Protein AF-A0A2D5QQ27-F1 (afdb_monomer_lite)

Radius of gyration: 39.57 Å; chains: 1; bounding box: 99×63×108 Å

Secondary structure (DSSP, 8-state):
-TT-EEEEB-TTSPBPPPEEHHHHHHHHHTTSS-TTSEEEETTPPPEEGGG-HHHHHHHHTTSPPS-TTSSS-EEE-HHHHHHHHHHHHHHT--EEEEEEETTT--EEEEEEETTEEEEEEE--GGG-HHHHHHHTTSS-HHHHHHHHHHHHHTT--HHHHHHHTTSS-HHHHHHHHHHHHHHHHHHHHH-S-EEEEEEE-GGGGGSPPS--EEHHHHHHHHHHHHS-HHHHHHHHHHHHTSHHHHSS--GGGGGS-HHHHHHHHHHHHHTSSHHHHT---HHHHHHHHHHHHHHHHHH-PPPHHHHHHHHHHHHHHS-HHHHTT--TT--HHHHHHHHHHHHHHTTTTSPPSSHHHHHHHHHHHHHHHHHHHHHSS-HHHHHHHHHHHHTT--TT-HHHHHHHHHHHHHHHHHHHHHTT-HHHHHHHHHHHHHH-TT-HHHHHHHHHHHHHHTTT-HHHHHHHHHHHHHHHHHTTT-SHHHHHHHHHHHHHT-HHHHHHHHHHHHHH-TT-HHHHHHHHHHHHHHHHTTTTTS----PPPTTTHHHHHHHHHHHHHHHHHHHHHHHSB-S--B-TTS----GGGGTT--HHHHHHHHHHHHHHHS-HHHHHHHHHHTTPPPPTTSPEEPPTT-SS--EE--TT-TTTHHHHHHHHHHHHHHHHTT-HHHHHHHHHHHTB--GGG-BHHHHGGG--TT-HHHHHHHHHHHHHHHHHHHHS------HHHHHHHHHHHHHHHHHHHHHSPPPP-SS-HHHHHHHHHHHHHHHIIIIIIIIHHHHHHH-TT-THHHHHHHHHHHHHHHHTSTHHHHS-HHHHHHHHHHIIIIIIIIHHHHHHHHS-SHHHHHHHHHHHHHHHHHTT-

Sequence (865 aa):
MSDMLFQWVMPIGSLSVPTSYENVVKLIRSGRVFPTQLVSLNQAPPIPAFQHDALKEVWLEQVPPEQPFDGEMGRVNTLILCKLFAYFAIERLSGRFFVRHGESGLYFTLRIVSGQALEVSALDPSTYLGQMLLQKQLVTPSQLVEVIDRAKEDNSPIGTVAVKLGYLNEKLLNQLLAEQMFNRIRKIACFPHLDVRFVEDKQADFIPPVARISGYSLLEITLGYGFSDQQIKQYMSELLLRPVIVNRQAPALKMISAEDRSVLKQVYNTQSLDPLKNRNDWTQRDSALKAITWDLINLFEVPKSYVFTREYNHLLEGDVLSYLQINQAASPHEIERSLQGYRKKIKLDEASETAEEEHVRRAIRAKLVEIQKSLEGSDRERRAYQRMKQLGANPQNQEMYRSVLFDICTQEGEAALKRQKYQEAAEAYAEALRLRPNDLTASLQEVWAEFLSDSRNQDVFEKAKHRLESLSTQAKDSPLPLLVLARIYRLKGEVKLAEEHLRRVLAISPNHKEAQAELRLLFNRDYDKKKHRVKSFIQLDPKMGKWLMPSALSLVITVIFWASGNLVTHPRDIWPEERPLDVSTLAGLNPFQKELTFNSILRTNYSNDSLASAAYLLGLKPHRQAKAQMVPGQERPTAYTVDSLEGETMRELTRILSFLYANFQKTPSQVTDMLKNSLVIPAHLRVLGNVEHYWLQEDWFGWARRLTLILLGIFGLYNLRPLELKVDFAFSMSAMAIIYGSLVGYLSPAFTAPTELPILSSMKIIHSLGEVMFFQFFLGVALLRGFRWTPYLPATIVVLLFALFKVSYLNVWYMPLSVMLISCLQIGVFIGGACFLFMWKSKSFIPPLLAHLALTFIPLLRGLN

pLDDT: mean 79.25, std 14.29, range [37.62, 98.38]

Foldseek 3Di:
DQPKWKWFLALVRDTDDTDGPVVVLVCVVLVVADQQTFMDIPNHGTGRNCPPPSCVVSVVVQPADQDPDPQHKHKDFLLVVLLVLLCCQPVQFFWKKWKAQPVVRKIWIFGGGGSKGQAIDISDPCLDLLNVCVVVVLDDPVRQVVLVVVCVVVVHDSLVSCCVVVSDPLVVSLVSRQVSRLVRLLVRLQRRIMIMGTDGDPCSVVDDGSDIGHSLNSSVSNLVRNDDLVRLLVVLVVLVPDCPLVPPPDPLVVVQDPVLNVLVVVCSVVSDCVSLVPDPDPVSSSSNSNVVSVSSNVVDDPQLLVVLVVVLVCLVPHPVCVVLVHDLPDDLVVLVVSLVVVCVVSVLVDDDPDPSSVVSSVSVVVSSVVVSVLSPDDPLLVVLSVVCVVVVHDCVPPLSSLVSSLVSLQVQLVVCVVVLVLVSNLVSLVVSCVSPVPDLVSQLSNLLSQCSVCVPDPVSLVVSVVSLVVSCVVCVLDLRSLQSNLVSCVSVVVLVSSLVSLVVSCVSPVPPPVSVVVVVVSVCVVVCVVPPPDDDDDDFDPCLVVLVVLVVVVLVVLVVLLVVLQVDFDPDFFDPQADQPPCVVLPPDDPVRSLVVQLVSCVRRHDLFLLQLLLVVVPDDDDPQWDQDDDPPDPDRRTTDLVRDVPCSVVVSVVSSVSLVVVCVVPVPSSSVSSRNSRTQPRSCRRNLNVVLQLDLPSVSLVVVLVVLLVSLVVLVVVQPADDFPPVLLVVLLVVLLVLLQVLLLVDAADDHPDDPVSSLVSLLSNLNSLLSRLQRRQLVSVCVRDVPDSVVSLVVSLVSQLVSVVSRCVLVVDDPVSSVVCSCCCSCPLSRSLNVSCVRRVDSNSSSSSSSSNRVSSHVVVVD

Structure (mmCIF, N/CA/C/O backbone):
data_AF-A0A2D5QQ27-F1
#
_entry.id   AF-A0A2D5QQ27-F1
#
loop_
_atom_site.group_PDB
_atom_site.id
_atom_site.type_symbol
_atom_site.label_atom_id
_atom_site.label_alt_id
_atom_site.label_comp_id
_atom_site.label_asym_id
_atom_site.label_entity_id
_atom_site.label_seq_id
_atom_site.pdbx_PDB_ins_code
_atom_site.Cartn_x
_atom_site.Cartn_y
_atom_site.Cartn_z
_atom_site.occupancy
_atom_site.B_iso_or_equiv
_atom_site.auth_seq_id
_atom_site.auth_comp_id
_atom_site.auth_asym_id
_atom_site.auth_atom_id
_atom_site.pdbx_PDB_model_num
ATOM 1 N N . MET A 1 1 ? -15.044 -20.499 -5.869 1.00 58.97 1 MET A N 1
ATOM 2 C CA . MET A 1 1 ? -14.330 -20.268 -7.149 1.00 58.97 1 MET A CA 1
ATOM 3 C C . MET A 1 1 ? -12.975 -20.983 -7.232 1.00 58.97 1 MET A C 1
ATOM 5 O O . MET A 1 1 ? -12.441 -21.059 -8.328 1.00 58.97 1 MET A O 1
ATOM 9 N N . SER A 1 2 ? -12.417 -21.526 -6.137 1.00 66.12 2 SER A N 1
ATOM 10 C CA . SER A 1 2 ? -11.097 -22.194 -6.122 1.00 66.12 2 SER A CA 1
ATOM 11 C C . SER A 1 2 ? -10.968 -23.393 -7.067 1.00 66.12 2 SER A C 1
ATOM 13 O O . SER A 1 2 ? -9.867 -23.671 -7.528 1.00 66.12 2 SER A O 1
ATOM 15 N N . ASP A 1 3 ? -12.081 -24.050 -7.396 1.00 86.00 3 ASP A N 1
ATOM 16 C CA . ASP A 1 3 ? -12.083 -25.306 -8.160 1.00 86.00 3 ASP A CA 1
ATOM 17 C C . ASP A 1 3 ? -12.298 -25.087 -9.670 1.00 86.00 3 ASP A C 1
ATOM 19 O O . ASP A 1 3 ? -12.432 -26.038 -10.435 1.00 86.00 3 ASP A O 1
ATOM 23 N N . MET A 1 4 ? -12.365 -23.827 -10.117 1.00 90.44 4 MET A N 1
ATOM 24 C CA . MET A 1 4 ? -12.496 -23.485 -11.533 1.00 90.44 4 MET A CA 1
ATOM 25 C C . MET A 1 4 ? -11.139 -23.592 -12.228 1.00 90.44 4 MET A C 1
ATOM 27 O O . MET A 1 4 ? -10.204 -22.851 -11.900 1.00 90.44 4 MET A O 1
ATOM 31 N N . LEU A 1 5 ? -11.051 -24.491 -13.208 1.00 91.81 5 LEU A N 1
ATOM 32 C CA . LEU A 1 5 ? -9.874 -24.669 -14.043 1.00 91.81 5 LEU A CA 1
ATOM 33 C C . LEU A 1 5 ? -10.139 -24.135 -15.450 1.00 91.81 5 LEU A C 1
ATOM 35 O O . LEU A 1 5 ? -11.028 -24.600 -16.162 1.00 91.81 5 LEU A O 1
ATOM 39 N N . PHE A 1 6 ? -9.334 -23.164 -15.856 1.00 92.06 6 PHE A N 1
ATOM 40 C CA . PHE A 1 6 ? -9.409 -22.512 -17.155 1.00 92.06 6 PHE A CA 1
ATOM 41 C C . PHE A 1 6 ? -8.334 -23.067 -18.087 1.00 92.06 6 PHE A C 1
ATOM 43 O O . PHE A 1 6 ? -7.185 -23.261 -17.685 1.00 92.06 6 PHE A O 1
ATOM 50 N N . GLN A 1 7 ? -8.693 -23.295 -19.344 1.00 90.56 7 GLN A N 1
ATOM 51 C CA . GLN A 1 7 ? -7.785 -23.709 -20.408 1.00 90.56 7 GLN A CA 1
ATOM 52 C C . GLN A 1 7 ? -7.982 -22.792 -21.611 1.00 90.56 7 GLN A C 1
ATOM 54 O O . GLN A 1 7 ? -9.102 -22.625 -22.080 1.00 90.56 7 GLN A O 1
ATOM 59 N N . TRP A 1 8 ? -6.919 -22.198 -22.142 1.00 82.44 8 TRP A N 1
ATOM 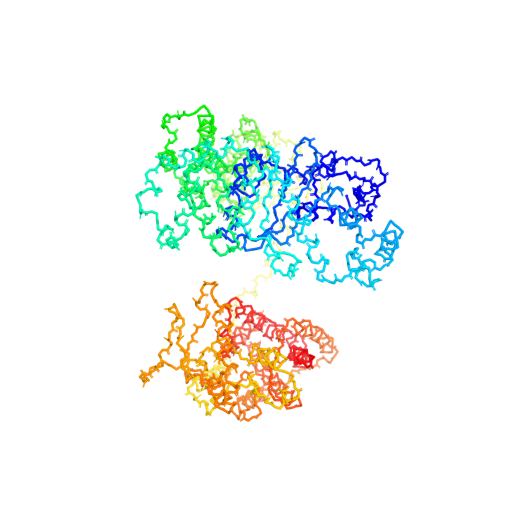60 C CA . TRP A 1 8 ? -7.017 -21.375 -23.352 1.00 82.44 8 TRP A CA 1
ATOM 61 C C . TRP A 1 8 ? -6.914 -22.262 -24.582 1.00 82.44 8 TRP A C 1
ATOM 63 O O . TRP A 1 8 ? -6.115 -23.202 -24.607 1.00 82.44 8 TRP A O 1
ATOM 73 N N . VAL A 1 9 ? -7.656 -21.913 -25.628 1.00 69.75 9 VAL A N 1
ATOM 74 C CA . VAL A 1 9 ? -7.381 -22.439 -26.963 1.00 69.75 9 VAL A CA 1
ATOM 75 C C . VAL A 1 9 ? -6.117 -21.751 -27.455 1.00 69.75 9 VAL A C 1
ATOM 77 O O . VAL A 1 9 ? -6.088 -20.547 -27.719 1.00 69.75 9 VAL A O 1
ATOM 80 N N . MET A 1 10 ? -5.040 -22.520 -27.528 1.00 61.09 10 MET A N 1
ATOM 81 C CA . MET A 1 10 ? -3.800 -22.092 -28.152 1.00 61.09 10 MET A CA 1
ATOM 82 C C . MET A 1 10 ? -4.054 -21.893 -29.655 1.00 61.09 10 MET A C 1
ATOM 84 O O . MET A 1 10 ? -4.924 -22.557 -30.216 1.00 61.09 10 MET A O 1
ATOM 88 N N . PRO A 1 11 ? -3.281 -21.050 -30.357 1.00 43.38 11 PRO A N 1
ATOM 89 C CA . PRO A 1 11 ? -3.507 -20.768 -31.781 1.00 43.38 11 PRO A CA 1
ATOM 90 C C . PRO A 1 11 ? -3.519 -21.989 -32.706 1.00 43.38 11 PRO A C 1
ATOM 92 O O . PRO A 1 11 ? -4.075 -21.940 -33.795 1.00 43.38 11 PRO A O 1
ATOM 95 N N . ILE A 1 12 ? -2.907 -23.087 -32.264 1.00 42.03 12 ILE A N 1
ATOM 96 C CA . ILE A 1 12 ? -2.878 -24.379 -32.957 1.00 42.03 12 ILE A CA 1
ATOM 97 C C . ILE A 1 12 ? -4.109 -25.259 -32.659 1.00 42.03 12 ILE A C 1
ATOM 99 O O . ILE A 1 12 ? -4.111 -26.439 -32.991 1.00 42.03 12 ILE A O 1
ATOM 103 N N . GLY A 1 13 ? -5.135 -24.722 -31.994 1.00 53.06 13 GLY A N 1
ATOM 104 C CA . GLY A 1 13 ? -6.372 -25.427 -31.642 1.00 53.06 13 GLY A CA 1
ATOM 105 C C . GLY A 1 13 ? -6.282 -26.324 -30.401 1.00 53.06 13 GLY A C 1
ATOM 106 O O . GLY A 1 13 ? -7.302 -26.836 -29.951 1.00 53.06 13 GLY A O 1
ATOM 107 N N . SER A 1 14 ? -5.096 -26.507 -29.811 1.00 65.31 14 SER A N 1
ATOM 108 C CA . SER A 1 14 ? -4.920 -27.291 -28.582 1.00 65.31 14 SER A CA 1
ATOM 109 C C . SER A 1 14 ? -5.302 -26.493 -27.334 1.00 65.31 14 SER A C 1
ATOM 111 O O . SER A 1 14 ? -5.034 -25.296 -27.260 1.00 65.31 14 SER A O 1
ATOM 113 N N . LEU A 1 15 ? -5.835 -27.157 -26.311 1.00 74.81 15 LEU A N 1
ATOM 114 C CA . LEU A 1 15 ? -6.063 -26.542 -25.002 1.00 74.81 15 LEU A CA 1
ATOM 115 C C . LEU A 1 15 ? -4.762 -26.465 -24.189 1.00 74.81 15 LEU A C 1
ATOM 117 O O . LEU A 1 15 ? -3.936 -27.376 -24.234 1.00 74.81 15 LEU A O 1
ATOM 121 N N . SER A 1 16 ? -4.573 -25.383 -23.437 1.00 81.44 16 SER A N 1
ATOM 122 C CA . SER A 1 16 ? -3.465 -25.261 -22.483 1.00 81.44 16 SER A CA 1
ATOM 123 C C . SER A 1 16 ? -3.633 -26.176 -21.267 1.00 81.44 16 SER A C 1
ATOM 125 O O . SER A 1 16 ? -4.701 -26.742 -21.029 1.00 81.44 16 SER A O 1
ATOM 127 N N . VAL A 1 17 ? -2.594 -26.252 -20.428 1.00 84.31 17 VAL A N 1
ATOM 128 C CA . VAL A 1 17 ? -2.703 -26.870 -19.099 1.00 84.31 17 VAL A CA 1
ATOM 129 C C . VAL A 1 17 ? -3.798 -26.147 -18.288 1.00 84.31 17 VAL A C 1
ATOM 131 O O . VAL A 1 17 ? -3.846 -24.909 -18.321 1.00 84.31 17 VAL A O 1
ATOM 134 N N . PRO A 1 18 ? -4.683 -26.883 -17.586 1.00 91.19 18 PRO A N 1
ATOM 135 C CA . PRO A 1 18 ? -5.697 -26.287 -16.724 1.00 91.19 18 PRO A CA 1
ATOM 136 C C . PRO A 1 18 ? -5.066 -25.379 -15.665 1.00 91.19 18 PRO A C 1
ATOM 138 O O . PRO A 1 18 ? -4.146 -25.772 -14.952 1.00 91.19 18 PRO A O 1
ATOM 141 N N . THR A 1 19 ? -5.552 -24.145 -15.582 1.00 90.81 19 THR A N 1
ATOM 142 C CA . THR A 1 19 ? -5.008 -23.084 -14.731 1.00 90.81 19 THR A CA 1
ATOM 143 C C . THR A 1 19 ? -6.079 -22.615 -13.750 1.00 90.81 19 THR A C 1
ATOM 145 O O . THR A 1 19 ? -7.223 -22.403 -14.141 1.00 90.81 19 THR A O 1
ATOM 148 N N . SER A 1 20 ? -5.729 -22.445 -12.474 1.00 92.75 20 SER A N 1
ATOM 149 C CA . SER A 1 20 ? -6.673 -21.965 -11.457 1.00 92.75 20 SER A CA 1
ATOM 150 C C . SER A 1 20 ? -7.138 -20.530 -11.726 1.00 92.75 20 SER A C 1
ATOM 152 O O . SER A 1 20 ? -6.407 -19.730 -12.317 1.00 92.75 20 SER A O 1
ATOM 154 N N . TYR A 1 21 ? -8.325 -20.178 -11.226 1.00 91.31 21 TYR A N 1
ATOM 155 C CA . TYR A 1 21 ? -8.874 -18.818 -11.298 1.00 91.31 21 TYR A CA 1
ATOM 156 C C . TYR A 1 21 ? -7.875 -17.732 -10.869 1.00 91.31 21 TYR A C 1
ATOM 158 O O . TYR A 1 21 ? -7.670 -16.765 -11.591 1.00 91.31 21 TYR A O 1
ATOM 166 N N . GLU A 1 22 ? -7.192 -17.899 -9.731 1.00 88.69 22 GLU A N 1
ATOM 167 C CA . GLU A 1 22 ? -6.247 -16.892 -9.224 1.00 88.69 22 GLU A CA 1
ATOM 168 C C . GLU A 1 22 ? -5.079 -16.649 -10.195 1.00 88.69 22 GLU A C 1
ATOM 170 O O . GLU A 1 22 ? -4.666 -15.511 -10.433 1.00 88.69 22 GLU A O 1
ATOM 175 N N . ASN A 1 23 ? -4.573 -17.721 -10.805 1.00 84.81 23 ASN A N 1
ATOM 176 C CA . ASN A 1 23 ? -3.524 -17.625 -11.809 1.00 84.81 23 ASN A CA 1
ATOM 177 C C . ASN A 1 23 ? -4.052 -16.997 -13.103 1.00 84.81 23 ASN A C 1
ATOM 179 O O . ASN A 1 23 ? -3.351 -16.191 -13.707 1.00 84.81 23 ASN A O 1
ATOM 183 N N . VAL A 1 24 ? -5.298 -17.282 -13.491 1.00 84.44 24 VAL A N 1
ATOM 184 C CA . VAL A 1 24 ? -5.961 -16.619 -14.623 1.00 84.44 24 VAL A CA 1
ATOM 185 C C . VAL A 1 24 ? -6.112 -15.124 -14.380 1.00 84.44 24 VAL A C 1
ATOM 187 O O . VAL A 1 24 ? -5.742 -14.340 -15.246 1.00 84.44 24 VAL A O 1
ATOM 190 N N . VAL A 1 25 ? -6.542 -14.706 -13.191 1.00 83.69 25 VAL A N 1
ATOM 191 C CA . VAL A 1 25 ? -6.623 -13.287 -12.820 1.00 83.69 25 VAL A CA 1
ATOM 192 C C . VAL A 1 25 ? -5.249 -12.619 -12.884 1.00 83.69 25 VAL A C 1
ATOM 194 O O . VAL A 1 25 ? -5.127 -11.530 -13.440 1.00 83.69 25 VAL A O 1
ATOM 197 N N . LYS A 1 26 ? -4.186 -13.276 -12.396 1.00 81.69 26 LYS A N 1
ATOM 198 C CA . LYS A 1 26 ? -2.802 -12.777 -12.532 1.00 81.69 26 LYS A CA 1
ATOM 199 C C . LYS A 1 26 ? -2.377 -12.649 -13.999 1.00 81.69 26 LYS A C 1
ATOM 201 O O . LYS A 1 26 ? -1.718 -11.677 -14.370 1.00 81.69 26 LYS A O 1
ATOM 206 N N . LEU A 1 27 ? -2.756 -13.601 -14.849 1.00 77.31 27 LEU A N 1
ATOM 207 C CA . LEU A 1 27 ? -2.464 -13.557 -16.283 1.00 77.31 27 LEU A CA 1
ATOM 208 C C . LEU A 1 27 ? -3.250 -12.446 -16.998 1.00 77.31 27 LEU A C 1
ATOM 210 O O . LEU A 1 27 ? -2.665 -11.732 -17.806 1.00 77.31 27 LEU A O 1
ATOM 214 N N . ILE A 1 28 ? -4.524 -12.243 -16.657 1.00 76.25 28 ILE A N 1
ATOM 215 C CA . ILE A 1 28 ? -5.369 -11.156 -17.174 1.00 76.25 28 ILE A CA 1
ATOM 216 C C . ILE A 1 28 ? -4.813 -9.791 -16.754 1.00 76.25 28 ILE A C 1
ATOM 218 O O . ILE A 1 28 ? -4.570 -8.938 -17.602 1.00 76.25 28 ILE A O 1
ATOM 222 N N . ARG A 1 29 ? -4.524 -9.603 -15.461 1.00 77.19 29 ARG A N 1
ATOM 223 C CA . ARG A 1 29 ? -3.986 -8.342 -14.921 1.00 77.19 29 ARG A CA 1
ATOM 224 C C . ARG A 1 29 ? -2.572 -8.029 -15.416 1.00 77.19 29 ARG A C 1
ATOM 226 O O . ARG A 1 29 ? -2.208 -6.867 -15.521 1.00 77.19 29 ARG A O 1
ATOM 233 N N . SER A 1 30 ? -1.786 -9.046 -15.774 1.00 65.38 30 SER A N 1
ATOM 234 C CA . SER A 1 30 ? -0.488 -8.862 -16.450 1.00 65.38 30 SER A CA 1
ATOM 235 C C . SER A 1 30 ? -0.602 -8.692 -17.974 1.00 65.38 30 SER A C 1
ATOM 237 O O . SER A 1 30 ? 0.418 -8.638 -18.668 1.00 65.38 30 SER A O 1
ATOM 239 N N . GLY A 1 31 ? -1.832 -8.655 -18.504 1.00 59.56 31 GLY A N 1
ATOM 240 C CA . GLY A 1 31 ? -2.159 -8.533 -19.926 1.00 59.56 31 GLY A CA 1
ATOM 241 C C . GLY A 1 31 ? -1.731 -9.729 -20.784 1.00 59.56 31 GLY A C 1
ATOM 242 O O . GLY A 1 31 ? -1.677 -9.644 -22.005 1.00 59.56 31 GLY A O 1
ATOM 243 N N . ARG A 1 32 ? -1.395 -10.869 -20.174 1.00 62.38 32 ARG A N 1
ATOM 244 C CA . ARG A 1 32 ? -1.012 -12.093 -20.902 1.00 62.38 32 ARG A CA 1
ATOM 245 C C . ARG A 1 32 ? -2.205 -12.830 -21.510 1.00 62.38 32 ARG A C 1
ATOM 247 O O . ARG A 1 32 ? -2.000 -13.690 -22.360 1.00 62.38 32 ARG A O 1
ATOM 254 N N . VAL A 1 33 ? -3.415 -12.511 -21.065 1.00 64.75 33 VAL A N 1
ATOM 255 C CA . VAL A 1 33 ? -4.683 -13.014 -21.604 1.00 64.75 33 VAL A CA 1
ATOM 256 C C . VAL A 1 33 ? -5.469 -11.802 -22.089 1.00 64.75 33 VAL A C 1
ATOM 258 O O . VAL A 1 33 ? -5.357 -10.728 -21.499 1.00 64.75 33 VAL A O 1
ATOM 261 N N . PHE A 1 34 ? -6.249 -11.967 -23.156 1.00 58.28 34 PHE A N 1
ATOM 262 C CA . PHE A 1 34 ? -7.109 -10.920 -23.711 1.00 58.28 34 PHE A CA 1
ATOM 263 C C . PHE A 1 34 ? -8.590 -11.251 -23.524 1.00 58.28 34 PHE A C 1
ATOM 265 O O . PHE A 1 34 ? -8.932 -12.437 -23.505 1.00 58.28 34 PHE A O 1
ATOM 272 N N . PRO A 1 35 ? -9.479 -10.237 -23.479 1.00 61.34 35 PRO A N 1
ATOM 273 C CA . PRO A 1 35 ? -10.912 -10.454 -23.299 1.00 61.34 35 PRO A CA 1
ATOM 274 C C . PRO A 1 35 ? -11.461 -11.452 -24.323 1.00 61.34 35 PRO A C 1
ATOM 276 O O . PRO A 1 35 ? -12.238 -12.336 -24.019 1.00 61.34 35 PRO A O 1
ATOM 279 N N . THR A 1 36 ? -11.019 -11.375 -25.561 1.00 56.03 36 THR A N 1
ATOM 280 C CA . THR A 1 36 ? -11.502 -12.181 -26.690 1.00 56.03 36 THR A CA 1
ATOM 281 C C . THR A 1 36 ? -10.820 -13.524 -26.886 1.00 56.03 36 THR A C 1
ATOM 283 O O . THR A 1 36 ? -11.245 -14.285 -27.755 1.00 56.03 36 THR A O 1
ATOM 286 N N . GLN A 1 37 ? -9.765 -13.824 -26.131 1.00 72.00 37 GLN A N 1
ATOM 287 C CA . GLN A 1 37 ? -9.091 -15.108 -26.248 1.00 72.00 37 GLN A CA 1
ATOM 288 C C . GLN A 1 37 ? -10.068 -16.221 -25.867 1.00 72.00 37 GLN A C 1
ATOM 290 O O . GLN A 1 37 ? -10.804 -16.086 -24.896 1.00 72.00 37 GLN A O 1
ATOM 295 N N . LEU A 1 38 ? -10.105 -17.303 -26.640 1.00 79.00 38 LEU A N 1
ATOM 296 C CA . LEU A 1 38 ? -11.004 -18.417 -26.365 1.00 79.00 38 LEU A CA 1
ATOM 297 C C . LEU A 1 38 ? -10.524 -19.187 -25.128 1.00 79.00 38 LEU A C 1
ATOM 299 O O . LEU A 1 38 ? -9.384 -19.657 -25.080 1.00 79.00 38 LEU A O 1
ATOM 303 N N . VAL A 1 39 ? -11.402 -19.319 -24.138 1.00 85.94 39 VAL A N 1
ATOM 304 C CA . VAL A 1 39 ? -11.162 -19.989 -22.861 1.00 85.94 39 VAL A CA 1
ATOM 305 C C . VAL A 1 39 ? -12.251 -21.026 -22.633 1.00 85.94 39 VAL A C 1
ATOM 307 O O . VAL A 1 39 ? -13.441 -20.751 -22.750 1.00 85.94 39 VAL A O 1
ATOM 310 N N . SER A 1 40 ? -11.817 -22.235 -22.317 1.00 89.44 40 SER A N 1
ATOM 311 C CA . SER A 1 40 ? -12.631 -23.341 -21.844 1.00 89.44 40 SER A CA 1
ATOM 312 C C . SER A 1 40 ? -12.569 -23.373 -20.319 1.00 89.44 40 SER A C 1
ATOM 314 O O . SER A 1 40 ? -11.481 -23.343 -19.740 1.00 89.44 40 SER A O 1
ATOM 316 N N . LEU A 1 41 ? -13.723 -23.433 -19.660 1.00 92.50 41 LEU A N 1
ATOM 317 C CA . LEU A 1 41 ? -13.825 -23.695 -18.226 1.00 92.50 41 LEU A CA 1
ATOM 318 C C . LEU A 1 41 ? -14.180 -25.164 -18.020 1.00 92.50 41 LEU A C 1
ATOM 320 O O . LEU A 1 41 ? -15.206 -25.616 -18.521 1.00 92.50 41 LEU A O 1
ATOM 324 N N . ASN A 1 42 ? -13.363 -25.899 -17.265 1.00 89.12 42 ASN A N 1
ATOM 325 C CA . ASN A 1 42 ? -13.611 -27.303 -16.925 1.00 89.12 42 ASN A CA 1
ATOM 326 C C . ASN A 1 42 ? -13.959 -28.170 -18.156 1.00 89.12 42 ASN A C 1
ATOM 328 O O . ASN A 1 42 ? -14.883 -28.976 -18.103 1.00 89.12 42 ASN A O 1
ATOM 332 N N . GLN A 1 43 ? -13.229 -27.986 -19.265 1.00 85.06 43 GLN A N 1
ATOM 333 C CA . GLN A 1 43 ? -13.426 -28.691 -20.544 1.00 85.06 43 GLN A CA 1
ATOM 334 C C . GLN A 1 43 ? -14.725 -28.350 -21.303 1.00 85.06 43 GLN A C 1
ATOM 336 O O . GLN A 1 43 ? -15.042 -29.003 -22.297 1.00 85.06 43 GLN A O 1
ATOM 341 N N . ALA A 1 44 ? -15.467 -27.314 -20.899 1.00 89.50 44 ALA A N 1
ATOM 342 C CA . ALA A 1 44 ? -16.594 -26.801 -21.678 1.00 89.50 44 ALA A CA 1
ATOM 343 C C . ALA A 1 44 ? -16.135 -26.267 -23.055 1.00 89.50 44 ALA A C 1
ATOM 345 O O . ALA A 1 44 ? -14.961 -25.910 -23.214 1.00 89.50 44 ALA A O 1
ATOM 346 N N . PRO A 1 45 ? -17.032 -26.165 -24.056 1.00 89.94 45 PRO A N 1
ATOM 347 C CA . PRO A 1 45 ? -16.702 -25.556 -25.338 1.00 89.94 45 PRO A CA 1
ATOM 348 C C . PRO A 1 45 ? -16.070 -24.172 -25.136 1.00 89.94 45 PRO A C 1
ATOM 350 O O . PRO A 1 45 ? -16.592 -23.373 -24.356 1.00 89.94 45 PRO A O 1
ATOM 353 N N . PRO A 1 46 ? -14.933 -23.887 -25.785 1.00 85.50 46 PRO A N 1
ATOM 354 C CA . PRO A 1 46 ? -14.210 -22.658 -25.535 1.00 85.50 46 PRO A CA 1
ATOM 355 C C . PRO A 1 46 ? -14.984 -21.449 -26.067 1.00 85.50 46 PRO A C 1
ATOM 357 O O . PRO A 1 46 ? -15.386 -21.415 -27.230 1.00 85.50 46 PRO A O 1
ATOM 360 N N . ILE A 1 47 ? -15.152 -20.442 -25.215 1.00 85.12 47 ILE A N 1
ATOM 361 C CA . ILE A 1 47 ? -15.809 -19.169 -25.535 1.00 85.12 47 ILE A CA 1
ATOM 362 C C . ILE A 1 47 ? -14.838 -18.010 -25.283 1.00 85.12 47 ILE A C 1
ATOM 364 O O . ILE A 1 47 ? -13.890 -18.172 -24.515 1.00 85.12 47 ILE A O 1
ATOM 368 N N . PRO A 1 48 ? -15.017 -16.834 -25.902 1.00 79.12 48 PRO A N 1
ATOM 369 C CA . PRO A 1 48 ? -14.198 -15.664 -25.591 1.00 79.12 48 PRO A CA 1
ATOM 370 C C . PRO A 1 48 ? -14.180 -15.362 -24.080 1.00 79.12 48 PRO A C 1
ATOM 372 O O . PRO A 1 48 ? -15.234 -15.327 -23.450 1.00 79.12 48 PRO A O 1
ATOM 375 N N . ALA A 1 49 ? -13.004 -15.118 -23.494 1.00 75.69 49 ALA A N 1
ATOM 376 C CA . ALA A 1 49 ? -12.802 -14.937 -22.049 1.00 75.69 49 ALA A CA 1
ATOM 377 C C . ALA A 1 49 ? -13.737 -13.890 -21.410 1.00 75.69 49 ALA A C 1
ATOM 379 O O . ALA A 1 49 ? -14.136 -14.041 -20.260 1.00 75.69 49 ALA A O 1
ATOM 380 N N . PHE A 1 50 ? -14.098 -12.840 -22.151 1.00 71.62 50 PHE A N 1
ATOM 381 C CA . PHE A 1 50 ? -14.973 -11.743 -21.735 1.00 71.62 50 PHE A CA 1
ATOM 382 C C . PHE A 1 50 ? -16.440 -12.155 -21.627 1.00 71.62 50 PHE A C 1
ATOM 384 O O . PHE A 1 50 ? -17.213 -11.497 -20.938 1.00 71.62 50 PHE A O 1
ATOM 391 N N . GLN A 1 51 ? -16.824 -13.232 -22.316 1.00 80.44 51 GLN A N 1
ATOM 392 C CA . GLN A 1 51 ? -18.155 -13.829 -22.234 1.00 80.44 51 GLN A CA 1
ATOM 393 C C . GLN A 1 51 ? -18.268 -14.803 -21.058 1.00 80.44 51 GLN A C 1
ATOM 395 O O . GLN A 1 51 ? -19.362 -15.258 -20.742 1.00 80.44 51 GLN A O 1
ATOM 400 N N . HIS A 1 52 ? -17.154 -15.124 -20.397 1.00 89.62 52 HIS A N 1
ATOM 401 C CA . HIS A 1 52 ? -17.161 -15.981 -19.225 1.00 89.62 52 HIS A CA 1
ATOM 402 C C . HIS A 1 52 ? -17.582 -15.170 -17.994 1.00 89.62 52 HIS A C 1
ATOM 404 O O . HIS A 1 52 ? -16.818 -14.326 -17.530 1.00 89.62 52 HIS A O 1
ATOM 410 N N . ASP A 1 53 ? -18.755 -15.453 -17.418 1.00 87.75 53 ASP A N 1
ATOM 411 C CA . ASP A 1 53 ? -19.283 -14.707 -16.258 1.00 87.75 53 ASP A CA 1
ATOM 412 C C . ASP A 1 53 ? -18.299 -14.656 -15.079 1.00 87.75 53 ASP A C 1
ATOM 414 O O . ASP A 1 53 ? -18.137 -13.616 -14.448 1.00 87.75 53 ASP A O 1
ATOM 418 N N . ALA A 1 54 ? -17.560 -15.747 -14.844 1.00 87.88 54 ALA A N 1
ATOM 419 C CA . ALA A 1 54 ? -16.530 -15.822 -13.807 1.00 87.88 54 ALA A CA 1
ATOM 420 C C . ALA A 1 54 ? -15.369 -14.837 -14.022 1.00 87.88 54 ALA A C 1
ATOM 422 O O . ALA A 1 54 ? -14.749 -14.408 -13.058 1.00 87.88 54 ALA A O 1
ATOM 423 N N . LEU A 1 55 ? -15.057 -14.485 -15.272 1.00 85.62 55 LEU A N 1
ATOM 424 C CA . LEU A 1 55 ? -13.996 -13.535 -15.611 1.00 85.62 55 LEU A CA 1
ATOM 425 C C . LEU A 1 55 ? -14.548 -12.138 -15.905 1.00 85.62 55 LEU A C 1
ATOM 427 O O . LEU A 1 55 ? -13.769 -11.202 -16.041 1.00 85.62 55 LEU A O 1
ATOM 431 N N . LYS A 1 56 ? -15.870 -11.977 -16.008 1.00 79.94 56 LYS A N 1
ATOM 432 C CA . LYS A 1 56 ? -16.520 -10.741 -16.444 1.00 79.94 56 LYS A CA 1
ATOM 433 C C . LYS A 1 56 ? -16.204 -9.561 -15.535 1.00 79.94 56 LYS A C 1
ATOM 435 O O . LYS A 1 56 ? -15.900 -8.503 -16.056 1.00 79.94 56 LYS A O 1
ATOM 440 N N . GLU A 1 57 ? -16.211 -9.731 -14.214 1.00 76.44 57 GLU A N 1
ATOM 441 C CA . GLU A 1 57 ? -15.832 -8.662 -13.271 1.00 76.44 57 GLU A CA 1
ATOM 442 C C . GLU A 1 57 ? -14.350 -8.296 -13.394 1.00 76.44 57 GLU A C 1
ATOM 444 O O . GLU A 1 57 ? -14.012 -7.123 -13.497 1.00 76.44 57 GLU A O 1
ATOM 449 N N . VAL A 1 58 ? -13.475 -9.299 -13.505 1.00 79.38 58 VAL A N 1
ATOM 450 C CA . VAL A 1 58 ? -12.032 -9.105 -13.723 1.00 79.38 58 VAL A CA 1
ATOM 451 C C . VAL A 1 58 ? -11.778 -8.399 -15.051 1.00 79.38 58 VAL A C 1
ATOM 453 O O . VAL A 1 58 ? -10.835 -7.631 -15.166 1.00 79.38 58 VAL A O 1
ATOM 456 N N . TRP A 1 59 ? -12.612 -8.638 -16.061 1.00 67.75 59 TRP A N 1
ATOM 457 C CA . TRP A 1 59 ? -12.558 -7.909 -17.318 1.00 67.75 59 TRP A CA 1
ATOM 458 C C . TRP A 1 59 ? -13.184 -6.529 -17.216 1.00 67.75 59 TRP A C 1
ATOM 460 O O . TRP A 1 59 ? -12.620 -5.614 -17.780 1.00 67.75 59 TRP A O 1
ATOM 470 N N . LEU A 1 60 ? -14.283 -6.328 -16.495 1.00 60.47 60 LEU A N 1
ATOM 471 C CA . LEU A 1 60 ? -14.861 -5.000 -16.267 1.00 60.47 60 LEU A CA 1
ATOM 472 C C . LEU A 1 60 ? -13.891 -4.088 -15.500 1.00 60.47 60 LEU A C 1
ATOM 474 O O . LEU A 1 60 ? -13.836 -2.903 -15.793 1.00 60.47 60 LEU A O 1
ATOM 478 N N . GLU A 1 61 ? -13.055 -4.650 -14.621 1.00 66.25 61 GLU A N 1
ATOM 479 C CA . GLU A 1 61 ? -11.901 -3.975 -14.000 1.00 66.25 61 GLU A CA 1
ATOM 480 C C . GLU A 1 61 ? -10.764 -3.649 -14.991 1.00 66.25 61 GLU A C 1
ATOM 482 O O . GLU A 1 61 ? -9.767 -3.043 -14.608 1.00 66.25 61 GLU A O 1
ATOM 487 N N . GLN A 1 62 ? -10.822 -4.155 -16.223 1.00 59.00 62 GLN A N 1
ATOM 488 C CA . GLN A 1 62 ? -9.713 -4.142 -17.178 1.00 59.00 62 GLN A CA 1
ATOM 489 C C . GLN A 1 62 ? -10.109 -3.703 -18.593 1.00 59.00 62 GLN A C 1
ATOM 491 O O . GLN A 1 62 ? -9.201 -3.592 -19.403 1.00 59.00 62 GLN A O 1
ATOM 496 N N . VAL A 1 63 ? -11.396 -3.519 -18.920 1.00 44.41 63 VAL A N 1
ATOM 497 C CA . VAL A 1 63 ? -11.977 -3.149 -20.231 1.00 44.41 63 VAL A CA 1
ATOM 498 C C . VAL A 1 63 ? -11.771 -1.643 -20.469 1.00 44.41 63 VAL A C 1
ATOM 500 O O . VAL A 1 63 ? -11.754 -0.891 -19.503 1.00 44.41 63 VAL A O 1
ATOM 503 N N . PRO A 1 64 ? -11.580 -1.181 -21.722 1.00 40.62 64 PRO A N 1
ATOM 504 C CA . PRO A 1 64 ? -11.282 0.223 -21.996 1.00 40.62 64 PRO A CA 1
ATOM 505 C C . PRO A 1 64 ? -12.396 1.151 -21.514 1.00 40.62 64 PRO A C 1
ATOM 507 O O . PRO A 1 64 ? -13.552 0.896 -21.867 1.00 40.62 64 PRO A O 1
ATOM 510 N N . PRO A 1 65 ? -12.086 2.287 -20.872 1.00 41.06 65 PRO A N 1
ATOM 511 C CA . PRO A 1 65 ? -12.841 3.500 -21.146 1.00 41.06 65 PRO A CA 1
ATOM 512 C C . PRO A 1 65 ? -12.594 3.941 -22.603 1.00 41.06 65 PRO A C 1
ATOM 514 O O . PRO A 1 65 ? -11.646 3.517 -23.255 1.00 41.06 65 PRO A O 1
ATOM 517 N N . GLU A 1 66 ? -13.4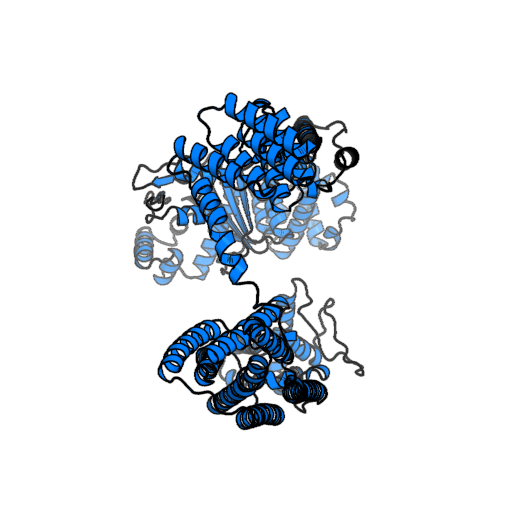46 4.799 -23.160 1.00 37.62 66 GLU A N 1
ATOM 518 C CA . GLU A 1 66 ? -13.404 5.184 -24.583 1.00 37.62 66 GLU A CA 1
ATOM 519 C C . GLU A 1 66 ? -12.154 6.005 -25.010 1.00 37.62 66 GLU A C 1
ATOM 521 O O . GLU A 1 66 ? -12.076 6.424 -26.166 1.00 37.62 66 GLU A O 1
ATOM 526 N N . GLN A 1 67 ? -11.157 6.243 -24.138 1.00 45.50 67 GLN A N 1
ATOM 527 C CA . GLN A 1 67 ? -10.048 7.183 -24.383 1.00 45.50 67 GLN A CA 1
ATOM 528 C C . GLN A 1 67 ? -8.632 6.624 -24.049 1.00 45.50 67 GLN A C 1
ATOM 530 O O . GLN A 1 67 ? -8.399 6.204 -22.921 1.00 45.50 67 GLN A O 1
ATOM 535 N N . PRO A 1 68 ? -7.644 6.696 -24.978 1.00 42.34 68 PRO A N 1
ATOM 536 C CA . PRO A 1 68 ? -6.374 5.938 -24.923 1.00 42.34 68 PRO A CA 1
ATOM 537 C C . PRO A 1 68 ? -5.174 6.534 -24.142 1.00 42.34 68 PRO A C 1
ATOM 539 O O . PRO A 1 68 ? -4.069 6.008 -24.285 1.00 42.34 68 PRO A O 1
ATOM 542 N N . PHE A 1 69 ? -5.297 7.629 -23.382 1.00 47.06 69 PHE A N 1
ATOM 543 C CA . PHE A 1 69 ? -4.116 8.400 -22.928 1.00 47.06 69 PHE A CA 1
ATOM 544 C C . PHE A 1 69 ? -3.820 8.398 -21.411 1.00 47.06 69 PHE A C 1
ATOM 546 O O . PHE A 1 69 ? -2.791 8.946 -21.022 1.00 47.06 69 PHE A O 1
ATOM 553 N N . ASP A 1 70 ? -4.608 7.710 -20.576 1.00 44.56 70 ASP A N 1
ATOM 554 C CA . ASP A 1 70 ? -4.419 7.695 -19.107 1.00 44.56 70 ASP A CA 1
ATOM 555 C C . ASP A 1 70 ? -3.958 6.327 -18.539 1.00 44.56 70 ASP A C 1
ATOM 557 O O . ASP A 1 70 ? -4.128 6.038 -17.359 1.00 44.56 70 ASP A O 1
ATOM 561 N N . GLY A 1 71 ? -3.337 5.464 -19.354 1.00 45.88 71 GLY A N 1
ATOM 562 C CA . GLY A 1 71 ? -2.896 4.125 -18.911 1.00 45.88 71 GLY A CA 1
ATOM 563 C C . GLY A 1 71 ? -3.980 3.042 -18.996 1.00 45.88 71 GLY A C 1
ATOM 564 O O . GLY A 1 71 ? -3.754 1.894 -18.612 1.00 45.88 71 GLY A O 1
ATOM 565 N N . GLU A 1 72 ? -5.127 3.373 -19.584 1.00 48.94 72 GLU A N 1
ATOM 566 C CA . GLU A 1 72 ? -6.209 2.444 -19.896 1.00 48.94 72 GLU A CA 1
ATOM 567 C C . GLU A 1 72 ? -6.597 2.543 -21.381 1.00 48.94 72 GLU A C 1
ATOM 569 O O . GLU A 1 72 ? -6.193 3.467 -22.084 1.00 48.94 72 GLU A O 1
ATOM 574 N N . MET A 1 73 ? -7.223 1.484 -21.900 1.00 45.25 73 MET A N 1
ATOM 575 C CA . MET A 1 73 ? -7.299 1.192 -23.337 1.00 45.25 73 MET A CA 1
ATOM 576 C C . MET A 1 73 ? -7.990 2.280 -24.184 1.00 45.25 73 MET A C 1
ATOM 578 O O . MET A 1 73 ? -8.843 3.001 -23.693 1.00 45.25 73 MET A O 1
ATOM 582 N N . GLY A 1 74 ? -7.726 2.326 -25.496 1.00 60.22 74 GLY A N 1
ATOM 583 C CA . GLY A 1 74 ? -8.571 3.088 -26.425 1.00 60.22 74 GLY A CA 1
ATOM 584 C C . GLY A 1 74 ? -8.344 2.763 -27.901 1.00 60.22 74 GLY A C 1
ATOM 585 O O . GLY A 1 74 ? -7.351 2.128 -28.269 1.00 60.22 74 GLY A O 1
ATOM 586 N N . ARG A 1 75 ? -9.291 3.182 -28.751 1.00 66.94 75 ARG A N 1
ATOM 587 C CA . ARG A 1 75 ? -9.237 2.972 -30.203 1.00 66.94 75 ARG A CA 1
ATOM 588 C C . ARG A 1 75 ? -8.364 4.047 -30.847 1.00 66.94 75 ARG A C 1
ATOM 590 O O . ARG A 1 75 ? -8.682 5.231 -30.806 1.00 66.94 75 ARG A O 1
ATOM 597 N N . VAL A 1 76 ? -7.260 3.638 -31.451 1.00 74.12 76 VAL A N 1
ATOM 598 C CA . VAL A 1 76 ? -6.276 4.505 -32.093 1.00 74.12 76 VAL A CA 1
ATOM 599 C C . VAL A 1 76 ? -6.245 4.237 -33.589 1.00 74.12 76 VAL A C 1
ATOM 601 O O . VAL A 1 76 ? -6.358 3.099 -34.044 1.00 74.12 76 VAL A O 1
ATOM 604 N N . ASN A 1 77 ? -6.097 5.298 -34.372 1.00 79.12 77 ASN A N 1
ATOM 605 C CA . ASN A 1 77 ? -5.709 5.172 -35.770 1.00 79.12 77 ASN A CA 1
ATOM 606 C C . ASN A 1 77 ? -4.176 5.117 -35.878 1.00 79.12 77 ASN A C 1
ATOM 608 O O . ASN A 1 77 ? -3.456 5.345 -34.900 1.00 79.12 77 ASN A O 1
ATOM 612 N N . THR A 1 78 ? -3.666 4.851 -37.077 1.00 76.25 78 THR A N 1
ATOM 613 C CA . THR A 1 78 ? -2.226 4.805 -37.370 1.00 76.25 78 THR A CA 1
ATOM 614 C C . THR A 1 78 ? -1.471 6.057 -36.897 1.00 76.25 78 THR A C 1
ATOM 616 O O . THR A 1 78 ? -0.333 5.972 -36.441 1.00 76.25 78 THR A O 1
ATOM 619 N N . LEU A 1 79 ? -2.106 7.230 -36.949 1.00 72.44 79 LEU A N 1
ATOM 620 C CA . LEU A 1 79 ? -1.501 8.496 -36.534 1.00 72.44 79 LEU A CA 1
ATOM 621 C C . LEU A 1 79 ? -1.328 8.599 -35.017 1.00 72.44 79 LEU A C 1
ATOM 623 O O . LEU A 1 79 ? -0.260 8.977 -34.534 1.00 72.44 79 LEU A O 1
ATOM 627 N N . ILE A 1 80 ? -2.351 8.217 -34.255 1.00 76.31 80 ILE A N 1
ATOM 628 C CA . ILE A 1 80 ? -2.265 8.160 -32.794 1.00 76.31 80 ILE A CA 1
ATOM 629 C C . ILE A 1 80 ? -1.260 7.079 -32.370 1.00 76.31 80 ILE A C 1
ATOM 631 O O . ILE A 1 80 ? -0.488 7.296 -31.438 1.00 76.31 80 ILE A O 1
ATOM 635 N N . LEU A 1 81 ? -1.186 5.960 -33.098 1.00 81.88 81 LEU A N 1
ATOM 636 C CA . LEU A 1 81 ? -0.166 4.933 -32.884 1.00 81.88 81 LEU A CA 1
ATOM 637 C C . LEU A 1 81 ? 1.263 5.483 -33.073 1.00 81.88 81 LEU A C 1
ATOM 639 O O . LEU A 1 81 ? 2.127 5.230 -32.232 1.00 81.88 81 LEU A O 1
ATOM 643 N N . CYS A 1 82 ? 1.511 6.288 -34.115 1.00 79.69 82 CYS A N 1
ATOM 644 C CA . CYS A 1 82 ? 2.783 7.000 -34.287 1.00 79.69 82 CYS A CA 1
ATOM 645 C C . CYS A 1 82 ? 3.119 7.871 -33.067 1.00 79.69 82 CYS A C 1
ATOM 647 O O . CYS A 1 82 ? 4.249 7.837 -32.580 1.00 79.69 82 CYS A O 1
ATOM 649 N N . LYS A 1 83 ? 2.139 8.623 -32.543 1.00 77.50 83 LYS A N 1
ATOM 650 C CA . LYS A 1 83 ? 2.322 9.467 -31.350 1.00 77.50 83 LYS A CA 1
ATOM 651 C C . LYS A 1 83 ? 2.641 8.634 -30.109 1.00 77.50 83 LYS A C 1
ATOM 653 O O . LYS A 1 83 ? 3.496 9.032 -29.326 1.00 77.50 83 LYS A O 1
ATOM 658 N N . LEU A 1 84 ? 2.008 7.474 -29.945 1.00 80.75 84 LEU A N 1
ATOM 659 C CA . LEU A 1 84 ? 2.297 6.564 -28.836 1.00 80.75 84 LEU A CA 1
ATOM 660 C C . LEU A 1 84 ? 3.730 6.030 -28.904 1.00 80.75 84 LEU A C 1
ATOM 662 O O . LEU A 1 84 ? 4.446 6.087 -27.910 1.00 80.75 84 LEU A O 1
ATOM 666 N N . PHE A 1 85 ? 4.197 5.591 -30.074 1.00 85.00 85 PHE A N 1
ATOM 667 C CA . PHE A 1 85 ? 5.587 5.144 -30.223 1.00 85.00 85 PHE A CA 1
ATOM 668 C C . PHE A 1 85 ? 6.601 6.273 -30.028 1.00 85.00 85 PHE A C 1
ATOM 670 O O . PHE A 1 85 ? 7.636 6.061 -29.396 1.00 85.00 85 PHE A O 1
ATOM 677 N N . ALA A 1 86 ? 6.279 7.478 -30.500 1.00 78.19 86 ALA A N 1
ATOM 678 C CA . ALA A 1 86 ? 7.056 8.682 -30.235 1.00 78.19 86 ALA A CA 1
ATOM 679 C C . ALA A 1 86 ? 7.150 8.972 -28.726 1.00 78.19 86 ALA A C 1
ATOM 681 O O . ALA A 1 86 ? 8.240 9.184 -28.197 1.00 78.19 86 ALA A O 1
ATOM 682 N N . TYR A 1 87 ? 6.017 8.914 -28.025 1.00 79.38 87 TYR A N 1
ATOM 683 C CA . TYR A 1 87 ? 5.928 9.121 -26.584 1.00 79.38 87 TYR A CA 1
ATOM 684 C C . TYR A 1 87 ? 6.732 8.074 -25.806 1.00 79.38 87 TYR A C 1
ATOM 686 O O . TYR A 1 87 ? 7.549 8.433 -24.961 1.00 79.38 87 TYR A O 1
ATOM 694 N N . PHE A 1 88 ? 6.603 6.790 -26.161 1.00 84.50 88 PHE A N 1
ATOM 695 C CA . PHE A 1 88 ? 7.399 5.716 -25.562 1.00 84.50 88 PHE A CA 1
ATOM 696 C C . PHE A 1 88 ? 8.898 5.975 -25.718 1.00 84.50 88 PHE A C 1
ATOM 698 O O . PHE A 1 88 ? 9.646 5.807 -24.756 1.00 84.50 88 PHE A O 1
ATOM 705 N N . ALA A 1 89 ? 9.333 6.405 -26.908 1.00 78.19 89 ALA A N 1
ATOM 706 C CA . ALA A 1 89 ? 10.733 6.684 -27.210 1.00 78.19 89 ALA A CA 1
ATOM 707 C C . ALA A 1 89 ? 11.302 7.851 -26.386 1.00 78.19 89 ALA A C 1
ATOM 709 O O . ALA A 1 89 ? 12.439 7.769 -25.917 1.00 78.19 89 ALA A O 1
ATOM 710 N N . ILE A 1 90 ? 10.532 8.934 -26.235 1.00 75.44 90 ILE A N 1
ATOM 711 C CA . ILE A 1 90 ? 10.976 10.160 -25.556 1.00 75.44 90 ILE A CA 1
ATOM 712 C C . ILE A 1 90 ? 10.963 9.990 -24.042 1.00 75.44 90 ILE A C 1
ATOM 714 O O . ILE A 1 90 ? 11.989 10.224 -23.405 1.00 75.44 90 ILE A O 1
ATOM 718 N N . GLU A 1 91 ? 9.847 9.523 -23.484 1.00 81.69 91 GLU A N 1
ATOM 719 C CA . GLU A 1 91 ? 9.695 9.323 -22.037 1.00 81.69 91 GLU A CA 1
ATOM 720 C C . GLU A 1 91 ? 10.418 8.070 -21.535 1.00 81.69 91 GLU A C 1
ATOM 722 O O . GLU A 1 91 ? 10.453 7.799 -20.338 1.00 81.69 91 GLU A O 1
ATOM 727 N N . ARG A 1 92 ? 11.007 7.288 -22.450 1.00 83.12 92 ARG A N 1
ATOM 728 C CA . ARG A 1 92 ? 11.705 6.032 -22.154 1.00 83.12 92 ARG A CA 1
ATOM 729 C C . ARG A 1 92 ? 10.850 5.093 -21.304 1.00 83.12 92 ARG A C 1
ATOM 731 O O . ARG A 1 92 ? 11.343 4.487 -20.355 1.00 83.12 92 ARG A O 1
ATOM 738 N N . LEU A 1 93 ? 9.576 4.949 -21.655 1.00 84.56 93 LEU A N 1
ATOM 739 C CA . LEU A 1 93 ? 8.678 4.095 -20.883 1.00 84.56 93 LEU A CA 1
ATOM 740 C C . LEU A 1 93 ? 9.119 2.629 -20.962 1.00 84.56 93 LEU A C 1
ATOM 742 O O . LEU A 1 93 ? 9.551 2.153 -22.016 1.00 84.56 93 LEU A O 1
ATOM 746 N N . SER A 1 94 ? 8.969 1.912 -19.850 1.00 86.94 94 SER A N 1
ATOM 747 C CA . SER A 1 94 ? 9.112 0.457 -19.772 1.00 86.94 94 SER A CA 1
ATOM 748 C C . SER A 1 94 ? 7.757 -0.155 -19.424 1.00 86.94 94 SER A C 1
ATOM 750 O O . SER A 1 94 ? 7.104 0.234 -18.458 1.00 86.94 94 SER A O 1
ATOM 752 N N . GLY A 1 95 ? 7.296 -1.100 -20.235 1.00 87.81 95 GLY A N 1
ATOM 753 C CA . GLY A 1 95 ? 5.976 -1.688 -20.088 1.00 87.81 95 GLY A CA 1
ATOM 754 C C . GLY A 1 95 ? 5.602 -2.659 -21.193 1.00 87.81 95 GLY A C 1
ATOM 755 O O . GLY A 1 95 ? 6.412 -3.062 -22.029 1.00 87.81 95 GLY A O 1
ATOM 756 N N . ARG A 1 96 ? 4.333 -3.045 -21.205 1.00 85.31 96 ARG A N 1
ATOM 757 C CA . ARG A 1 96 ? 3.743 -3.891 -22.240 1.00 85.31 96 ARG A CA 1
ATOM 758 C C . ARG A 1 96 ? 2.699 -3.088 -22.992 1.00 85.31 96 ARG A C 1
ATOM 760 O O . ARG A 1 96 ? 1.776 -2.544 -22.394 1.00 85.31 96 ARG A O 1
ATOM 767 N N . PHE A 1 97 ? 2.861 -3.023 -24.303 1.00 88.75 97 PHE A N 1
ATOM 768 C CA . PHE A 1 97 ? 1.934 -2.375 -25.208 1.00 88.75 97 PHE A CA 1
ATOM 769 C C . PHE A 1 97 ? 1.134 -3.437 -25.954 1.00 88.75 97 PHE A C 1
ATOM 771 O O . PHE A 1 97 ? 1.655 -4.170 -26.791 1.00 88.75 97 PHE A O 1
ATOM 778 N N . PHE A 1 98 ? -0.133 -3.555 -25.608 1.00 82.31 98 PHE A N 1
ATOM 779 C CA . PHE A 1 98 ? -1.070 -4.491 -26.192 1.00 82.31 98 PHE A CA 1
ATOM 780 C C . PHE A 1 98 ? -1.820 -3.813 -27.329 1.00 82.31 98 PHE A C 1
ATOM 782 O O . PHE A 1 98 ? -2.225 -2.661 -27.205 1.00 82.31 98 PHE A O 1
ATOM 789 N N . VAL A 1 99 ? -2.009 -4.532 -28.427 1.00 85.50 99 VAL A N 1
ATOM 790 C CA . VAL A 1 99 ? -2.661 -4.034 -29.635 1.00 85.50 99 VAL A CA 1
ATOM 791 C C . VAL A 1 99 ? -3.608 -5.107 -30.149 1.00 85.50 99 VAL A C 1
ATOM 793 O O . VAL A 1 99 ? -3.215 -6.256 -30.345 1.00 85.50 99 VAL A O 1
ATOM 796 N N . ARG A 1 100 ? -4.854 -4.732 -30.408 1.00 82.06 100 ARG A N 1
ATOM 797 C CA . ARG A 1 100 ? -5.870 -5.579 -31.023 1.00 82.06 100 ARG A CA 1
ATOM 798 C C . ARG A 1 100 ? -6.380 -4.910 -32.288 1.00 82.06 100 ARG A C 1
ATOM 800 O O . ARG A 1 100 ? -6.711 -3.731 -32.281 1.00 82.06 100 ARG A O 1
ATOM 807 N N . HIS A 1 101 ? -6.527 -5.684 -33.353 1.00 83.81 101 HIS A N 1
ATOM 808 C CA . HIS A 1 101 ? -7.295 -5.251 -34.512 1.00 83.81 101 HIS A CA 1
ATOM 809 C C . HIS A 1 101 ? -8.759 -5.683 -34.357 1.00 83.81 101 HIS A C 1
ATOM 811 O O . HIS A 1 101 ? -9.043 -6.875 -34.203 1.00 83.81 101 HIS A O 1
ATOM 817 N N . GLY A 1 102 ? -9.685 -4.719 -34.368 1.00 70.81 102 GLY A N 1
ATOM 818 C CA . GLY A 1 102 ? -11.104 -4.961 -34.088 1.00 70.81 102 GLY A CA 1
ATOM 819 C C . GLY A 1 102 ? -11.763 -5.945 -35.061 1.00 70.81 102 GLY A C 1
ATOM 820 O O . GLY A 1 102 ? -12.492 -6.830 -34.621 1.00 70.81 102 GLY A O 1
ATOM 821 N N . GLU A 1 103 ? -11.454 -5.835 -36.357 1.00 74.81 103 GLU A N 1
ATOM 822 C CA . GLU A 1 103 ? -12.111 -6.611 -37.422 1.00 74.81 103 GLU A CA 1
ATOM 823 C C . GLU A 1 103 ? -11.510 -8.006 -37.618 1.00 74.81 103 GLU A C 1
ATOM 825 O O . GLU A 1 103 ? -12.239 -8.984 -37.751 1.00 74.81 103 GLU A O 1
ATOM 830 N N . SER A 1 104 ? -10.177 -8.122 -37.624 1.00 75.50 104 SER A N 1
ATOM 831 C CA . SER A 1 104 ? -9.512 -9.418 -37.852 1.00 75.50 104 SER A CA 1
ATOM 832 C C . SER A 1 104 ? -9.332 -10.239 -36.580 1.00 75.50 104 SER A C 1
ATOM 834 O O . SER A 1 104 ? -8.921 -11.395 -36.658 1.00 75.50 104 SER A O 1
ATOM 836 N N . GLY A 1 105 ? -9.566 -9.640 -35.407 1.00 72.94 105 GLY A N 1
ATOM 837 C CA . GLY A 1 105 ? -9.287 -10.279 -34.125 1.00 72.94 105 GLY A CA 1
ATOM 838 C C . GLY A 1 105 ? -7.809 -10.630 -33.942 1.00 72.94 105 GLY A C 1
ATOM 839 O O . GLY A 1 105 ? -7.495 -11.540 -33.185 1.00 72.94 105 GLY A O 1
ATOM 840 N N . LEU A 1 106 ? -6.888 -9.965 -34.647 1.00 77.69 106 LEU A N 1
ATOM 841 C CA . LEU A 1 106 ? -5.456 -10.178 -34.442 1.00 77.69 106 LEU A CA 1
ATOM 842 C C . LEU A 1 106 ? -4.991 -9.466 -33.173 1.00 77.69 106 LEU A C 1
ATOM 844 O O . LEU A 1 106 ? -5.370 -8.322 -32.915 1.00 77.69 106 LEU A O 1
ATOM 848 N N . TYR A 1 107 ? -4.127 -10.146 -32.421 1.00 75.75 107 TYR A N 1
ATOM 849 C CA . TYR A 1 107 ? -3.543 -9.658 -31.174 1.00 75.75 107 TYR A CA 1
ATOM 850 C C . TYR A 1 107 ? -2.043 -9.532 -31.310 1.00 75.75 107 TYR A C 1
ATOM 852 O O . TYR A 1 107 ? -1.380 -10.465 -31.774 1.00 75.75 107 TYR A O 1
ATOM 860 N N . PHE A 1 108 ? -1.527 -8.407 -30.832 1.00 85.88 108 PHE A N 1
ATOM 861 C CA . PHE A 1 108 ? -0.111 -8.153 -30.696 1.00 85.88 108 PHE A CA 1
ATOM 862 C C . PHE A 1 108 ? 0.201 -7.669 -29.283 1.00 85.88 108 PHE A C 1
ATOM 864 O O . PHE A 1 108 ? -0.557 -6.914 -28.677 1.00 85.88 108 PHE A O 1
ATOM 871 N N . THR A 1 109 ? 1.358 -8.075 -28.784 1.00 85.12 109 THR A N 1
ATOM 872 C CA . THR A 1 109 ? 1.909 -7.601 -27.518 1.00 85.12 109 THR A CA 1
ATOM 873 C C . THR A 1 109 ? 3.344 -7.198 -27.763 1.00 85.12 109 THR A C 1
ATOM 875 O O . THR A 1 109 ? 4.168 -8.038 -28.125 1.00 85.12 109 THR A O 1
ATOM 878 N N . LEU A 1 110 ? 3.647 -5.923 -27.564 1.00 90.50 110 LEU A N 1
ATOM 879 C CA . LEU A 1 110 ? 4.990 -5.385 -27.649 1.00 90.50 110 LEU A CA 1
ATOM 880 C C . LEU A 1 110 ? 5.532 -5.211 -26.230 1.00 90.50 110 LEU A C 1
ATOM 882 O O . LEU A 1 110 ? 4.899 -4.574 -25.391 1.00 90.50 110 LEU A O 1
ATOM 886 N N . ARG A 1 111 ? 6.717 -5.749 -25.952 1.00 88.12 111 ARG A N 1
ATOM 887 C CA . ARG A 1 111 ? 7.458 -5.433 -24.727 1.00 88.12 111 ARG A CA 1
ATOM 888 C C . ARG A 1 111 ? 8.307 -4.200 -24.991 1.00 88.12 111 ARG A C 1
ATOM 890 O O . ARG A 1 111 ? 9.246 -4.273 -25.782 1.00 88.12 111 ARG A O 1
ATOM 897 N N . ILE A 1 112 ? 7.966 -3.090 -24.350 1.00 89.56 112 ILE A N 1
ATOM 898 C CA . ILE A 1 112 ? 8.690 -1.827 -24.449 1.00 89.56 112 ILE A CA 1
ATOM 899 C C . ILE A 1 112 ? 9.619 -1.711 -23.238 1.00 89.56 112 ILE A C 1
ATOM 901 O O . ILE A 1 112 ? 9.185 -1.909 -22.111 1.00 89.56 112 ILE A O 1
ATOM 905 N N . VAL A 1 113 ? 10.893 -1.409 -23.452 1.00 88.38 113 VAL A N 1
ATOM 906 C CA . VAL A 1 113 ? 11.869 -1.166 -22.382 1.00 88.38 113 VAL A CA 1
ATOM 907 C C . VAL A 1 113 ? 12.664 0.072 -22.730 1.00 88.38 113 VAL A C 1
ATOM 909 O O . VAL A 1 113 ? 13.288 0.122 -23.793 1.00 88.38 113 VAL A O 1
ATOM 912 N N . SER A 1 114 ? 12.636 1.073 -21.850 1.00 85.50 114 SER A N 1
ATOM 913 C CA . SER A 1 114 ? 13.287 2.366 -22.084 1.00 85.50 114 SER A CA 1
ATOM 914 C C . SER A 1 114 ? 12.941 2.960 -23.462 1.00 85.50 114 SER A C 1
ATOM 916 O O . SER A 1 114 ? 13.810 3.470 -24.173 1.00 85.50 114 SER A O 1
ATOM 918 N N . GLY A 1 115 ? 11.678 2.830 -23.883 1.00 83.31 115 GLY A N 1
ATOM 919 C CA . GLY A 1 115 ? 11.196 3.313 -25.178 1.00 83.31 115 GLY A CA 1
ATOM 920 C C . GLY A 1 115 ? 11.582 2.473 -26.400 1.00 83.31 115 GLY A C 1
ATOM 921 O O . GLY A 1 115 ? 11.409 2.931 -27.529 1.00 83.31 115 GLY A O 1
ATOM 922 N N . GLN A 1 116 ? 12.116 1.262 -26.217 1.00 87.44 116 GLN A N 1
ATOM 923 C CA . GLN A 1 116 ? 12.472 0.337 -27.302 1.00 87.44 116 GLN A CA 1
ATOM 924 C C . GLN A 1 116 ? 11.571 -0.896 -27.290 1.00 87.44 116 GLN A C 1
ATOM 926 O O . GLN A 1 116 ? 11.368 -1.489 -26.235 1.00 87.44 116 GLN A O 1
ATOM 931 N N . ALA A 1 117 ? 11.089 -1.340 -28.453 1.00 89.25 117 ALA A N 1
ATOM 932 C CA . ALA A 1 117 ? 10.434 -2.640 -28.563 1.00 89.25 117 ALA A CA 1
ATOM 933 C C . ALA A 1 117 ? 11.489 -3.754 -28.556 1.00 89.25 117 ALA A C 1
ATOM 935 O O . ALA A 1 117 ? 12.320 -3.854 -29.463 1.00 89.25 117 ALA A O 1
ATOM 936 N N . LEU A 1 118 ? 11.449 -4.586 -27.519 1.00 86.75 118 LEU A N 1
ATOM 937 C CA . LEU A 1 118 ? 12.352 -5.723 -27.325 1.00 86.75 118 LEU A CA 1
ATOM 938 C C . LEU A 1 118 ? 11.770 -7.045 -27.824 1.00 86.75 118 LEU A C 1
ATOM 940 O O . LEU A 1 118 ? 12.493 -8.005 -28.081 1.00 86.75 118 LEU A O 1
ATOM 944 N N . GLU A 1 119 ? 10.449 -7.121 -27.880 1.00 86.12 119 GLU A N 1
ATOM 945 C CA . GLU A 1 119 ? 9.725 -8.330 -28.224 1.00 86.12 119 GLU A CA 1
ATOM 946 C C . GLU A 1 119 ? 8.375 -7.929 -28.796 1.00 86.12 119 GLU A C 1
ATOM 948 O O . GLU A 1 119 ? 7.726 -7.033 -28.259 1.00 86.12 119 GLU A O 1
ATOM 953 N N . VAL A 1 120 ? 7.945 -8.593 -29.866 1.00 88.38 120 VAL A N 1
ATOM 954 C CA . VAL A 1 120 ? 6.596 -8.430 -30.409 1.00 88.38 120 VAL A CA 1
ATOM 955 C C . VAL A 1 120 ? 6.005 -9.807 -30.593 1.00 88.38 120 VAL A C 1
ATOM 957 O O . VAL A 1 120 ? 6.377 -10.528 -31.516 1.00 88.38 120 VAL A O 1
ATOM 960 N N . SER A 1 121 ? 5.099 -10.180 -29.705 1.00 82.69 121 SER A N 1
ATOM 961 C CA . SER A 1 121 ? 4.313 -11.405 -29.799 1.00 82.69 121 SER A CA 1
ATOM 962 C C . SER A 1 121 ? 3.061 -11.144 -30.625 1.00 82.69 121 SER A C 1
ATOM 964 O O . SER A 1 121 ? 2.455 -10.086 -30.487 1.00 82.69 121 SER A O 1
ATOM 966 N N . ALA A 1 122 ? 2.678 -12.084 -31.490 1.00 83.25 122 ALA A N 1
ATOM 967 C CA . ALA A 1 122 ? 1.448 -11.989 -32.269 1.00 83.25 122 ALA A CA 1
ATOM 968 C C . ALA A 1 122 ? 0.789 -13.358 -32.437 1.00 83.25 122 ALA A C 1
ATOM 970 O O . ALA A 1 122 ? 1.479 -14.350 -32.691 1.00 83.25 122 ALA A O 1
ATOM 971 N N . LEU A 1 123 ? -0.541 -13.404 -32.370 1.00 74.81 123 LEU A N 1
ATOM 972 C CA . LEU A 1 123 ? -1.329 -14.596 -32.712 1.00 74.81 123 LEU A CA 1
ATOM 973 C C . LEU A 1 123 ? -1.661 -14.600 -34.210 1.00 74.81 123 LEU A C 1
ATOM 975 O O . LEU A 1 123 ? -2.815 -14.675 -34.612 1.00 74.81 123 LEU A O 1
ATOM 979 N N . ASP A 1 124 ? -0.624 -14.481 -35.033 1.00 79.75 124 ASP A N 1
ATOM 980 C CA . ASP A 1 124 ? -0.735 -14.438 -36.487 1.00 79.75 124 ASP A CA 1
ATOM 981 C C . ASP A 1 124 ? 0.127 -15.549 -37.103 1.00 79.75 124 ASP A C 1
ATOM 983 O O . ASP A 1 124 ? 1.360 -15.400 -37.121 1.00 79.75 124 ASP A O 1
ATOM 987 N N . PRO A 1 125 ? -0.494 -16.632 -37.619 1.00 77.81 125 PRO A N 1
ATOM 988 C CA . PRO A 1 125 ? 0.213 -17.770 -38.197 1.00 77.81 125 PRO A CA 1
ATOM 989 C C . PRO A 1 125 ? 1.229 -17.374 -39.261 1.00 77.81 125 PRO A C 1
ATOM 991 O O . PRO A 1 125 ? 2.348 -17.878 -39.257 1.00 77.81 125 PRO A O 1
ATOM 994 N N . SER A 1 126 ? 0.900 -16.376 -40.087 1.00 82.31 126 SER A N 1
ATOM 995 C CA . SER A 1 126 ? 1.776 -15.920 -41.171 1.00 82.31 126 SER A CA 1
ATOM 996 C C . SER A 1 126 ? 3.088 -15.292 -40.686 1.00 82.31 126 SER A C 1
ATOM 998 O O . SER A 1 126 ? 4.006 -15.092 -41.477 1.00 82.31 126 SER A O 1
ATOM 1000 N N . THR A 1 127 ? 3.193 -14.987 -39.390 1.00 87.31 127 THR A N 1
ATOM 1001 C CA . THR A 1 127 ? 4.420 -14.493 -38.753 1.00 87.31 127 THR A CA 1
ATOM 1002 C C . THR A 1 127 ? 5.091 -15.550 -37.881 1.00 87.31 127 THR A C 1
ATOM 1004 O O . THR A 1 127 ? 6.008 -15.222 -37.133 1.00 87.31 127 THR A O 1
ATOM 1007 N N . TYR A 1 128 ? 4.646 -16.809 -37.892 1.00 90.12 128 TYR A N 1
ATOM 1008 C CA . TYR A 1 128 ? 5.270 -17.863 -37.094 1.00 90.12 128 TYR A CA 1
ATOM 1009 C C . TYR A 1 128 ? 6.652 -18.211 -37.628 1.00 90.12 128 TYR A C 1
ATOM 1011 O O . TYR A 1 128 ? 6.871 -18.304 -38.834 1.00 90.12 128 TYR A O 1
ATOM 1019 N N . LEU A 1 129 ? 7.589 -18.441 -36.702 1.00 92.50 129 LEU A N 1
ATOM 1020 C CA . LEU A 1 129 ? 8.983 -18.713 -37.048 1.00 92.50 129 LEU A CA 1
ATOM 1021 C C . LEU A 1 129 ? 9.086 -19.945 -37.955 1.00 92.50 129 LEU A C 1
ATOM 1023 O O . LEU A 1 129 ? 9.760 -19.885 -38.973 1.00 92.50 129 LEU A O 1
ATOM 1027 N N . GLY A 1 130 ? 8.352 -21.021 -37.647 1.00 93.88 130 GLY A N 1
ATOM 1028 C CA . GLY A 1 130 ? 8.317 -22.224 -38.485 1.00 93.88 130 GLY A CA 1
ATOM 1029 C C . GLY A 1 130 ? 7.865 -21.949 -39.923 1.00 93.88 130 GLY A C 1
ATOM 1030 O O . GLY A 1 130 ? 8.478 -22.440 -40.865 1.00 93.88 130 GLY A O 1
ATOM 1031 N N . GLN A 1 131 ? 6.854 -21.094 -40.111 1.00 92.88 131 GLN A N 1
ATOM 1032 C CA . GLN A 1 131 ? 6.387 -20.719 -41.446 1.00 92.88 131 GLN A CA 1
ATOM 1033 C C . GLN A 1 131 ? 7.423 -19.868 -42.191 1.00 92.88 131 GLN A C 1
ATOM 1035 O O . GLN A 1 131 ? 7.660 -20.104 -43.374 1.00 92.88 131 GLN A O 1
ATOM 1040 N N . MET A 1 132 ? 8.092 -18.938 -41.502 1.00 94.25 132 MET A N 1
ATOM 1041 C CA . MET A 1 132 ? 9.187 -18.154 -42.086 1.00 94.25 132 MET A CA 1
ATOM 1042 C C . MET A 1 132 ? 10.370 -19.037 -42.506 1.00 94.25 132 MET A C 1
ATOM 1044 O O . MET A 1 132 ? 10.955 -18.810 -43.565 1.00 94.25 132 MET A O 1
ATOM 1048 N N . LEU A 1 133 ? 10.702 -20.056 -41.707 1.00 96.06 133 LEU A N 1
ATOM 1049 C CA . LEU A 1 133 ? 11.766 -21.011 -42.018 1.00 96.06 133 LEU A CA 1
ATOM 1050 C C . LEU A 1 133 ? 11.462 -21.813 -43.291 1.00 96.06 133 LEU A C 1
ATOM 1052 O O . LEU A 1 133 ? 12.345 -21.952 -44.137 1.00 96.06 133 LEU A O 1
ATOM 1056 N N . LEU A 1 134 ? 10.217 -22.275 -43.460 1.00 95.50 134 LEU A N 1
ATOM 1057 C CA . LEU A 1 134 ? 9.778 -22.968 -44.678 1.00 95.50 134 LEU A CA 1
ATOM 1058 C C . LEU A 1 134 ? 9.758 -22.039 -45.895 1.00 95.50 134 LEU A C 1
ATOM 1060 O O . LEU A 1 134 ? 10.267 -22.397 -46.953 1.00 95.50 134 LEU A O 1
ATOM 1064 N N . GLN A 1 135 ? 9.203 -20.831 -45.750 1.00 93.75 135 GLN A N 1
ATOM 1065 C CA . GLN A 1 135 ? 9.109 -19.854 -46.842 1.00 93.75 135 GLN A CA 1
ATOM 1066 C C . GLN A 1 135 ? 10.481 -19.457 -47.389 1.00 93.75 135 GLN A C 1
ATOM 1068 O O . GLN A 1 135 ? 10.636 -19.282 -48.595 1.00 93.75 135 GLN A O 1
ATOM 1073 N N . LYS A 1 136 ? 11.480 -19.336 -46.511 1.00 95.88 136 LYS A N 1
ATOM 1074 C CA . LYS A 1 136 ? 12.865 -19.028 -46.888 1.00 95.88 136 LYS A CA 1
ATOM 1075 C C . LYS A 1 136 ? 13.684 -20.263 -47.267 1.00 95.88 136 LYS A C 1
ATOM 1077 O O . LYS A 1 136 ? 14.872 -20.115 -47.528 1.00 95.88 136 LYS A O 1
ATOM 1082 N N . GLN A 1 137 ? 13.072 -21.450 -47.284 1.00 97.25 137 GLN A N 1
ATOM 1083 C CA . GLN A 1 137 ? 13.730 -22.726 -47.590 1.00 97.25 137 GLN A CA 1
ATOM 1084 C C . GLN A 1 137 ? 14.945 -23.009 -46.684 1.00 97.25 137 GLN A C 1
ATOM 1086 O O . GLN A 1 137 ? 15.900 -23.659 -47.095 1.00 97.25 137 GLN A O 1
ATOM 1091 N N . LEU A 1 138 ? 14.917 -22.507 -45.443 1.00 97.00 138 LEU A N 1
ATOM 1092 C CA . LEU A 1 138 ? 15.984 -22.720 -44.455 1.00 97.00 138 LEU A CA 1
ATOM 1093 C C . LEU A 1 138 ? 15.839 -24.060 -43.734 1.00 97.00 138 LEU A C 1
ATOM 1095 O O . LEU A 1 138 ? 16.815 -24.594 -43.221 1.00 97.00 138 LEU A O 1
ATOM 1099 N N . VAL A 1 139 ? 14.617 -24.589 -43.696 1.00 97.38 139 VAL A N 1
ATOM 1100 C CA . VAL A 1 139 ? 14.310 -25.942 -43.232 1.00 97.38 139 VAL A CA 1
ATOM 1101 C C . VAL A 1 139 ? 13.332 -26.587 -44.205 1.00 97.38 139 VAL A C 1
ATOM 1103 O O . VAL A 1 139 ? 12.496 -25.912 -44.810 1.00 97.38 139 VAL A O 1
ATOM 1106 N N . THR A 1 140 ? 13.414 -27.903 -44.335 1.00 97.62 140 THR A N 1
ATOM 1107 C CA . THR A 1 140 ? 12.409 -28.710 -45.035 1.00 97.62 140 THR A CA 1
ATOM 1108 C C . THR A 1 140 ? 11.202 -28.985 -44.126 1.00 97.62 140 THR A C 1
ATOM 1110 O O . THR A 1 140 ? 11.317 -28.890 -42.900 1.00 97.62 140 THR A O 1
ATOM 1113 N N . PRO A 1 141 ? 10.033 -29.363 -44.680 1.00 97.44 141 PRO A N 1
ATOM 1114 C CA . PRO A 1 141 ? 8.873 -29.745 -43.874 1.00 97.44 141 PRO A CA 1
ATOM 1115 C C . PRO A 1 141 ? 9.171 -30.856 -42.859 1.00 97.44 141 PRO A C 1
ATOM 1117 O O . PRO A 1 141 ? 8.746 -30.753 -41.713 1.00 97.44 141 PRO A O 1
ATOM 1120 N N . SER A 1 142 ? 9.946 -31.875 -43.247 1.00 97.31 142 SER A N 1
ATOM 1121 C CA . SER A 1 142 ? 10.337 -32.972 -42.353 1.00 97.31 142 SER A CA 1
ATOM 1122 C C . SER A 1 142 ? 11.233 -32.496 -41.209 1.00 97.31 142 SER A C 1
ATOM 1124 O O . SER A 1 142 ? 10.989 -32.854 -40.061 1.00 97.31 142 SER A O 1
ATOM 1126 N N . GLN A 1 143 ? 12.210 -31.629 -41.493 1.00 97.81 143 GLN A N 1
ATOM 1127 C CA . GLN A 1 143 ? 13.061 -31.027 -40.460 1.00 97.81 143 GLN A CA 1
ATOM 1128 C C . GLN A 1 143 ? 12.260 -30.146 -39.499 1.00 97.81 143 GLN A C 1
ATOM 1130 O O . GLN A 1 143 ? 12.529 -30.142 -38.303 1.00 97.81 143 GLN A O 1
ATOM 1135 N N . LEU A 1 144 ? 11.262 -29.401 -39.989 1.00 97.19 144 LEU A N 1
ATOM 1136 C CA . LEU A 1 144 ? 10.421 -28.593 -39.108 1.00 97.19 144 LEU A CA 1
ATOM 1137 C C . LEU A 1 144 ? 9.574 -29.465 -38.171 1.00 97.19 144 LEU A C 1
ATOM 1139 O O . LEU A 1 144 ? 9.431 -29.109 -37.004 1.00 97.19 144 LEU A O 1
ATOM 1143 N N . VAL A 1 145 ? 9.029 -30.584 -38.661 1.00 96.69 145 VAL A N 1
ATOM 1144 C CA . VAL A 1 145 ? 8.295 -31.547 -37.821 1.00 96.69 145 VAL A CA 1
ATOM 1145 C C . VAL A 1 145 ? 9.203 -32.072 -36.710 1.00 96.69 145 VAL A C 1
ATOM 1147 O O . VAL A 1 145 ? 8.841 -31.972 -35.542 1.00 96.69 145 VAL A O 1
ATOM 1150 N N . GLU A 1 146 ? 10.419 -32.497 -37.053 1.00 97.81 146 GLU A N 1
ATOM 1151 C CA . GLU A 1 146 ? 11.410 -32.956 -36.075 1.00 97.81 146 GLU A CA 1
ATOM 1152 C C . GLU A 1 146 ? 11.763 -31.874 -35.040 1.00 97.81 146 GLU A C 1
ATOM 1154 O O . GLU A 1 146 ? 11.771 -32.142 -33.839 1.00 97.81 146 GLU A O 1
ATOM 1159 N N . VAL A 1 147 ? 11.989 -30.627 -35.475 1.00 96.81 147 VAL A N 1
ATOM 1160 C CA . VAL A 1 147 ? 12.235 -29.495 -34.563 1.00 96.81 147 VAL A CA 1
ATOM 1161 C C . VAL A 1 147 ? 11.056 -29.284 -33.617 1.00 96.81 147 VAL A C 1
ATOM 1163 O O . VAL A 1 147 ? 11.268 -29.012 -32.438 1.00 96.81 147 VAL A O 1
ATOM 1166 N N . ILE A 1 148 ? 9.819 -29.363 -34.114 1.00 93.62 148 ILE A N 1
ATOM 1167 C CA . ILE A 1 148 ? 8.609 -29.168 -33.305 1.00 93.62 148 ILE A CA 1
A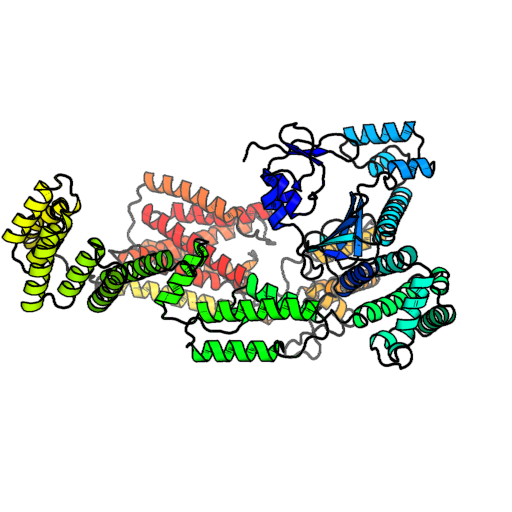TOM 1168 C C . ILE A 1 148 ? 8.466 -30.288 -32.275 1.00 93.62 148 ILE A C 1
ATOM 1170 O O . ILE A 1 148 ? 8.170 -30.000 -31.115 1.00 93.62 148 ILE A O 1
ATOM 1174 N N . ASP A 1 149 ? 8.675 -31.538 -32.678 1.00 95.00 149 ASP A N 1
ATOM 1175 C CA . ASP A 1 149 ? 8.551 -32.685 -31.781 1.00 95.00 149 ASP A CA 1
ATOM 1176 C C . ASP A 1 149 ? 9.627 -32.638 -30.698 1.00 95.00 149 ASP A C 1
ATOM 1178 O O . ASP A 1 149 ? 9.313 -32.707 -29.508 1.00 95.00 149 ASP A O 1
ATOM 1182 N N . ARG A 1 150 ? 10.871 -32.330 -31.075 1.00 95.38 150 ARG A N 1
ATOM 1183 C CA . ARG A 1 150 ? 11.962 -32.162 -30.116 1.00 95.38 150 ARG A CA 1
ATOM 1184 C C . ARG A 1 150 ? 11.779 -30.944 -29.203 1.00 95.38 150 ARG A C 1
ATOM 1186 O O . ARG A 1 150 ? 12.095 -31.005 -28.019 1.00 95.38 150 ARG A O 1
ATOM 1193 N N . ALA A 1 151 ? 11.214 -29.848 -29.710 1.00 91.25 151 ALA A N 1
ATOM 1194 C CA . ALA A 1 151 ? 10.849 -28.679 -28.905 1.00 91.25 151 ALA A CA 1
ATOM 1195 C C . ALA A 1 151 ? 9.778 -28.988 -27.855 1.00 91.25 151 ALA A C 1
ATOM 1197 O O . ALA A 1 151 ? 9.862 -28.463 -26.743 1.00 91.25 151 ALA A O 1
ATOM 1198 N N . LYS A 1 152 ? 8.807 -29.852 -28.179 1.00 86.25 152 LYS A N 1
ATOM 1199 C CA . LYS A 1 152 ? 7.813 -30.337 -27.212 1.00 86.25 152 LYS A CA 1
ATOM 1200 C C . LYS A 1 152 ? 8.454 -31.232 -26.153 1.00 86.25 152 LYS A C 1
ATOM 1202 O O . LYS A 1 152 ? 8.172 -31.034 -24.976 1.00 86.25 152 LYS A O 1
ATOM 1207 N N . GLU A 1 153 ? 9.310 -32.172 -26.557 1.00 93.19 153 GLU A N 1
ATOM 1208 C CA . GLU A 1 153 ? 10.024 -33.075 -25.639 1.00 93.19 153 GLU A CA 1
ATOM 1209 C C . GLU A 1 153 ? 10.920 -32.310 -24.656 1.00 93.19 153 GLU A C 1
ATOM 1211 O O . GLU A 1 153 ? 10.863 -32.540 -23.450 1.00 93.19 153 GLU A O 1
ATOM 1216 N N . ASP A 1 154 ? 11.707 -31.357 -25.162 1.00 91.69 154 ASP A N 1
ATOM 1217 C CA . ASP A 1 154 ? 12.688 -30.601 -24.377 1.00 91.69 154 ASP A CA 1
ATOM 1218 C C . ASP A 1 154 ? 12.085 -29.346 -23.703 1.00 91.69 154 ASP A C 1
ATOM 1220 O O . ASP A 1 154 ? 12.825 -28.558 -23.104 1.00 91.69 154 ASP A O 1
ATOM 1224 N N . ASN A 1 155 ? 10.774 -29.099 -23.854 1.00 86.88 155 ASN A N 1
ATOM 1225 C CA . ASN A 1 155 ? 10.079 -27.866 -23.448 1.00 86.88 155 ASN A CA 1
ATOM 1226 C C . ASN A 1 155 ? 10.871 -26.586 -23.804 1.00 86.88 155 ASN A C 1
ATOM 1228 O O . ASN A 1 155 ? 11.042 -25.671 -22.995 1.00 86.88 155 ASN A O 1
ATOM 1232 N N . SER A 1 156 ? 11.430 -26.559 -25.015 1.00 87.06 156 SER A N 1
ATOM 1233 C CA . SER A 1 156 ? 12.378 -25.543 -25.481 1.00 87.06 156 SER A CA 1
ATOM 1234 C C . SER A 1 156 ? 11.812 -24.769 -26.680 1.00 87.06 156 SER A C 1
ATOM 1236 O O . SER A 1 156 ? 11.052 -25.331 -27.466 1.00 87.06 156 SER A O 1
ATOM 1238 N N . PRO A 1 157 ? 12.183 -23.492 -26.895 1.00 88.25 157 PRO A N 1
ATOM 1239 C CA . PRO A 1 157 ? 11.743 -22.750 -28.075 1.00 88.25 157 PRO A CA 1
ATOM 1240 C C . PRO A 1 157 ? 12.213 -23.399 -29.386 1.00 88.25 157 PRO A C 1
ATOM 1242 O O . PRO A 1 157 ? 13.373 -23.796 -29.508 1.00 88.25 157 PRO A O 1
ATOM 1245 N N . ILE A 1 158 ? 11.338 -23.412 -30.401 1.00 92.31 158 ILE A N 1
ATOM 1246 C CA . ILE A 1 158 ? 11.594 -23.975 -31.746 1.00 92.31 158 ILE A CA 1
ATOM 1247 C C . ILE A 1 158 ? 12.918 -23.471 -32.337 1.00 92.31 158 ILE A C 1
ATOM 1249 O O . ILE A 1 158 ? 13.686 -24.253 -32.885 1.00 92.31 158 ILE A O 1
ATOM 1253 N N . GLY A 1 159 ? 13.219 -22.176 -32.194 1.00 92.00 159 GLY A N 1
ATOM 1254 C CA . GLY A 1 159 ? 14.468 -21.596 -32.694 1.00 92.00 159 GLY A CA 1
ATOM 1255 C C . GLY A 1 159 ? 15.712 -22.204 -32.043 1.00 92.00 159 GLY A C 1
ATOM 1256 O O . GLY A 1 159 ? 16.654 -22.575 -32.736 1.00 92.00 159 GLY A O 1
ATOM 1257 N N . THR A 1 160 ? 15.698 -22.370 -30.719 1.00 93.38 160 THR A N 1
ATOM 1258 C CA . THR A 1 160 ? 16.803 -22.977 -29.966 1.00 93.38 160 THR A CA 1
ATOM 1259 C C . THR A 1 160 ? 17.004 -24.436 -30.358 1.00 93.38 160 THR A C 1
ATOM 1261 O O . THR A 1 160 ? 18.140 -24.876 -30.512 1.00 93.38 160 THR A O 1
ATOM 1264 N N . VAL A 1 161 ? 15.917 -25.185 -30.555 1.00 96.06 161 VAL A N 1
ATOM 1265 C CA . VAL A 1 161 ? 15.989 -26.585 -30.993 1.00 96.06 161 VAL A CA 1
ATOM 1266 C C . VAL A 1 161 ? 16.497 -26.699 -32.426 1.00 96.06 161 VAL A C 1
ATOM 1268 O O . VAL A 1 161 ? 17.373 -27.516 -32.683 1.00 96.06 161 VAL A O 1
ATOM 1271 N N . ALA A 1 162 ? 16.055 -25.830 -33.335 1.00 96.75 162 ALA A N 1
ATOM 1272 C CA . ALA A 1 162 ? 16.593 -25.775 -34.693 1.00 96.75 162 ALA A CA 1
ATOM 1273 C C . ALA A 1 162 ? 18.104 -25.476 -34.714 1.00 96.75 162 ALA A C 1
ATOM 1275 O O . ALA A 1 162 ? 18.815 -26.013 -35.561 1.00 96.75 162 ALA A O 1
ATOM 1276 N N . VAL A 1 163 ? 18.607 -24.674 -33.766 1.00 96.19 163 VAL A N 1
ATOM 1277 C CA . VAL A 1 163 ? 20.053 -24.456 -33.592 1.00 96.19 163 VAL A CA 1
ATOM 1278 C C . VAL A 1 163 ? 20.752 -25.693 -33.025 1.00 96.19 163 VAL A C 1
ATOM 1280 O O . VAL A 1 163 ? 21.789 -26.094 -33.545 1.00 96.19 163 VAL A O 1
ATOM 1283 N N . LYS A 1 164 ? 20.177 -26.345 -32.004 1.00 96.81 164 LYS A N 1
ATOM 1284 C CA . LYS A 1 164 ? 20.726 -27.583 -31.415 1.00 96.81 164 LYS A CA 1
ATOM 1285 C C . LYS A 1 164 ? 20.814 -28.735 -32.421 1.00 96.81 164 LYS A C 1
ATOM 1287 O O . LYS A 1 164 ? 21.792 -29.472 -32.399 1.00 96.81 164 LYS A O 1
ATOM 1292 N N . LEU A 1 165 ? 19.818 -28.872 -33.297 1.00 97.38 165 LEU A N 1
ATOM 1293 C CA . LEU A 1 165 ? 19.784 -29.879 -34.364 1.00 97.38 165 LEU A CA 1
ATOM 1294 C C . LEU A 1 165 ? 20.686 -29.517 -35.559 1.00 97.38 165 LEU A C 1
ATOM 1296 O O . LEU A 1 165 ? 20.802 -30.293 -36.500 1.00 97.38 165 LEU A O 1
ATOM 1300 N N . GLY A 1 166 ? 21.330 -28.344 -35.543 1.00 97.44 166 GLY A N 1
ATOM 1301 C CA . GLY A 1 166 ? 22.228 -27.896 -36.609 1.00 97.44 166 GLY A CA 1
ATOM 1302 C C . GLY A 1 166 ? 21.524 -27.405 -37.877 1.00 97.44 166 GLY A C 1
ATOM 1303 O O . GLY A 1 166 ? 22.193 -27.105 -38.862 1.00 97.44 166 GLY A O 1
ATOM 1304 N N . TYR A 1 167 ? 20.193 -27.280 -37.868 1.00 98.00 167 TYR A N 1
ATOM 1305 C CA . TYR A 1 167 ? 19.421 -26.745 -38.996 1.00 98.00 167 TYR A CA 1
ATOM 1306 C C . TYR A 1 167 ? 19.547 -25.227 -39.130 1.00 98.00 167 TYR A C 1
ATOM 1308 O O . TYR A 1 167 ? 19.401 -24.682 -40.221 1.00 98.00 167 TYR A O 1
ATOM 1316 N N . LEU A 1 168 ? 19.848 -24.534 -38.031 1.00 97.12 168 LEU A N 1
ATOM 1317 C CA . LEU A 1 168 ? 20.133 -23.104 -38.009 1.00 97.12 168 LEU A CA 1
ATOM 1318 C C . LEU A 1 168 ? 21.404 -22.827 -37.213 1.00 97.12 168 LEU A C 1
ATOM 1320 O O . LEU A 1 168 ? 21.760 -23.563 -36.301 1.00 97.12 168 LEU A O 1
ATOM 1324 N N . ASN A 1 169 ? 22.058 -21.707 -37.504 1.00 96.25 169 ASN A N 1
ATOM 1325 C CA . ASN A 1 169 ? 23.027 -21.126 -36.581 1.00 96.25 169 ASN A CA 1
ATOM 1326 C C . ASN A 1 169 ? 22.385 -19.967 -35.805 1.00 96.25 169 ASN A C 1
ATOM 1328 O O . ASN A 1 169 ? 21.387 -19.381 -36.231 1.00 96.25 169 ASN A O 1
ATOM 1332 N N . GLU A 1 170 ? 22.973 -19.623 -34.662 1.00 91.31 170 GLU A N 1
ATOM 1333 C CA . GLU A 1 170 ? 22.445 -18.600 -33.753 1.00 91.31 170 GLU A CA 1
ATOM 1334 C C . GLU A 1 170 ? 22.334 -17.216 -34.416 1.00 91.31 170 GLU A C 1
ATOM 1336 O O . GLU A 1 170 ? 21.349 -16.501 -34.230 1.00 91.31 170 GLU A O 1
ATOM 1341 N N . LYS A 1 171 ? 23.301 -16.856 -35.271 1.00 90.62 171 LYS A N 1
ATOM 1342 C CA . LYS A 1 171 ? 23.289 -15.589 -36.016 1.00 90.62 171 LYS A CA 1
ATOM 1343 C C . LYS A 1 171 ? 22.078 -15.491 -36.948 1.00 90.62 171 LYS A C 1
ATOM 1345 O O . LYS A 1 171 ? 21.410 -14.459 -36.971 1.00 90.62 171 LYS A O 1
ATOM 1350 N N . LEU A 1 172 ? 21.794 -16.551 -37.700 1.00 90.69 172 LEU A N 1
ATOM 1351 C CA . LEU A 1 172 ? 20.664 -16.626 -38.623 1.00 90.69 172 LEU A CA 1
ATOM 1352 C C . LEU A 1 172 ? 19.332 -16.641 -37.867 1.00 90.69 172 LEU A C 1
ATOM 1354 O O . LEU A 1 172 ? 18.392 -15.962 -38.275 1.00 90.69 172 LEU A O 1
ATOM 1358 N N . LEU A 1 173 ? 19.261 -17.343 -36.732 1.00 92.81 173 LEU A N 1
ATOM 1359 C CA . LEU A 1 173 ? 18.086 -17.305 -35.862 1.00 92.81 173 LEU A CA 1
ATOM 1360 C C . LEU A 1 173 ? 17.788 -15.875 -35.386 1.00 92.81 173 LEU A C 1
ATOM 1362 O O . LEU A 1 173 ? 16.652 -15.419 -35.503 1.00 92.81 173 LEU A O 1
ATOM 1366 N N . ASN A 1 174 ? 18.800 -15.143 -34.919 1.00 84.12 174 ASN A N 1
ATOM 1367 C CA . ASN A 1 174 ? 18.634 -13.756 -34.475 1.00 84.12 174 ASN A CA 1
ATOM 1368 C C . ASN A 1 174 ? 18.170 -12.832 -35.615 1.00 84.12 174 ASN A C 1
ATOM 1370 O O . ASN A 1 174 ? 17.315 -11.973 -35.400 1.00 84.12 174 ASN A O 1
ATOM 1374 N N . GLN A 1 175 ? 18.668 -13.039 -36.840 1.00 85.38 175 GLN A N 1
ATOM 1375 C CA . GLN A 1 175 ? 18.195 -12.311 -38.024 1.00 85.38 175 GLN A CA 1
ATOM 1376 C C . GLN A 1 175 ? 16.715 -12.590 -38.318 1.00 85.38 175 GLN A C 1
ATOM 1378 O O . GLN A 1 175 ? 15.948 -11.655 -38.540 1.00 85.38 175 GLN A O 1
ATOM 1383 N N . LEU A 1 176 ? 16.294 -13.856 -38.264 1.00 90.31 176 LEU A N 1
ATOM 1384 C CA . LEU A 1 176 ? 14.900 -14.245 -38.491 1.00 90.31 176 LEU A CA 1
ATOM 1385 C C . LEU A 1 176 ? 13.957 -13.723 -37.408 1.00 90.31 176 LEU A C 1
ATOM 1387 O O . LEU A 1 176 ? 12.832 -13.340 -37.719 1.00 90.31 176 LEU A O 1
ATOM 1391 N N . LEU A 1 177 ? 14.396 -13.688 -36.149 1.00 86.88 177 LEU A N 1
ATOM 1392 C CA . LEU A 1 177 ? 13.604 -13.145 -35.044 1.00 86.88 177 LEU A CA 1
ATOM 1393 C C . LEU A 1 177 ? 13.464 -11.622 -35.144 1.00 86.88 177 LEU A C 1
ATOM 1395 O O . LEU A 1 177 ? 12.376 -11.094 -34.911 1.00 86.88 177 LEU A O 1
ATOM 1399 N N . ALA A 1 178 ? 14.513 -10.917 -35.576 1.00 83.06 178 ALA A N 1
ATOM 1400 C CA . ALA A 1 178 ? 14.421 -9.494 -35.897 1.00 83.06 178 ALA A CA 1
ATOM 1401 C C . ALA A 1 178 ? 13.455 -9.237 -37.070 1.00 83.06 178 ALA A C 1
ATOM 1403 O O . ALA A 1 178 ? 12.603 -8.351 -36.986 1.00 83.06 178 ALA A O 1
ATOM 1404 N N . GLU A 1 179 ? 13.527 -10.044 -38.133 1.00 87.44 179 GLU A N 1
ATOM 1405 C CA . GLU A 1 179 ? 12.615 -9.959 -39.280 1.00 87.44 179 GLU A CA 1
ATOM 1406 C C . GLU A 1 179 ? 11.163 -10.280 -38.890 1.00 87.44 179 GLU A C 1
ATOM 1408 O O . GLU A 1 179 ? 10.233 -9.588 -39.306 1.00 87.44 179 GLU A O 1
ATOM 1413 N N . GLN A 1 180 ? 10.951 -11.285 -38.038 1.00 90.25 180 GLN A N 1
ATOM 1414 C CA . GLN A 1 180 ? 9.639 -11.627 -37.492 1.00 90.25 180 GLN A CA 1
ATOM 1415 C C . GLN A 1 180 ? 9.049 -10.452 -36.707 1.00 90.25 180 GLN A C 1
ATOM 1417 O O . GLN A 1 180 ? 7.885 -10.094 -36.902 1.00 90.25 180 GLN A O 1
ATOM 1422 N N . MET A 1 181 ? 9.854 -9.845 -35.832 1.00 87.50 181 MET A N 1
ATOM 1423 C CA . MET A 1 181 ? 9.458 -8.686 -35.038 1.00 87.50 181 MET A CA 1
ATOM 1424 C C . MET A 1 181 ? 9.059 -7.514 -35.941 1.00 87.50 181 MET A C 1
ATOM 1426 O O . MET A 1 181 ? 7.989 -6.929 -35.764 1.00 87.50 181 MET A O 1
ATOM 1430 N N . PHE A 1 182 ? 9.871 -7.235 -36.963 1.00 85.81 182 PHE A N 1
ATOM 1431 C CA . PHE A 1 182 ? 9.605 -6.203 -37.960 1.00 85.81 182 PHE A CA 1
ATOM 1432 C C . PHE A 1 182 ? 8.298 -6.451 -38.724 1.00 85.81 182 PHE A C 1
ATOM 1434 O O . PHE A 1 182 ? 7.459 -5.556 -38.816 1.00 85.81 182 PHE A O 1
ATOM 1441 N N . ASN A 1 183 ? 8.075 -7.674 -39.213 1.00 87.38 183 ASN A N 1
ATOM 1442 C CA . ASN A 1 183 ? 6.856 -8.037 -39.941 1.00 87.38 183 ASN A CA 1
ATOM 1443 C C . ASN A 1 183 ? 5.593 -7.865 -39.085 1.00 87.38 183 ASN A C 1
ATOM 1445 O O . ASN A 1 183 ? 4.560 -7.434 -39.597 1.00 87.38 183 ASN A O 1
ATOM 1449 N N . ARG A 1 184 ? 5.671 -8.152 -37.779 1.00 90.44 184 ARG A N 1
ATOM 1450 C CA . ARG A 1 184 ? 4.554 -7.946 -36.843 1.00 90.44 184 ARG A CA 1
ATOM 1451 C C . ARG A 1 184 ? 4.250 -6.464 -36.628 1.00 90.44 184 ARG A C 1
ATOM 1453 O O . ARG A 1 184 ? 3.091 -6.075 -36.723 1.00 90.44 184 ARG A O 1
ATOM 1460 N N . ILE A 1 185 ? 5.271 -5.631 -36.416 1.00 87.81 185 ILE A N 1
ATOM 1461 C CA . ILE A 1 185 ? 5.099 -4.170 -36.275 1.00 87.81 185 ILE A CA 1
ATOM 1462 C C . ILE A 1 185 ? 4.554 -3.564 -37.567 1.00 87.81 185 ILE A C 1
ATOM 1464 O O . ILE A 1 185 ? 3.649 -2.734 -37.525 1.00 87.81 185 ILE A O 1
ATOM 1468 N N . ARG A 1 186 ? 5.044 -4.024 -38.722 1.00 85.69 186 ARG A N 1
ATOM 1469 C CA . ARG A 1 186 ? 4.538 -3.594 -40.027 1.00 85.69 186 ARG A CA 1
ATOM 1470 C C . ARG A 1 186 ? 3.042 -3.851 -40.161 1.00 85.69 186 ARG A C 1
ATOM 1472 O O . ARG A 1 186 ? 2.314 -2.984 -40.621 1.00 85.69 186 ARG A O 1
ATOM 1479 N N . LYS A 1 187 ? 2.573 -5.028 -39.740 1.00 88.12 187 LYS A N 1
ATOM 1480 C CA . LYS A 1 187 ? 1.141 -5.342 -39.756 1.00 88.12 187 LYS A CA 1
ATOM 1481 C C . LYS A 1 187 ? 0.345 -4.437 -38.830 1.00 88.12 187 LYS A C 1
ATOM 1483 O O . LYS A 1 187 ? -0.681 -3.934 -39.265 1.00 88.12 187 LYS A O 1
ATOM 1488 N N . ILE A 1 188 ? 0.840 -4.198 -37.612 1.00 88.38 188 ILE A N 1
ATOM 1489 C CA . ILE A 1 188 ? 0.227 -3.247 -36.676 1.00 88.38 188 ILE A CA 1
ATOM 1490 C C . ILE A 1 188 ? 0.032 -1.885 -37.359 1.00 88.38 188 ILE A C 1
ATOM 1492 O O . ILE A 1 188 ? -1.065 -1.343 -37.327 1.00 88.38 188 ILE A O 1
ATOM 1496 N N . ALA A 1 189 ? 1.059 -1.374 -38.038 1.00 83.75 189 ALA A N 1
ATOM 1497 C CA . ALA A 1 189 ? 1.000 -0.087 -38.725 1.00 83.75 189 ALA A CA 1
ATOM 1498 C C . ALA A 1 189 ? -0.050 -0.014 -39.846 1.00 83.75 189 ALA A C 1
ATOM 1500 O O . ALA A 1 189 ? -0.663 1.034 -40.036 1.00 83.75 189 ALA A O 1
ATOM 1501 N N . CYS A 1 190 ? -0.263 -1.106 -40.584 1.00 84.25 190 CYS A N 1
ATOM 1502 C CA . CYS A 1 190 ? -1.199 -1.142 -41.710 1.00 84.25 190 CYS A CA 1
ATOM 1503 C C . CYS A 1 190 ? -2.678 -1.181 -41.292 1.00 84.25 190 CYS A C 1
ATOM 1505 O O . CYS A 1 190 ? -3.546 -1.077 -42.157 1.00 84.25 190 CYS A O 1
ATOM 1507 N N . PHE A 1 191 ? -2.988 -1.364 -40.005 1.00 83.94 191 PHE A N 1
ATOM 1508 C CA . PHE A 1 191 ? -4.372 -1.403 -39.550 1.00 83.94 191 PHE A CA 1
ATOM 1509 C C . PHE A 1 191 ? -4.928 0.012 -39.334 1.00 83.94 191 PHE A C 1
ATOM 1511 O O . PHE A 1 191 ? -4.335 0.790 -38.587 1.00 83.94 191 PHE A O 1
ATOM 1518 N N . PRO A 1 192 ? -6.089 0.350 -39.929 1.00 74.62 192 PRO A N 1
ATOM 1519 C CA . PRO A 1 192 ? -6.655 1.696 -39.838 1.00 74.62 192 PRO A CA 1
ATOM 1520 C C . PRO A 1 192 ? -7.184 2.017 -38.435 1.00 74.62 192 PRO A C 1
ATOM 1522 O O . PRO A 1 192 ? -7.212 3.181 -38.029 1.00 74.62 192 PRO A O 1
ATOM 1525 N N . HIS A 1 193 ? -7.595 0.988 -37.690 1.00 77.50 193 HIS A N 1
ATOM 1526 C CA . HIS A 1 193 ? -8.186 1.109 -36.365 1.00 77.50 193 HIS A CA 1
ATOM 1527 C C . HIS A 1 193 ? -7.697 -0.006 -35.445 1.00 77.50 193 HIS A C 1
ATOM 1529 O O . HIS A 1 193 ? -7.911 -1.186 -35.715 1.00 77.50 193 HIS A O 1
ATOM 1535 N N . LEU A 1 194 ? -7.086 0.371 -34.331 1.00 80.94 194 LEU A N 1
ATOM 1536 C CA . LEU A 1 194 ? -6.515 -0.541 -33.351 1.00 80.94 194 LEU A CA 1
ATOM 1537 C C . LEU A 1 194 ? -7.068 -0.229 -31.972 1.00 80.94 194 LEU A C 1
ATOM 1539 O O . LEU A 1 194 ? -7.116 0.932 -31.600 1.00 80.94 194 LEU A O 1
ATOM 1543 N N . ASP A 1 195 ? -7.397 -1.240 -31.185 1.00 76.50 195 ASP A N 1
ATOM 1544 C CA . ASP A 1 195 ? -7.602 -1.062 -29.750 1.00 76.50 195 ASP A CA 1
ATOM 1545 C C . ASP A 1 195 ? -6.258 -1.297 -29.064 1.00 76.50 195 ASP A C 1
ATOM 1547 O O . ASP A 1 195 ? -5.650 -2.357 -29.239 1.00 76.50 195 ASP A O 1
ATOM 1551 N N . VAL A 1 196 ? -5.759 -0.318 -28.314 1.00 82.12 196 VAL A N 1
ATOM 1552 C CA . VAL A 1 196 ? -4.434 -0.409 -27.687 1.00 82.12 196 VAL A CA 1
ATOM 1553 C C . VAL A 1 196 ? -4.499 -0.224 -26.184 1.00 82.12 196 VAL A C 1
ATOM 1555 O O . VAL A 1 196 ? -5.365 0.486 -25.687 1.00 82.12 196 VAL A O 1
ATOM 1558 N N . ARG A 1 197 ? -3.560 -0.847 -25.464 1.00 78.75 197 ARG A N 1
ATOM 1559 C CA . ARG A 1 197 ? -3.350 -0.689 -24.019 1.00 78.75 197 ARG A CA 1
ATOM 1560 C C . ARG A 1 197 ? -1.867 -0.586 -23.725 1.00 78.75 197 ARG A C 1
ATOM 1562 O O . ARG A 1 197 ? -1.111 -1.428 -24.196 1.00 78.75 197 ARG A O 1
ATOM 1569 N N . PHE A 1 198 ? -1.452 0.347 -22.883 1.00 83.81 198 PHE A N 1
ATOM 1570 C CA . PHE A 1 198 ? -0.115 0.314 -22.298 1.00 83.81 198 PHE A CA 1
ATOM 1571 C C . PHE A 1 198 ? -0.215 0.004 -20.807 1.00 83.81 198 PHE A C 1
ATOM 1573 O O . PHE A 1 198 ? -1.009 0.618 -20.108 1.00 83.81 198 PHE A O 1
ATOM 1580 N N . VAL A 1 199 ? 0.578 -0.951 -20.328 1.00 80.44 199 VAL A N 1
ATOM 1581 C CA . VAL A 1 199 ? 0.699 -1.272 -18.902 1.00 80.44 199 VAL A CA 1
ATOM 1582 C C . VAL A 1 199 ? 2.157 -1.099 -18.516 1.00 80.44 199 VAL A C 1
ATOM 1584 O O . VAL A 1 199 ? 3.018 -1.803 -19.049 1.00 80.44 199 VAL A O 1
ATOM 1587 N N . GLU A 1 200 ? 2.438 -0.164 -17.611 1.00 82.50 200 GLU A N 1
ATOM 1588 C CA . GLU A 1 200 ? 3.787 0.028 -17.079 1.00 82.50 200 GLU A CA 1
ATOM 1589 C C . GLU A 1 200 ? 4.232 -1.249 -16.346 1.00 82.50 200 GLU A C 1
ATOM 1591 O O . GLU A 1 200 ? 3.527 -1.777 -15.487 1.00 82.50 200 GLU A O 1
ATOM 1596 N N . ASP A 1 201 ? 5.398 -1.774 -16.715 1.00 79.75 201 ASP A N 1
ATOM 1597 C CA . ASP A 1 201 ? 5.941 -3.031 -16.192 1.00 79.75 201 ASP A CA 1
ATOM 1598 C C . ASP A 1 201 ? 7.421 -2.812 -15.887 1.00 79.75 201 ASP A C 1
ATOM 1600 O O . ASP A 1 201 ? 8.291 -3.018 -16.732 1.00 79.75 201 ASP A O 1
ATOM 1604 N N . LYS A 1 202 ? 7.712 -2.378 -14.656 1.00 76.31 202 LYS A N 1
ATOM 1605 C CA . LYS A 1 202 ? 9.087 -2.127 -14.187 1.00 76.31 202 LYS A CA 1
ATOM 1606 C C . LYS A 1 202 ? 9.944 -3.395 -14.153 1.00 76.31 202 LYS A C 1
ATOM 1608 O O . LYS A 1 202 ? 11.163 -3.306 -14.071 1.00 76.31 202 LYS A O 1
ATOM 1613 N N . GLN A 1 203 ? 9.332 -4.581 -14.219 1.00 75.19 203 GLN A N 1
ATOM 1614 C CA . GLN A 1 203 ? 10.074 -5.838 -14.298 1.00 75.19 203 GLN A CA 1
ATOM 1615 C C . GLN A 1 203 ? 10.514 -6.176 -15.730 1.00 75.19 203 GLN A C 1
ATOM 1617 O O . GLN A 1 203 ? 11.326 -7.085 -15.919 1.00 75.19 203 GLN A O 1
ATOM 1622 N N . ALA A 1 204 ? 10.029 -5.449 -16.742 1.00 64.69 204 ALA A N 1
ATOM 1623 C CA . ALA A 1 204 ? 10.398 -5.671 -18.138 1.00 64.69 204 ALA A CA 1
ATOM 1624 C C . ALA A 1 204 ? 11.907 -5.486 -18.401 1.00 64.69 204 ALA A C 1
ATOM 1626 O O . ALA A 1 204 ? 12.434 -6.088 -19.342 1.00 64.69 204 ALA A O 1
ATOM 1627 N N . ASP A 1 205 ? 12.602 -4.727 -17.547 1.00 68.94 205 ASP A N 1
ATOM 1628 C CA . ASP A 1 205 ? 14.032 -4.418 -17.658 1.00 68.94 205 ASP A CA 1
ATOM 1629 C C . ASP A 1 205 ? 14.950 -5.633 -17.389 1.00 68.94 205 ASP A C 1
ATOM 1631 O O . ASP A 1 205 ? 16.099 -5.646 -17.831 1.00 68.94 205 ASP A O 1
ATOM 1635 N N . PHE A 1 206 ? 14.465 -6.681 -16.709 1.00 64.19 206 PHE A N 1
ATOM 1636 C CA . PHE A 1 206 ? 15.308 -7.799 -16.246 1.00 64.19 206 PHE A CA 1
ATOM 1637 C C . PHE A 1 206 ? 15.506 -8.933 -17.264 1.00 64.19 206 PHE A C 1
ATOM 1639 O O . PHE A 1 206 ? 16.303 -9.839 -17.021 1.00 64.19 206 PHE A O 1
ATOM 1646 N N . ILE A 1 207 ? 14.798 -8.923 -18.398 1.00 62.09 207 ILE A N 1
ATOM 1647 C CA . ILE A 1 207 ? 14.863 -10.014 -19.382 1.00 62.09 207 ILE A CA 1
ATOM 1648 C C . ILE A 1 207 ? 15.736 -9.580 -20.570 1.00 62.09 207 ILE A C 1
ATOM 1650 O O . ILE A 1 207 ? 15.388 -8.609 -21.251 1.00 62.09 207 ILE A O 1
ATOM 1654 N N . PRO A 1 208 ? 16.828 -10.299 -20.893 1.00 61.47 208 PRO A N 1
ATOM 1655 C CA . PRO A 1 208 ? 17.668 -9.956 -22.035 1.00 61.47 208 PRO A CA 1
ATOM 1656 C C . PRO A 1 208 ? 16.860 -10.035 -23.349 1.00 61.47 208 PRO A C 1
ATOM 1658 O O . PRO A 1 208 ? 16.105 -10.989 -23.553 1.00 61.47 208 PRO A O 1
ATOM 1661 N N . PRO A 1 209 ? 16.952 -9.026 -24.235 1.00 65.81 209 PRO A N 1
ATOM 1662 C CA . PRO A 1 209 ? 16.211 -9.013 -25.492 1.00 65.81 209 PRO A CA 1
ATOM 1663 C C . PRO A 1 209 ? 16.825 -9.926 -26.545 1.00 65.81 209 PRO A C 1
ATOM 1665 O O . PRO A 1 209 ? 18.046 -10.014 -26.656 1.00 65.81 209 PRO A O 1
ATOM 1668 N N . VAL A 1 210 ? 15.966 -10.505 -27.383 1.00 62.25 210 VAL A N 1
ATOM 1669 C CA . VAL A 1 210 ? 16.387 -11.274 -28.562 1.00 62.25 210 VAL A CA 1
ATOM 1670 C C . VAL A 1 210 ? 16.656 -10.356 -29.762 1.00 62.25 210 VAL A C 1
ATOM 1672 O O . VAL A 1 210 ? 17.581 -10.586 -30.534 1.00 62.25 210 VAL A O 1
ATOM 1675 N N . ALA A 1 211 ? 15.891 -9.269 -29.887 1.00 74.69 211 ALA A N 1
ATOM 1676 C CA . ALA A 1 211 ? 16.102 -8.201 -30.859 1.00 74.69 211 ALA A CA 1
ATOM 1677 C C . ALA A 1 211 ? 15.717 -6.850 -30.233 1.00 74.69 211 ALA A C 1
ATOM 1679 O O . ALA A 1 211 ? 14.967 -6.803 -29.261 1.00 74.69 211 ALA A O 1
ATOM 1680 N N . ARG A 1 212 ? 16.237 -5.740 -30.766 1.00 80.62 212 ARG A N 1
ATOM 1681 C CA . ARG A 1 212 ? 15.880 -4.384 -30.317 1.00 80.62 212 ARG A CA 1
ATOM 1682 C C . ARG A 1 212 ? 15.445 -3.552 -31.512 1.00 80.62 212 ARG A C 1
ATOM 1684 O O . ARG A 1 212 ? 16.215 -3.401 -32.456 1.00 80.62 212 ARG A O 1
ATOM 1691 N N . ILE A 1 213 ? 14.241 -2.994 -31.457 1.00 81.31 213 ILE A N 1
ATOM 1692 C CA . ILE A 1 213 ? 13.792 -1.942 -32.371 1.00 81.31 213 ILE A CA 1
ATOM 1693 C C . ILE A 1 213 ? 13.645 -0.673 -31.539 1.00 81.31 213 ILE A C 1
ATOM 1695 O O . ILE A 1 213 ? 12.903 -0.643 -30.555 1.00 81.31 213 ILE A O 1
ATOM 1699 N N . SER A 1 214 ? 14.392 0.372 -31.899 1.00 80.75 214 SER A N 1
ATOM 1700 C CA . SER A 1 214 ? 14.282 1.658 -31.213 1.00 80.75 214 SER A CA 1
ATOM 1701 C C . SER A 1 214 ? 12.873 2.227 -31.397 1.00 80.75 214 SER A C 1
ATOM 1703 O O . SER A 1 214 ? 12.225 1.977 -32.415 1.00 80.75 214 SER A O 1
ATOM 1705 N N . GLY A 1 215 ? 12.391 3.027 -30.444 1.00 71.94 215 GLY A N 1
ATOM 1706 C CA . GLY A 1 215 ? 11.101 3.703 -30.600 1.00 71.94 215 GLY A CA 1
ATOM 1707 C C . GLY A 1 215 ? 11.025 4.581 -31.861 1.00 71.94 215 GLY A C 1
ATOM 1708 O O . GLY A 1 215 ? 9.973 4.678 -32.483 1.00 71.94 215 GLY A O 1
ATOM 1709 N N . TYR A 1 216 ? 12.158 5.114 -32.329 1.00 70.81 216 TYR A N 1
ATOM 1710 C CA . TYR A 1 216 ? 12.243 5.838 -33.603 1.00 70.81 216 TYR A CA 1
ATOM 1711 C C . TYR A 1 216 ? 12.069 4.925 -34.822 1.00 70.81 216 TYR A C 1
ATOM 1713 O O . TYR A 1 216 ? 11.395 5.301 -35.776 1.00 70.81 216 TYR A O 1
ATOM 1721 N N . SER A 1 217 ? 12.608 3.705 -34.785 1.00 72.75 217 SER A N 1
ATOM 1722 C CA . SER A 1 217 ? 12.362 2.710 -35.831 1.00 72.75 217 SER A CA 1
ATOM 1723 C C . SER A 1 217 ? 10.914 2.208 -35.816 1.00 72.75 217 SER A C 1
ATOM 1725 O O . SER A 1 217 ? 10.362 1.951 -36.881 1.00 72.75 217 SER A O 1
ATOM 1727 N N . LEU A 1 218 ? 10.253 2.126 -34.651 1.00 76.44 218 LEU A N 1
ATOM 1728 C CA . LEU A 1 218 ? 8.803 1.869 -34.594 1.00 76.44 218 LEU A CA 1
ATOM 1729 C C . LEU A 1 218 ? 8.016 2.966 -35.313 1.00 76.44 218 LEU A C 1
ATOM 1731 O O . LEU A 1 218 ? 7.099 2.670 -36.082 1.00 76.44 218 LEU A O 1
ATOM 1735 N N . LEU A 1 219 ? 8.395 4.226 -35.092 1.00 72.19 219 LEU A N 1
ATOM 1736 C CA . LEU A 1 219 ? 7.783 5.358 -35.772 1.00 72.19 219 LEU A CA 1
ATOM 1737 C C . LEU A 1 219 ? 8.022 5.306 -37.285 1.00 72.19 219 LEU A C 1
ATOM 1739 O O . LEU A 1 219 ? 7.074 5.465 -38.047 1.00 72.19 219 LEU A O 1
ATOM 1743 N N . GLU A 1 220 ? 9.254 5.045 -37.726 1.00 73.44 220 GLU A N 1
ATOM 1744 C CA . GLU A 1 220 ? 9.597 4.914 -39.148 1.00 73.44 220 GLU A CA 1
ATOM 1745 C C . GLU A 1 220 ? 8.757 3.835 -39.836 1.00 73.44 220 GLU A C 1
ATOM 1747 O O . GLU A 1 220 ? 8.190 4.076 -40.901 1.00 73.44 220 GLU A O 1
ATOM 1752 N N . ILE A 1 221 ? 8.627 2.663 -39.205 1.00 77.56 221 ILE A N 1
ATOM 1753 C CA . ILE A 1 221 ? 7.801 1.567 -39.723 1.00 77.56 221 ILE A CA 1
ATOM 1754 C C . ILE A 1 221 ? 6.338 2.008 -39.804 1.00 77.56 221 ILE A C 1
ATOM 1756 O O . ILE A 1 221 ? 5.665 1.744 -40.799 1.00 77.56 221 ILE A O 1
ATOM 1760 N N . THR A 1 222 ? 5.844 2.715 -38.789 1.00 76.56 222 THR A N 1
ATOM 1761 C CA . THR A 1 222 ? 4.439 3.132 -38.751 1.00 76.56 222 THR A CA 1
ATOM 1762 C C . THR A 1 222 ? 4.131 4.200 -39.798 1.00 76.56 222 THR A C 1
ATOM 1764 O O . THR A 1 222 ? 3.139 4.088 -40.515 1.00 76.56 222 THR A O 1
ATOM 1767 N N . LEU A 1 223 ? 5.026 5.173 -39.975 1.00 73.19 223 LEU A N 1
ATOM 1768 C CA . LEU A 1 223 ? 4.923 6.193 -41.018 1.00 73.19 223 LEU A CA 1
ATOM 1769 C C . LEU A 1 223 ? 5.062 5.600 -42.424 1.00 73.19 223 LEU A C 1
ATOM 1771 O O . LEU A 1 223 ? 4.313 5.967 -43.322 1.00 73.19 223 LEU A O 1
ATOM 1775 N N . GLY A 1 224 ? 6.011 4.682 -42.616 1.00 73.00 224 GLY A N 1
ATOM 1776 C CA . GLY A 1 224 ? 6.339 4.132 -43.929 1.00 73.00 224 GLY A CA 1
ATOM 1777 C C . GLY A 1 224 ? 5.336 3.114 -44.470 1.00 73.00 224 GLY A C 1
ATOM 1778 O O . GLY A 1 224 ? 5.261 2.951 -45.685 1.00 73.00 224 GLY A O 1
ATOM 1779 N N . TYR A 1 225 ? 4.594 2.425 -43.596 1.00 76.94 225 TYR A N 1
ATOM 1780 C CA . TYR A 1 225 ? 3.660 1.361 -43.992 1.00 76.94 225 TYR A CA 1
ATOM 1781 C C . TYR A 1 225 ? 2.203 1.623 -43.613 1.00 76.94 225 TYR A C 1
ATOM 1783 O O . TYR A 1 225 ? 1.313 0.977 -44.164 1.00 76.94 225 TYR A O 1
ATOM 1791 N N . GLY A 1 226 ? 1.952 2.523 -42.664 1.00 72.19 226 GLY A N 1
ATOM 1792 C CA . GLY A 1 226 ? 0.604 2.823 -42.196 1.00 72.19 226 GLY A CA 1
ATOM 1793 C C . GLY A 1 226 ? -0.085 3.973 -42.932 1.00 72.19 226 GLY A C 1
ATOM 1794 O O . GLY A 1 226 ? -1.297 4.127 -42.814 1.00 72.19 226 GLY A O 1
ATOM 1795 N N . PHE A 1 227 ? 0.656 4.762 -43.712 1.00 71.25 227 PHE A N 1
ATOM 1796 C CA . PHE A 1 227 ? 0.109 5.860 -44.505 1.00 71.25 227 PHE A CA 1
ATOM 1797 C C . PHE A 1 227 ? 0.324 5.606 -45.996 1.00 71.25 227 PHE A C 1
ATOM 1799 O O . PHE A 1 227 ? 1.390 5.160 -46.416 1.00 71.25 227 PHE A O 1
ATOM 1806 N N . SER A 1 228 ? -0.683 5.926 -46.808 1.00 73.44 228 SER A N 1
ATOM 1807 C CA . SER A 1 228 ? -0.519 6.028 -48.261 1.00 73.44 228 SER A CA 1
ATOM 1808 C C . SER A 1 228 ? 0.358 7.226 -48.625 1.00 73.44 228 SER A C 1
ATOM 1810 O O . SER A 1 228 ? 0.380 8.224 -47.903 1.00 73.44 228 SER A O 1
ATOM 1812 N N . ASP A 1 229 ? 1.007 7.189 -49.790 1.00 67.75 229 ASP A N 1
ATOM 1813 C CA . ASP A 1 229 ? 1.799 8.321 -50.289 1.00 67.75 229 ASP A CA 1
ATOM 1814 C C . ASP A 1 229 ? 0.983 9.621 -50.341 1.00 67.75 229 ASP A C 1
ATOM 1816 O O . ASP A 1 229 ? 1.518 10.695 -50.092 1.00 67.75 229 ASP A O 1
ATOM 1820 N N . GLN A 1 230 ? -0.324 9.547 -50.611 1.00 67.94 230 GLN A N 1
ATOM 1821 C CA . GLN A 1 230 ? -1.210 10.712 -50.601 1.00 67.94 230 GLN A CA 1
ATOM 1822 C C . GLN A 1 230 ? -1.461 11.246 -49.184 1.00 67.94 230 GLN A C 1
ATOM 1824 O O . GLN A 1 230 ? -1.463 12.459 -48.991 1.00 67.94 230 GLN A O 1
ATOM 1829 N N . GLN A 1 231 ? -1.618 10.371 -48.187 1.00 65.94 231 GLN A N 1
ATOM 1830 C CA . GLN A 1 231 ? -1.736 10.782 -46.785 1.00 65.94 231 GLN A CA 1
ATOM 1831 C C . GLN A 1 231 ? -0.415 11.333 -46.251 1.00 65.94 231 GLN A C 1
ATOM 1833 O O . GLN A 1 231 ? -0.435 12.325 -45.534 1.00 65.94 231 GLN A O 1
ATOM 1838 N N . ILE A 1 232 ? 0.727 10.754 -46.641 1.00 64.44 232 ILE A N 1
ATOM 1839 C CA . ILE A 1 232 ? 2.052 11.307 -46.335 1.00 64.44 232 ILE A CA 1
ATOM 1840 C C . ILE A 1 232 ? 2.187 12.686 -46.984 1.00 64.44 232 ILE A C 1
ATOM 1842 O O . ILE A 1 232 ? 2.585 13.624 -46.308 1.00 64.44 232 ILE A O 1
ATOM 1846 N N . LYS A 1 233 ? 1.805 12.851 -48.256 1.00 63.59 233 LYS A N 1
ATOM 1847 C CA . LYS A 1 233 ? 1.820 14.147 -48.956 1.00 63.59 233 LYS A CA 1
ATOM 1848 C C . LYS A 1 233 ? 0.947 15.189 -48.270 1.00 63.59 233 LYS A C 1
ATOM 1850 O O . LYS A 1 233 ? 1.417 16.295 -48.022 1.00 63.59 233 LYS A O 1
ATOM 1855 N N . GLN A 1 234 ? -0.292 14.835 -47.936 1.00 66.69 234 GLN A N 1
ATOM 1856 C CA . GLN A 1 234 ? -1.222 15.717 -47.235 1.00 66.69 234 GLN A CA 1
ATOM 1857 C C . GLN A 1 234 ? -0.675 16.094 -45.852 1.00 66.69 234 GLN A C 1
ATOM 1859 O O . GLN A 1 234 ? -0.555 17.275 -45.536 1.00 66.69 234 GLN A O 1
ATOM 1864 N N . TYR A 1 235 ? -0.234 15.103 -45.080 1.00 67.19 235 TYR A N 1
ATOM 1865 C CA . TYR A 1 235 ? 0.309 15.290 -43.739 1.00 67.19 235 TYR A CA 1
ATOM 1866 C C . TYR A 1 235 ? 1.579 16.144 -43.742 1.00 67.19 235 TYR A C 1
ATOM 1868 O O . TYR A 1 235 ? 1.693 17.107 -42.987 1.00 67.19 235 TYR A O 1
ATOM 1876 N N . MET A 1 236 ? 2.512 15.843 -44.646 1.00 62.00 236 MET A N 1
ATOM 1877 C CA . MET A 1 236 ? 3.731 16.620 -44.824 1.00 62.00 236 MET A CA 1
ATOM 1878 C C . MET A 1 236 ? 3.399 18.029 -45.309 1.00 62.00 236 MET A C 1
ATOM 1880 O O . MET A 1 236 ? 3.982 18.971 -44.801 1.00 62.00 236 MET A O 1
ATOM 1884 N N . SER A 1 237 ? 2.426 18.231 -46.201 1.00 62.34 237 SER A N 1
ATOM 1885 C CA . SER A 1 237 ? 2.029 19.585 -46.612 1.00 62.34 237 SER A CA 1
ATOM 1886 C C . SER A 1 237 ? 1.497 20.433 -45.444 1.00 62.34 237 SER A C 1
ATOM 1888 O O . SER A 1 237 ? 1.866 21.599 -45.331 1.00 62.34 237 SER A O 1
ATOM 1890 N N . GLU A 1 238 ? 0.736 19.848 -44.515 1.00 62.50 238 GLU A N 1
ATOM 1891 C CA . GLU A 1 238 ? 0.233 20.538 -43.316 1.00 62.50 238 GLU A CA 1
ATOM 1892 C C . GLU A 1 238 ? 1.341 20.816 -42.282 1.00 62.50 238 GLU A C 1
ATOM 1894 O O . GLU A 1 238 ? 1.411 21.913 -41.721 1.00 62.50 238 GLU A O 1
ATOM 1899 N N . LEU A 1 239 ? 2.253 19.858 -42.082 1.00 58.56 239 LEU A N 1
ATOM 1900 C CA . LEU A 1 239 ? 3.462 19.999 -41.256 1.00 58.56 239 LEU A CA 1
ATOM 1901 C C . LEU A 1 239 ? 4.368 21.129 -41.742 1.00 58.56 239 LEU A C 1
ATOM 1903 O O . LEU A 1 239 ? 4.868 21.939 -40.961 1.00 58.56 239 LEU A O 1
ATOM 1907 N N . LEU A 1 240 ? 4.594 21.151 -43.052 1.00 52.34 240 LEU A N 1
ATOM 1908 C CA . LEU A 1 240 ? 5.631 21.927 -43.715 1.00 52.34 240 LEU A CA 1
ATOM 1909 C C . LEU A 1 240 ? 5.199 23.358 -44.064 1.00 52.34 240 LEU A C 1
ATOM 1911 O O . LEU A 1 240 ? 6.057 24.196 -44.349 1.00 52.34 240 LEU A O 1
ATOM 1915 N N . LEU A 1 241 ? 3.898 23.658 -44.009 1.00 51.44 241 LEU A N 1
ATOM 1916 C CA . LEU A 1 241 ? 3.356 25.015 -44.137 1.00 51.44 241 LEU A CA 1
ATOM 1917 C C . LEU A 1 241 ? 3.442 25.828 -42.832 1.00 51.44 241 LEU A C 1
ATOM 1919 O O . LEU A 1 241 ? 3.254 27.046 -42.863 1.00 51.44 241 LEU A O 1
ATOM 1923 N N . ARG A 1 242 ? 3.760 25.210 -41.682 1.00 54.00 242 ARG A N 1
ATOM 1924 C CA . ARG A 1 242 ? 3.948 25.954 -40.428 1.00 54.00 242 ARG A CA 1
ATOM 1925 C C . ARG A 1 242 ? 5.354 26.581 -40.354 1.00 54.00 242 ARG A C 1
ATOM 1927 O O . ARG A 1 242 ? 6.347 25.895 -40.601 1.00 54.00 242 ARG A O 1
ATOM 1934 N N . PRO A 1 243 ? 5.490 27.855 -39.922 1.00 49.31 243 PRO A N 1
ATOM 1935 C CA . PRO A 1 243 ? 6.773 28.571 -39.864 1.00 49.31 243 PRO A CA 1
ATOM 1936 C C . PRO A 1 243 ? 7.867 27.898 -39.022 1.00 49.31 243 PRO A C 1
ATOM 1938 O O . PRO A 1 243 ? 9.033 28.247 -39.164 1.00 49.31 243 PRO A O 1
ATOM 1941 N N . VAL A 1 244 ? 7.517 26.948 -38.149 1.00 48.94 244 VAL A N 1
ATOM 1942 C CA . VAL A 1 244 ? 8.428 26.284 -37.200 1.00 48.94 244 VAL A CA 1
ATOM 1943 C C . VAL A 1 244 ? 9.552 25.514 -37.905 1.00 48.94 244 VAL A C 1
ATOM 1945 O O . VAL A 1 244 ? 10.694 25.554 -37.445 1.00 48.94 244 VAL A O 1
ATOM 1948 N N . ILE A 1 245 ? 9.270 24.889 -39.053 1.00 47.22 245 ILE A N 1
ATOM 1949 C CA . ILE A 1 245 ? 10.267 24.108 -39.807 1.00 47.22 245 ILE A CA 1
ATOM 1950 C C . ILE A 1 245 ? 11.213 25.027 -40.599 1.00 47.22 245 ILE A C 1
ATOM 1952 O O . ILE A 1 245 ? 12.395 24.721 -40.770 1.00 47.22 245 ILE A O 1
ATOM 1956 N N . VAL A 1 246 ? 10.727 26.190 -41.045 1.00 49.06 246 VAL A N 1
ATOM 1957 C CA . VAL A 1 246 ? 11.489 27.119 -41.900 1.00 49.06 246 VAL A CA 1
ATOM 1958 C C . VAL A 1 246 ? 12.244 28.178 -41.079 1.00 49.06 246 VAL A C 1
ATOM 1960 O O . VAL A 1 246 ? 13.378 28.527 -41.411 1.00 49.06 246 VAL A O 1
ATOM 1963 N N . ASN A 1 247 ? 11.693 28.629 -39.949 1.00 47.38 247 ASN A N 1
ATOM 1964 C CA . ASN A 1 247 ? 12.280 29.652 -39.080 1.00 47.38 247 ASN A CA 1
ATOM 1965 C C . ASN A 1 247 ? 12.890 29.055 -37.803 1.00 47.38 247 ASN A C 1
ATOM 1967 O O . ASN A 1 247 ? 12.362 29.270 -36.723 1.00 47.38 247 ASN A O 1
ATOM 1971 N N . ARG A 1 248 ? 14.025 28.346 -37.935 1.00 48.69 248 ARG A N 1
ATOM 1972 C CA . ARG A 1 248 ? 15.175 28.179 -36.992 1.00 48.69 248 ARG A CA 1
ATOM 1973 C C . ARG A 1 248 ? 14.973 28.088 -35.452 1.00 48.69 248 ARG A C 1
ATOM 1975 O O . ARG A 1 248 ? 15.981 28.077 -34.746 1.00 48.69 248 ARG A O 1
ATOM 1982 N N . GLN A 1 249 ? 13.767 28.030 -34.894 1.00 47.09 249 GLN A N 1
ATOM 1983 C CA . GLN A 1 249 ? 13.530 28.311 -33.471 1.00 47.09 249 GLN A CA 1
ATOM 1984 C C . GLN A 1 249 ? 13.176 27.089 -32.619 1.00 47.09 249 GLN A C 1
ATOM 1986 O O . GLN A 1 249 ? 13.247 27.200 -31.397 1.00 47.09 249 GLN A O 1
ATOM 1991 N N . ALA A 1 250 ? 12.900 25.912 -33.196 1.00 51.78 250 ALA A N 1
ATOM 1992 C CA . ALA A 1 250 ? 12.763 24.709 -32.374 1.00 51.78 250 ALA A CA 1
ATOM 1993 C C . ALA A 1 250 ? 14.142 24.320 -31.785 1.00 51.78 250 ALA A C 1
ATOM 1995 O O . ALA A 1 250 ? 15.093 24.121 -32.549 1.00 51.78 250 ALA A O 1
ATOM 1996 N N . PRO A 1 251 ? 14.297 24.180 -30.454 1.00 53.09 251 PRO A N 1
ATOM 1997 C CA . PRO A 1 251 ? 15.565 23.794 -29.824 1.00 53.09 251 PRO A CA 1
ATOM 1998 C C . PRO A 1 251 ? 16.137 22.479 -30.378 1.00 53.09 251 PRO A C 1
ATOM 2000 O O . PRO A 1 251 ? 17.351 22.359 -30.540 1.00 53.09 251 PRO A O 1
ATOM 2003 N N . ALA A 1 252 ? 15.262 21.541 -30.761 1.00 49.44 252 ALA A N 1
ATOM 2004 C CA . ALA A 1 252 ? 15.625 20.268 -31.382 1.00 49.44 252 ALA A CA 1
ATOM 2005 C C . ALA A 1 252 ? 16.325 20.435 -32.749 1.00 49.44 252 ALA A C 1
ATOM 2007 O O . ALA A 1 252 ? 17.263 19.700 -33.051 1.00 49.44 252 ALA A O 1
ATOM 2008 N N . LEU A 1 253 ? 15.975 21.460 -33.542 1.00 49.44 253 LEU A N 1
ATOM 2009 C CA . LEU A 1 253 ? 16.604 21.731 -34.846 1.00 49.44 253 LEU A CA 1
ATOM 2010 C C . LEU A 1 253 ? 18.069 22.176 -34.727 1.00 49.44 253 LEU A C 1
ATOM 2012 O O . LEU A 1 253 ? 18.825 22.037 -35.693 1.00 49.44 253 LEU A O 1
ATOM 2016 N N . LYS A 1 254 ? 18.512 22.674 -33.561 1.00 53.91 254 LYS A N 1
ATOM 2017 C CA . LYS A 1 254 ? 19.931 22.996 -33.311 1.00 53.91 254 LYS A CA 1
ATOM 2018 C C . LYS A 1 254 ? 20.813 21.748 -33.181 1.00 53.91 254 LYS A C 1
ATOM 2020 O O . LYS A 1 254 ? 22.018 21.873 -33.363 1.00 53.91 254 LYS A O 1
ATOM 2025 N N . MET A 1 255 ? 20.230 20.578 -32.903 1.00 49.41 255 MET A N 1
ATOM 2026 C CA . MET A 1 255 ? 20.953 19.306 -32.757 1.00 49.41 255 MET A CA 1
ATOM 2027 C C . MET A 1 255 ? 21.039 18.494 -34.060 1.00 49.41 255 MET A C 1
ATOM 2029 O O . MET A 1 255 ? 21.721 17.477 -34.096 1.00 49.41 255 MET A O 1
ATOM 2033 N N . ILE A 1 256 ? 20.364 18.939 -35.122 1.00 57.81 256 ILE A N 1
ATOM 2034 C CA . ILE A 1 256 ? 20.281 18.236 -36.406 1.00 57.81 256 ILE A CA 1
ATOM 2035 C C . ILE A 1 256 ? 21.419 18.705 -37.317 1.00 57.81 256 ILE A C 1
ATOM 2037 O O . ILE A 1 256 ? 21.613 19.916 -37.490 1.00 57.81 256 ILE A O 1
ATOM 2041 N N . SER A 1 257 ? 22.164 17.762 -37.902 1.00 68.38 257 SER A N 1
ATOM 2042 C CA . SER A 1 257 ? 23.291 18.078 -38.783 1.00 68.38 257 SER A CA 1
ATOM 2043 C C . SER A 1 257 ? 22.828 18.824 -40.046 1.00 68.38 257 SER A C 1
ATOM 2045 O O . SER A 1 257 ? 21.662 18.772 -40.448 1.00 68.38 257 SER A O 1
ATOM 2047 N N . ALA A 1 258 ? 23.740 19.546 -40.703 1.00 70.81 258 ALA A N 1
ATOM 2048 C CA . ALA A 1 258 ? 23.428 20.224 -41.964 1.00 70.81 258 ALA A CA 1
ATOM 2049 C C . ALA A 1 258 ? 22.977 19.235 -43.060 1.00 70.81 258 ALA A C 1
ATOM 2051 O O . ALA A 1 258 ? 22.126 19.571 -43.886 1.00 70.81 258 ALA A O 1
ATOM 2052 N N . GLU A 1 259 ? 23.498 18.007 -43.027 1.00 68.38 259 GLU A N 1
ATOM 2053 C CA . GLU A 1 259 ? 23.120 16.930 -43.940 1.00 68.38 259 GLU A CA 1
ATOM 2054 C C . GLU A 1 259 ? 21.701 16.431 -43.671 1.00 68.38 259 GLU A C 1
ATOM 2056 O O . GLU A 1 259 ? 20.912 16.338 -44.609 1.00 68.38 259 GLU A O 1
ATOM 2061 N N . ASP A 1 260 ? 21.319 16.216 -42.415 1.00 63.56 260 ASP A N 1
ATOM 2062 C CA . ASP A 1 260 ? 19.962 15.779 -42.061 1.00 63.56 260 ASP A CA 1
ATOM 2063 C C . ASP A 1 260 ? 18.915 16.843 -42.427 1.00 63.56 260 ASP A C 1
ATOM 2065 O O . ASP A 1 260 ? 17.832 16.522 -42.917 1.00 63.56 260 ASP A O 1
ATOM 2069 N N . ARG A 1 261 ? 19.258 18.134 -42.297 1.00 68.31 261 ARG A N 1
ATOM 2070 C CA . ARG A 1 261 ? 18.415 19.236 -42.799 1.00 68.31 261 ARG A CA 1
ATOM 2071 C C . ARG A 1 261 ? 18.247 19.186 -44.314 1.00 68.31 261 ARG A C 1
ATOM 2073 O O . ARG A 1 261 ? 17.166 19.487 -44.813 1.00 68.31 261 ARG A O 1
ATOM 2080 N N . SER A 1 262 ? 19.295 18.814 -45.051 1.00 72.19 262 SER A N 1
ATOM 2081 C CA . SER A 1 262 ? 19.208 18.646 -46.505 1.00 72.19 262 SER A CA 1
ATOM 2082 C C . SER A 1 262 ? 18.288 17.481 -46.882 1.00 72.19 262 SER A C 1
ATOM 2084 O O . SER A 1 262 ? 17.511 17.613 -47.824 1.00 72.19 262 SER A O 1
ATOM 2086 N N . VAL A 1 263 ? 18.295 16.393 -46.103 1.00 68.31 263 VAL A N 1
ATOM 2087 C CA . VAL A 1 263 ? 17.405 15.238 -46.300 1.00 68.31 263 VAL A CA 1
ATOM 2088 C C . VAL A 1 263 ? 15.967 15.610 -45.990 1.00 68.31 263 VAL A C 1
ATOM 2090 O O . VAL A 1 263 ? 15.098 15.364 -46.815 1.00 68.31 263 VAL A O 1
ATOM 2093 N N . LEU A 1 264 ? 15.706 16.276 -44.865 1.00 66.38 264 LEU A N 1
ATOM 2094 C CA . LEU A 1 264 ? 14.367 16.779 -44.547 1.00 66.38 264 LEU A CA 1
ATOM 2095 C C . LEU A 1 264 ? 13.869 17.762 -45.617 1.00 66.38 264 LEU A C 1
ATOM 2097 O O . LEU A 1 264 ? 12.692 17.742 -45.961 1.00 66.38 264 LEU A O 1
ATOM 2101 N N . LYS A 1 265 ? 14.764 18.557 -46.221 1.00 70.12 265 LYS A N 1
ATOM 2102 C CA . LYS A 1 265 ? 14.441 19.424 -47.364 1.00 70.12 265 LYS A CA 1
ATOM 2103 C C . LYS A 1 265 ? 14.173 18.636 -48.654 1.00 70.12 265 LYS A C 1
ATOM 2105 O O . LYS A 1 265 ? 13.330 19.038 -49.447 1.00 70.12 265 LYS A O 1
ATOM 2110 N N . GLN A 1 266 ? 14.850 17.513 -48.882 1.00 72.56 266 GLN A N 1
ATOM 2111 C CA . GLN A 1 266 ? 14.544 16.611 -49.998 1.00 72.56 266 GLN A CA 1
ATOM 2112 C C . GLN A 1 266 ? 13.204 15.904 -49.789 1.00 72.56 266 GLN A C 1
ATOM 2114 O O . GLN A 1 266 ? 12.404 15.857 -50.718 1.00 72.56 266 GLN A O 1
ATOM 2119 N N . VAL A 1 267 ? 12.924 15.422 -48.576 1.00 64.75 267 VAL A N 1
ATOM 2120 C CA . VAL A 1 267 ? 11.617 14.874 -48.183 1.00 64.75 267 VAL A CA 1
ATOM 2121 C C . VAL A 1 267 ? 10.524 15.933 -48.367 1.00 64.75 267 VAL A C 1
ATOM 2123 O O . VAL A 1 267 ? 9.489 15.636 -48.952 1.00 64.75 267 VAL A O 1
ATOM 2126 N N . TYR A 1 268 ? 10.784 17.185 -47.968 1.00 65.94 268 TYR A N 1
ATOM 2127 C CA . TYR A 1 268 ? 9.904 18.337 -48.208 1.00 65.94 268 TYR A CA 1
ATOM 2128 C C . TYR A 1 268 ? 9.629 18.533 -49.702 1.00 65.94 268 TYR A C 1
ATOM 2130 O O . TYR A 1 268 ? 8.478 18.572 -50.123 1.00 65.94 268 TYR A O 1
ATOM 2138 N N . ASN A 1 269 ? 10.685 18.633 -50.513 1.00 69.25 269 ASN A N 1
ATOM 2139 C CA . ASN A 1 269 ? 10.568 18.966 -51.933 1.00 69.25 269 ASN A CA 1
ATOM 2140 C C . ASN A 1 269 ? 9.902 17.847 -52.742 1.00 69.25 269 ASN A C 1
ATOM 2142 O O . ASN A 1 269 ? 9.175 18.118 -53.691 1.00 69.25 269 ASN A O 1
ATOM 2146 N N . THR A 1 270 ? 10.179 16.593 -52.388 1.00 72.88 270 THR A N 1
ATOM 2147 C CA . THR A 1 270 ? 9.639 15.415 -53.084 1.00 72.88 270 THR A CA 1
ATOM 2148 C C . THR A 1 270 ? 8.281 14.983 -52.543 1.00 72.88 270 THR A C 1
ATOM 2150 O O . THR A 1 270 ? 7.594 14.196 -53.190 1.00 72.88 270 THR A O 1
ATOM 2153 N N . GLN A 1 271 ? 7.902 15.484 -51.361 1.00 63.00 271 GLN A N 1
ATOM 2154 C CA . GLN A 1 271 ? 6.754 15.023 -50.583 1.00 63.00 271 GLN A CA 1
ATOM 2155 C C . GLN A 1 271 ? 6.709 13.487 -50.457 1.00 63.00 271 GLN A C 1
ATOM 2157 O O . GLN A 1 271 ? 5.646 12.871 -50.519 1.00 63.00 271 GLN A O 1
ATOM 2162 N N . SER A 1 272 ? 7.882 12.866 -50.323 1.00 69.88 272 SER A N 1
ATOM 2163 C CA . SER A 1 272 ? 8.061 11.420 -50.213 1.00 69.88 272 SER A CA 1
ATOM 2164 C C . SER A 1 272 ? 9.085 11.103 -49.124 1.00 69.88 272 SER A C 1
ATOM 2166 O O . SER A 1 272 ? 10.027 11.863 -48.906 1.00 69.88 272 SER A O 1
ATOM 2168 N N . LEU A 1 273 ? 8.926 9.957 -48.454 1.00 67.69 273 LEU A N 1
ATOM 2169 C CA . LEU A 1 273 ? 9.922 9.420 -47.519 1.00 67.69 273 LEU A CA 1
ATOM 2170 C C . LEU A 1 273 ? 11.093 8.724 -48.237 1.00 67.69 273 LEU A C 1
ATOM 2172 O O . LEU A 1 273 ? 12.041 8.298 -47.580 1.00 67.69 273 LEU A O 1
ATOM 2176 N N . ASP A 1 274 ? 11.072 8.608 -49.567 1.00 72.44 274 ASP A N 1
ATOM 2177 C CA . ASP A 1 274 ? 12.132 7.941 -50.337 1.00 72.44 274 ASP A CA 1
ATOM 2178 C C . ASP A 1 274 ? 13.546 8.500 -50.090 1.00 72.44 274 ASP A C 1
ATOM 2180 O O . ASP A 1 274 ? 14.480 7.703 -49.968 1.00 72.44 274 ASP A O 1
ATOM 2184 N N . PRO A 1 275 ? 13.758 9.821 -49.907 1.00 77.00 275 PRO A N 1
ATOM 2185 C CA . PRO A 1 275 ? 15.071 10.348 -49.532 1.00 77.00 275 PRO A CA 1
ATOM 2186 C C . PRO A 1 275 ? 15.591 9.815 -48.184 1.00 77.00 275 PRO A C 1
ATOM 2188 O O . PRO A 1 275 ? 16.803 9.695 -48.007 1.00 77.00 275 PRO A O 1
ATOM 2191 N N . LEU A 1 276 ? 14.700 9.450 -47.250 1.00 68.19 276 LEU A N 1
ATOM 2192 C CA . LEU A 1 276 ? 15.068 8.760 -46.006 1.00 68.19 276 LEU A CA 1
ATOM 2193 C C . LEU A 1 276 ? 15.357 7.276 -46.271 1.00 68.19 276 LEU A C 1
ATOM 2195 O O . LEU A 1 276 ? 16.400 6.772 -45.845 1.00 68.19 276 LEU A O 1
ATOM 2199 N N . LYS A 1 277 ? 14.495 6.596 -47.044 1.00 67.94 277 LYS A N 1
ATOM 2200 C CA . LYS A 1 277 ? 14.635 5.167 -47.401 1.00 67.94 277 LYS A CA 1
ATOM 2201 C C . LYS A 1 277 ? 15.899 4.853 -48.211 1.00 67.94 277 LYS A C 1
ATOM 2203 O O . LYS A 1 277 ? 16.377 3.723 -48.161 1.00 67.94 277 LYS A O 1
ATOM 2208 N N . ASN A 1 278 ? 16.467 5.833 -48.912 1.00 69.56 278 ASN A N 1
ATOM 2209 C CA . ASN A 1 278 ? 17.641 5.655 -49.777 1.00 69.56 278 ASN A CA 1
ATOM 2210 C C . ASN A 1 278 ? 18.992 5.943 -49.084 1.00 69.56 278 ASN A C 1
ATOM 2212 O O . ASN A 1 278 ? 20.045 5.777 -49.695 1.00 69.56 278 ASN A O 1
ATOM 2216 N N . ARG A 1 279 ? 19.007 6.363 -47.808 1.00 72.00 279 ARG A N 1
ATOM 2217 C CA . ARG A 1 279 ? 20.250 6.647 -47.051 1.00 72.00 279 ARG A CA 1
ATOM 2218 C C . ARG A 1 279 ? 20.855 5.386 -46.432 1.00 72.00 279 ARG A C 1
ATOM 2220 O O . ARG A 1 279 ? 20.236 4.815 -45.557 1.00 72.00 279 ARG A O 1
ATOM 2227 N N . ASN A 1 280 ? 22.065 4.969 -46.786 1.00 59.91 280 ASN A N 1
ATOM 2228 C CA . ASN A 1 280 ? 22.649 3.753 -46.187 1.00 59.91 280 ASN A CA 1
ATOM 2229 C C . ASN A 1 280 ? 23.108 3.920 -44.720 1.00 59.91 280 ASN A C 1
ATOM 2231 O O . ASN A 1 280 ? 23.289 2.919 -44.029 1.00 59.91 280 ASN A O 1
ATOM 2235 N N . ASP A 1 281 ? 23.281 5.155 -44.234 1.00 60.91 281 ASP A N 1
ATOM 2236 C CA . ASP A 1 281 ? 23.739 5.445 -42.870 1.00 60.91 281 ASP A CA 1
ATOM 2237 C C . ASP A 1 281 ? 22.566 5.607 -41.885 1.00 60.91 281 ASP A C 1
ATOM 2239 O O . ASP A 1 281 ? 21.746 6.525 -41.985 1.00 60.91 281 ASP A O 1
ATOM 2243 N N . TRP A 1 282 ? 22.506 4.704 -40.904 1.00 52.19 282 TRP A N 1
ATOM 2244 C CA . TRP A 1 282 ? 21.471 4.655 -39.871 1.00 52.19 282 TRP A CA 1
ATOM 2245 C C . TRP A 1 282 ? 21.497 5.872 -38.932 1.00 52.19 282 TRP A C 1
ATOM 2247 O O . TRP A 1 282 ? 20.443 6.316 -38.480 1.00 52.19 282 TRP A O 1
ATOM 2257 N N . THR A 1 283 ? 22.671 6.459 -38.672 1.00 54.28 283 THR A N 1
ATOM 2258 C CA . THR A 1 283 ? 22.803 7.602 -37.744 1.00 54.28 283 THR A CA 1
ATOM 2259 C C . THR A 1 283 ? 22.181 8.889 -38.293 1.00 54.28 283 THR A C 1
ATOM 2261 O O . THR A 1 283 ? 21.590 9.674 -37.547 1.00 54.28 283 THR A O 1
ATOM 2264 N N . GLN A 1 284 ? 22.242 9.067 -39.612 1.00 61.75 284 GLN A N 1
ATOM 2265 C CA . GLN A 1 284 ? 21.618 10.186 -40.320 1.00 61.75 284 GLN A CA 1
ATOM 2266 C C . GLN A 1 284 ? 20.091 10.003 -40.418 1.00 61.75 284 GLN A C 1
ATOM 2268 O O . GLN A 1 284 ? 19.323 10.941 -40.195 1.00 61.75 284 GLN A O 1
ATOM 2273 N N . ARG A 1 285 ? 19.616 8.767 -40.654 1.00 65.00 285 ARG A N 1
ATOM 2274 C CA . ARG A 1 285 ? 18.174 8.441 -40.616 1.00 65.00 285 ARG A CA 1
ATOM 2275 C C . ARG A 1 285 ? 17.552 8.714 -39.242 1.00 65.00 285 ARG A C 1
ATOM 2277 O O . ARG A 1 285 ? 16.487 9.324 -39.167 1.00 65.00 285 ARG A O 1
ATOM 2284 N N . ASP A 1 286 ? 18.228 8.314 -38.167 1.00 59.78 286 ASP A N 1
ATOM 2285 C CA . ASP A 1 286 ? 17.764 8.475 -36.782 1.00 59.78 286 ASP A CA 1
ATOM 2286 C C . ASP A 1 286 ? 17.572 9.955 -36.390 1.00 59.78 286 ASP A C 1
ATOM 2288 O O . ASP A 1 286 ? 16.569 10.318 -35.775 1.00 59.78 286 ASP A O 1
ATOM 2292 N N . SER A 1 287 ? 18.479 10.843 -36.811 1.00 62.66 287 SER A N 1
ATOM 2293 C CA . SER A 1 287 ? 18.398 12.285 -36.515 1.00 62.66 287 SER A CA 1
ATOM 2294 C C . SER A 1 287 ? 17.230 12.978 -37.227 1.00 62.66 287 SER A C 1
ATOM 2296 O O . SER A 1 287 ? 16.551 13.823 -36.636 1.00 62.66 287 SER A O 1
ATOM 2298 N N . ALA A 1 288 ? 16.943 12.595 -38.474 1.00 65.88 288 ALA A N 1
ATOM 2299 C CA . ALA A 1 288 ? 15.794 13.106 -39.220 1.00 65.88 288 ALA A CA 1
ATOM 2300 C C . ALA A 1 288 ? 14.457 12.564 -38.677 1.00 65.88 288 ALA A C 1
ATOM 2302 O O . ALA A 1 288 ? 13.496 13.322 -38.538 1.00 65.88 288 ALA A O 1
ATOM 2303 N N . LEU A 1 289 ? 14.402 11.283 -38.295 1.00 62.62 289 LEU A N 1
ATOM 2304 C CA . LEU A 1 289 ? 13.228 10.685 -37.651 1.00 62.62 289 LEU A CA 1
ATOM 2305 C C . LEU A 1 289 ? 12.935 11.329 -36.297 1.00 62.62 289 LEU A C 1
ATOM 2307 O O . LEU A 1 289 ? 11.779 11.635 -36.015 1.00 62.62 289 LEU A O 1
ATOM 2311 N N . LYS A 1 290 ? 13.961 11.617 -35.488 1.00 62.28 290 LYS A N 1
ATOM 2312 C CA . LYS A 1 290 ? 13.831 12.376 -34.231 1.00 62.28 290 LYS A CA 1
ATOM 2313 C C . LYS A 1 290 ? 13.187 13.745 -34.430 1.00 62.28 290 LYS A C 1
ATOM 2315 O O . LYS A 1 290 ? 12.360 14.139 -33.614 1.00 62.28 290 LYS A O 1
ATOM 2320 N N . ALA A 1 291 ? 13.528 14.442 -35.512 1.00 64.88 291 ALA A N 1
ATOM 2321 C CA . ALA A 1 291 ? 12.932 15.731 -35.860 1.00 64.88 291 ALA A CA 1
ATOM 2322 C C . ALA A 1 291 ? 11.430 15.600 -36.149 1.00 64.88 291 ALA A C 1
ATOM 2324 O O . ALA A 1 291 ? 10.616 16.291 -35.544 1.00 64.88 291 ALA A O 1
ATOM 2325 N N . ILE A 1 292 ? 11.075 14.640 -37.010 1.00 65.19 292 ILE A N 1
ATOM 2326 C CA . ILE A 1 292 ? 9.686 14.329 -37.373 1.00 65.19 292 ILE A CA 1
ATOM 2327 C C . ILE A 1 292 ? 8.890 13.887 -36.131 1.00 65.19 292 ILE A C 1
ATOM 2329 O O . ILE A 1 292 ? 7.746 14.295 -35.958 1.00 65.19 292 ILE A O 1
ATOM 2333 N N . THR A 1 293 ? 9.511 13.107 -35.237 1.00 59.69 293 THR A N 1
ATOM 2334 C CA . THR A 1 293 ? 8.948 12.648 -33.950 1.00 59.69 293 THR A CA 1
ATOM 2335 C C . THR A 1 293 ? 8.593 13.821 -33.035 1.00 59.69 293 THR A C 1
ATOM 2337 O O . THR A 1 293 ? 7.505 13.862 -32.463 1.00 59.69 293 THR A O 1
ATOM 2340 N N . TRP A 1 294 ? 9.515 14.775 -32.892 1.00 62.06 294 TRP A N 1
ATOM 2341 C CA . TRP A 1 294 ? 9.337 15.953 -32.045 1.00 62.06 294 TRP A CA 1
ATOM 2342 C C . TRP A 1 294 ? 8.211 16.857 -32.557 1.00 62.06 294 TRP A C 1
ATOM 2344 O O . TRP A 1 294 ? 7.387 17.325 -31.771 1.00 62.06 294 TRP A O 1
ATOM 2354 N N . ASP A 1 295 ? 8.134 17.054 -33.873 1.00 64.31 295 ASP A N 1
ATOM 2355 C CA . ASP A 1 295 ? 7.066 17.849 -34.479 1.00 64.31 295 ASP A CA 1
ATOM 2356 C C . ASP A 1 295 ? 5.711 17.135 -34.393 1.00 64.31 295 ASP A C 1
ATOM 2358 O O . ASP A 1 295 ? 4.724 17.765 -34.021 1.00 64.31 295 ASP A O 1
ATOM 2362 N N . LEU A 1 296 ? 5.653 15.817 -34.626 1.00 59.41 296 LEU A N 1
ATOM 2363 C CA . LEU A 1 296 ? 4.452 14.987 -34.425 1.00 59.41 296 LEU A CA 1
ATOM 2364 C C . LEU A 1 296 ? 3.851 15.144 -33.020 1.00 59.41 296 LEU A C 1
ATOM 2366 O O . LEU A 1 296 ? 2.632 15.178 -32.867 1.00 59.41 296 LEU A O 1
ATOM 2370 N N . ILE A 1 297 ? 4.689 15.247 -31.989 1.00 56.78 297 ILE A N 1
ATOM 2371 C CA . ILE A 1 297 ? 4.229 15.437 -30.608 1.00 56.78 297 ILE A CA 1
ATOM 2372 C C . ILE A 1 297 ? 3.692 16.855 -30.387 1.00 56.78 297 ILE A C 1
ATOM 2374 O O . ILE A 1 297 ? 2.660 17.010 -29.735 1.00 56.78 297 ILE A O 1
ATOM 2378 N N . ASN A 1 298 ? 4.344 17.867 -30.967 1.00 54.81 298 ASN A N 1
ATOM 2379 C CA . ASN A 1 298 ? 3.959 19.275 -30.822 1.00 54.81 298 ASN A CA 1
ATOM 2380 C C . ASN A 1 298 ? 2.765 19.699 -31.693 1.00 54.81 298 ASN A C 1
ATOM 2382 O O . ASN A 1 298 ? 2.115 20.696 -31.393 1.00 54.81 298 ASN A O 1
ATOM 2386 N N . LEU A 1 299 ? 2.487 18.989 -32.788 1.00 53.38 299 LEU A N 1
ATOM 2387 C CA . LEU A 1 299 ? 1.441 19.353 -33.749 1.00 53.38 299 LEU A CA 1
ATOM 2388 C C . LEU A 1 299 ? 0.030 18.974 -33.314 1.00 53.38 299 LEU A C 1
ATOM 2390 O O . LEU A 1 299 ? -0.927 19.615 -33.744 1.00 53.38 299 LEU A O 1
ATOM 2394 N N . PHE A 1 300 ? -0.108 17.959 -32.464 1.00 51.94 300 PHE A N 1
ATOM 2395 C CA . PHE A 1 300 ? -1.405 17.516 -31.974 1.00 51.94 300 PHE A CA 1
ATOM 2396 C C . PHE A 1 300 ? -1.673 18.119 -30.603 1.00 51.94 300 PHE A C 1
ATOM 2398 O O . PHE A 1 300 ? -1.385 17.484 -29.580 1.00 51.94 300 PHE A O 1
ATOM 2405 N N . GLU A 1 301 ? -2.255 19.326 -30.601 1.00 48.88 301 GLU A N 1
ATOM 2406 C CA . GLU A 1 301 ? -3.002 19.811 -29.443 1.00 48.88 301 GLU A CA 1
ATOM 2407 C C . GLU A 1 301 ? -4.032 18.741 -29.092 1.00 48.88 301 GLU A C 1
ATOM 2409 O O . GLU A 1 301 ? -4.862 18.336 -29.907 1.00 48.88 301 GLU A O 1
ATOM 2414 N N . VAL A 1 302 ? -3.902 18.215 -27.882 1.00 50.19 302 VAL A N 1
ATOM 2415 C CA . VAL A 1 302 ? -4.887 17.315 -27.305 1.00 50.19 302 VAL A CA 1
ATOM 2416 C C . VAL A 1 302 ? -6.232 18.050 -27.366 1.00 50.19 302 VAL A C 1
ATOM 2418 O O . VAL A 1 302 ? -6.295 19.171 -26.852 1.00 50.19 302 VAL A O 1
ATOM 2421 N N . PRO A 1 303 ? -7.278 17.490 -28.011 1.00 56.50 303 PRO A N 1
ATOM 2422 C CA . PRO A 1 303 ? -8.576 18.148 -28.090 1.00 56.50 303 PRO A CA 1
ATOM 2423 C C . PRO A 1 303 ? -8.983 18.632 -26.700 1.00 56.50 303 PRO A C 1
ATOM 2425 O O . PRO A 1 303 ? -8.860 17.877 -25.735 1.00 56.50 303 PRO A O 1
ATOM 2428 N N . LYS A 1 304 ? -9.438 19.882 -26.558 1.00 61.06 304 LYS A N 1
ATOM 2429 C CA . LYS A 1 304 ? -9.791 20.448 -25.240 1.00 61.06 304 LYS A CA 1
ATOM 2430 C C . LYS A 1 304 ? -10.791 19.562 -24.483 1.00 61.06 304 LYS A C 1
ATOM 2432 O O . LYS A 1 304 ? -10.714 19.468 -23.260 1.00 61.06 304 LYS A O 1
ATOM 2437 N N . SER A 1 305 ? -11.653 18.839 -25.206 1.00 63.00 305 SER A N 1
ATOM 2438 C CA . SER A 1 305 ? -12.560 17.812 -24.672 1.00 63.00 305 SER A CA 1
ATOM 2439 C C . SER A 1 305 ? -11.854 16.731 -23.840 1.00 63.00 305 SER A C 1
ATOM 2441 O O . SER A 1 305 ? -12.416 16.258 -22.853 1.00 63.00 305 SER A O 1
ATOM 2443 N N . TYR A 1 306 ? -10.608 16.382 -24.161 1.00 63.66 306 TYR A N 1
ATOM 2444 C CA . TYR A 1 306 ? -9.804 15.421 -23.406 1.00 63.66 306 TYR A CA 1
ATOM 2445 C C . TYR A 1 306 ? -9.340 15.987 -22.060 1.00 63.66 306 TYR A C 1
ATOM 2447 O O . TYR A 1 306 ? -9.412 15.297 -21.047 1.00 63.66 306 TYR A O 1
ATOM 2455 N N . VAL A 1 307 ? -8.930 17.262 -22.016 1.00 73.56 307 VAL A N 1
ATOM 2456 C CA . VAL A 1 307 ? -8.593 17.931 -20.746 1.00 73.56 307 VAL A CA 1
ATOM 2457 C C . VAL A 1 307 ? -9.808 17.907 -19.822 1.00 73.56 307 VAL A C 1
ATOM 2459 O O . VAL A 1 307 ? -9.686 17.520 -18.665 1.00 73.56 307 VAL A O 1
ATOM 2462 N N . PHE A 1 308 ? -11.000 18.210 -20.344 1.00 81.62 308 PHE A N 1
ATOM 2463 C CA . PHE A 1 308 ? -12.234 18.097 -19.566 1.00 81.62 308 PHE A CA 1
ATOM 2464 C C . PHE A 1 308 ? -12.568 16.657 -19.176 1.00 81.62 308 PHE A C 1
ATOM 2466 O O . PHE A 1 308 ? -13.054 16.438 -18.072 1.00 81.62 308 PHE A O 1
ATOM 2473 N N . THR A 1 309 ? -12.288 15.667 -20.026 1.00 74.69 309 THR A N 1
ATOM 2474 C CA . THR A 1 309 ? -12.554 14.263 -19.673 1.00 74.69 309 THR A CA 1
ATOM 2475 C C . THR A 1 309 ? -11.671 13.820 -18.512 1.00 74.69 309 THR A C 1
ATOM 2477 O O . THR A 1 309 ? -12.163 13.222 -17.559 1.00 74.69 309 THR A O 1
ATOM 2480 N N . ARG A 1 310 ? -10.394 14.210 -18.519 1.00 76.44 310 ARG A N 1
ATOM 2481 C CA . ARG A 1 310 ? -9.480 13.968 -17.401 1.00 76.44 310 ARG A CA 1
ATOM 2482 C C . ARG A 1 310 ? -9.959 14.633 -16.108 1.00 76.44 310 ARG A C 1
ATOM 2484 O O . ARG A 1 310 ? -9.973 14.000 -15.056 1.00 76.44 310 ARG A O 1
ATOM 2491 N N . GLU A 1 311 ? -10.378 15.895 -16.179 1.00 88.38 311 GLU A N 1
ATOM 2492 C CA . GLU A 1 311 ? -10.944 16.608 -15.025 1.00 88.38 311 GLU A CA 1
ATOM 2493 C C . GLU A 1 311 ? -12.228 15.921 -14.517 1.00 88.38 311 GLU A C 1
ATOM 2495 O O . GLU A 1 311 ? -12.421 15.778 -13.311 1.00 88.38 311 GLU A O 1
ATOM 2500 N N . TYR A 1 312 ? -13.080 15.422 -15.418 1.00 88.06 312 TYR A N 1
ATOM 2501 C CA . TYR A 1 312 ? -14.274 14.654 -15.063 1.00 88.06 312 TYR A CA 1
ATOM 2502 C C . TYR A 1 312 ? -13.932 13.331 -14.361 1.00 88.06 312 TYR A C 1
ATOM 2504 O O . TYR A 1 312 ? -14.521 13.030 -13.322 1.00 88.06 312 TYR A O 1
ATOM 2512 N N . ASN A 1 313 ? -12.945 12.584 -14.859 1.00 77.00 313 ASN A N 1
ATOM 2513 C CA . ASN A 1 313 ? -12.495 11.330 -14.247 1.00 77.00 313 ASN A CA 1
ATOM 2514 C C . ASN A 1 313 ? -11.884 11.564 -12.858 1.00 77.00 313 ASN A C 1
ATOM 2516 O O . ASN A 1 313 ? -12.207 10.842 -11.915 1.00 77.00 313 ASN A O 1
ATOM 2520 N N . HIS A 1 314 ? -11.104 12.636 -12.670 1.00 83.38 314 HIS A N 1
ATOM 2521 C CA . HIS A 1 314 ? -10.614 13.021 -11.340 1.00 83.38 314 HIS A CA 1
ATOM 2522 C C . HIS A 1 314 ? -11.753 13.303 -10.343 1.00 83.38 314 HIS A C 1
ATOM 2524 O O . HIS A 1 314 ? -11.625 12.980 -9.160 1.00 83.38 314 HIS A O 1
ATOM 2530 N N . LEU A 1 315 ? -12.888 13.838 -10.810 1.00 87.25 315 LEU A N 1
ATOM 2531 C CA . LEU A 1 315 ? -14.090 14.030 -9.988 1.00 87.25 315 LEU A CA 1
ATOM 2532 C C . LEU A 1 315 ? -14.871 12.729 -9.716 1.00 87.25 315 LEU A C 1
ATOM 2534 O O . LEU A 1 315 ? -15.703 12.708 -8.803 1.00 87.25 315 LEU A O 1
ATOM 2538 N N . LEU A 1 316 ? -14.645 11.662 -10.488 1.00 80.00 316 LEU A N 1
ATOM 2539 C CA . LEU A 1 316 ? -15.281 10.354 -10.297 1.00 80.00 316 LEU A CA 1
ATOM 2540 C C . LEU A 1 316 ? -14.468 9.422 -9.393 1.00 80.00 316 LEU A C 1
ATOM 2542 O O . LEU A 1 316 ? -15.044 8.789 -8.507 1.00 80.00 316 LEU A O 1
ATOM 2546 N N . GLU A 1 317 ? -13.156 9.347 -9.609 1.00 74.62 317 GLU A N 1
ATOM 2547 C CA . GLU A 1 317 ? -12.304 8.268 -9.088 1.00 74.62 317 GLU A CA 1
ATOM 2548 C C . GLU A 1 317 ? -11.432 8.684 -7.889 1.00 74.62 317 GLU A C 1
ATOM 2550 O O . GLU A 1 317 ? -10.860 7.831 -7.212 1.00 74.62 317 GLU A O 1
ATOM 2555 N N . GLY A 1 318 ? -11.338 9.984 -7.585 1.00 75.62 318 GLY A N 1
ATOM 2556 C CA . GLY A 1 318 ? -10.454 10.520 -6.544 1.00 75.62 318 GLY A CA 1
ATOM 2557 C C . GLY A 1 318 ? -11.132 10.938 -5.234 1.00 75.62 318 GLY A C 1
ATOM 2558 O O . GLY A 1 318 ? -12.358 11.008 -5.110 1.00 75.62 318 GLY A O 1
ATOM 2559 N N . ASP A 1 319 ? -10.305 11.306 -4.246 1.00 83.00 319 ASP A N 1
ATOM 2560 C CA . ASP A 1 319 ? -10.746 12.138 -3.121 1.00 83.00 319 ASP A CA 1
ATOM 2561 C C . ASP A 1 319 ? -11.052 13.550 -3.636 1.00 83.00 319 ASP A C 1
ATOM 2563 O O . ASP A 1 319 ? -10.194 14.437 -3.687 1.00 83.00 319 ASP A O 1
ATOM 2567 N N . VAL A 1 320 ? -12.305 13.722 -4.052 1.00 85.88 320 VAL A N 1
ATOM 2568 C CA . VAL A 1 320 ? -12.857 14.954 -4.621 1.00 85.88 320 VAL A CA 1
ATOM 2569 C C . VAL A 1 320 ? -12.559 16.174 -3.748 1.00 85.88 320 VAL A C 1
ATOM 2571 O O . VAL A 1 320 ? -12.319 17.256 -4.280 1.00 85.88 320 VAL A O 1
ATOM 2574 N N . LEU A 1 321 ? -12.539 16.024 -2.420 1.00 87.94 321 LEU A N 1
ATOM 2575 C CA . LEU A 1 321 ? -12.297 17.140 -1.506 1.00 87.94 321 LEU A CA 1
ATOM 2576 C C . LEU A 1 321 ? -10.844 17.590 -1.552 1.00 87.94 321 LEU A C 1
ATOM 2578 O O . LEU A 1 321 ? -10.579 18.780 -1.711 1.00 87.94 321 LEU A O 1
ATOM 2582 N N . SER A 1 322 ? -9.909 16.644 -1.511 1.00 87.50 322 SER A N 1
ATOM 2583 C CA . SER A 1 322 ? -8.485 16.940 -1.680 1.00 87.50 322 SER A CA 1
ATOM 2584 C C . SER A 1 322 ? -8.195 17.550 -3.052 1.00 87.50 322 SER A C 1
ATOM 2586 O O . SER A 1 322 ? -7.462 18.536 -3.148 1.00 87.50 322 SER A O 1
ATOM 2588 N N . TYR A 1 323 ? -8.813 17.017 -4.110 1.00 89.75 323 TYR A N 1
ATOM 2589 C CA . TYR A 1 323 ? -8.630 17.514 -5.474 1.00 89.75 323 TYR A CA 1
ATOM 2590 C C . TYR A 1 323 ? -9.156 18.945 -5.663 1.00 89.75 323 TYR A C 1
ATOM 2592 O O . TYR A 1 323 ? -8.472 19.794 -6.238 1.00 89.75 323 TYR A O 1
ATOM 2600 N N . LEU A 1 324 ? -10.337 19.240 -5.112 1.00 92.31 324 LEU A N 1
ATOM 2601 C CA . LEU A 1 324 ? -10.933 20.578 -5.121 1.00 92.31 324 LEU A CA 1
ATOM 2602 C C . LEU A 1 324 ? -10.344 21.516 -4.053 1.00 92.31 324 LEU A C 1
ATOM 2604 O O . LEU A 1 324 ? -10.754 22.673 -3.975 1.00 92.31 324 LEU A O 1
ATOM 2608 N N . GLN A 1 325 ? -9.394 21.037 -3.242 1.00 93.44 325 GLN A N 1
ATOM 2609 C CA . GLN A 1 325 ? -8.793 21.767 -2.119 1.00 93.44 325 GLN A CA 1
ATOM 2610 C C . GLN A 1 325 ? -9.837 22.261 -1.102 1.00 93.44 325 GLN A C 1
ATOM 2612 O O . GLN A 1 325 ? -9.727 23.348 -0.534 1.00 93.44 325 GLN A O 1
ATOM 2617 N N . ILE A 1 326 ? -10.875 21.458 -0.876 1.00 91.50 326 ILE A N 1
ATOM 2618 C CA . ILE A 1 326 ? -11.937 21.721 0.091 1.00 91.50 326 ILE A CA 1
ATOM 2619 C C . ILE A 1 326 ? -11.601 20.965 1.375 1.00 91.50 326 ILE A C 1
ATOM 2621 O O . ILE A 1 326 ? -11.508 19.740 1.386 1.00 91.50 326 ILE A O 1
ATOM 2625 N N . ASN A 1 327 ? -11.436 21.688 2.482 1.00 87.25 327 ASN A N 1
ATOM 2626 C CA . ASN A 1 327 ? -11.305 21.060 3.795 1.00 87.25 327 ASN A CA 1
ATOM 2627 C C . ASN A 1 327 ? -12.627 20.354 4.160 1.00 87.25 327 ASN A C 1
ATOM 2629 O O . ASN A 1 327 ? -13.698 20.911 3.942 1.00 87.25 327 ASN A O 1
ATOM 2633 N N . GLN A 1 328 ? -12.581 19.158 4.754 1.00 82.25 328 GLN A N 1
ATOM 2634 C CA . GLN A 1 328 ? -13.789 18.462 5.228 1.00 82.25 328 GLN A CA 1
ATOM 2635 C C . GLN A 1 328 ? -14.609 19.301 6.224 1.00 82.25 328 GLN A C 1
ATOM 2637 O O . GLN A 1 328 ? -15.832 19.185 6.267 1.00 82.25 328 GLN A O 1
ATOM 2642 N N . ALA A 1 329 ? -13.946 20.172 6.990 1.00 82.19 329 ALA A N 1
ATOM 2643 C CA . ALA A 1 329 ? -14.580 21.102 7.923 1.00 82.19 329 ALA A CA 1
ATOM 2644 C C . ALA A 1 329 ? -14.975 22.449 7.285 1.00 82.19 329 ALA A C 1
ATOM 2646 O O . ALA A 1 329 ? -15.361 23.370 8.002 1.00 82.19 329 ALA A O 1
ATOM 2647 N N . ALA A 1 330 ? -14.858 22.594 5.960 1.00 86.38 330 ALA A N 1
ATOM 2648 C CA . ALA A 1 330 ? -15.166 23.843 5.276 1.00 86.38 330 ALA A CA 1
ATOM 2649 C C . ALA A 1 330 ? -16.641 24.228 5.454 1.00 86.38 330 ALA A C 1
ATOM 2651 O O . ALA A 1 330 ? -17.563 23.397 5.376 1.00 86.38 330 ALA A O 1
ATOM 2652 N N . SER A 1 331 ? -16.852 25.522 5.677 1.00 87.50 331 SER A N 1
ATOM 2653 C CA . SER A 1 331 ? -18.185 26.118 5.710 1.00 87.50 331 SER A CA 1
ATOM 2654 C C . SER A 1 331 ? -18.839 26.060 4.318 1.00 87.50 331 SER A C 1
ATOM 2656 O O . SER A 1 331 ? -18.129 26.034 3.307 1.00 87.50 331 SER A O 1
ATOM 2658 N N . PRO A 1 332 ? -20.183 26.086 4.217 1.00 86.38 332 PRO A N 1
ATOM 2659 C CA . PRO A 1 332 ? -20.875 26.095 2.924 1.00 86.38 332 PRO A CA 1
ATOM 2660 C C . PRO A 1 332 ? -20.374 27.190 1.969 1.00 86.38 332 PRO A C 1
ATOM 2662 O O . PRO A 1 332 ? -20.225 26.951 0.774 1.00 86.38 332 PRO A O 1
ATOM 2665 N N . HIS A 1 333 ? -20.024 28.367 2.500 1.00 88.31 333 HIS A N 1
ATOM 2666 C CA . HIS A 1 333 ? -19.511 29.472 1.692 1.00 88.31 333 HIS A CA 1
ATOM 2667 C C . HIS A 1 333 ? -18.089 29.224 1.156 1.00 88.31 333 HIS A C 1
ATOM 2669 O O . HIS A 1 333 ? -17.770 29.617 0.035 1.00 88.31 333 HIS A O 1
ATOM 2675 N N . GLU A 1 334 ? -17.227 28.551 1.923 1.00 90.19 334 GLU A N 1
ATOM 2676 C CA . GLU A 1 334 ? -15.894 28.147 1.453 1.00 90.19 334 GLU A CA 1
ATOM 2677 C C . GLU A 1 334 ? -15.982 27.057 0.385 1.00 90.19 334 GLU A C 1
ATOM 2679 O O . GLU A 1 334 ? -15.265 27.130 -0.611 1.00 90.19 334 GLU A O 1
ATOM 2684 N N . ILE A 1 335 ? -16.896 26.094 0.550 1.00 88.69 335 ILE A N 1
ATOM 2685 C CA . ILE A 1 335 ? -17.180 25.060 -0.455 1.00 88.69 335 ILE A CA 1
ATOM 2686 C C . ILE A 1 335 ? -17.615 25.716 -1.768 1.00 88.69 335 ILE A C 1
ATOM 2688 O O . ILE A 1 335 ? -17.037 25.435 -2.819 1.00 88.69 335 ILE A O 1
ATOM 2692 N N . GLU A 1 336 ? -18.587 26.629 -1.711 1.00 92.44 336 GLU A N 1
ATOM 2693 C CA . GLU A 1 336 ? -19.063 27.359 -2.887 1.00 92.44 336 GLU A CA 1
ATOM 2694 C C . GLU A 1 336 ? -17.932 28.161 -3.547 1.00 92.44 336 GLU A C 1
ATOM 2696 O O . GLU A 1 336 ? -17.744 28.083 -4.764 1.00 92.44 336 GLU A O 1
ATOM 2701 N N . ARG A 1 337 ? -17.124 28.877 -2.753 1.00 94.75 337 ARG A N 1
ATOM 2702 C CA . ARG A 1 337 ? -15.981 29.653 -3.254 1.00 94.75 337 ARG A CA 1
ATOM 2703 C C . ARG A 1 337 ? -14.942 28.766 -3.943 1.00 94.75 337 ARG A C 1
ATOM 2705 O O . ARG A 1 337 ? -14.466 29.133 -5.016 1.00 94.75 337 ARG A O 1
ATOM 2712 N N . SER A 1 338 ? -14.602 27.611 -3.370 1.00 94.44 338 SER A N 1
ATOM 2713 C CA . SER A 1 338 ? -13.659 26.662 -3.976 1.00 94.44 338 SER A CA 1
ATOM 2714 C C . SER A 1 338 ? -14.210 26.055 -5.265 1.00 94.44 338 SER A C 1
ATOM 2716 O O . SER A 1 338 ? -13.493 25.989 -6.263 1.00 94.44 338 SER A O 1
ATOM 2718 N N . LEU A 1 339 ? -15.497 25.691 -5.297 1.00 94.88 339 LEU A N 1
ATOM 2719 C CA . LEU A 1 339 ? -16.155 25.191 -6.507 1.00 94.88 339 LEU A CA 1
ATOM 2720 C C . LEU A 1 339 ? -16.193 26.251 -7.615 1.00 94.88 339 LEU A C 1
ATOM 2722 O O . LEU A 1 339 ? -15.885 25.939 -8.765 1.00 94.88 339 LEU A O 1
ATOM 2726 N N . GLN A 1 340 ? -16.510 27.508 -7.291 1.00 95.25 340 GLN A N 1
ATOM 2727 C CA . GLN A 1 340 ? -16.452 28.622 -8.247 1.00 95.25 340 GLN A CA 1
ATOM 2728 C C . GLN A 1 340 ? -15.019 28.875 -8.739 1.00 95.25 340 GLN A C 1
ATOM 2730 O O . GLN A 1 340 ? -14.797 29.054 -9.940 1.00 95.25 340 GLN A O 1
ATOM 2735 N N . GLY A 1 341 ? -14.033 28.837 -7.836 1.00 95.69 341 GLY A N 1
ATOM 2736 C CA . GLY A 1 341 ? -12.614 28.939 -8.176 1.00 95.69 341 GLY A CA 1
ATOM 2737 C C . GLY A 1 341 ? -12.172 27.836 -9.140 1.00 95.69 341 GLY A C 1
ATOM 2738 O O . GLY A 1 341 ? -11.495 28.118 -10.129 1.00 95.69 341 GLY A O 1
ATOM 2739 N N . TYR A 1 342 ? -12.626 26.604 -8.908 1.00 95.50 342 TYR A N 1
ATOM 2740 C CA . TYR A 1 342 ? -12.368 25.463 -9.780 1.00 95.50 342 TYR A CA 1
ATOM 2741 C C . TYR A 1 342 ? -13.033 25.619 -11.156 1.00 95.50 342 TYR A C 1
ATOM 2743 O O . TYR A 1 342 ? -12.343 25.499 -12.169 1.00 95.50 342 TYR A O 1
ATOM 2751 N N . ARG A 1 343 ? -14.322 26.000 -11.219 1.00 95.81 343 ARG A N 1
ATOM 2752 C CA . ARG A 1 343 ? -15.025 26.289 -12.489 1.00 95.81 343 ARG A CA 1
ATOM 2753 C C . ARG A 1 343 ? -14.285 27.331 -13.324 1.00 95.81 343 ARG A C 1
ATOM 2755 O O . ARG A 1 343 ? -14.092 27.129 -14.522 1.00 95.81 343 ARG A O 1
ATOM 2762 N N . LYS A 1 344 ? -13.818 28.409 -12.685 1.00 96.25 344 LYS A N 1
ATOM 2763 C CA . LYS A 1 344 ? -13.037 29.466 -13.339 1.00 96.25 344 LYS A CA 1
ATOM 2764 C C . LYS A 1 344 ? -11.667 28.966 -13.805 1.00 96.25 344 LYS A C 1
ATOM 2766 O O . LYS A 1 344 ? -11.256 29.296 -14.913 1.00 96.25 344 LYS A O 1
ATOM 2771 N N . LYS A 1 345 ? -10.978 28.155 -12.992 1.00 94.19 345 LYS A N 1
ATOM 2772 C CA . LYS A 1 345 ? -9.659 27.579 -13.312 1.00 94.19 345 LYS A CA 1
ATOM 2773 C C . LYS A 1 345 ? -9.703 26.717 -14.574 1.00 94.19 345 LYS A C 1
ATOM 2775 O O . LYS A 1 345 ? -8.835 26.872 -15.426 1.00 94.19 345 LYS A O 1
ATOM 2780 N N . ILE A 1 346 ? -10.711 25.853 -14.705 1.00 93.00 346 ILE A N 1
ATOM 2781 C CA . ILE A 1 346 ? -10.874 24.988 -15.886 1.00 93.00 346 ILE A CA 1
ATOM 2782 C C . ILE A 1 346 ? -11.673 25.660 -17.010 1.00 93.00 346 ILE A C 1
ATOM 2784 O O . ILE A 1 346 ? -11.935 25.032 -18.029 1.00 93.00 346 ILE A O 1
ATOM 2788 N N . LYS A 1 347 ? -12.076 26.927 -16.835 1.00 95.44 347 LYS A N 1
ATOM 2789 C CA . LYS A 1 347 ? -12.876 27.696 -17.800 1.00 95.44 347 LYS A CA 1
ATOM 2790 C C . LYS A 1 347 ? -14.206 27.033 -18.165 1.00 95.44 347 LYS A C 1
ATOM 2792 O O . LYS A 1 347 ? -14.663 27.169 -19.296 1.00 95.44 347 LYS A O 1
ATOM 2797 N N . LEU A 1 348 ? -14.843 26.340 -17.216 1.00 94.56 348 LEU A N 1
ATOM 2798 C CA . LEU A 1 348 ? -16.024 25.495 -17.450 1.00 94.56 348 LEU A CA 1
ATOM 2799 C C . LEU A 1 348 ? -17.210 26.249 -18.077 1.00 94.56 348 LEU A C 1
ATOM 2801 O O . LEU A 1 348 ? -18.022 25.653 -18.787 1.00 94.56 348 LEU A O 1
ATOM 2805 N N . ASP A 1 349 ? -17.308 27.551 -17.813 1.00 95.31 349 ASP A N 1
ATOM 2806 C CA . ASP A 1 349 ? -18.420 28.407 -18.237 1.00 95.31 349 ASP A CA 1
ATOM 2807 C C . ASP A 1 349 ? -18.157 29.149 -19.565 1.00 95.31 349 ASP A C 1
ATOM 2809 O O . ASP A 1 349 ? -19.038 29.845 -20.062 1.00 95.31 349 ASP A O 1
ATOM 2813 N N . GLU A 1 350 ? -16.971 28.996 -20.171 1.00 94.06 350 GLU A N 1
ATOM 2814 C CA . GLU A 1 350 ? -16.714 29.484 -21.538 1.00 94.06 350 GLU A CA 1
ATOM 2815 C C . GLU A 1 350 ? -17.512 28.658 -22.575 1.00 94.06 350 GLU A C 1
ATOM 2817 O O . GLU A 1 350 ? -17.865 27.499 -22.330 1.00 94.06 350 GLU A O 1
ATOM 2822 N N . ALA A 1 351 ? -17.812 29.250 -23.736 1.00 91.88 351 ALA A N 1
ATOM 2823 C CA . ALA A 1 351 ? -18.475 28.539 -24.829 1.00 91.88 351 ALA A CA 1
ATOM 2824 C C . ALA A 1 351 ? -17.553 27.446 -25.396 1.00 91.88 351 ALA A C 1
ATOM 2826 O O . ALA A 1 351 ? -16.374 27.696 -25.646 1.00 91.88 351 ALA A O 1
ATOM 2827 N N . SER A 1 352 ? -18.093 26.244 -25.595 1.00 89.50 352 SER A N 1
ATOM 2828 C CA . SER A 1 352 ? -17.358 25.124 -26.188 1.00 89.50 352 SER A CA 1
ATOM 2829 C C . SER A 1 352 ? -17.145 25.331 -27.686 1.00 89.50 352 SER A C 1
ATOM 2831 O O . SER A 1 352 ? -18.051 25.782 -28.387 1.00 89.50 352 SER A O 1
ATOM 2833 N N . GLU A 1 353 ? -15.975 24.942 -28.194 1.00 86.06 353 GLU A N 1
ATOM 2834 C CA . GLU A 1 353 ? -15.673 25.001 -29.633 1.00 86.06 353 GLU A CA 1
ATOM 2835 C C . GLU A 1 353 ? -16.287 23.809 -30.384 1.00 86.06 353 GLU A C 1
ATOM 2837 O O . GLU A 1 353 ? -16.509 23.872 -31.593 1.00 86.06 353 GLU A O 1
ATOM 2842 N N . THR A 1 354 ? -16.590 22.722 -29.664 1.00 85.88 354 THR A N 1
ATOM 2843 C CA . THR A 1 354 ? -17.133 21.477 -30.223 1.00 85.88 354 THR A CA 1
ATOM 2844 C C . THR A 1 354 ? -18.299 20.929 -29.394 1.00 85.88 354 THR A C 1
ATOM 2846 O O . THR A 1 354 ? -18.416 21.181 -28.193 1.00 85.88 354 THR A O 1
ATOM 2849 N N . ALA A 1 355 ? -19.174 20.141 -30.030 1.00 81.44 355 ALA A N 1
ATOM 2850 C CA . ALA A 1 355 ? -20.305 19.495 -29.357 1.00 81.44 355 ALA A CA 1
ATOM 2851 C C . ALA A 1 355 ? -19.863 18.436 -28.327 1.00 81.44 355 ALA A C 1
ATOM 2853 O O . ALA A 1 355 ? -20.506 18.285 -27.287 1.00 81.44 355 ALA A O 1
ATOM 2854 N N . GLU A 1 356 ? -18.759 17.734 -28.602 1.00 74.69 356 GLU A N 1
ATOM 2855 C CA . GLU A 1 356 ? -18.162 16.751 -27.690 1.00 74.69 356 GLU A CA 1
ATOM 2856 C C . GLU A 1 356 ? -17.641 17.415 -26.413 1.00 74.69 356 GLU A C 1
ATOM 2858 O O . GLU A 1 356 ? -17.931 16.957 -25.309 1.00 74.69 356 GLU A O 1
ATOM 2863 N N . GLU A 1 357 ? -16.940 18.545 -26.540 1.00 86.12 357 GLU A N 1
ATOM 2864 C CA . GLU A 1 357 ? -16.491 19.334 -25.391 1.00 86.12 357 GLU A CA 1
ATOM 2865 C C . GLU A 1 357 ? -17.673 19.793 -24.525 1.00 86.12 357 GLU A C 1
ATOM 2867 O O . GLU A 1 357 ? -17.647 19.623 -23.304 1.00 86.12 357 GLU A O 1
ATOM 2872 N N . GLU A 1 358 ? -18.748 20.296 -25.141 1.00 92.69 358 GLU A N 1
ATOM 2873 C CA . GLU A 1 358 ? -19.932 20.749 -24.401 1.00 92.69 358 GLU A CA 1
ATOM 2874 C C . GLU A 1 358 ? -20.630 19.609 -23.651 1.00 92.69 358 GLU A C 1
ATOM 2876 O O . GLU A 1 358 ? -21.190 19.827 -22.572 1.00 92.69 358 GLU A O 1
ATOM 2881 N N . HIS A 1 359 ? -20.604 18.391 -24.197 1.00 85.50 359 HIS A N 1
ATOM 2882 C CA . HIS A 1 359 ? -21.146 17.215 -23.524 1.00 85.50 359 HIS A CA 1
ATOM 2883 C C . HIS A 1 359 ? -20.386 16.919 -22.222 1.00 85.50 359 HIS A C 1
ATOM 2885 O O . HIS A 1 359 ? -21.006 16.810 -21.159 1.00 85.50 359 HIS A O 1
ATOM 2891 N N . VAL A 1 360 ? -19.050 16.883 -22.278 1.00 83.44 360 VAL A N 1
ATOM 2892 C CA . VAL A 1 360 ? -18.203 16.626 -21.100 1.00 83.44 360 VAL A CA 1
ATOM 2893 C C . VAL A 1 360 ? -18.318 17.762 -20.080 1.00 83.44 360 VAL A C 1
ATOM 2895 O O . VAL A 1 360 ? -18.490 17.512 -18.885 1.00 83.44 360 VAL A O 1
ATOM 2898 N N . ARG A 1 361 ? -18.327 19.025 -20.527 1.00 93.25 361 ARG A N 1
ATOM 2899 C CA . ARG A 1 361 ? -18.539 20.176 -19.632 1.00 93.25 361 ARG A CA 1
ATOM 2900 C C . ARG A 1 361 ? -19.881 20.094 -18.904 1.00 93.25 361 ARG A C 1
ATOM 2902 O O . ARG A 1 361 ? -19.936 20.362 -17.703 1.00 93.25 361 ARG A O 1
ATOM 2909 N N . ARG A 1 362 ? -20.959 19.677 -19.579 1.00 91.12 362 ARG A N 1
ATOM 2910 C CA . ARG A 1 362 ? -22.263 19.435 -18.933 1.00 91.12 362 ARG A CA 1
ATOM 2911 C C . ARG A 1 362 ? -22.180 18.361 -17.849 1.00 91.12 362 ARG A C 1
ATOM 2913 O O . ARG A 1 362 ? -22.741 18.568 -16.772 1.00 91.12 362 ARG A O 1
ATOM 2920 N N . ALA A 1 363 ? -21.462 17.268 -18.100 1.00 88.31 363 ALA A N 1
ATOM 2921 C CA . ALA A 1 363 ? -21.260 16.206 -17.117 1.00 88.31 363 ALA A CA 1
ATOM 2922 C C . ALA A 1 363 ? -20.492 16.709 -15.878 1.00 88.31 363 ALA A C 1
ATOM 2924 O O . ALA A 1 363 ? -20.917 16.457 -14.749 1.00 88.31 363 ALA A O 1
ATOM 2925 N N . ILE A 1 364 ? -19.434 17.508 -16.069 1.00 92.19 364 ILE A N 1
ATOM 2926 C CA . ILE A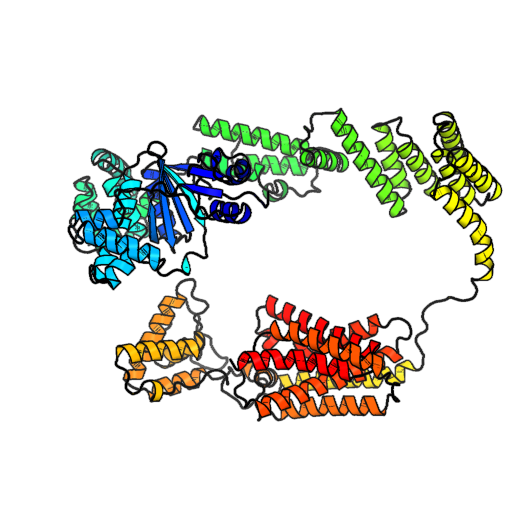 1 364 ? -18.695 18.150 -14.968 1.00 92.19 364 ILE A CA 1
ATOM 2927 C C . ILE A 1 364 ? -19.604 19.096 -14.178 1.00 92.19 364 ILE A C 1
ATOM 2929 O O . ILE A 1 364 ? -19.632 19.027 -12.951 1.00 92.19 364 ILE A O 1
ATOM 2933 N N . ARG A 1 365 ? -20.387 19.956 -14.848 1.00 94.94 365 ARG A N 1
ATOM 2934 C CA . ARG A 1 365 ? -21.327 20.872 -14.170 1.00 94.94 365 ARG A CA 1
ATOM 2935 C C . ARG A 1 365 ? -22.314 20.097 -13.297 1.00 94.94 365 ARG A C 1
ATOM 2937 O O . ARG A 1 365 ? -22.494 20.451 -12.132 1.00 94.94 365 ARG A O 1
ATOM 2944 N N . ALA A 1 366 ? -22.905 19.027 -13.830 1.00 89.75 366 ALA A N 1
ATOM 2945 C CA . ALA A 1 366 ? -23.813 18.163 -13.079 1.00 89.75 366 ALA A CA 1
ATOM 2946 C C . ALA A 1 366 ? -23.118 17.534 -11.860 1.00 89.75 366 ALA A C 1
ATOM 2948 O O . ALA A 1 366 ? -23.670 17.559 -10.758 1.00 89.75 366 ALA A O 1
ATOM 2949 N N . LYS A 1 367 ? -21.879 17.055 -12.029 1.00 92.38 367 LYS A N 1
ATOM 2950 C CA . LYS A 1 367 ? -21.110 16.446 -10.941 1.00 92.38 367 LYS A CA 1
ATOM 2951 C C . LYS A 1 367 ? -20.730 17.444 -9.850 1.00 92.38 367 LYS A C 1
ATOM 2953 O O . LYS A 1 367 ? -20.861 17.132 -8.673 1.00 92.38 367 LYS A O 1
ATOM 2958 N N . LEU A 1 368 ? -20.324 18.662 -10.210 1.00 93.06 368 LEU A N 1
ATOM 2959 C CA . LEU A 1 368 ? -20.020 19.714 -9.233 1.00 93.06 368 LEU A CA 1
ATOM 2960 C C . LEU A 1 368 ? -21.261 20.125 -8.431 1.00 93.06 368 LEU A C 1
ATOM 2962 O O . LEU A 1 368 ? -21.139 20.400 -7.242 1.00 93.06 368 LEU A O 1
ATOM 2966 N N . VAL A 1 369 ? -22.450 20.133 -9.045 1.00 91.19 369 VAL A N 1
ATOM 2967 C CA . VAL A 1 369 ? -23.717 20.371 -8.327 1.00 91.19 369 VAL A CA 1
ATOM 2968 C C . VAL A 1 369 ? -24.040 19.220 -7.370 1.00 91.19 369 VAL A C 1
ATOM 2970 O O . VAL A 1 369 ? -24.486 19.463 -6.252 1.00 91.19 369 VAL A O 1
ATOM 2973 N N . GLU A 1 370 ? -23.803 17.971 -7.775 1.00 86.31 370 GLU A N 1
ATOM 2974 C CA . GLU A 1 370 ? -23.940 16.803 -6.894 1.00 86.31 370 GLU A CA 1
ATOM 2975 C C . GLU A 1 370 ? -22.990 16.896 -5.687 1.00 86.31 370 GLU A C 1
ATOM 2977 O O . GLU A 1 370 ? -23.416 16.703 -4.549 1.00 86.31 370 GLU A O 1
ATOM 2982 N N . ILE A 1 371 ? -21.722 17.256 -5.923 1.00 87.00 371 ILE A N 1
ATOM 2983 C CA . ILE A 1 371 ? -20.710 17.449 -4.875 1.00 87.00 371 ILE A CA 1
ATOM 2984 C C . ILE A 1 371 ? -21.132 18.572 -3.930 1.00 87.00 371 ILE A C 1
ATOM 2986 O O . ILE A 1 371 ? -21.130 18.374 -2.718 1.00 87.00 371 ILE A O 1
ATOM 2990 N N . GLN A 1 372 ? -21.549 19.718 -4.470 1.00 89.88 372 GLN A N 1
ATOM 2991 C CA . GLN A 1 372 ? -22.039 20.844 -3.680 1.00 89.88 372 GLN A CA 1
ATOM 2992 C C . GLN A 1 372 ? -23.173 20.408 -2.747 1.00 89.88 372 GLN A C 1
ATOM 2994 O O . GLN A 1 372 ? -23.063 20.582 -1.538 1.00 89.88 372 GLN A O 1
ATOM 2999 N N . LYS A 1 373 ? -24.195 19.728 -3.279 1.00 82.88 373 LYS A N 1
ATOM 3000 C CA . LYS A 1 373 ? -25.315 19.209 -2.479 1.00 82.88 373 LYS A CA 1
ATOM 3001 C C . LYS A 1 373 ? -24.891 18.189 -1.424 1.00 82.88 373 LYS A C 1
ATOM 3003 O O . LYS A 1 373 ? -25.502 18.134 -0.369 1.00 82.88 373 LYS A O 1
ATOM 3008 N N . SER A 1 374 ? -23.866 17.379 -1.693 1.00 80.44 374 SER A N 1
ATOM 3009 C CA . SER A 1 374 ? -23.347 16.414 -0.711 1.00 80.44 374 SER A CA 1
ATOM 3010 C C . SER A 1 374 ? -22.596 17.063 0.459 1.00 80.44 374 SER A C 1
ATOM 3012 O O . SER A 1 374 ? -22.406 16.432 1.499 1.00 80.44 374 SER A O 1
ATOM 3014 N N . LEU A 1 375 ? -22.148 18.309 0.278 1.00 80.94 375 LEU A N 1
ATOM 3015 C CA . LEU A 1 375 ? -21.374 19.079 1.253 1.00 80.94 375 LEU A CA 1
ATOM 3016 C C . LEU A 1 375 ? -22.200 20.183 1.926 1.00 80.94 375 LEU A C 1
ATOM 3018 O O . LEU A 1 375 ? -21.845 20.657 3.010 1.00 80.94 375 LEU A O 1
ATOM 3022 N N . GLU A 1 376 ? -23.305 20.579 1.305 1.00 79.00 376 GLU A N 1
ATOM 3023 C CA . GLU A 1 376 ? -24.349 21.396 1.906 1.00 79.00 376 GLU A CA 1
ATOM 3024 C C . GLU A 1 376 ? -25.125 20.560 2.934 1.00 79.00 376 GLU A C 1
ATOM 3026 O O . GLU A 1 376 ? -25.672 19.506 2.625 1.00 79.00 376 GLU A O 1
ATOM 3031 N N . GLY A 1 377 ? -25.137 21.020 4.184 1.00 81.44 377 GLY A N 1
ATOM 3032 C CA . GLY A 1 377 ? -25.799 20.339 5.294 1.00 81.44 377 GLY A CA 1
ATOM 3033 C C . GLY A 1 377 ? -24.960 20.342 6.567 1.00 81.44 377 GLY A C 1
ATOM 3034 O O . GLY A 1 377 ? -23.766 20.657 6.558 1.00 81.44 377 GLY A O 1
ATOM 3035 N N . SER A 1 378 ? -25.604 19.996 7.674 1.00 86.31 378 SER A N 1
ATOM 3036 C CA . SER A 1 378 ? -24.945 19.714 8.950 1.00 86.31 378 SER A CA 1
ATOM 3037 C C . SER A 1 378 ? -23.980 18.525 8.831 1.00 86.31 378 SER A C 1
ATOM 3039 O O . SER A 1 378 ? -24.122 17.662 7.962 1.00 86.31 378 SER A O 1
ATOM 3041 N N . ASP A 1 379 ? -23.020 18.406 9.751 1.00 85.00 379 ASP A N 1
ATOM 3042 C CA . ASP A 1 379 ? -22.083 17.267 9.782 1.00 85.00 379 ASP A CA 1
ATOM 3043 C C . ASP A 1 379 ? -22.781 15.896 9.879 1.00 85.00 379 ASP A C 1
ATOM 3045 O O . ASP A 1 379 ? -22.211 14.867 9.499 1.00 85.00 379 ASP A O 1
ATOM 3049 N N . ARG A 1 380 ? -24.017 15.864 10.392 1.00 89.38 380 ARG A N 1
ATOM 3050 C CA . ARG A 1 380 ? -24.876 14.671 10.425 1.00 89.38 380 ARG A CA 1
ATOM 3051 C C . ARG A 1 380 ? -25.388 14.313 9.034 1.00 89.38 380 ARG A C 1
ATOM 3053 O O . ARG A 1 380 ? -25.280 13.161 8.622 1.00 89.38 380 ARG A O 1
ATOM 3060 N N . GLU A 1 381 ? -25.873 15.304 8.294 1.00 89.88 381 GLU A N 1
ATOM 3061 C CA . GLU A 1 381 ? -26.357 15.157 6.916 1.00 89.88 381 GLU A CA 1
ATOM 3062 C C . GLU A 1 381 ? -25.240 14.724 5.969 1.00 89.88 381 GLU A C 1
ATOM 3064 O O . GLU A 1 381 ? -25.417 13.782 5.195 1.00 89.88 381 GLU A O 1
ATOM 3069 N N . ARG A 1 382 ? -24.041 15.298 6.119 1.00 87.19 382 ARG A N 1
ATOM 3070 C CA . ARG A 1 382 ? -22.852 14.880 5.357 1.00 87.19 382 ARG A CA 1
ATOM 3071 C C . ARG A 1 382 ? -22.512 13.406 5.597 1.00 87.19 382 ARG A C 1
ATOM 3073 O O . ARG A 1 382 ? -22.316 12.648 4.646 1.00 87.19 382 ARG A O 1
ATOM 3080 N N . ARG A 1 383 ? -22.492 12.962 6.862 1.00 88.00 383 ARG A N 1
ATOM 3081 C CA . ARG A 1 383 ? -22.250 11.547 7.207 1.00 88.00 383 ARG A CA 1
ATOM 3082 C C . ARG A 1 383 ? -23.362 10.627 6.709 1.00 88.00 383 ARG A C 1
ATOM 3084 O O . ARG A 1 383 ? -23.070 9.515 6.268 1.00 88.00 383 ARG A O 1
ATOM 3091 N N . ALA A 1 384 ? -24.613 11.082 6.732 1.00 89.69 384 ALA A N 1
ATOM 3092 C CA . ALA A 1 384 ? -25.732 10.310 6.207 1.00 89.69 384 ALA A CA 1
ATOM 3093 C C . ALA A 1 384 ? -25.627 10.125 4.695 1.00 89.69 384 ALA A C 1
ATOM 3095 O O . ALA A 1 384 ? -25.766 9.006 4.202 1.00 89.69 384 ALA A O 1
ATOM 3096 N N . TYR A 1 385 ? -25.292 11.192 3.972 1.00 86.31 385 TYR A N 1
ATOM 3097 C CA . TYR A 1 385 ? -25.066 11.143 2.533 1.00 86.31 385 TYR A CA 1
ATOM 3098 C C . TYR A 1 385 ? -23.927 10.179 2.168 1.00 86.31 385 TYR A C 1
ATOM 3100 O O . TYR A 1 385 ? -24.075 9.333 1.284 1.00 86.31 385 TYR A O 1
ATOM 3108 N N . GLN A 1 386 ? -22.804 10.239 2.892 1.00 86.69 386 GLN A N 1
ATOM 3109 C CA . GLN A 1 386 ? -21.676 9.324 2.687 1.00 86.69 386 GLN A CA 1
ATOM 3110 C C . GLN A 1 386 ? -22.060 7.860 2.936 1.00 86.69 386 GLN A C 1
ATOM 3112 O O . GLN A 1 386 ? -21.713 6.988 2.137 1.00 86.69 386 GLN A O 1
ATOM 3117 N N . ARG A 1 387 ? -22.813 7.580 4.005 1.00 89.44 387 ARG A N 1
ATOM 3118 C CA . ARG A 1 387 ? -23.266 6.221 4.326 1.00 89.44 387 ARG A CA 1
ATOM 3119 C C . ARG A 1 387 ? -24.287 5.696 3.312 1.00 89.44 387 ARG A C 1
ATOM 3121 O O . ARG A 1 387 ? -24.205 4.534 2.936 1.00 89.44 387 ARG A O 1
ATOM 3128 N N . MET A 1 388 ? -25.172 6.546 2.790 1.00 90.06 388 MET A N 1
ATOM 3129 C CA . MET A 1 388 ? -26.065 6.197 1.673 1.00 90.06 388 MET A CA 1
ATOM 3130 C C . MET A 1 388 ? -25.279 5.794 0.421 1.00 90.06 388 MET A C 1
ATOM 3132 O O . MET A 1 388 ? -25.573 4.761 -0.181 1.00 90.06 388 MET A O 1
ATOM 3136 N N . LYS A 1 389 ? -24.229 6.553 0.076 1.00 84.69 389 LYS A N 1
ATOM 3137 C CA . LYS A 1 389 ? -23.343 6.231 -1.053 1.00 84.69 389 LYS A CA 1
ATOM 3138 C C . LYS A 1 389 ? -22.638 4.882 -0.861 1.00 84.69 389 LYS A C 1
ATOM 3140 O O . LYS A 1 389 ? -22.579 4.098 -1.801 1.00 84.69 389 LYS A O 1
ATOM 3145 N N . GLN A 1 390 ? -22.153 4.584 0.349 1.00 86.56 390 GLN A N 1
ATOM 3146 C CA . GLN A 1 390 ? -21.533 3.288 0.677 1.00 86.56 390 GLN A CA 1
ATOM 3147 C C . GLN A 1 390 ? -22.507 2.109 0.558 1.00 86.56 390 GLN A C 1
ATOM 3149 O O . GLN A 1 390 ? -22.096 1.011 0.198 1.00 86.56 390 GLN A O 1
ATOM 3154 N N . LEU A 1 391 ? -23.792 2.334 0.838 1.00 87.38 391 LEU A N 1
ATOM 3155 C CA . LEU A 1 391 ? -24.845 1.329 0.687 1.00 87.38 391 LEU A CA 1
ATOM 3156 C C . LEU A 1 391 ? -25.324 1.169 -0.768 1.00 87.38 391 LEU A C 1
ATOM 3158 O O . LEU A 1 391 ? -26.211 0.358 -1.020 1.00 87.38 391 LEU A O 1
ATOM 3162 N N . GLY A 1 392 ? -24.789 1.950 -1.717 1.00 88.62 392 GLY A N 1
ATOM 3163 C CA . GLY A 1 392 ? -25.278 1.990 -3.100 1.00 88.62 392 GLY A CA 1
ATOM 3164 C C . GLY A 1 392 ? -26.708 2.530 -3.222 1.00 88.62 392 GLY A C 1
ATOM 3165 O O . GLY A 1 392 ? -27.372 2.312 -4.233 1.00 88.62 392 GLY A O 1
ATOM 3166 N N . ALA A 1 393 ? -27.206 3.212 -2.189 1.00 88.88 393 ALA A N 1
ATOM 3167 C CA . ALA A 1 393 ? -28.567 3.715 -2.132 1.00 88.88 393 ALA A CA 1
ATOM 3168 C C . ALA A 1 393 ? -28.662 5.116 -2.744 1.00 88.88 393 ALA A C 1
ATOM 3170 O O . ALA A 1 393 ? -27.803 5.967 -2.512 1.00 88.88 393 ALA A O 1
ATOM 3171 N N . ASN A 1 394 ? -29.741 5.386 -3.485 1.00 82.62 394 ASN A N 1
ATOM 3172 C CA . ASN A 1 394 ? -29.995 6.717 -4.032 1.00 82.62 394 ASN A CA 1
ATOM 3173 C C . ASN A 1 394 ? -30.265 7.714 -2.880 1.00 82.62 394 ASN A C 1
ATOM 3175 O O . ASN A 1 394 ? -31.272 7.551 -2.183 1.00 82.62 394 ASN A O 1
ATOM 3179 N N . PRO A 1 395 ? -29.441 8.767 -2.691 1.00 79.12 395 PRO A N 1
ATOM 3180 C CA . PRO A 1 395 ? -29.643 9.772 -1.643 1.00 79.12 395 PRO A CA 1
ATOM 3181 C C . PRO A 1 395 ? -30.973 10.531 -1.754 1.00 79.12 395 PRO A C 1
ATOM 3183 O O . PRO A 1 395 ? -31.426 11.128 -0.784 1.00 79.12 395 PRO A O 1
ATOM 3186 N N . GLN A 1 396 ? -31.617 10.500 -2.925 1.00 84.50 396 GLN A N 1
ATOM 3187 C CA . GLN A 1 396 ? -32.936 11.099 -3.141 1.00 84.50 396 GLN A CA 1
ATOM 3188 C C . GLN A 1 396 ? -34.074 10.297 -2.491 1.00 84.50 396 GLN A C 1
ATOM 3190 O O . GLN A 1 396 ? -35.182 10.815 -2.358 1.00 84.50 396 GLN A O 1
ATOM 3195 N N . ASN A 1 397 ? -33.829 9.051 -2.066 1.00 92.25 397 ASN A N 1
ATOM 3196 C CA . ASN A 1 397 ? -34.801 8.286 -1.293 1.00 92.25 397 ASN A CA 1
ATOM 3197 C C . ASN A 1 397 ? -34.896 8.863 0.130 1.00 92.25 397 ASN A C 1
ATOM 3199 O O . ASN A 1 397 ? -34.114 8.513 1.015 1.00 92.25 397 ASN A O 1
ATOM 3203 N N . GLN A 1 398 ? -35.870 9.752 0.337 1.00 91.62 398 GLN A N 1
ATOM 3204 C CA . GLN A 1 398 ? -36.057 10.482 1.593 1.00 91.62 398 GLN A CA 1
ATOM 3205 C C . GLN A 1 398 ? -36.277 9.565 2.802 1.00 91.62 398 GLN A C 1
ATOM 3207 O O . GLN A 1 398 ? -35.822 9.889 3.897 1.00 91.62 398 GLN A O 1
ATOM 3212 N N . GLU A 1 399 ? -36.954 8.428 2.629 1.00 93.62 399 GLU A N 1
ATOM 3213 C CA . GLU A 1 399 ? -37.220 7.490 3.723 1.00 93.62 399 GLU A CA 1
ATOM 3214 C C . GLU A 1 399 ? -35.933 6.792 4.174 1.00 93.62 399 GLU A C 1
ATOM 3216 O O . GLU A 1 399 ? -35.614 6.754 5.365 1.00 93.62 399 GLU A O 1
ATOM 3221 N N . MET A 1 400 ? -35.143 6.318 3.211 1.00 93.06 400 MET A N 1
ATOM 3222 C CA . MET A 1 400 ? -33.861 5.680 3.490 1.00 93.06 400 MET A CA 1
ATOM 3223 C C . MET A 1 400 ? -32.847 6.679 4.058 1.00 93.06 400 MET A C 1
ATOM 3225 O O . MET A 1 400 ? -32.153 6.371 5.024 1.00 93.06 400 MET A O 1
ATOM 3229 N N . TYR A 1 401 ? -32.826 7.908 3.541 1.00 92.44 401 TYR A N 1
ATOM 3230 C CA . TYR A 1 401 ? -31.996 8.984 4.078 1.00 92.44 401 TYR A CA 1
ATOM 3231 C C . TYR A 1 401 ? -32.360 9.327 5.533 1.00 92.44 401 TYR A C 1
ATOM 3233 O O . TYR A 1 401 ? -31.477 9.404 6.387 1.00 92.44 401 TYR A O 1
ATOM 3241 N N . ARG A 1 402 ? -33.661 9.440 5.853 1.00 95.06 402 ARG A N 1
ATOM 3242 C CA . ARG A 1 402 ? -34.146 9.611 7.236 1.00 95.06 402 ARG A CA 1
ATOM 3243 C C . ARG A 1 402 ? -33.748 8.444 8.138 1.00 95.06 402 ARG A C 1
ATOM 3245 O O . ARG A 1 402 ? -33.373 8.679 9.283 1.00 95.06 402 ARG A O 1
ATOM 3252 N N . SER A 1 403 ? -33.788 7.210 7.628 1.00 95.12 403 SER A N 1
ATOM 3253 C CA . SER A 1 403 ? -33.308 6.025 8.354 1.00 95.12 403 SER A CA 1
ATOM 3254 C C . SER A 1 403 ? -31.823 6.124 8.691 1.00 95.12 403 SER A C 1
ATOM 3256 O O . SER A 1 403 ? -31.435 5.881 9.827 1.00 95.12 403 SER A O 1
ATOM 3258 N N . VAL A 1 404 ? -30.986 6.493 7.721 1.00 96.00 404 VAL A N 1
ATOM 3259 C CA . VAL A 1 404 ? -29.537 6.591 7.933 1.00 96.00 404 VAL A CA 1
ATOM 3260 C C . VAL A 1 404 ? -29.190 7.738 8.886 1.00 96.00 404 VAL A C 1
ATOM 3262 O O . VAL A 1 404 ? -28.330 7.575 9.750 1.00 96.00 404 VAL A O 1
ATOM 3265 N N . LEU A 1 405 ? -29.874 8.881 8.773 1.00 95.19 405 LEU A N 1
ATOM 3266 C CA . LEU A 1 405 ? -29.734 9.983 9.727 1.00 95.19 405 LEU A CA 1
ATOM 3267 C C . LEU A 1 405 ? -30.118 9.560 11.150 1.00 95.19 405 LEU A C 1
ATOM 3269 O O . LEU A 1 405 ? -29.396 9.878 12.092 1.00 95.19 405 LEU A O 1
ATOM 3273 N N . PHE A 1 406 ? -31.212 8.810 11.305 1.00 97.06 406 PHE A N 1
ATOM 3274 C CA . PHE A 1 406 ? -31.628 8.262 12.595 1.00 97.06 406 PHE A CA 1
ATOM 3275 C C . PHE A 1 406 ? -30.529 7.384 13.212 1.00 97.06 406 PHE A C 1
ATOM 3277 O O . PHE A 1 406 ? -30.171 7.563 14.379 1.00 97.06 406 PHE A O 1
ATOM 3284 N N . ASP A 1 407 ? -29.935 6.491 12.418 1.00 96.69 407 ASP A N 1
ATOM 3285 C CA . ASP A 1 407 ? -28.844 5.620 12.868 1.00 96.69 407 ASP A CA 1
ATOM 3286 C C . ASP A 1 407 ? -27.598 6.422 13.283 1.00 96.69 407 ASP A C 1
ATOM 3288 O O . ASP A 1 407 ? -26.899 6.060 14.226 1.00 96.69 407 ASP A O 1
ATOM 3292 N N . ILE A 1 408 ? -27.301 7.534 12.605 1.00 96.31 408 ILE A N 1
ATOM 3293 C CA . ILE A 1 408 ? -26.169 8.401 12.964 1.00 96.31 408 ILE A CA 1
ATOM 3294 C C . ILE A 1 408 ? -26.436 9.134 14.279 1.00 96.31 408 ILE A C 1
ATOM 3296 O O . ILE A 1 408 ? -25.574 9.132 15.159 1.00 96.31 408 ILE A O 1
ATOM 3300 N N . CYS A 1 409 ? -27.624 9.720 14.444 1.00 97.25 409 CYS A N 1
ATOM 3301 C CA . CYS A 1 409 ? -28.002 10.415 15.674 1.00 97.25 409 CYS A CA 1
ATOM 3302 C C . CYS A 1 409 ? -28.006 9.469 16.886 1.00 97.25 409 CYS A C 1
ATOM 3304 O O . CYS A 1 409 ? -27.507 9.826 17.952 1.00 97.25 409 CYS A O 1
ATOM 3306 N N . THR A 1 410 ? -28.497 8.236 16.722 1.00 97.62 410 THR A N 1
ATOM 3307 C CA . THR A 1 410 ? -28.457 7.218 17.787 1.00 97.62 410 THR A CA 1
ATOM 3308 C C . THR A 1 410 ? -27.025 6.799 18.129 1.00 97.62 410 THR A C 1
ATOM 3310 O O . THR A 1 410 ? -26.666 6.781 19.306 1.00 97.62 410 THR A O 1
ATOM 3313 N N . GLN A 1 411 ? -26.165 6.556 17.133 1.00 96.81 411 GLN A N 1
ATOM 3314 C CA . GLN A 1 411 ? -24.747 6.237 17.356 1.00 96.81 411 GLN A CA 1
ATOM 3315 C C . GLN A 1 411 ? -23.986 7.367 18.067 1.00 96.81 411 GLN A C 1
ATOM 3317 O O . GLN A 1 411 ? -23.129 7.106 18.916 1.00 96.81 411 GLN A O 1
ATOM 3322 N N . GLU A 1 412 ? -24.288 8.624 17.746 1.00 95.75 412 GLU A N 1
ATOM 3323 C CA . GLU A 1 412 ? -23.737 9.780 18.455 1.00 95.75 412 GLU A CA 1
ATOM 3324 C C . GLU A 1 412 ? -24.205 9.853 19.900 1.00 95.75 412 GLU A C 1
ATOM 3326 O O . GLU A 1 412 ? -23.372 10.051 20.786 1.00 95.75 412 GLU A O 1
ATOM 3331 N N . GLY A 1 413 ? -25.503 9.646 20.136 1.00 97.38 413 GLY A N 1
ATOM 3332 C CA . GLY A 1 413 ? -26.067 9.562 21.479 1.00 97.38 413 GLY A CA 1
ATOM 3333 C C . GLY A 1 413 ? -25.363 8.495 22.319 1.00 97.38 413 GLY A C 1
ATOM 3334 O O . GLY A 1 413 ? -24.942 8.759 23.448 1.00 97.38 413 GLY A O 1
ATOM 3335 N N . GLU A 1 414 ? -25.120 7.312 21.749 1.00 97.44 414 GLU A N 1
ATOM 3336 C CA . GLU A 1 414 ? -24.389 6.230 22.418 1.00 97.44 414 GLU A CA 1
ATOM 3337 C C . GLU A 1 414 ? -22.924 6.588 22.697 1.00 97.44 414 GLU A C 1
ATOM 3339 O O . GLU A 1 414 ? -22.393 6.296 23.775 1.00 97.44 414 GLU A O 1
ATOM 3344 N N . ALA A 1 415 ? -22.242 7.206 21.730 1.00 96.19 415 ALA A N 1
ATOM 3345 C CA . ALA A 1 415 ? -20.854 7.624 21.882 1.00 96.19 415 ALA A CA 1
ATOM 3346 C C . ALA A 1 415 ? -20.708 8.726 22.945 1.00 96.19 415 ALA A C 1
ATOM 3348 O O . ALA A 1 415 ? -19.775 8.681 23.753 1.00 96.19 415 ALA A O 1
ATOM 3349 N N . ALA A 1 416 ? -21.634 9.685 22.978 1.00 96.62 416 ALA A N 1
ATOM 3350 C CA . ALA A 1 416 ? -21.689 10.743 23.979 1.00 96.62 416 ALA A CA 1
ATOM 3351 C C . ALA A 1 416 ? -21.986 10.178 25.380 1.00 96.62 416 ALA A C 1
ATOM 3353 O O . ALA A 1 416 ? -21.267 10.518 26.324 1.00 96.62 416 ALA A O 1
ATOM 3354 N N . LEU A 1 417 ? -22.924 9.227 25.510 1.00 96.62 417 LEU A N 1
ATOM 3355 C CA . LEU A 1 417 ? -23.174 8.487 26.757 1.00 96.62 417 LEU A CA 1
ATOM 3356 C C . LEU A 1 417 ? -21.911 7.780 27.268 1.00 96.62 417 LEU A C 1
ATOM 3358 O O . LEU A 1 417 ? -21.552 7.924 28.436 1.00 96.62 417 LEU A O 1
ATOM 3362 N N . LYS A 1 418 ? -21.194 7.054 26.396 1.00 96.06 418 LYS A N 1
ATOM 3363 C CA . LYS A 1 418 ? -19.940 6.357 26.757 1.00 96.06 418 LYS A CA 1
ATOM 3364 C C . LYS A 1 418 ? -18.847 7.321 27.227 1.00 96.06 418 LYS A C 1
ATOM 3366 O O . LYS A 1 418 ? -18.043 6.959 28.083 1.00 96.06 418 LYS A O 1
ATOM 3371 N N . ARG A 1 419 ? -18.826 8.546 26.691 1.00 96.38 419 ARG A N 1
ATOM 3372 C CA . ARG A 1 419 ? -17.916 9.635 27.092 1.00 96.38 419 ARG A CA 1
ATOM 3373 C C . ARG A 1 419 ? -18.421 10.448 28.290 1.00 96.38 419 ARG A C 1
ATOM 3375 O O . ARG A 1 419 ? -17.756 11.407 28.664 1.00 96.38 419 ARG A O 1
ATOM 3382 N N . GLN A 1 420 ? -19.562 10.080 28.877 1.00 96.81 420 GLN A N 1
ATOM 3383 C CA . GLN A 1 420 ? -20.212 10.785 29.991 1.00 96.81 420 GLN A CA 1
ATOM 3384 C C . GLN A 1 420 ? -20.650 12.226 29.660 1.00 96.81 420 GLN A C 1
ATOM 3386 O O . GLN A 1 420 ? -20.823 13.055 30.550 1.00 96.81 420 GLN A O 1
ATOM 3391 N N . LYS A 1 421 ? -20.858 12.533 28.375 1.00 97.38 421 LYS A N 1
ATOM 3392 C CA . LYS A 1 421 ? -21.393 13.813 27.888 1.00 97.38 421 LYS A CA 1
ATOM 3393 C C . LYS A 1 421 ? -22.914 13.713 27.770 1.00 97.38 421 LYS A C 1
ATOM 3395 O O . LYS A 1 421 ? -23.462 13.601 26.678 1.00 97.38 421 LYS A O 1
ATOM 3400 N N . TYR A 1 422 ? -23.589 13.673 28.914 1.00 97.50 422 TYR A N 1
ATOM 3401 C CA . TYR A 1 422 ? -25.003 13.289 28.993 1.00 97.50 422 TYR A CA 1
ATOM 3402 C C . TYR A 1 422 ? -25.957 14.266 28.292 1.00 97.50 422 TYR A C 1
ATOM 3404 O O . TYR A 1 422 ? -26.889 13.824 27.630 1.00 97.50 422 TYR A O 1
ATOM 3412 N N . GLN A 1 423 ? -25.685 15.573 28.365 1.00 97.56 423 GLN A N 1
ATOM 3413 C CA . GLN A 1 423 ? -26.497 16.588 27.687 1.00 97.56 423 GLN A CA 1
ATOM 3414 C C . GLN A 1 423 ? -26.429 16.447 26.156 1.00 97.56 423 GLN A C 1
ATOM 3416 O O . GLN A 1 423 ? -27.462 16.356 25.501 1.00 97.56 423 GLN A O 1
ATOM 3421 N N . GLU A 1 424 ? -25.216 16.325 25.599 1.00 96.62 424 GLU A N 1
ATOM 3422 C CA . GLU A 1 424 ? -25.006 16.083 24.160 1.00 96.62 424 GLU A CA 1
ATOM 3423 C C . GLU A 1 424 ? -25.697 14.785 23.704 1.00 96.62 424 GLU A C 1
ATOM 3425 O O . GLU A 1 424 ? -26.254 14.719 22.609 1.00 96.62 424 GLU A O 1
ATOM 3430 N N . ALA A 1 425 ? -25.692 13.749 24.552 1.00 97.81 425 ALA A N 1
ATOM 3431 C CA . ALA A 1 425 ? -26.373 12.496 24.252 1.00 97.81 425 ALA A CA 1
ATOM 3432 C C . ALA A 1 425 ? -27.898 12.653 24.189 1.00 97.81 425 ALA A C 1
ATOM 3434 O O . ALA A 1 425 ? -28.520 12.143 23.257 1.00 97.81 425 ALA A O 1
ATOM 3435 N N . ALA A 1 426 ? -28.496 13.363 25.152 1.00 97.50 426 ALA A N 1
ATOM 3436 C CA . ALA A 1 426 ? -29.934 13.621 25.176 1.00 97.50 426 ALA A CA 1
ATOM 3437 C C . ALA A 1 426 ? -30.382 14.401 23.929 1.00 97.50 426 ALA A C 1
ATOM 3439 O O . ALA A 1 426 ? -31.362 14.027 23.288 1.00 97.50 426 ALA A O 1
ATOM 3440 N N . GLU A 1 427 ? -29.618 15.420 23.524 1.00 97.31 427 GLU A N 1
ATOM 3441 C CA . GLU A 1 427 ? -29.881 16.201 22.309 1.00 97.31 427 GLU A CA 1
ATOM 3442 C C . GLU A 1 427 ? -29.798 15.345 21.036 1.00 97.31 427 GLU A C 1
ATOM 3444 O O . GLU A 1 427 ? -30.689 15.411 20.185 1.00 97.31 427 GLU A O 1
ATOM 3449 N N . ALA A 1 428 ? -28.779 14.485 20.920 1.00 97.00 428 ALA A N 1
ATOM 3450 C CA . ALA A 1 428 ? -28.631 13.587 19.776 1.00 97.00 428 ALA A CA 1
ATOM 3451 C C . ALA A 1 428 ? -29.794 12.581 19.665 1.00 97.00 428 ALA A C 1
ATOM 3453 O O . ALA A 1 428 ? -30.341 12.384 18.577 1.00 97.00 428 ALA A O 1
ATOM 3454 N N . TYR A 1 429 ? -30.232 11.983 20.779 1.00 98.12 429 TYR A N 1
ATOM 3455 C CA . TYR A 1 429 ? -31.395 11.091 20.757 1.00 98.12 429 TYR A CA 1
ATOM 3456 C C . TYR A 1 429 ? -32.712 11.834 20.516 1.00 98.12 429 TYR A C 1
ATOM 3458 O O . TYR A 1 429 ? -33.576 11.308 19.816 1.00 98.12 429 TYR A O 1
ATOM 3466 N N . ALA A 1 430 ? -32.870 13.060 21.020 1.00 97.62 430 ALA A N 1
ATOM 3467 C CA . ALA A 1 430 ? -34.041 13.881 20.723 1.00 97.62 430 ALA A CA 1
ATOM 3468 C C . ALA A 1 430 ? -34.152 14.176 19.218 1.00 97.62 430 ALA A C 1
ATOM 3470 O O . ALA A 1 430 ? -35.245 14.123 18.650 1.00 97.62 430 ALA A O 1
ATOM 3471 N N . GLU A 1 431 ? -33.030 14.424 18.540 1.00 96.69 431 GLU A N 1
ATOM 3472 C CA . GLU A 1 431 ? -33.008 14.542 17.082 1.00 96.69 431 GLU A CA 1
ATOM 3473 C C . GLU A 1 431 ? -33.309 13.226 16.364 1.00 96.69 431 GLU A C 1
ATOM 3475 O O . GLU A 1 431 ? -34.062 13.235 15.390 1.00 96.69 431 GLU A O 1
ATOM 3480 N N . ALA A 1 432 ? -32.809 12.091 16.862 1.00 97.62 432 ALA A N 1
ATOM 3481 C CA . ALA A 1 432 ? -33.208 10.785 16.342 1.00 97.62 432 ALA A CA 1
ATOM 3482 C C . ALA A 1 432 ? -34.736 10.600 16.439 1.00 97.62 432 ALA A C 1
ATOM 3484 O O . ALA A 1 432 ? -35.388 10.217 15.469 1.00 97.62 432 ALA A O 1
ATOM 3485 N N . LEU A 1 433 ? -35.344 10.972 17.564 1.00 97.38 433 LEU A N 1
ATOM 3486 C CA . LEU A 1 433 ? -36.793 10.885 17.757 1.00 97.38 433 LEU A CA 1
ATOM 3487 C C . LEU A 1 433 ? -37.585 11.839 16.858 1.00 97.38 433 LEU A C 1
ATOM 3489 O O . LEU A 1 433 ? -38.696 11.506 16.461 1.00 97.38 433 LEU A O 1
ATOM 3493 N N . ARG A 1 434 ? -37.029 12.983 16.438 1.00 97.06 434 ARG A N 1
ATOM 3494 C CA . ARG A 1 434 ? -37.671 13.810 15.395 1.00 97.06 434 ARG A CA 1
ATOM 3495 C C . ARG A 1 434 ? -37.763 13.079 14.053 1.00 97.06 434 ARG A C 1
ATOM 3497 O O . ARG A 1 434 ? -38.707 13.312 13.303 1.00 97.06 434 ARG A O 1
ATOM 3504 N N . LEU A 1 435 ? -36.803 12.202 13.753 1.00 95.88 435 LEU A N 1
ATOM 3505 C CA . LEU A 1 435 ? -36.779 11.399 12.527 1.00 95.88 435 LEU A CA 1
ATOM 3506 C C . LEU A 1 435 ? -37.672 10.154 12.637 1.00 95.88 435 LEU A C 1
ATOM 3508 O O . LEU A 1 435 ? -38.315 9.779 11.656 1.00 95.88 435 LEU A O 1
ATOM 3512 N N . ARG A 1 436 ? -37.731 9.529 13.822 1.00 97.69 436 ARG A N 1
ATOM 3513 C CA . ARG A 1 436 ? -38.604 8.384 14.139 1.00 97.69 436 ARG A CA 1
ATOM 3514 C C . ARG A 1 436 ? -39.269 8.558 15.515 1.00 97.69 436 ARG A C 1
ATOM 3516 O O . ARG A 1 436 ? -38.753 8.042 16.506 1.00 97.69 436 ARG A O 1
ATOM 3523 N N . PRO A 1 437 ? -40.440 9.217 15.580 1.00 97.19 437 PRO A N 1
ATOM 3524 C CA . PRO A 1 437 ? -41.082 9.579 16.852 1.00 97.19 437 PRO A CA 1
ATOM 3525 C C . PRO A 1 437 ? -41.472 8.405 17.751 1.00 97.19 437 PRO A C 1
ATOM 3527 O O . PRO A 1 437 ? -41.567 8.568 18.962 1.00 97.19 437 PRO A O 1
ATOM 3530 N N . ASN A 1 438 ? -41.681 7.225 17.168 1.00 96.06 438 ASN A N 1
ATOM 3531 C CA . ASN A 1 438 ? -42.186 6.050 17.877 1.00 96.06 438 ASN A CA 1
ATOM 3532 C C . ASN A 1 438 ? -41.086 5.027 18.206 1.00 96.06 438 ASN A C 1
ATOM 3534 O O . ASN A 1 438 ? -41.400 3.894 18.573 1.00 96.06 438 ASN A O 1
ATOM 3538 N N . ASP A 1 439 ? -39.804 5.379 18.046 1.00 97.88 439 ASP A N 1
ATOM 3539 C CA . ASP A 1 439 ? -38.720 4.462 18.394 1.00 97.88 439 ASP A CA 1
ATOM 3540 C C . ASP A 1 439 ? -38.558 4.363 19.919 1.00 97.88 439 ASP A C 1
ATOM 3542 O O . ASP A 1 439 ? -38.145 5.308 20.603 1.00 97.88 439 ASP A O 1
ATOM 3546 N N . LEU A 1 440 ? -38.905 3.193 20.461 1.00 97.19 440 LEU A N 1
ATOM 3547 C CA . LEU A 1 440 ? -38.863 2.938 21.899 1.00 97.19 440 LEU A CA 1
ATOM 3548 C C . LEU A 1 440 ? -37.431 3.008 22.444 1.00 97.19 440 LEU A C 1
ATOM 3550 O O . LEU A 1 440 ? -37.216 3.546 23.526 1.00 97.19 440 LEU A O 1
ATOM 3554 N N . THR A 1 441 ? -36.446 2.486 21.712 1.00 97.25 441 THR A N 1
ATOM 3555 C CA . THR A 1 441 ? -35.058 2.407 22.185 1.00 97.25 441 THR A CA 1
ATOM 3556 C C . THR A 1 441 ? -34.442 3.796 22.311 1.00 97.25 441 THR A C 1
ATOM 3558 O O . THR A 1 441 ? -33.913 4.128 23.372 1.00 97.25 441 THR A O 1
ATOM 3561 N N . ALA A 1 442 ? -34.563 4.634 21.280 1.00 97.69 442 ALA A N 1
ATOM 3562 C CA . ALA A 1 442 ? -34.102 6.019 21.303 1.00 97.69 442 ALA A CA 1
ATOM 3563 C C . ALA A 1 442 ? -34.829 6.837 22.381 1.00 97.69 442 ALA A C 1
ATOM 3565 O O . ALA A 1 442 ? -34.186 7.614 23.082 1.00 97.69 442 ALA A O 1
ATOM 3566 N N . SER A 1 443 ? -36.132 6.601 22.588 1.00 98.19 443 SER A N 1
ATOM 3567 C CA . SER A 1 443 ? -36.904 7.240 23.667 1.00 98.19 443 SER A CA 1
ATOM 3568 C C . SER A 1 443 ? -36.357 6.888 25.048 1.00 98.19 443 SER A C 1
ATOM 3570 O O . SER A 1 443 ? -36.199 7.762 25.894 1.00 98.19 443 SER A O 1
ATOM 3572 N N . LEU A 1 444 ? -36.030 5.616 25.285 1.00 98.00 444 LEU A N 1
ATOM 3573 C CA . LEU A 1 444 ? -35.465 5.168 26.557 1.00 98.00 444 LEU A CA 1
ATOM 3574 C C . LEU A 1 444 ? -34.052 5.709 26.796 1.00 98.00 444 LEU A C 1
ATOM 3576 O O . LEU A 1 444 ? -33.726 6.085 27.922 1.00 98.00 444 LEU A O 1
ATOM 3580 N N . GLN A 1 445 ? -33.219 5.748 25.754 1.00 98.25 445 GLN A N 1
ATOM 3581 C CA . GLN A 1 445 ? -31.858 6.276 25.852 1.00 98.25 445 GLN A CA 1
ATOM 3582 C C . GLN A 1 445 ? -31.833 7.795 26.042 1.00 98.25 445 GLN A C 1
ATOM 3584 O O . GLN A 1 445 ? -30.995 8.288 26.795 1.00 98.25 445 GLN A O 1
ATOM 3589 N N . GLU A 1 446 ? -32.762 8.528 25.423 1.00 98.38 446 GLU A N 1
ATOM 3590 C CA . GLU A 1 446 ? -32.929 9.966 25.642 1.00 98.38 446 GLU A CA 1
ATOM 3591 C C . GLU A 1 446 ? -33.301 10.264 27.098 1.00 98.38 446 GLU A C 1
ATOM 3593 O O . GLU A 1 446 ? -32.602 11.042 27.743 1.00 98.38 446 GLU A O 1
ATOM 3598 N N . VAL A 1 447 ? -34.299 9.565 27.656 1.00 98.19 447 VAL A N 1
ATOM 3599 C CA . VAL A 1 447 ? -34.714 9.753 29.057 1.00 98.19 447 VAL A CA 1
ATOM 3600 C C . VAL A 1 447 ? -33.586 9.399 30.022 1.00 98.19 447 VAL A C 1
ATOM 3602 O O . VAL A 1 447 ? -33.370 10.080 31.025 1.00 98.19 447 VAL A O 1
ATOM 3605 N N . TRP A 1 448 ? -32.841 8.333 29.727 1.00 98.12 448 TRP A N 1
ATOM 3606 C CA . TRP A 1 448 ? -31.686 7.940 30.526 1.00 98.12 448 TRP A CA 1
ATOM 3607 C C . TRP A 1 448 ? -30.566 8.987 30.481 1.00 98.12 448 TRP A C 1
ATOM 3609 O O . TRP A 1 448 ? -30.004 9.325 31.524 1.00 98.12 448 TRP A O 1
ATOM 3619 N N . ALA A 1 449 ? -30.256 9.525 29.300 1.00 98.12 449 ALA A N 1
ATOM 3620 C CA . ALA A 1 449 ? -29.266 10.583 29.132 1.00 98.12 449 ALA A CA 1
ATOM 3621 C C . ALA A 1 449 ? -29.695 11.891 29.824 1.00 98.12 449 ALA A C 1
ATOM 3623 O O . ALA A 1 449 ? -28.879 12.490 30.524 1.00 98.12 449 ALA A O 1
ATOM 3624 N N . GLU A 1 450 ? -30.967 12.286 29.700 1.00 98.12 450 GLU A N 1
ATOM 3625 C CA . GLU A 1 450 ? -31.551 13.449 30.386 1.00 98.12 450 GLU A CA 1
ATOM 3626 C C . GLU A 1 450 ? -31.484 13.283 31.912 1.00 98.12 450 GLU A C 1
ATOM 3628 O O . GLU A 1 450 ? -31.082 14.198 32.624 1.00 98.12 450 GLU A O 1
ATOM 3633 N N . PHE A 1 451 ? -31.786 12.093 32.438 1.00 98.06 451 PHE A N 1
ATOM 3634 C CA . PHE A 1 451 ? -31.634 11.828 33.869 1.00 98.06 451 PHE A CA 1
ATOM 3635 C C . PHE A 1 451 ? -30.172 11.909 34.330 1.00 98.06 451 PHE A C 1
ATOM 3637 O O . PHE A 1 451 ? -29.886 12.436 35.404 1.00 98.06 451 PHE A O 1
ATOM 3644 N N . LEU A 1 452 ? -29.229 11.372 33.552 1.00 97.62 452 LEU A N 1
ATOM 3645 C CA . LEU A 1 452 ? -27.814 11.381 33.926 1.00 97.62 452 LEU A CA 1
ATOM 3646 C C . LEU A 1 452 ? -27.179 12.776 33.860 1.00 97.62 452 LEU A C 1
ATOM 3648 O O . LEU A 1 452 ? -26.219 13.011 34.600 1.00 97.62 452 LEU A O 1
ATOM 3652 N N . SER A 1 453 ? -27.694 13.692 33.031 1.00 97.62 453 SER A N 1
ATOM 3653 C CA . SER A 1 453 ? -27.165 15.060 32.941 1.00 97.62 453 SER A CA 1
ATOM 3654 C C . SER A 1 453 ? -27.350 15.841 34.244 1.00 97.62 453 SER A C 1
ATOM 3656 O O . SER A 1 453 ? -26.444 16.581 34.628 1.00 97.62 453 SER A O 1
ATOM 3658 N N . ASP A 1 454 ? -28.441 15.594 34.977 1.00 97.00 454 ASP A N 1
ATOM 3659 C CA . ASP A 1 454 ? -28.693 16.177 36.299 1.00 97.00 454 ASP A CA 1
ATOM 3660 C C . ASP A 1 454 ? -29.380 15.187 37.261 1.00 97.00 454 ASP A C 1
ATOM 3662 O O . ASP A 1 454 ? -30.480 15.392 37.777 1.00 97.00 454 ASP A O 1
ATOM 3666 N N . SER A 1 455 ? -28.689 14.082 37.549 1.00 95.50 455 SER A N 1
ATOM 3667 C CA . SER A 1 455 ? -29.216 12.999 38.402 1.00 95.50 455 SER A CA 1
ATOM 3668 C C . SER A 1 455 ? -29.524 13.406 39.852 1.00 95.50 455 SER A C 1
ATOM 3670 O O . SER A 1 455 ? -30.170 12.653 40.590 1.00 95.50 455 SER A O 1
ATOM 3672 N N . ARG A 1 456 ? -29.069 14.583 40.303 1.00 94.81 456 ARG A N 1
ATOM 3673 C CA . ARG A 1 456 ? -29.323 15.089 41.662 1.00 94.81 456 ARG A CA 1
ATOM 3674 C C . ARG A 1 456 ? -30.644 15.835 41.760 1.00 94.81 456 ARG A C 1
ATOM 3676 O O . ARG A 1 456 ? -31.272 15.770 42.813 1.00 94.81 456 ARG A O 1
ATOM 3683 N N . ASN A 1 457 ? -31.081 16.467 40.680 1.00 97.19 457 ASN A N 1
ATOM 3684 C CA . ASN A 1 457 ? -32.325 17.213 40.636 1.00 97.19 457 ASN A CA 1
ATOM 3685 C C . ASN A 1 457 ? -33.545 16.284 40.785 1.00 97.19 457 ASN A C 1
ATOM 3687 O O . ASN A 1 457 ? -33.579 15.169 40.248 1.00 97.19 457 ASN A O 1
ATOM 3691 N N . GLN A 1 458 ? -34.514 16.703 41.602 1.00 97.06 458 GLN A N 1
ATOM 3692 C CA . GLN A 1 458 ? -35.731 15.930 41.855 1.00 97.06 458 GLN A CA 1
ATOM 3693 C C . GLN A 1 458 ? -36.728 16.075 40.703 1.00 97.06 458 GLN A C 1
ATOM 3695 O O . GLN A 1 458 ? -37.352 15.089 40.323 1.00 97.06 458 GLN A O 1
ATOM 3700 N N . ASP A 1 459 ? -36.810 17.251 40.084 1.00 97.44 459 ASP A N 1
ATOM 3701 C CA . ASP A 1 459 ? -37.750 17.509 38.991 1.00 97.44 459 ASP A CA 1
ATOM 3702 C C . ASP A 1 459 ? -37.388 16.685 37.751 1.00 97.44 459 ASP A C 1
ATOM 3704 O O . ASP A 1 459 ? -38.253 16.082 37.116 1.00 97.44 459 ASP A O 1
ATOM 3708 N N . VAL A 1 460 ? -36.088 16.585 37.446 1.00 97.12 460 VAL A N 1
ATOM 3709 C CA . VAL A 1 460 ? -35.567 15.742 36.355 1.00 97.12 460 VAL A CA 1
ATOM 3710 C C . VAL A 1 460 ? -35.882 14.267 36.609 1.00 97.12 460 VAL A C 1
ATOM 3712 O O . VAL A 1 460 ? -36.256 13.541 35.688 1.00 97.12 460 VAL A O 1
ATOM 3715 N N . PHE A 1 461 ? -35.788 13.822 37.864 1.00 97.56 461 PHE A N 1
ATOM 3716 C CA . PHE A 1 461 ? -36.156 12.465 38.253 1.00 97.56 461 PHE A CA 1
ATOM 3717 C C . PHE A 1 461 ? -37.653 12.191 38.072 1.00 97.56 461 PHE A C 1
ATOM 3719 O O . PHE A 1 461 ? -37.999 11.201 37.428 1.00 97.56 461 PHE A O 1
ATOM 3726 N N . GLU A 1 462 ? -38.533 13.058 38.579 1.00 97.81 462 GLU A N 1
ATOM 3727 C CA . GLU A 1 462 ? -39.984 12.874 38.432 1.00 97.81 462 GLU A CA 1
ATOM 3728 C C . GLU A 1 462 ? -40.409 12.930 36.959 1.00 97.81 462 GLU A C 1
ATOM 3730 O O . GLU A 1 462 ? -41.222 12.117 36.512 1.00 97.81 462 GLU A O 1
ATOM 3735 N N . LYS A 1 463 ? -39.799 13.820 36.164 1.00 97.88 463 LYS A N 1
ATOM 3736 C CA . LYS A 1 463 ? -40.026 13.897 34.715 1.00 97.88 463 LYS A CA 1
ATOM 3737 C C . LYS A 1 463 ? -39.607 12.605 34.007 1.00 97.88 463 LYS A C 1
ATOM 3739 O O . LYS A 1 463 ? -40.384 12.062 33.217 1.00 97.88 463 LYS A O 1
ATOM 3744 N N . ALA A 1 464 ? -38.411 12.090 34.304 1.00 97.81 464 ALA A N 1
ATOM 3745 C CA . ALA A 1 464 ? -37.911 10.839 33.735 1.00 97.81 464 ALA A CA 1
ATOM 3746 C C . ALA A 1 464 ? -38.796 9.647 34.130 1.00 97.81 464 ALA A C 1
ATOM 3748 O O . ALA A 1 464 ? -39.160 8.834 33.279 1.00 97.81 464 ALA A O 1
ATOM 3749 N N . LYS A 1 465 ? -39.200 9.578 35.402 1.00 97.88 465 LYS A N 1
ATOM 3750 C CA . LYS A 1 465 ? -40.108 8.556 35.931 1.00 97.88 465 LYS A CA 1
ATOM 3751 C C . LYS A 1 465 ? -41.456 8.574 35.212 1.00 97.88 465 LYS A C 1
ATOM 3753 O O . LYS A 1 465 ? -41.837 7.555 34.643 1.00 97.88 465 LYS A O 1
ATOM 3758 N N . HIS A 1 466 ? -42.130 9.723 35.155 1.00 98.19 466 HIS A N 1
ATOM 3759 C CA . HIS A 1 466 ? -43.427 9.853 34.484 1.00 98.19 466 HIS A CA 1
ATOM 3760 C C . HIS A 1 466 ? -43.341 9.460 32.998 1.00 98.19 466 HIS A C 1
ATOM 3762 O O . HIS A 1 466 ? -44.213 8.769 32.464 1.00 98.19 466 HIS A O 1
ATOM 3768 N N . ARG A 1 467 ? -42.258 9.854 32.312 1.00 97.94 467 ARG A N 1
ATOM 3769 C CA . ARG A 1 467 ? -42.038 9.485 30.906 1.00 97.94 467 ARG A CA 1
ATOM 3770 C C . ARG A 1 467 ? -41.817 7.979 30.736 1.00 97.94 467 ARG A C 1
ATOM 3772 O O . ARG A 1 467 ? -42.394 7.395 29.822 1.00 97.94 467 ARG A O 1
ATOM 3779 N N . LEU A 1 468 ? -41.063 7.332 31.626 1.00 98.00 468 LEU A N 1
ATOM 3780 C CA . LEU A 1 468 ? -40.866 5.876 31.618 1.00 98.00 468 LEU A CA 1
ATOM 3781 C C . LEU A 1 468 ? -42.140 5.099 31.962 1.00 98.00 468 LEU A C 1
ATOM 3783 O O . LEU A 1 468 ? -42.389 4.057 31.359 1.00 98.00 468 LEU A O 1
ATOM 3787 N N . GLU A 1 469 ? -42.969 5.599 32.876 1.00 97.31 469 GLU A N 1
ATOM 3788 C CA . GLU A 1 469 ? -44.271 5.007 33.206 1.00 97.31 469 GLU A CA 1
ATOM 3789 C C . GLU A 1 469 ? -45.226 5.066 32.004 1.00 97.31 469 GLU A C 1
ATOM 3791 O O . GLU A 1 469 ? -45.842 4.054 31.646 1.00 97.31 469 GLU A O 1
ATOM 3796 N N . SER A 1 470 ? -45.273 6.206 31.307 1.00 97.62 470 SER A N 1
ATOM 3797 C CA . SER A 1 470 ? -46.014 6.350 30.049 1.00 97.62 470 SER A CA 1
ATOM 3798 C C . SER A 1 470 ? -45.508 5.377 28.975 1.00 97.62 470 SER A C 1
ATOM 3800 O O . SER A 1 470 ? -46.297 4.607 28.422 1.00 97.62 470 SER A O 1
ATOM 3802 N N . LEU A 1 471 ? -44.188 5.306 28.753 1.00 97.31 471 LEU A N 1
ATOM 3803 C CA . LEU A 1 471 ? -43.579 4.360 27.806 1.00 97.31 471 LEU A CA 1
ATOM 3804 C C . LEU A 1 471 ? -43.848 2.896 28.187 1.00 97.31 471 LEU A C 1
ATOM 3806 O O . LEU A 1 471 ? -44.089 2.073 27.308 1.00 97.31 471 LEU A O 1
ATOM 3810 N N . SER A 1 472 ? -43.871 2.563 29.481 1.00 96.62 472 SER A N 1
ATOM 3811 C CA . SER A 1 472 ? -44.212 1.214 29.958 1.00 96.62 472 SER A CA 1
ATOM 3812 C C . SER A 1 472 ? -45.676 0.848 29.697 1.00 96.62 472 SER A C 1
ATOM 3814 O O . SER A 1 472 ? -45.998 -0.315 29.470 1.00 96.62 472 SER A O 1
ATOM 3816 N N . THR A 1 473 ? -46.563 1.846 29.679 1.00 96.75 473 THR A N 1
ATOM 3817 C CA . THR A 1 473 ? -47.984 1.657 29.365 1.00 96.75 473 THR A CA 1
ATOM 3818 C C . THR A 1 473 ? -48.203 1.492 27.863 1.00 96.75 473 THR A C 1
ATOM 3820 O O . THR A 1 473 ? -49.061 0.708 27.458 1.00 96.75 473 THR A O 1
ATOM 3823 N N . GLN A 1 474 ? -47.421 2.200 27.041 1.00 96.00 474 GLN A N 1
ATOM 3824 C CA . GLN A 1 474 ? -47.448 2.088 25.580 1.00 96.00 474 GLN A CA 1
ATOM 3825 C C . GLN A 1 474 ? -46.831 0.769 25.091 1.00 96.00 474 GLN A C 1
ATOM 3827 O O . GLN A 1 474 ? -47.378 0.131 24.197 1.00 96.00 474 GLN A O 1
ATOM 3832 N N . ALA A 1 475 ? -45.728 0.329 25.703 1.00 96.56 475 ALA A N 1
ATOM 3833 C CA . ALA A 1 475 ? -44.994 -0.881 25.340 1.00 96.56 475 ALA A CA 1
ATOM 3834 C C . ALA A 1 475 ? -45.071 -1.942 26.451 1.00 96.56 475 ALA A C 1
ATOM 3836 O O . ALA A 1 475 ? -44.047 -2.331 27.014 1.00 96.56 475 ALA A O 1
ATOM 3837 N N . LYS A 1 476 ? -46.289 -2.413 26.764 1.00 95.44 476 LYS A N 1
ATOM 3838 C CA . LYS A 1 476 ? -46.560 -3.336 27.890 1.00 95.44 476 LYS A CA 1
ATOM 3839 C C . LYS A 1 476 ? -45.726 -4.618 27.865 1.00 95.44 476 LYS A C 1
ATOM 3841 O O . LYS A 1 476 ? -45.351 -5.115 28.923 1.00 95.44 476 LYS A O 1
ATOM 3846 N N . ASP A 1 477 ? -45.420 -5.117 26.673 1.00 95.81 477 ASP A N 1
ATOM 3847 C CA . ASP A 1 477 ? -44.675 -6.365 26.489 1.00 95.81 477 ASP A CA 1
ATOM 3848 C C . ASP A 1 477 ? -43.150 -6.161 26.531 1.00 95.81 477 ASP A C 1
ATOM 3850 O O . ASP A 1 477 ? -42.386 -7.126 26.536 1.00 95.81 477 ASP A O 1
ATOM 3854 N N . SER A 1 478 ? -42.678 -4.908 26.572 1.00 96.81 478 SER A N 1
ATOM 3855 C CA . SER A 1 478 ? -41.251 -4.600 26.615 1.00 96.81 478 SER A CA 1
ATOM 3856 C C . SER A 1 478 ? -40.751 -4.486 28.060 1.00 96.81 478 SER A C 1
ATOM 3858 O O . SER A 1 478 ? -41.227 -3.637 28.816 1.00 96.81 478 SER A O 1
ATOM 3860 N N . PRO A 1 479 ? -39.727 -5.259 28.463 1.00 97.69 479 PRO A N 1
ATOM 3861 C CA . PRO A 1 479 ? -39.113 -5.117 29.782 1.00 97.69 479 PRO A CA 1
ATOM 3862 C C . PRO A 1 479 ? -38.255 -3.847 29.926 1.00 97.69 479 PRO A C 1
ATOM 3864 O O . PRO A 1 479 ? -37.881 -3.473 31.039 1.00 97.69 479 PRO A O 1
ATOM 3867 N N . LEU A 1 480 ? -37.894 -3.190 28.819 1.00 97.75 480 LEU A N 1
ATOM 3868 C CA . LEU A 1 480 ? -36.861 -2.153 28.807 1.00 97.75 480 LEU A CA 1
ATOM 3869 C C . LEU A 1 480 ? -37.221 -0.883 29.608 1.00 97.75 480 LEU A C 1
ATOM 3871 O O . LEU A 1 480 ? -36.360 -0.429 30.364 1.00 97.75 480 LEU A O 1
ATOM 3875 N N . PRO A 1 481 ? -38.450 -0.322 29.542 1.00 98.25 481 PRO A N 1
ATOM 3876 C CA . PRO A 1 481 ? -38.808 0.848 30.348 1.00 98.25 481 PRO A CA 1
ATOM 3877 C C . PRO A 1 481 ? -38.674 0.598 31.854 1.00 98.25 481 PRO A C 1
ATOM 3879 O O . PRO A 1 481 ? -38.113 1.421 32.577 1.00 98.25 481 PRO A O 1
ATOM 3882 N N . LEU A 1 482 ? -39.112 -0.577 32.322 1.00 97.94 482 LEU A N 1
ATOM 3883 C CA . LEU A 1 482 ? -38.998 -0.979 33.727 1.00 97.94 482 LEU A CA 1
ATOM 3884 C C . LEU A 1 482 ? -37.537 -1.192 34.147 1.00 97.94 482 LEU A C 1
ATOM 3886 O O . LEU A 1 482 ? -37.170 -0.864 35.275 1.00 97.94 482 LEU A O 1
ATOM 3890 N N . LEU A 1 483 ? -36.690 -1.700 33.246 1.00 98.06 483 LEU A N 1
ATOM 3891 C CA . LEU A 1 483 ? -35.258 -1.860 33.499 1.00 98.06 483 LEU A CA 1
ATOM 3892 C C . LEU A 1 483 ? -34.555 -0.506 33.669 1.00 98.06 483 LEU A C 1
ATOM 3894 O O . LEU A 1 483 ? -33.772 -0.338 34.606 1.00 98.06 483 LEU A O 1
ATOM 3898 N N . VAL A 1 484 ? -34.834 0.462 32.789 1.00 98.00 484 VAL A N 1
ATOM 3899 C CA . VAL A 1 484 ? -34.274 1.821 32.900 1.00 98.00 484 VAL A CA 1
ATOM 3900 C C . VAL A 1 484 ? -34.768 2.493 34.180 1.00 98.00 484 VAL A C 1
ATOM 3902 O O . VAL A 1 484 ? -33.961 3.046 34.926 1.00 98.00 484 VAL A O 1
ATOM 3905 N N . LEU A 1 485 ? -36.057 2.363 34.498 1.00 97.69 485 LEU A N 1
ATOM 3906 C CA . LEU A 1 485 ? -36.631 2.904 35.728 1.00 97.69 485 LEU A CA 1
ATOM 3907 C C . LEU A 1 485 ? -35.962 2.310 36.981 1.00 97.69 485 LEU A C 1
ATOM 3909 O O . LEU A 1 485 ? -35.578 3.047 37.890 1.00 97.69 485 LEU A O 1
ATOM 3913 N N . ALA A 1 486 ? -35.706 0.999 37.004 1.00 97.94 486 ALA A N 1
ATOM 3914 C CA . ALA A 1 486 ? -34.964 0.369 38.092 1.00 97.94 486 ALA A CA 1
ATOM 3915 C C . ALA A 1 486 ? -33.525 0.895 38.235 1.00 97.94 486 ALA A C 1
ATOM 3917 O O . ALA A 1 486 ? -33.047 1.090 39.357 1.00 97.94 486 ALA A O 1
ATOM 3918 N N . ARG A 1 487 ? -32.823 1.151 37.119 1.00 97.69 487 ARG A N 1
ATOM 3919 C CA . ARG A 1 487 ? -31.479 1.760 37.134 1.00 97.69 487 ARG A CA 1
ATOM 3920 C C . ARG A 1 487 ? -31.507 3.167 37.730 1.00 97.69 487 ARG A C 1
ATOM 3922 O O . ARG A 1 487 ? -30.625 3.496 38.524 1.00 97.69 487 ARG A O 1
ATOM 3929 N N . ILE A 1 488 ? -32.521 3.966 37.392 1.00 97.44 488 ILE A N 1
ATOM 3930 C CA . ILE A 1 488 ? -32.732 5.305 37.960 1.00 97.44 488 ILE A CA 1
ATOM 3931 C C . ILE A 1 488 ? -32.959 5.212 39.477 1.00 97.44 488 ILE A C 1
ATOM 3933 O O . ILE A 1 488 ? -32.227 5.849 40.239 1.00 97.44 488 ILE A O 1
ATOM 3937 N N . TYR A 1 489 ? -33.885 4.361 39.936 1.00 97.62 489 TYR A N 1
ATOM 3938 C CA . TYR A 1 489 ? -34.131 4.148 41.371 1.00 97.62 489 TYR A CA 1
ATOM 3939 C C . TYR A 1 489 ? -32.877 3.681 42.119 1.00 97.62 489 TYR A C 1
ATOM 3941 O O . TYR A 1 489 ? -32.567 4.174 43.207 1.00 97.62 489 TYR A O 1
ATOM 3949 N N . ARG A 1 490 ? -32.085 2.790 41.510 1.00 95.31 490 ARG A N 1
ATOM 3950 C CA . ARG A 1 490 ? -30.805 2.346 42.074 1.00 95.31 490 ARG A CA 1
ATOM 3951 C C . ARG A 1 490 ? -29.815 3.501 42.236 1.00 95.31 490 ARG A C 1
ATOM 3953 O O . ARG A 1 490 ? -29.102 3.536 43.240 1.00 95.31 490 ARG A O 1
ATOM 3960 N N . LEU A 1 491 ? -29.733 4.418 41.269 1.00 95.19 491 LEU A N 1
ATOM 3961 C CA . LEU A 1 491 ? -28.851 5.589 41.345 1.00 95.19 491 LEU A CA 1
ATOM 3962 C C . LEU A 1 491 ? -29.315 6.610 42.393 1.00 95.19 491 LEU A C 1
ATOM 3964 O O . LEU A 1 491 ? -28.461 7.190 43.063 1.00 95.19 491 LEU A O 1
ATOM 3968 N N . LYS A 1 492 ? -30.629 6.773 42.597 1.00 95.69 492 LYS A N 1
ATOM 3969 C CA . LYS A 1 492 ? -31.196 7.587 43.691 1.00 95.69 492 LYS A CA 1
ATOM 3970 C C . LYS A 1 492 ? -31.033 6.952 45.078 1.00 95.69 492 LYS A C 1
ATOM 3972 O O . LYS A 1 492 ? -31.114 7.649 46.082 1.00 95.69 492 LYS A O 1
ATOM 3977 N N . GLY A 1 493 ? -30.738 5.653 45.141 1.00 93.31 493 GLY A N 1
ATOM 3978 C CA . GLY A 1 493 ? -30.548 4.914 46.393 1.00 93.31 493 GLY A CA 1
ATOM 3979 C C . GLY A 1 493 ? -31.817 4.243 46.921 1.00 93.31 493 GLY A C 1
ATOM 3980 O O . GLY A 1 493 ? -31.798 3.664 48.006 1.00 93.31 493 GLY A O 1
ATOM 3981 N N . GLU A 1 494 ? -32.899 4.246 46.147 1.00 95.94 494 GLU A N 1
ATOM 3982 C CA . GLU A 1 494 ? -34.175 3.610 46.482 1.00 95.94 494 GLU A CA 1
ATOM 3983 C C . GLU A 1 494 ? -34.140 2.116 46.120 1.00 95.94 494 GLU A C 1
ATOM 3985 O O . GLU A 1 494 ? -34.815 1.630 45.213 1.00 95.94 494 GLU A O 1
ATOM 3990 N N . VAL A 1 495 ? -33.295 1.371 46.839 1.00 95.25 495 VAL A N 1
ATOM 3991 C CA . VAL A 1 495 ? -32.943 -0.032 46.544 1.00 95.25 495 VAL A CA 1
ATOM 3992 C C . VAL A 1 495 ? -34.166 -0.948 46.431 1.00 95.25 495 VAL A C 1
ATOM 3994 O O . VAL A 1 495 ? -34.215 -1.781 45.531 1.00 95.25 495 VAL A O 1
ATOM 3997 N N . LYS A 1 496 ? -35.163 -0.781 47.310 1.00 95.50 496 LYS A N 1
ATOM 3998 C CA . LYS A 1 496 ? -36.372 -1.623 47.323 1.00 95.50 496 LYS A CA 1
ATOM 3999 C C . LYS A 1 496 ? -37.203 -1.468 46.048 1.00 95.50 496 LYS A C 1
ATOM 4001 O O . LYS A 1 496 ? -37.631 -2.466 45.481 1.00 95.50 496 LYS A O 1
ATOM 4006 N N . LEU A 1 497 ? -37.389 -0.232 45.583 1.00 96.81 497 LEU A N 1
ATOM 4007 C CA . LEU A 1 497 ? -38.141 0.043 44.358 1.00 96.81 497 LEU A CA 1
ATOM 4008 C C . LEU A 1 497 ? -37.366 -0.424 43.125 1.00 96.81 497 LEU A C 1
ATOM 4010 O O . LEU A 1 497 ? -37.941 -1.038 42.229 1.00 96.81 497 LEU A O 1
ATOM 4014 N N . ALA A 1 498 ? -36.043 -0.227 43.109 1.00 97.44 498 ALA A N 1
ATOM 4015 C CA . ALA A 1 498 ? -35.193 -0.779 42.056 1.00 97.44 498 ALA A CA 1
ATOM 4016 C C . ALA A 1 498 ? -35.331 -2.310 41.957 1.00 97.44 498 ALA A C 1
ATOM 4018 O O . ALA A 1 498 ? -35.477 -2.851 40.861 1.00 97.44 498 ALA A O 1
ATOM 4019 N N . GLU A 1 499 ? -35.330 -3.009 43.095 1.00 97.06 499 GLU A N 1
ATOM 4020 C CA . GLU A 1 499 ? -35.541 -4.455 43.151 1.00 97.06 499 GLU A CA 1
ATOM 4021 C C . GLU A 1 499 ? -36.934 -4.861 42.650 1.00 97.06 499 GLU A C 1
ATOM 4023 O O . GLU A 1 499 ? -37.041 -5.783 41.838 1.00 97.06 499 GLU A O 1
ATOM 4028 N N . GLU A 1 500 ? -37.991 -4.177 43.093 1.00 97.81 500 GLU A N 1
ATOM 4029 C CA . GLU A 1 500 ? -39.366 -4.447 42.661 1.00 97.81 500 GLU A CA 1
ATOM 4030 C C . GLU A 1 500 ? -39.503 -4.344 41.135 1.00 97.81 500 GLU A C 1
ATOM 4032 O O . GLU A 1 500 ? -39.996 -5.273 40.485 1.00 97.81 500 GLU A O 1
ATOM 4037 N N . HIS A 1 501 ? -38.991 -3.264 40.539 1.00 97.94 501 HIS A N 1
ATOM 4038 C CA . HIS A 1 501 ? -39.014 -3.082 39.090 1.00 97.94 501 HIS A CA 1
ATOM 4039 C C . HIS A 1 501 ? -38.178 -4.138 38.353 1.00 97.94 501 HIS A C 1
ATOM 4041 O O . HIS A 1 501 ? -38.639 -4.667 37.341 1.00 97.94 501 HIS A O 1
ATOM 4047 N N . LEU A 1 502 ? -37.004 -4.529 38.865 1.00 98.12 502 LEU A N 1
ATOM 4048 C CA . LEU A 1 502 ? -36.201 -5.607 38.266 1.00 98.12 502 LEU A CA 1
ATOM 4049 C C . LEU A 1 502 ? -36.903 -6.968 38.333 1.00 98.12 502 LEU A C 1
ATOM 4051 O O . LEU A 1 502 ? -36.819 -7.751 37.387 1.00 98.12 502 LEU A O 1
ATOM 4055 N N . ARG A 1 503 ? -37.631 -7.258 39.415 1.00 97.50 503 ARG A N 1
ATOM 4056 C CA . ARG A 1 503 ? -38.448 -8.476 39.509 1.00 97.50 503 ARG A CA 1
ATOM 4057 C C . ARG A 1 503 ? -39.597 -8.454 38.502 1.00 97.50 503 ARG A C 1
ATOM 4059 O O . ARG A 1 503 ? -39.852 -9.477 37.874 1.00 97.50 503 ARG A O 1
ATOM 4066 N N . ARG A 1 504 ? -40.231 -7.297 38.274 1.00 97.69 504 ARG A N 1
ATOM 4067 C CA . ARG A 1 504 ? -41.233 -7.129 37.204 1.00 97.69 504 ARG A CA 1
ATOM 4068 C C . ARG A 1 504 ? -40.628 -7.325 35.811 1.00 97.69 504 ARG A C 1
ATOM 4070 O O . ARG A 1 504 ? -41.247 -7.986 34.984 1.00 97.69 504 ARG A O 1
ATOM 4077 N N . VAL A 1 505 ? -39.406 -6.843 35.568 1.00 98.06 505 VAL A N 1
ATOM 4078 C CA . VAL A 1 505 ? -38.663 -7.125 34.324 1.00 98.06 505 VAL A CA 1
ATOM 4079 C C . VAL A 1 505 ? -38.481 -8.630 34.118 1.00 98.06 505 VAL A C 1
ATOM 4081 O O . VAL A 1 505 ? -38.733 -9.131 33.025 1.00 98.06 505 VAL A O 1
ATOM 4084 N N . LEU A 1 506 ? -38.084 -9.362 35.163 1.00 97.31 506 LEU A N 1
ATOM 4085 C CA . LEU A 1 506 ? -37.922 -10.817 35.094 1.00 97.31 506 LEU A CA 1
ATOM 4086 C C . LEU A 1 506 ? -39.254 -11.574 34.997 1.00 97.31 506 LEU A C 1
ATOM 4088 O O . LEU A 1 506 ? -39.271 -12.676 34.462 1.00 97.31 506 LEU A O 1
ATOM 4092 N N . ALA A 1 507 ? -40.366 -11.001 35.461 1.00 97.38 507 ALA A N 1
ATOM 4093 C CA . ALA A 1 507 ? -41.691 -11.580 35.244 1.00 97.38 507 ALA A CA 1
ATOM 4094 C C . ALA A 1 507 ? -42.112 -11.509 33.765 1.00 97.38 507 ALA A C 1
ATOM 4096 O O . ALA A 1 507 ? -42.702 -12.458 33.260 1.00 97.38 507 ALA A O 1
ATOM 4097 N N . ILE A 1 508 ? -41.767 -10.419 33.065 1.00 97.25 508 ILE A N 1
ATOM 4098 C CA . ILE A 1 508 ? -42.004 -10.266 31.618 1.00 97.25 508 ILE A CA 1
ATOM 4099 C C . ILE A 1 508 ? -41.018 -11.130 30.816 1.00 97.25 508 ILE A C 1
ATOM 4101 O O . ILE A 1 508 ? -41.406 -11.830 29.886 1.00 97.25 508 ILE A O 1
ATOM 4105 N N . SER A 1 509 ? -39.732 -11.102 31.181 1.00 97.62 509 SER A N 1
ATOM 4106 C CA . SER A 1 509 ? -38.663 -11.835 30.498 1.00 97.62 509 SER A CA 1
ATOM 4107 C C . SER A 1 509 ? -37.734 -12.529 31.510 1.00 97.62 509 SER A C 1
ATOM 4109 O O . SER A 1 509 ? -36.699 -11.962 31.887 1.00 97.62 509 SER A O 1
ATOM 4111 N N . PRO A 1 510 ? -38.021 -13.787 31.900 1.00 97.75 510 PRO A N 1
ATOM 4112 C CA . PRO A 1 510 ? -37.271 -14.517 32.936 1.00 97.75 510 PRO A CA 1
ATOM 4113 C C . PRO A 1 510 ? -35.759 -14.631 32.691 1.00 97.75 510 PRO A C 1
ATOM 4115 O O . PRO A 1 510 ? -34.959 -14.620 33.629 1.00 97.75 510 PRO A O 1
ATOM 4118 N N . ASN A 1 511 ? -35.345 -14.673 31.422 1.00 96.19 511 ASN A N 1
ATOM 4119 C CA . ASN A 1 511 ? -33.947 -14.825 31.009 1.00 96.19 511 ASN A CA 1
ATOM 4120 C C . ASN A 1 511 ? -33.254 -13.491 30.665 1.00 96.19 511 ASN A C 1
ATOM 4122 O O . ASN A 1 511 ? -32.240 -13.481 29.962 1.00 96.19 511 ASN A O 1
ATOM 4126 N N . HIS A 1 512 ? -33.772 -12.351 31.143 1.00 97.56 512 HIS A N 1
ATOM 4127 C CA . HIS A 1 512 ? -33.193 -11.039 30.841 1.00 97.56 512 HIS A CA 1
ATOM 4128 C C . HIS A 1 512 ? -31.850 -10.826 31.562 1.00 97.56 512 HIS A C 1
ATOM 4130 O O . HIS A 1 512 ? -31.794 -10.396 32.718 1.00 97.56 512 HIS A O 1
ATOM 4136 N N . LYS A 1 513 ? -30.743 -11.094 30.859 1.00 97.25 513 LYS A N 1
ATOM 4137 C CA . LYS A 1 513 ? -29.374 -11.087 31.412 1.00 97.25 513 LYS A CA 1
ATOM 4138 C C . LYS A 1 513 ? -29.017 -9.793 32.147 1.00 97.25 513 LYS A C 1
ATOM 4140 O O . LYS A 1 513 ? -28.448 -9.853 33.233 1.00 97.25 513 LYS A O 1
ATOM 4145 N N . GLU A 1 514 ? -29.378 -8.634 31.594 1.00 96.50 514 GLU A N 1
ATOM 4146 C CA . GLU A 1 514 ? -29.058 -7.346 32.227 1.00 96.50 514 GLU A CA 1
ATOM 4147 C C . GLU A 1 514 ? -29.794 -7.136 33.555 1.00 96.50 514 GLU A C 1
ATOM 4149 O O . GLU A 1 514 ? -29.203 -6.625 34.500 1.00 96.50 514 GLU A O 1
ATOM 4154 N N . ALA A 1 515 ? -31.049 -7.578 33.669 1.00 97.25 515 ALA A N 1
ATOM 4155 C CA . ALA A 1 515 ? -31.830 -7.410 34.891 1.00 97.25 515 ALA A CA 1
ATOM 4156 C C . ALA A 1 515 ? -31.313 -8.335 36.001 1.00 97.25 515 ALA A C 1
ATOM 4158 O O . ALA A 1 515 ? -31.179 -7.921 37.151 1.00 97.25 515 ALA A O 1
ATOM 4159 N N . GLN A 1 516 ? -30.930 -9.567 35.640 1.00 97.38 516 GLN A N 1
ATOM 4160 C CA . GLN A 1 516 ? -30.245 -10.482 36.556 1.00 97.38 516 GLN A CA 1
ATOM 4161 C C . GLN A 1 516 ? -28.900 -9.905 37.031 1.00 97.38 516 GLN A C 1
ATOM 4163 O O . GLN A 1 516 ? -28.556 -10.042 38.205 1.00 97.38 516 GLN A O 1
ATOM 4168 N N . ALA A 1 517 ? -28.139 -9.251 36.145 1.00 95.88 517 ALA A N 1
ATOM 4169 C CA . ALA A 1 517 ? -26.879 -8.601 36.501 1.00 95.88 517 ALA A CA 1
ATOM 4170 C C . ALA A 1 517 ? -27.088 -7.405 37.448 1.00 95.88 517 ALA A C 1
ATOM 4172 O O . ALA A 1 517 ? -26.387 -7.308 38.454 1.00 95.88 517 ALA A O 1
ATOM 4173 N N . GLU A 1 518 ? -28.073 -6.541 37.183 1.00 95.31 518 GLU A N 1
ATOM 4174 C CA . GLU A 1 518 ? -28.419 -5.407 38.055 1.00 95.31 518 GLU A CA 1
ATOM 4175 C C . GLU A 1 518 ? -28.903 -5.871 39.438 1.00 95.31 518 GLU A C 1
ATOM 4177 O O . GLU A 1 518 ? -28.468 -5.320 40.448 1.00 95.31 518 GLU A O 1
ATOM 4182 N N . LEU A 1 519 ? -29.709 -6.940 39.517 1.00 95.38 519 LEU A N 1
ATOM 4183 C CA . LEU A 1 519 ? -30.091 -7.549 40.799 1.00 95.38 519 LEU A CA 1
ATOM 4184 C C . LEU A 1 519 ? -28.867 -8.049 41.570 1.00 95.38 519 LEU A C 1
ATOM 4186 O O . LEU A 1 519 ? -28.720 -7.751 42.752 1.00 95.38 519 LEU A O 1
ATOM 4190 N N . ARG A 1 520 ? -27.939 -8.757 40.912 1.00 93.50 520 ARG A N 1
ATOM 4191 C CA . ARG A 1 520 ? -26.689 -9.190 41.563 1.00 93.50 520 ARG A CA 1
ATOM 4192 C C . ARG A 1 520 ? -25.870 -8.003 42.074 1.00 93.50 520 ARG A C 1
ATOM 4194 O O . ARG A 1 520 ? -25.306 -8.091 43.160 1.00 93.50 520 ARG A O 1
ATOM 4201 N N . LEU A 1 521 ? -25.800 -6.904 41.319 1.00 90.06 521 LEU A N 1
ATOM 4202 C CA . LEU A 1 521 ? -25.092 -5.690 41.741 1.00 90.06 521 LEU A CA 1
ATOM 4203 C C . LEU A 1 521 ? -25.744 -5.029 42.961 1.00 90.06 521 LEU A C 1
ATOM 4205 O O . LEU A 1 521 ? -25.016 -4.555 43.835 1.00 90.06 521 LEU A O 1
ATOM 4209 N N . LEU A 1 522 ? -27.080 -5.027 43.050 1.00 90.38 522 LEU A N 1
ATOM 4210 C CA . LEU A 1 522 ? -27.799 -4.539 44.231 1.00 90.38 522 LEU A CA 1
ATOM 4211 C C . LEU A 1 522 ? -27.402 -5.321 45.493 1.00 90.38 522 LEU A C 1
ATOM 4213 O O . LEU A 1 522 ? -27.090 -4.698 46.504 1.00 90.38 522 LEU A O 1
ATOM 4217 N N . PHE A 1 523 ? -27.310 -6.654 45.415 1.00 84.94 523 PHE A N 1
ATOM 4218 C CA . PHE A 1 523 ? -26.967 -7.501 46.568 1.00 84.94 523 PHE A CA 1
ATOM 4219 C C . PHE A 1 523 ? -25.459 -7.579 46.876 1.00 84.94 523 PHE A C 1
ATOM 4221 O O . PHE A 1 523 ? -25.069 -7.713 48.034 1.00 84.94 523 PHE A O 1
ATOM 4228 N N . ASN A 1 524 ? -24.581 -7.444 45.876 1.00 78.25 524 ASN A N 1
ATOM 4229 C CA . ASN A 1 524 ? -23.127 -7.484 46.091 1.00 78.25 524 ASN A CA 1
ATOM 4230 C C . ASN A 1 524 ? -22.573 -6.214 46.756 1.00 78.25 524 ASN A C 1
ATOM 4232 O O . ASN A 1 524 ? -21.520 -6.261 47.394 1.00 78.25 524 ASN A O 1
ATOM 4236 N N . ARG A 1 525 ? -23.263 -5.072 46.644 1.00 63.09 525 ARG A N 1
ATOM 4237 C CA . ARG A 1 525 ? -22.806 -3.801 47.231 1.00 63.09 525 ARG A CA 1
ATOM 4238 C C . ARG A 1 525 ? -22.825 -3.812 48.769 1.00 63.09 525 ARG A C 1
ATOM 4240 O O . ARG A 1 525 ? -22.008 -3.127 49.386 1.00 63.09 525 ARG A O 1
ATOM 4247 N N . ASP A 1 526 ? -23.663 -4.651 49.377 1.00 57.59 526 ASP A N 1
ATOM 4248 C CA . ASP A 1 526 ? -23.626 -4.936 50.819 1.00 57.59 526 ASP A CA 1
ATOM 4249 C C . ASP A 1 526 ? -22.410 -5.790 51.226 1.00 57.59 526 ASP A C 1
ATOM 4251 O O . ASP A 1 526 ? -21.958 -5.736 52.372 1.00 57.59 526 ASP A O 1
ATOM 4255 N N . TYR A 1 527 ? -21.802 -6.505 50.274 1.00 51.97 527 TYR A N 1
ATOM 4256 C CA . TYR A 1 527 ? -20.589 -7.301 50.479 1.00 51.97 527 TYR A CA 1
ATOM 4257 C C . TYR A 1 527 ? -19.304 -6.442 50.457 1.00 51.97 527 TYR A C 1
ATOM 4259 O O . TYR A 1 527 ? -18.377 -6.693 51.231 1.00 51.97 527 TYR A O 1
ATOM 4267 N N . ASP A 1 528 ? -19.248 -5.386 49.632 1.00 48.31 528 ASP A N 1
ATOM 4268 C CA . ASP A 1 528 ? -18.038 -4.562 49.429 1.00 48.31 528 ASP A CA 1
ATOM 4269 C C . ASP A 1 528 ? -17.800 -3.472 50.491 1.00 48.31 528 ASP A C 1
ATOM 4271 O O . ASP A 1 528 ? -16.647 -3.094 50.736 1.00 48.31 528 ASP A O 1
ATOM 4275 N N . LYS A 1 529 ? -18.831 -3.028 51.230 1.00 51.41 529 LYS A N 1
ATOM 4276 C CA . LYS A 1 529 ? -18.641 -2.126 52.391 1.00 51.41 529 LYS A CA 1
ATOM 4277 C C . LYS A 1 529 ? -17.714 -2.721 53.470 1.00 51.41 529 LYS A C 1
ATOM 4279 O O . LYS A 1 529 ? -17.127 -1.963 54.238 1.00 51.41 529 LYS A O 1
ATOM 4284 N N . LYS A 1 530 ? -17.500 -4.046 53.497 1.00 47.16 530 LYS A N 1
ATOM 4285 C CA . LYS A 1 530 ? -16.542 -4.719 54.400 1.00 47.16 530 LYS A CA 1
ATOM 4286 C C . LYS A 1 530 ? -15.091 -4.764 53.890 1.00 47.16 530 LYS A C 1
ATOM 4288 O O . LYS A 1 530 ? -14.199 -5.067 54.678 1.00 47.16 530 LYS A O 1
ATOM 4293 N N . LYS A 1 531 ? -14.811 -4.460 52.614 1.00 40.34 531 LYS A N 1
ATOM 4294 C CA . LYS A 1 531 ? -13.493 -4.719 51.986 1.00 40.34 531 LYS A CA 1
ATOM 4295 C C . LYS A 1 531 ? -12.659 -3.462 51.686 1.00 40.34 531 LYS A C 1
ATOM 4297 O O . LYS A 1 531 ? -11.460 -3.568 51.431 1.00 40.34 531 LYS A O 1
ATOM 4302 N N . HIS A 1 532 ? -13.235 -2.263 51.777 1.00 40.81 532 HIS A N 1
ATOM 4303 C CA . HIS A 1 532 ? -12.591 -0.998 51.379 1.00 40.81 532 HIS A CA 1
ATOM 4304 C C . HIS A 1 532 ? -11.504 -0.423 52.320 1.00 40.81 532 HIS A C 1
ATOM 4306 O O . HIS A 1 532 ? -11.160 0.749 52.212 1.00 40.81 532 HIS A O 1
ATOM 4312 N N . ARG A 1 533 ? -10.869 -1.225 53.187 1.00 41.28 533 ARG A N 1
ATOM 4313 C CA . ARG A 1 533 ? -9.794 -0.749 54.088 1.00 41.28 533 ARG A CA 1
ATOM 4314 C C . ARG A 1 533 ? -8.353 -0.885 53.553 1.00 41.28 533 ARG A C 1
ATOM 4316 O O . ARG A 1 533 ? -7.434 -0.636 54.320 1.00 41.28 533 ARG A O 1
ATOM 4323 N N . VAL A 1 534 ? -8.114 -1.303 52.297 1.00 45.78 534 VAL A N 1
ATOM 4324 C CA . VAL A 1 534 ? -6.774 -1.829 51.905 1.00 45.78 534 VAL A CA 1
ATOM 4325 C C . VAL A 1 534 ? -6.069 -1.206 50.680 1.00 45.78 534 VAL A C 1
ATOM 4327 O O . VAL A 1 534 ? -4.957 -1.631 50.394 1.00 45.78 534 VAL A O 1
ATOM 4330 N N . LYS A 1 535 ? -6.562 -0.203 49.935 1.00 40.31 535 LYS A N 1
ATOM 4331 C CA . LYS A 1 535 ? -5.780 0.264 48.754 1.00 40.31 535 LYS A CA 1
ATOM 4332 C C . LYS A 1 535 ? -5.737 1.774 48.525 1.00 40.31 535 LYS A C 1
ATOM 4334 O O . LYS A 1 535 ? -6.592 2.319 47.838 1.00 40.31 535 LYS A O 1
ATOM 4339 N N . SER A 1 536 ? -4.652 2.397 48.989 1.00 39.78 536 SER A N 1
ATOM 4340 C CA . SER A 1 536 ? -4.071 3.615 48.411 1.00 39.78 536 SER A CA 1
ATOM 4341 C C . SER A 1 536 ? -2.726 3.297 47.736 1.00 39.78 536 SER A C 1
ATOM 4343 O O . SER A 1 536 ? -2.014 2.373 48.122 1.00 39.78 536 SER A O 1
ATOM 4345 N N . PHE A 1 537 ? -2.451 4.046 46.674 1.00 42.00 537 PHE A N 1
ATOM 4346 C CA . PHE A 1 537 ? -1.519 3.805 45.571 1.00 42.00 537 PHE A CA 1
ATOM 4347 C C . PHE A 1 537 ? -0.011 3.739 45.907 1.00 42.00 537 PHE A C 1
ATOM 4349 O O . PHE A 1 537 ? 0.471 4.402 46.816 1.00 42.00 537 PHE A O 1
ATOM 4356 N N . ILE A 1 538 ? 0.698 2.949 45.082 1.00 53.06 538 ILE A N 1
ATOM 4357 C CA . ILE A 1 538 ? 2.139 2.928 44.736 1.00 53.06 538 ILE A CA 1
ATOM 4358 C C . ILE A 1 538 ? 3.064 3.721 45.681 1.00 53.06 538 ILE A C 1
ATOM 4360 O O . ILE A 1 538 ? 3.337 4.897 45.465 1.00 53.06 538 ILE A O 1
ATOM 4364 N N . GLN A 1 539 ? 3.632 3.038 46.675 1.00 43.66 539 GLN A N 1
ATOM 4365 C CA . GLN A 1 539 ? 4.786 3.535 47.427 1.00 43.66 539 GLN A CA 1
ATOM 4366 C C . GLN A 1 539 ? 6.084 3.043 46.768 1.00 43.66 539 GLN A C 1
ATOM 4368 O O . GLN A 1 539 ? 6.307 1.836 46.646 1.00 43.66 539 GLN A O 1
ATOM 4373 N N . LEU A 1 540 ? 6.930 3.981 46.335 1.00 48.31 540 LEU A N 1
ATOM 4374 C CA . LEU A 1 540 ? 8.326 3.723 45.968 1.00 48.31 540 LEU A CA 1
ATOM 4375 C C . LEU A 1 540 ? 9.096 3.299 47.226 1.00 48.31 540 LEU A C 1
ATOM 4377 O O . LEU A 1 540 ? 8.966 3.934 48.271 1.00 48.31 540 LEU A O 1
ATOM 4381 N N . ASP A 1 541 ? 9.884 2.224 47.141 1.00 50.66 541 ASP A N 1
ATOM 4382 C CA . ASP A 1 541 ? 10.689 1.753 48.273 1.00 50.66 541 ASP A CA 1
ATOM 4383 C C . ASP A 1 541 ? 11.758 2.819 48.606 1.00 50.66 541 ASP A C 1
ATOM 4385 O O . ASP A 1 541 ? 12.592 3.124 47.749 1.00 50.66 541 ASP A O 1
ATOM 4389 N N . PRO A 1 542 ? 11.792 3.393 49.823 1.00 59.03 542 PRO A N 1
ATOM 4390 C CA . PRO A 1 542 ? 12.758 4.433 50.192 1.00 59.03 542 PRO A CA 1
ATOM 4391 C C . PRO A 1 542 ? 14.224 3.965 50.127 1.00 59.03 542 PRO A C 1
ATOM 4393 O O . PRO A 1 542 ? 15.140 4.787 50.129 1.00 59.03 542 PRO A O 1
ATOM 4396 N N . LYS A 1 543 ? 14.490 2.656 50.004 1.00 59.00 543 LYS A N 1
ATOM 4397 C CA . LYS A 1 543 ? 15.840 2.116 49.759 1.00 59.00 543 LYS A CA 1
ATOM 4398 C C . LYS A 1 543 ? 16.272 2.168 48.285 1.00 59.00 543 LYS A C 1
ATOM 4400 O O . LYS A 1 543 ? 17.413 1.810 47.990 1.00 59.00 543 LYS A O 1
ATOM 4405 N N . MET A 1 544 ? 15.413 2.627 47.369 1.00 53.97 544 MET A N 1
ATOM 4406 C CA . MET A 1 544 ? 15.675 2.684 45.923 1.00 53.97 544 MET A CA 1
ATOM 4407 C C . MET A 1 544 ? 16.924 3.507 45.565 1.00 53.97 544 MET A C 1
ATOM 4409 O O . MET A 1 544 ? 17.672 3.113 44.671 1.00 53.97 544 MET A O 1
ATOM 4413 N N . GLY A 1 545 ? 17.217 4.585 46.303 1.00 61.94 545 GLY A N 1
ATOM 4414 C CA . GLY A 1 545 ? 18.393 5.433 46.056 1.00 61.94 545 GLY A CA 1
ATOM 4415 C C . GLY A 1 545 ? 19.732 4.682 46.102 1.00 61.94 545 GLY A C 1
ATOM 4416 O O . GLY A 1 545 ? 20.649 5.024 45.358 1.00 61.94 545 GLY A O 1
ATOM 4417 N N . LYS A 1 546 ? 19.828 3.597 46.888 1.00 65.25 546 LYS A N 1
ATOM 4418 C CA . LYS A 1 546 ? 21.049 2.773 46.983 1.00 65.25 546 LYS A CA 1
ATOM 4419 C C . LYS A 1 546 ? 21.357 1.988 45.702 1.00 65.25 546 LYS A C 1
ATOM 4421 O O . LYS A 1 546 ? 22.509 1.643 45.474 1.00 65.25 546 LYS A O 1
ATOM 4426 N N . TRP A 1 547 ? 20.349 1.720 44.872 1.00 57.72 547 TRP A N 1
ATOM 4427 C CA . TRP A 1 547 ? 20.479 0.928 43.641 1.00 57.72 547 TRP A CA 1
ATOM 4428 C C . TRP A 1 547 ? 20.392 1.784 42.374 1.00 57.72 547 TRP A C 1
ATOM 4430 O O . TRP A 1 547 ? 20.965 1.431 41.340 1.00 57.72 547 TRP A O 1
ATOM 4440 N N . LEU A 1 548 ? 19.723 2.937 42.464 1.00 61.00 548 LEU A N 1
ATOM 4441 C CA . LEU A 1 548 ? 19.616 3.887 41.362 1.00 61.00 548 LEU A CA 1
ATOM 4442 C C . LEU A 1 548 ? 20.969 4.541 41.044 1.00 61.00 548 LEU A C 1
ATOM 4444 O O . LEU A 1 548 ? 21.313 4.671 39.875 1.00 61.00 548 LEU A O 1
ATOM 4448 N N . MET A 1 549 ? 21.758 4.893 42.070 1.00 64.94 549 MET A N 1
ATOM 4449 C CA . MET A 1 549 ? 23.054 5.564 41.891 1.00 64.94 549 MET A CA 1
ATOM 4450 C C . MET A 1 549 ? 24.081 4.724 41.112 1.00 64.94 549 MET A C 1
ATOM 4452 O O . MET A 1 549 ? 24.628 5.247 40.145 1.00 64.94 549 MET A O 1
ATOM 4456 N N . PRO A 1 550 ? 24.318 3.431 41.422 1.00 59.16 550 PRO A N 1
ATOM 4457 C CA . PRO A 1 550 ? 25.192 2.586 40.602 1.00 59.16 550 PRO A CA 1
ATOM 4458 C C . PRO A 1 550 ? 24.701 2.428 39.158 1.00 59.16 550 PRO A C 1
ATOM 4460 O O . PRO A 1 550 ? 25.506 2.430 38.232 1.00 59.16 550 PRO A O 1
ATOM 4463 N N . SER A 1 551 ? 23.382 2.331 38.955 1.00 53.03 551 SER A N 1
ATOM 4464 C CA . SER A 1 551 ? 22.781 2.191 37.620 1.00 53.03 551 SER A CA 1
ATOM 4465 C C . SER A 1 551 ? 22.947 3.470 36.790 1.00 53.03 551 SER A C 1
ATOM 4467 O O . SER A 1 551 ? 23.327 3.410 35.623 1.00 53.03 551 SER A O 1
ATOM 4469 N N . ALA A 1 552 ? 22.728 4.636 37.407 1.00 64.62 552 ALA A N 1
ATOM 4470 C CA . ALA A 1 552 ? 22.943 5.941 36.789 1.00 64.62 552 ALA A CA 1
ATOM 4471 C C . ALA A 1 552 ? 24.431 6.200 36.508 1.00 64.62 552 ALA A C 1
ATOM 4473 O O . ALA A 1 552 ? 24.778 6.640 35.416 1.00 64.62 552 ALA A O 1
ATOM 4474 N N . LEU A 1 553 ? 25.322 5.862 37.445 1.00 69.75 553 LEU A N 1
ATOM 4475 C CA . LEU A 1 553 ? 26.769 5.971 37.253 1.00 69.75 553 LEU A CA 1
ATOM 4476 C C . LEU A 1 553 ? 27.242 5.078 36.102 1.00 69.75 553 LEU A C 1
ATOM 4478 O O . LEU A 1 553 ? 28.012 5.516 35.254 1.00 69.75 553 LEU A O 1
ATOM 4482 N N . SER A 1 554 ? 26.736 3.848 36.028 1.00 58.44 554 SER A N 1
ATOM 4483 C CA . SER A 1 554 ? 27.050 2.936 34.932 1.00 58.44 554 SER A CA 1
ATOM 4484 C C . SER A 1 554 ? 26.557 3.452 33.577 1.00 58.44 554 SER A C 1
ATOM 4486 O O . SER A 1 554 ? 27.240 3.263 32.569 1.00 58.44 554 SER A O 1
ATOM 4488 N N . LEU A 1 555 ? 25.396 4.114 33.541 1.00 59.25 555 LEU A N 1
ATOM 4489 C CA . LEU A 1 555 ? 24.879 4.770 32.341 1.00 59.25 555 LEU A CA 1
ATOM 4490 C C . LEU A 1 555 ? 25.791 5.926 31.913 1.00 59.25 555 LEU A C 1
ATOM 4492 O O . LEU A 1 555 ? 26.172 6.000 30.749 1.00 59.25 555 LEU A O 1
ATOM 4496 N N . VAL A 1 556 ? 26.204 6.775 32.857 1.00 69.94 556 VAL A N 1
ATOM 4497 C CA . VAL A 1 556 ? 27.145 7.877 32.601 1.00 69.94 556 VAL A CA 1
ATOM 4498 C C . VAL A 1 556 ? 28.480 7.347 32.079 1.00 69.94 556 VAL A C 1
ATOM 4500 O O . VAL A 1 556 ? 28.969 7.841 31.071 1.00 69.94 556 VAL A O 1
ATOM 4503 N N . ILE A 1 557 ? 29.035 6.296 32.690 1.00 69.06 557 ILE A N 1
ATOM 4504 C CA . ILE A 1 557 ? 30.267 5.643 32.220 1.00 69.06 557 ILE A CA 1
ATOM 4505 C C . ILE A 1 557 ? 30.091 5.116 30.789 1.00 69.06 557 ILE A C 1
ATOM 4507 O O . ILE A 1 557 ? 30.971 5.308 29.956 1.00 69.06 557 ILE A O 1
ATOM 4511 N N . THR A 1 558 ? 28.942 4.515 30.473 1.00 56.94 558 THR A N 1
ATOM 4512 C CA . THR A 1 558 ? 28.640 4.022 29.117 1.00 56.94 558 THR A CA 1
ATOM 4513 C C . THR A 1 558 ? 28.568 5.166 28.102 1.00 56.94 558 THR A C 1
ATOM 4515 O O . THR A 1 558 ? 29.118 5.047 27.009 1.00 56.94 558 THR A O 1
ATOM 4518 N N . VAL A 1 559 ? 27.947 6.293 28.466 1.00 64.62 559 VAL A N 1
ATOM 4519 C CA . VAL A 1 559 ? 27.889 7.504 27.627 1.00 64.62 559 VAL A CA 1
ATOM 4520 C C . VAL A 1 559 ? 29.276 8.122 27.444 1.00 64.62 559 VAL A C 1
ATOM 4522 O O . VAL A 1 559 ? 29.598 8.560 26.346 1.00 64.62 559 VAL A O 1
ATOM 4525 N N . ILE A 1 560 ? 30.119 8.119 28.479 1.00 71.44 560 ILE A N 1
ATOM 4526 C CA . ILE A 1 560 ? 31.505 8.596 28.390 1.00 71.44 560 ILE A CA 1
ATOM 4527 C C . ILE A 1 560 ? 32.326 7.692 27.468 1.00 71.44 560 ILE A C 1
ATOM 4529 O O . ILE A 1 560 ? 33.024 8.217 26.610 1.00 71.44 560 ILE A O 1
ATOM 4533 N N . PHE A 1 561 ? 32.219 6.364 27.591 1.00 62.12 561 PHE A N 1
ATOM 4534 C CA . PHE A 1 561 ? 32.872 5.424 26.669 1.00 62.12 561 PHE A CA 1
ATOM 4535 C C . PHE A 1 561 ? 32.384 5.589 25.227 1.00 62.12 561 PHE A C 1
ATOM 4537 O O . PHE A 1 561 ? 33.171 5.454 24.294 1.00 62.12 561 PHE A O 1
ATOM 4544 N N . TRP A 1 562 ? 31.100 5.900 25.038 1.00 63.47 562 TRP A N 1
ATOM 4545 C CA . TRP A 1 562 ? 30.558 6.224 23.723 1.00 63.47 562 TRP A CA 1
ATOM 4546 C C . TRP A 1 562 ? 31.150 7.522 23.168 1.00 63.47 562 TRP A C 1
ATOM 4548 O O . TRP A 1 562 ? 31.669 7.540 22.055 1.00 63.47 562 TRP A O 1
ATOM 4558 N N . ALA A 1 563 ? 31.115 8.600 23.951 1.00 65.81 563 ALA A N 1
ATOM 4559 C CA . ALA A 1 563 ? 31.656 9.889 23.547 1.00 65.81 563 ALA A CA 1
ATOM 4560 C C . ALA A 1 563 ? 33.165 9.803 23.273 1.00 65.81 563 ALA A C 1
ATOM 4562 O O . ALA A 1 563 ? 33.629 10.338 22.273 1.00 65.81 563 ALA A O 1
ATOM 4563 N N . SER A 1 564 ? 33.925 9.081 24.102 1.00 66.44 564 SER A N 1
ATOM 4564 C CA . SER A 1 564 ? 35.364 8.897 23.904 1.00 66.44 564 SER A CA 1
ATOM 4565 C C . SER A 1 564 ? 35.673 8.025 22.687 1.00 66.44 564 SER A C 1
ATOM 4567 O O . SER A 1 564 ? 36.537 8.398 21.900 1.00 66.44 564 SER A O 1
ATOM 4569 N N . GLY A 1 565 ? 34.924 6.942 22.451 1.00 60.72 565 GLY A N 1
ATOM 4570 C CA . GLY A 1 565 ? 35.054 6.129 21.237 1.00 60.72 565 GLY A CA 1
ATOM 4571 C C . GLY A 1 565 ? 34.796 6.921 19.947 1.00 60.72 565 GLY A C 1
ATOM 4572 O O . GLY A 1 565 ? 35.438 6.674 18.933 1.00 60.72 565 GLY A O 1
ATOM 4573 N N . ASN A 1 566 ? 33.922 7.929 19.986 1.00 57.56 566 ASN A N 1
ATOM 4574 C CA . ASN A 1 566 ? 33.672 8.810 18.838 1.00 57.56 566 ASN A CA 1
ATOM 4575 C C . ASN A 1 566 ? 34.729 9.907 18.645 1.00 57.56 566 ASN A C 1
ATOM 4577 O O . ASN A 1 566 ? 34.792 10.502 17.573 1.00 57.56 566 ASN A O 1
ATOM 4581 N N . LEU A 1 567 ? 35.539 10.196 19.665 1.00 63.06 567 LEU A N 1
ATOM 4582 C CA . LEU A 1 567 ? 36.571 11.237 19.620 1.00 63.06 567 LEU A CA 1
ATOM 4583 C C . LEU A 1 567 ? 37.969 10.676 19.330 1.00 63.06 567 LEU A C 1
ATOM 4585 O O . LEU A 1 567 ? 38.859 11.431 18.944 1.00 63.06 567 LEU A O 1
ATOM 4589 N N . VAL A 1 568 ? 38.172 9.366 19.501 1.00 69.44 568 VAL A N 1
ATOM 4590 C CA . VAL A 1 568 ? 39.439 8.703 19.186 1.00 69.44 568 VAL A CA 1
ATOM 4591 C C . VAL A 1 568 ? 39.445 8.307 17.713 1.00 69.44 568 VAL A C 1
ATOM 4593 O O . VAL A 1 568 ? 38.667 7.461 17.264 1.00 69.44 568 VAL A O 1
ATOM 4596 N N . THR A 1 569 ? 40.345 8.924 16.953 1.00 61.31 569 THR A N 1
ATOM 4597 C CA . THR A 1 569 ? 40.610 8.534 15.572 1.00 61.31 569 THR A CA 1
ATOM 4598 C C . THR A 1 569 ? 41.368 7.209 15.547 1.00 61.31 569 THR A C 1
ATOM 4600 O O . THR A 1 569 ? 42.342 7.014 16.277 1.00 61.31 569 THR A O 1
ATOM 4603 N N . HIS A 1 570 ? 40.918 6.269 14.717 1.00 66.81 570 HIS A N 1
ATOM 4604 C CA . HIS A 1 570 ? 41.637 5.015 14.516 1.00 66.81 570 HIS A CA 1
ATOM 4605 C C . HIS A 1 570 ? 42.757 5.241 13.485 1.00 66.81 570 HIS A C 1
ATOM 4607 O O . HIS A 1 570 ? 42.487 5.824 12.435 1.00 66.81 570 HIS A O 1
ATOM 4613 N N . PRO A 1 571 ? 43.986 4.731 13.694 1.00 59.00 571 PRO A N 1
ATOM 4614 C CA . PRO A 1 571 ? 45.084 4.840 12.721 1.00 59.00 571 PRO A CA 1
ATOM 4615 C C . PRO A 1 571 ? 44.886 3.980 11.456 1.00 59.00 571 PRO A C 1
ATOM 4617 O O . PRO A 1 571 ? 45.832 3.765 10.705 1.00 59.00 571 PRO A O 1
ATOM 4620 N N . ARG A 1 572 ? 43.689 3.407 11.248 1.00 64.06 572 ARG A N 1
ATOM 4621 C CA . ARG A 1 572 ? 43.406 2.588 10.066 1.00 64.06 572 ARG A CA 1
ATOM 4622 C C . ARG A 1 572 ? 42.807 3.475 9.006 1.00 64.06 572 ARG A C 1
ATOM 4624 O O . ARG A 1 572 ? 41.769 4.102 9.207 1.00 64.06 572 ARG A O 1
ATOM 4631 N N . ASP A 1 573 ? 43.452 3.420 7.860 1.00 65.88 573 ASP A N 1
ATOM 4632 C CA . ASP A 1 573 ? 43.139 4.307 6.769 1.00 65.88 573 ASP A CA 1
ATOM 4633 C C . ASP A 1 573 ? 42.352 3.599 5.681 1.00 65.88 573 ASP A C 1
ATOM 4635 O O . ASP A 1 573 ? 41.927 4.301 4.798 1.00 65.88 573 ASP A O 1
ATOM 4639 N N . ILE A 1 574 ? 42.139 2.275 5.703 1.00 68.00 574 ILE A N 1
ATOM 4640 C CA . ILE A 1 574 ? 41.644 1.491 4.550 1.00 68.00 574 ILE A CA 1
ATOM 4641 C C . ILE A 1 574 ? 40.408 0.652 4.925 1.00 68.00 574 ILE A C 1
ATOM 4643 O O . ILE A 1 574 ? 40.411 0.003 5.976 1.00 68.00 574 ILE A O 1
ATOM 4647 N N . TRP A 1 575 ? 39.377 0.627 4.067 1.00 66.75 575 TRP A N 1
ATOM 4648 C CA . TRP A 1 575 ? 38.197 -0.237 4.234 1.00 66.75 575 TRP A CA 1
ATOM 4649 C C . TRP A 1 575 ? 38.553 -1.733 4.093 1.00 66.75 575 TRP A C 1
ATOM 4651 O O . TRP A 1 575 ? 39.199 -2.116 3.120 1.00 66.75 575 TRP A O 1
ATOM 4661 N N . PRO A 1 576 ? 38.128 -2.608 5.022 1.00 59.53 576 PRO A N 1
ATOM 4662 C CA . PRO A 1 576 ? 38.486 -4.031 5.000 1.00 59.53 576 PRO A CA 1
ATOM 4663 C C . PRO A 1 576 ? 37.708 -4.892 3.989 1.00 59.53 576 PRO A C 1
ATOM 4665 O O . PRO A 1 576 ? 38.087 -6.040 3.766 1.00 59.53 576 PRO A O 1
ATOM 4668 N N . GLU A 1 577 ? 36.613 -4.383 3.419 1.00 60.44 577 GLU A N 1
ATOM 4669 C CA . GLU A 1 577 ? 35.745 -5.129 2.491 1.00 60.44 577 GLU A CA 1
ATOM 4670 C C . GLU A 1 577 ? 36.271 -5.138 1.051 1.00 60.44 577 GLU A C 1
ATOM 4672 O O . GLU A 1 577 ? 35.957 -6.045 0.279 1.00 60.44 577 GLU A O 1
ATOM 4677 N N . GLU A 1 578 ? 37.121 -4.176 0.696 1.00 61.19 578 GLU A N 1
ATOM 4678 C CA . GLU A 1 578 ? 37.617 -4.023 -0.667 1.00 61.19 578 GLU A CA 1
ATOM 4679 C C . GLU A 1 578 ? 38.935 -4.802 -0.824 1.00 61.19 578 GLU A C 1
ATOM 4681 O O . GLU A 1 578 ? 40.008 -4.386 -0.376 1.00 61.19 578 GLU A O 1
ATOM 4686 N N . ARG A 1 579 ? 38.860 -5.995 -1.432 1.00 65.00 579 ARG A N 1
ATOM 4687 C CA . ARG A 1 579 ? 40.053 -6.804 -1.724 1.00 65.00 579 ARG A CA 1
ATOM 4688 C C . ARG A 1 579 ? 40.867 -6.124 -2.828 1.00 65.00 579 ARG A C 1
ATOM 4690 O O . ARG A 1 579 ? 40.301 -5.863 -3.895 1.00 65.00 579 ARG A O 1
ATOM 4697 N N . PRO A 1 580 ? 42.180 -5.890 -2.628 1.00 71.50 580 PRO A N 1
ATOM 4698 C CA . PRO A 1 580 ? 43.020 -5.338 -3.679 1.00 71.50 580 PRO A CA 1
ATOM 4699 C C . PRO A 1 580 ? 42.965 -6.244 -4.909 1.00 71.50 580 PRO A C 1
ATOM 4701 O O . PRO A 1 580 ? 42.927 -7.470 -4.786 1.00 71.50 580 PRO A O 1
ATOM 4704 N N . LEU A 1 581 ? 42.945 -5.633 -6.092 1.00 80.06 581 LEU A N 1
ATOM 4705 C CA . LEU A 1 581 ? 42.981 -6.342 -7.365 1.00 80.06 581 LEU A CA 1
ATOM 4706 C C . LEU A 1 581 ? 44.197 -7.285 -7.415 1.00 80.06 581 LEU A C 1
ATOM 4708 O O . LEU A 1 581 ? 45.334 -6.839 -7.566 1.00 80.06 581 LEU A O 1
ATOM 4712 N N . ASP A 1 582 ? 43.955 -8.592 -7.308 1.00 83.69 582 ASP A N 1
ATOM 4713 C CA . ASP A 1 582 ? 44.995 -9.603 -7.477 1.00 83.69 582 ASP A CA 1
ATOM 4714 C C . ASP A 1 582 ? 45.268 -9.806 -8.970 1.00 83.69 582 ASP A C 1
ATOM 4716 O O . ASP A 1 582 ? 44.537 -10.500 -9.681 1.00 83.69 582 ASP A O 1
ATOM 4720 N N . VAL A 1 583 ? 46.342 -9.184 -9.451 1.00 84.88 583 VAL A N 1
ATOM 4721 C CA . VAL A 1 583 ? 46.763 -9.216 -10.857 1.00 84.88 583 VAL A CA 1
ATOM 4722 C C . VAL A 1 583 ? 47.048 -10.643 -11.343 1.00 84.88 583 VAL A C 1
ATOM 4724 O O . VAL A 1 583 ? 46.924 -10.913 -12.541 1.00 84.88 583 VAL A O 1
ATOM 4727 N N . SER A 1 584 ? 47.372 -11.577 -10.440 1.00 86.88 584 SER A N 1
ATOM 4728 C CA . SER A 1 584 ? 47.624 -12.975 -10.805 1.00 86.88 584 SER A CA 1
ATOM 4729 C C . SER A 1 584 ? 46.373 -13.666 -11.363 1.00 86.88 584 SER A C 1
ATOM 4731 O O . SER A 1 584 ? 46.489 -14.483 -12.274 1.00 86.88 584 SER A O 1
ATOM 4733 N N . THR A 1 585 ? 45.174 -13.254 -10.932 1.00 86.81 585 THR A N 1
ATOM 4734 C CA . THR A 1 585 ? 43.889 -13.778 -11.439 1.00 86.81 585 THR A CA 1
ATOM 4735 C C . THR A 1 585 ? 43.629 -13.431 -12.908 1.00 86.81 585 THR A C 1
ATOM 4737 O O . THR A 1 585 ? 42.813 -14.072 -13.568 1.00 86.81 585 THR A O 1
ATOM 4740 N N . LEU A 1 586 ? 44.342 -12.435 -13.444 1.00 88.94 586 LEU A N 1
ATOM 4741 C CA . LEU A 1 586 ? 44.260 -12.022 -14.844 1.00 88.94 586 LEU A CA 1
ATOM 4742 C C . LEU A 1 586 ? 45.337 -12.692 -15.713 1.00 88.94 586 LEU A C 1
ATOM 4744 O O . LEU A 1 586 ? 45.313 -12.547 -16.940 1.00 88.94 586 LEU A O 1
ATOM 4748 N N . ALA A 1 587 ? 46.292 -13.412 -15.117 1.00 90.56 587 ALA A N 1
ATOM 4749 C CA . ALA A 1 587 ? 47.336 -14.116 -15.853 1.00 90.56 587 ALA A CA 1
ATOM 4750 C C . ALA A 1 587 ? 46.740 -15.273 -16.679 1.00 90.56 587 ALA A C 1
ATOM 4752 O O . ALA A 1 587 ? 45.809 -15.949 -16.259 1.00 90.56 587 ALA A O 1
ATOM 4753 N N . GLY A 1 588 ? 47.253 -15.488 -17.894 1.00 87.81 588 GLY A N 1
ATOM 4754 C CA . GLY A 1 588 ? 46.791 -16.564 -18.788 1.00 87.81 588 GLY A CA 1
ATOM 4755 C C . GLY A 1 588 ? 45.468 -16.313 -19.530 1.00 87.81 588 GLY A C 1
ATOM 4756 O O . GLY A 1 588 ? 45.200 -16.994 -20.515 1.00 87.81 588 GLY A O 1
ATOM 4757 N N . LEU A 1 589 ? 44.675 -15.311 -19.137 1.00 89.81 589 LEU A N 1
ATOM 4758 C CA . LEU A 1 589 ? 43.459 -14.922 -19.860 1.00 89.81 589 LEU A CA 1
ATOM 4759 C C . LEU A 1 589 ? 43.784 -14.181 -21.172 1.00 89.81 589 LEU A C 1
ATOM 4761 O O . LEU A 1 589 ? 44.760 -13.422 -21.261 1.00 89.81 589 LEU A O 1
ATOM 4765 N N . ASN A 1 590 ? 42.945 -14.360 -22.198 1.00 93.12 590 ASN A N 1
ATOM 4766 C CA . ASN A 1 590 ? 43.056 -13.586 -23.440 1.00 93.12 590 ASN A CA 1
ATOM 4767 C C . ASN A 1 590 ? 42.632 -12.109 -23.219 1.00 93.12 590 ASN A C 1
ATOM 4769 O O . ASN A 1 590 ? 42.017 -11.807 -22.195 1.00 93.12 590 ASN A O 1
ATOM 4773 N N . PRO A 1 591 ? 42.949 -11.163 -24.128 1.00 90.94 591 PRO A N 1
ATOM 4774 C CA . PRO A 1 591 ? 42.681 -9.736 -23.905 1.00 90.94 591 PRO A CA 1
ATOM 4775 C C . PRO A 1 591 ? 41.218 -9.408 -23.568 1.00 90.94 591 PRO A C 1
ATOM 4777 O O . PRO A 1 591 ? 40.963 -8.647 -22.640 1.00 90.94 591 PRO A O 1
ATOM 4780 N N . PHE A 1 592 ? 40.263 -10.040 -24.253 1.00 85.12 592 PHE A N 1
ATOM 4781 C CA . PHE A 1 592 ? 38.833 -9.836 -24.008 1.00 85.12 592 PHE A CA 1
ATOM 4782 C C . PHE A 1 592 ? 38.396 -10.386 -22.640 1.00 85.12 592 PHE A C 1
ATOM 4784 O O . PHE A 1 592 ? 37.698 -9.713 -21.884 1.00 85.12 592 PHE A O 1
ATOM 4791 N N . GLN A 1 593 ? 38.857 -11.586 -22.279 1.00 84.44 593 GLN A N 1
ATOM 4792 C CA . GLN A 1 593 ? 38.606 -12.185 -20.966 1.00 84.44 593 GLN A CA 1
ATOM 4793 C C . GLN A 1 593 ? 39.241 -11.366 -19.840 1.00 84.44 593 GLN A C 1
ATOM 4795 O O . GLN A 1 593 ? 38.624 -11.192 -18.797 1.00 84.44 593 GLN A O 1
ATOM 4800 N N . LYS A 1 594 ? 40.443 -10.815 -20.050 1.00 91.31 594 LYS A N 1
ATOM 4801 C CA . LYS A 1 594 ? 41.103 -9.928 -19.083 1.00 91.31 594 LYS A CA 1
ATOM 4802 C C . LYS A 1 594 ? 40.271 -8.686 -18.804 1.00 91.31 594 LYS A C 1
ATOM 4804 O O . LYS A 1 594 ? 40.137 -8.325 -17.644 1.00 91.31 594 LYS A O 1
ATOM 4809 N N . GLU A 1 595 ? 39.728 -8.046 -19.835 1.00 91.88 595 GLU A N 1
ATOM 4810 C CA . GLU A 1 595 ? 38.877 -6.861 -19.682 1.00 91.88 595 GLU A CA 1
ATOM 4811 C C . GLU A 1 595 ? 37.583 -7.183 -18.931 1.00 91.88 595 GLU A C 1
ATOM 4813 O O . GLU A 1 595 ? 37.221 -6.488 -17.981 1.00 91.88 595 GLU A O 1
ATOM 4818 N N . LEU A 1 596 ? 36.911 -8.270 -19.313 1.00 84.25 596 LEU A N 1
ATOM 4819 C CA . LEU A 1 596 ? 35.658 -8.681 -18.688 1.00 84.25 596 LEU A CA 1
ATOM 4820 C C . LEU A 1 596 ? 35.861 -9.072 -17.215 1.00 84.25 596 LEU A C 1
ATOM 4822 O O . LEU A 1 596 ? 35.123 -8.600 -16.350 1.00 84.25 596 LEU A O 1
ATOM 4826 N N . THR A 1 597 ? 36.892 -9.869 -16.921 1.00 85.06 597 THR A N 1
ATOM 4827 C CA . THR A 1 597 ? 37.249 -10.278 -15.555 1.00 85.06 597 THR A CA 1
ATOM 4828 C C . THR A 1 597 ? 37.718 -9.087 -14.721 1.00 85.06 597 THR A C 1
ATOM 4830 O O . THR A 1 597 ? 37.268 -8.939 -13.590 1.00 85.06 597 THR A O 1
ATOM 4833 N N . PHE A 1 598 ? 38.537 -8.182 -15.271 1.00 93.00 598 PHE A N 1
ATOM 4834 C CA . PHE A 1 598 ? 38.951 -6.947 -14.593 1.00 93.00 598 PHE A CA 1
ATOM 4835 C C . PHE A 1 598 ? 37.744 -6.074 -14.230 1.00 93.00 598 PHE A C 1
ATOM 4837 O O . PHE A 1 598 ? 37.585 -5.697 -13.071 1.00 93.00 598 PHE A O 1
ATOM 4844 N N . ASN A 1 599 ? 36.846 -5.815 -15.184 1.00 89.81 599 ASN A N 1
ATOM 4845 C CA . ASN A 1 599 ? 35.640 -5.019 -14.948 1.00 89.81 599 ASN A CA 1
ATOM 4846 C C . ASN A 1 599 ? 34.700 -5.685 -13.933 1.00 89.81 599 ASN A C 1
ATOM 4848 O O . ASN A 1 599 ? 34.090 -4.993 -13.119 1.00 89.81 599 ASN A O 1
ATOM 4852 N N . SER A 1 600 ? 34.598 -7.017 -13.959 1.00 84.94 600 SER A N 1
ATOM 4853 C CA . SER A 1 600 ? 33.823 -7.785 -12.982 1.00 84.94 600 SER A CA 1
ATOM 4854 C C . SER A 1 600 ? 34.416 -7.675 -11.578 1.00 84.94 600 SER A C 1
ATOM 4856 O O . SER A 1 600 ? 33.679 -7.396 -10.634 1.00 84.94 600 SER A O 1
ATOM 4858 N N . ILE A 1 601 ? 35.735 -7.849 -11.431 1.00 84.94 601 ILE A N 1
ATOM 4859 C CA . ILE A 1 601 ? 36.431 -7.724 -10.143 1.00 84.94 601 ILE A CA 1
ATOM 4860 C C . ILE A 1 601 ? 36.257 -6.307 -9.593 1.00 84.94 601 ILE A C 1
ATOM 4862 O O . ILE A 1 601 ? 35.880 -6.148 -8.437 1.00 84.94 601 ILE A O 1
ATOM 4866 N N . LEU A 1 602 ? 36.454 -5.280 -10.425 1.00 89.12 602 LEU A N 1
ATOM 4867 C CA . LEU A 1 602 ? 36.309 -3.890 -9.999 1.00 89.12 602 LEU A CA 1
ATOM 4868 C C . LEU A 1 602 ? 34.890 -3.556 -9.534 1.00 89.12 602 LEU A C 1
ATOM 4870 O O . LEU A 1 602 ? 34.729 -2.951 -8.483 1.00 89.12 602 LEU A O 1
ATOM 4874 N N . ARG A 1 603 ? 33.860 -3.992 -10.266 1.00 83.44 603 ARG A N 1
ATOM 4875 C CA . ARG A 1 603 ? 32.457 -3.778 -9.865 1.00 83.44 603 ARG A CA 1
ATOM 4876 C C . ARG A 1 603 ? 32.053 -4.541 -8.607 1.00 83.44 603 ARG A C 1
ATOM 4878 O O . ARG A 1 603 ? 31.110 -4.135 -7.943 1.00 83.44 603 ARG A O 1
ATOM 4885 N N . THR A 1 604 ? 32.714 -5.661 -8.328 1.00 77.50 604 THR A N 1
ATOM 4886 C CA . THR A 1 604 ? 32.407 -6.495 -7.158 1.00 77.50 604 THR A CA 1
ATOM 4887 C C . THR A 1 604 ? 33.120 -5.978 -5.912 1.00 77.50 604 THR A C 1
ATOM 4889 O O . THR A 1 604 ? 32.552 -6.016 -4.827 1.00 77.50 604 THR A O 1
ATOM 4892 N N . ASN A 1 605 ? 34.354 -5.493 -6.071 1.00 78.31 605 ASN A N 1
ATOM 4893 C CA . ASN A 1 605 ? 35.233 -5.183 -4.948 1.00 78.31 605 ASN A CA 1
ATOM 4894 C C . ASN A 1 605 ? 35.284 -3.699 -4.581 1.00 78.31 605 ASN A C 1
ATOM 4896 O O . ASN A 1 605 ? 35.803 -3.400 -3.514 1.00 78.31 605 ASN A O 1
ATOM 4900 N N . TYR A 1 606 ? 34.807 -2.792 -5.439 1.00 82.19 606 TYR A N 1
ATOM 4901 C CA . TYR A 1 606 ? 34.933 -1.349 -5.233 1.00 82.19 606 TYR A CA 1
ATOM 4902 C C . TYR A 1 606 ? 33.595 -0.641 -5.430 1.00 82.19 606 TYR A C 1
ATOM 4904 O O . TYR A 1 606 ? 32.841 -0.954 -6.356 1.00 82.19 606 TYR A O 1
ATOM 4912 N N . SER A 1 607 ? 33.321 0.364 -4.595 1.00 83.19 607 SER A N 1
ATOM 4913 C CA . SER A 1 607 ? 32.170 1.249 -4.802 1.00 83.19 607 SER A CA 1
ATOM 4914 C C . SER A 1 607 ? 32.324 2.081 -6.088 1.00 83.19 607 SER A C 1
ATOM 4916 O O . SER A 1 607 ? 33.441 2.356 -6.542 1.00 83.19 607 SER A O 1
ATOM 4918 N N . ASN A 1 608 ? 31.205 2.531 -6.670 1.00 86.12 608 ASN A N 1
ATOM 4919 C CA . ASN A 1 608 ? 31.232 3.405 -7.851 1.00 86.12 608 ASN A CA 1
ATOM 4920 C C . ASN A 1 608 ? 32.063 4.675 -7.603 1.00 86.12 608 ASN A C 1
ATOM 4922 O O . ASN A 1 608 ? 32.807 5.102 -8.485 1.00 86.12 608 ASN A O 1
ATOM 4926 N N . ASP A 1 609 ? 31.985 5.234 -6.395 1.00 82.56 609 ASP A N 1
ATOM 4927 C CA . ASP A 1 609 ? 32.717 6.436 -5.996 1.00 82.56 609 ASP A CA 1
ATOM 4928 C C . ASP A 1 609 ? 34.222 6.166 -5.818 1.00 82.56 609 ASP A C 1
ATOM 4930 O O . ASP A 1 609 ? 35.045 6.992 -6.230 1.00 82.56 609 ASP A O 1
ATOM 4934 N N . SER A 1 610 ? 34.605 4.990 -5.301 1.00 83.19 610 SER A N 1
ATOM 4935 C CA . SER A 1 610 ? 36.010 4.548 -5.221 1.00 83.19 610 SER A CA 1
ATOM 4936 C C . SER A 1 610 ? 36.619 4.437 -6.624 1.00 83.19 610 SER A C 1
ATOM 4938 O O . SER A 1 610 ? 37.670 5.019 -6.906 1.00 83.19 610 SER A O 1
ATOM 4940 N N . LEU A 1 611 ? 35.916 3.769 -7.549 1.00 89.75 611 LEU A N 1
ATOM 4941 C CA . LEU A 1 611 ? 36.352 3.603 -8.943 1.00 89.75 611 LEU A CA 1
ATOM 4942 C C . LEU A 1 611 ? 36.506 4.942 -9.662 1.00 89.75 611 LEU A C 1
ATOM 4944 O O . LEU A 1 611 ? 37.478 5.173 -10.387 1.00 89.75 611 LEU A O 1
ATOM 4948 N N . ALA A 1 612 ? 35.548 5.837 -9.462 1.00 87.38 612 ALA A N 1
ATOM 4949 C CA . ALA A 1 612 ? 35.535 7.125 -10.125 1.00 87.38 612 ALA A CA 1
ATOM 4950 C C . ALA A 1 612 ? 36.606 8.074 -9.563 1.00 87.38 612 ALA A C 1
ATOM 4952 O O . ALA A 1 612 ? 37.265 8.780 -10.329 1.00 87.38 612 ALA A O 1
ATOM 4953 N N . SER A 1 613 ? 36.862 8.012 -8.254 1.00 84.50 613 SER A N 1
ATOM 4954 C CA . SER A 1 613 ? 37.966 8.724 -7.601 1.00 84.50 613 SER A CA 1
ATOM 4955 C C . SER A 1 613 ? 39.330 8.196 -8.063 1.00 84.50 613 SER A C 1
ATOM 4957 O O . SER A 1 613 ? 40.200 8.991 -8.417 1.00 84.50 613 SER A O 1
ATOM 4959 N N . ALA A 1 614 ? 39.507 6.873 -8.172 1.00 87.94 614 ALA A N 1
ATOM 4960 C CA . ALA A 1 614 ? 40.731 6.276 -8.712 1.00 87.94 614 ALA A CA 1
ATOM 4961 C C . ALA A 1 614 ? 40.987 6.704 -10.169 1.00 87.94 614 ALA A C 1
ATOM 4963 O O . ALA A 1 614 ? 42.105 7.082 -10.526 1.00 87.94 614 ALA A O 1
ATOM 4964 N N . ALA A 1 615 ? 39.951 6.710 -11.013 1.00 90.38 615 ALA A N 1
ATOM 4965 C CA . ALA A 1 615 ? 40.070 7.159 -12.398 1.00 90.38 615 ALA A CA 1
ATOM 4966 C C . ALA A 1 615 ? 40.388 8.657 -12.500 1.00 90.38 615 ALA A C 1
ATOM 4968 O O . ALA A 1 615 ? 41.206 9.057 -13.331 1.00 90.38 615 ALA A O 1
ATOM 4969 N N . TYR A 1 616 ? 39.788 9.481 -11.639 1.00 89.19 616 TYR A N 1
ATOM 4970 C CA . TYR A 1 616 ? 40.077 10.911 -11.557 1.00 89.19 616 TYR A CA 1
ATOM 4971 C C . TYR A 1 616 ? 41.534 11.184 -11.162 1.00 89.19 616 TYR A C 1
ATOM 4973 O O . TYR A 1 616 ? 42.202 11.992 -11.809 1.00 89.19 616 TYR A O 1
ATOM 4981 N N . LEU A 1 617 ? 42.062 10.460 -10.168 1.00 85.56 617 LEU A N 1
ATOM 4982 C CA . LEU A 1 617 ? 43.469 10.555 -9.754 1.00 85.56 617 LEU A CA 1
ATOM 4983 C C . LEU A 1 617 ? 44.442 10.130 -10.866 1.00 85.56 617 LEU A C 1
ATOM 4985 O O . LEU A 1 617 ? 45.546 10.663 -10.958 1.00 85.56 617 LEU A O 1
ATOM 4989 N N . LEU A 1 618 ? 44.011 9.236 -11.759 1.00 89.94 618 LEU A N 1
ATOM 4990 C CA . LEU A 1 618 ? 44.733 8.852 -12.978 1.00 89.94 618 LEU A CA 1
ATOM 4991 C C . LEU A 1 618 ? 44.547 9.844 -14.145 1.00 89.94 618 LEU A C 1
ATOM 4993 O O . LEU A 1 618 ? 45.052 9.614 -15.244 1.00 89.94 618 LEU A O 1
ATOM 4997 N N . GLY A 1 619 ? 43.843 10.957 -13.926 1.00 92.12 619 GLY A N 1
ATOM 4998 C CA . GLY A 1 619 ? 43.676 12.042 -14.893 1.00 92.12 619 GLY A CA 1
ATOM 4999 C C . GLY A 1 619 ? 42.394 11.984 -15.726 1.00 92.12 619 GLY A C 1
ATOM 5000 O O . GLY A 1 619 ? 42.259 12.760 -16.679 1.00 92.12 619 GLY A O 1
ATOM 5001 N N . LEU A 1 620 ? 41.434 11.108 -15.403 1.00 92.25 620 LEU A N 1
ATOM 5002 C CA . LEU A 1 620 ? 40.124 11.135 -16.054 1.00 92.25 620 LEU A CA 1
ATOM 5003 C C . LEU A 1 620 ? 39.388 12.422 -15.673 1.00 92.25 620 LEU A C 1
ATOM 5005 O O . LEU A 1 620 ? 39.086 12.664 -14.508 1.00 92.25 620 LEU A O 1
ATOM 5009 N N . LYS A 1 621 ? 39.046 13.247 -16.667 1.00 90.56 621 LYS A N 1
ATOM 5010 C CA . LYS A 1 621 ? 38.217 14.433 -16.421 1.00 90.56 621 LYS A CA 1
ATOM 5011 C C . LYS A 1 621 ? 36.809 14.006 -15.973 1.00 90.56 621 LYS A C 1
ATOM 5013 O O . LYS A 1 621 ? 36.184 13.226 -16.702 1.00 90.56 621 LYS A O 1
ATOM 5018 N N . PRO A 1 622 ? 36.294 14.536 -14.852 1.00 84.38 622 PRO A N 1
ATOM 5019 C CA . PRO A 1 622 ? 34.995 14.152 -14.316 1.00 84.38 622 PRO A CA 1
ATOM 5020 C C . PRO A 1 622 ? 33.856 14.529 -15.268 1.00 84.38 622 PRO A C 1
ATOM 5022 O O . PRO A 1 622 ? 33.977 15.473 -16.059 1.00 84.38 622 PRO A O 1
ATOM 5025 N N . HIS A 1 623 ? 32.733 13.814 -15.186 1.00 85.44 623 HIS A N 1
ATOM 5026 C CA . HIS A 1 623 ? 31.501 14.221 -15.858 1.00 85.44 623 HIS A CA 1
ATOM 5027 C C . HIS A 1 623 ? 31.079 15.634 -15.426 1.00 85.44 623 HIS A C 1
ATOM 5029 O O . HIS A 1 623 ? 31.161 15.967 -14.245 1.00 85.44 623 HIS A O 1
ATOM 5035 N N . ARG A 1 624 ? 30.583 16.460 -16.363 1.00 82.62 624 ARG A N 1
ATOM 5036 C CA . ARG A 1 624 ? 30.276 17.888 -16.117 1.00 82.62 624 ARG A CA 1
ATOM 5037 C C . ARG A 1 624 ? 29.275 18.131 -14.984 1.00 82.62 624 ARG A C 1
ATOM 5039 O O . ARG A 1 624 ? 29.298 19.200 -14.388 1.00 82.62 624 ARG A O 1
ATOM 5046 N N . GLN A 1 625 ? 28.380 17.180 -14.741 1.00 77.56 625 GLN A N 1
ATOM 5047 C CA . GLN A 1 625 ? 27.313 17.297 -13.742 1.00 77.56 625 GLN A CA 1
ATOM 5048 C C . GLN A 1 625 ? 27.681 16.722 -12.376 1.00 77.56 625 GLN A C 1
ATOM 5050 O O . GLN A 1 625 ? 26.984 16.972 -11.397 1.00 77.56 625 GLN A O 1
ATOM 5055 N N . ALA A 1 626 ? 28.758 15.950 -12.294 1.00 75.38 626 ALA A N 1
ATOM 5056 C CA . ALA A 1 626 ? 29.114 15.303 -11.050 1.00 75.38 626 ALA A CA 1
ATOM 5057 C C . ALA A 1 626 ? 29.933 16.245 -10.167 1.00 75.38 626 ALA A C 1
ATOM 5059 O O . ALA A 1 626 ? 30.798 16.995 -10.631 1.00 75.38 626 ALA A O 1
ATOM 5060 N N . LYS A 1 627 ? 29.615 16.226 -8.874 1.00 74.19 627 LYS A N 1
ATOM 5061 C CA . LYS A 1 627 ? 30.178 17.145 -7.890 1.00 74.19 627 LYS A CA 1
ATOM 5062 C C . LYS A 1 627 ? 31.489 16.581 -7.356 1.00 74.19 627 LYS A C 1
ATOM 5064 O O . LYS A 1 627 ? 31.533 15.478 -6.821 1.00 74.19 627 LYS A O 1
ATOM 5069 N N . ALA A 1 628 ? 32.554 17.363 -7.473 1.00 74.94 628 ALA A N 1
ATOM 5070 C CA . ALA A 1 628 ? 33.808 17.062 -6.804 1.00 74.94 628 ALA A CA 1
ATOM 5071 C C . ALA A 1 628 ? 33.661 17.355 -5.302 1.00 74.94 628 ALA A C 1
ATOM 5073 O O . ALA A 1 628 ? 33.223 18.447 -4.928 1.00 74.94 628 ALA A O 1
ATOM 5074 N N . GLN A 1 629 ? 34.010 16.398 -4.441 1.00 73.25 629 GLN A N 1
ATOM 5075 C CA . GLN A 1 629 ? 34.043 16.631 -2.999 1.00 73.25 629 GLN A CA 1
ATOM 5076 C C . GLN A 1 629 ? 35.401 17.226 -2.616 1.00 73.25 629 GLN A C 1
ATOM 5078 O O . GLN A 1 629 ? 36.455 16.621 -2.822 1.00 73.25 629 GLN A O 1
ATOM 5083 N N . MET A 1 630 ? 35.370 18.439 -2.066 1.00 69.06 630 MET A N 1
ATOM 5084 C CA . MET A 1 630 ? 36.543 19.096 -1.492 1.00 69.06 630 MET A CA 1
ATOM 5085 C C . MET A 1 630 ? 36.681 18.660 -0.035 1.00 69.06 630 MET A C 1
ATOM 5087 O O . MET A 1 630 ? 35.782 18.904 0.772 1.00 69.06 630 MET A O 1
ATOM 5091 N N . VAL A 1 631 ? 37.806 18.038 0.314 1.00 65.44 631 VAL A N 1
ATOM 5092 C CA . VAL A 1 631 ? 38.158 17.822 1.720 1.00 65.44 631 VAL A CA 1
ATOM 5093 C C . VAL A 1 631 ? 38.668 19.154 2.284 1.00 65.44 631 VAL A C 1
ATOM 5095 O O . VAL A 1 631 ? 39.552 19.761 1.670 1.00 65.44 631 VAL A O 1
ATOM 5098 N N . PRO A 1 632 ? 38.138 19.640 3.424 1.00 56.88 632 PRO A N 1
ATOM 5099 C CA . PRO A 1 632 ? 38.611 20.875 4.040 1.00 56.88 632 PRO A CA 1
ATOM 5100 C C . PRO A 1 632 ? 40.135 20.858 4.233 1.00 56.88 632 PRO A C 1
ATOM 5102 O O . PRO A 1 632 ? 40.671 19.948 4.861 1.00 56.88 632 PRO A O 1
ATOM 5105 N N . GLY A 1 633 ? 40.829 21.857 3.676 1.00 68.00 633 GLY A N 1
ATOM 5106 C CA . GLY A 1 633 ? 42.288 21.994 3.764 1.00 68.00 633 GLY A CA 1
ATOM 5107 C C . GLY A 1 633 ? 43.097 21.410 2.597 1.00 68.00 633 GLY A C 1
ATOM 5108 O O . GLY A 1 633 ? 44.319 21.524 2.619 1.00 68.00 633 GLY A O 1
ATOM 5109 N N . GLN A 1 634 ? 42.466 20.824 1.571 1.00 66.50 634 GLN A N 1
ATOM 5110 C CA . GLN A 1 634 ? 43.156 20.377 0.352 1.00 66.50 634 GLN A CA 1
ATOM 5111 C C . GLN A 1 634 ? 42.844 21.274 -0.855 1.00 66.50 634 GLN A C 1
ATOM 5113 O O . GLN A 1 634 ? 41.696 21.640 -1.091 1.00 66.50 634 GLN A O 1
ATOM 5118 N N . GLU A 1 635 ? 43.871 21.600 -1.650 1.00 71.88 635 GLU A N 1
ATOM 5119 C CA . GLU A 1 635 ? 43.742 22.449 -2.852 1.00 71.88 635 GLU A CA 1
ATOM 5120 C C . GLU A 1 635 ? 43.124 21.725 -4.059 1.00 71.88 635 GLU A C 1
ATOM 5122 O O . GLU A 1 635 ? 42.715 22.361 -5.031 1.00 71.88 635 GLU A O 1
ATOM 5127 N N . ARG A 1 636 ? 43.060 20.388 -4.025 1.00 71.56 636 ARG A N 1
ATOM 5128 C CA . ARG A 1 636 ? 42.470 19.565 -5.086 1.00 71.56 636 ARG A CA 1
ATOM 5129 C C . ARG A 1 636 ? 41.412 18.635 -4.497 1.00 71.56 636 ARG A C 1
ATOM 5131 O O . ARG A 1 636 ? 41.650 18.072 -3.429 1.00 71.56 636 ARG A O 1
ATOM 5138 N N . PRO A 1 637 ? 40.278 18.434 -5.187 1.00 69.69 637 PRO A N 1
ATOM 5139 C CA . PRO A 1 637 ? 39.280 17.472 -4.751 1.00 69.69 637 PRO A CA 1
ATOM 5140 C C . PRO A 1 637 ? 39.879 16.066 -4.788 1.00 69.69 637 PRO A C 1
ATOM 5142 O O . PRO A 1 637 ? 40.536 15.692 -5.761 1.00 69.69 637 PRO A O 1
ATOM 5145 N N . THR A 1 638 ? 39.672 15.307 -3.719 1.00 67.75 638 THR A N 1
ATOM 5146 C CA . THR A 1 638 ? 40.232 13.958 -3.547 1.00 67.75 638 THR A CA 1
ATOM 5147 C C . THR A 1 638 ? 39.229 12.847 -3.802 1.00 67.75 638 THR A C 1
ATOM 5149 O O . THR A 1 638 ? 39.642 11.705 -3.979 1.00 67.75 638 THR A O 1
ATOM 5152 N N . ALA A 1 639 ? 37.939 13.178 -3.883 1.00 70.50 639 ALA A N 1
ATOM 5153 C CA . ALA A 1 639 ? 36.883 12.226 -4.187 1.00 70.50 639 ALA A CA 1
ATOM 5154 C C . ALA A 1 639 ? 35.873 12.800 -5.188 1.00 70.50 639 ALA A C 1
ATOM 5156 O O . ALA A 1 639 ? 35.621 14.011 -5.252 1.00 70.50 639 ALA A O 1
ATOM 5157 N N . TYR A 1 640 ? 35.293 11.904 -5.976 1.00 76.81 640 TYR A N 1
ATOM 5158 C CA . TYR A 1 640 ? 34.322 12.208 -7.015 1.00 76.81 640 TYR A CA 1
ATOM 5159 C C . TYR A 1 640 ? 33.160 11.217 -6.920 1.00 76.81 640 TYR A C 1
ATOM 5161 O O . TYR A 1 640 ? 33.393 10.010 -6.956 1.00 76.81 640 TYR A O 1
ATOM 5169 N N . THR A 1 641 ? 31.928 11.728 -6.791 1.00 77.50 641 THR A N 1
ATOM 5170 C CA . THR A 1 641 ? 30.741 10.884 -6.597 1.00 77.50 641 THR A CA 1
ATOM 5171 C C . THR A 1 641 ? 29.899 10.760 -7.867 1.00 77.50 641 THR A C 1
ATOM 5173 O O . THR A 1 641 ? 29.547 11.760 -8.504 1.00 77.50 641 THR A O 1
ATOM 5176 N N . VAL A 1 642 ? 29.563 9.524 -8.248 1.00 78.50 642 VAL A N 1
ATOM 5177 C CA . VAL A 1 642 ? 28.834 9.205 -9.499 1.00 78.50 642 VAL A CA 1
ATOM 5178 C C . VAL A 1 642 ? 27.331 9.047 -9.259 1.00 78.50 642 VAL A C 1
ATOM 5180 O O . VAL A 1 642 ? 26.534 9.208 -10.183 1.00 78.50 642 VAL A O 1
ATOM 5183 N N . ASP A 1 643 ? 26.926 8.813 -8.010 1.00 72.56 643 ASP A N 1
ATOM 5184 C CA . ASP A 1 643 ? 25.533 8.544 -7.627 1.00 72.56 643 ASP A CA 1
ATOM 5185 C C . ASP A 1 643 ? 24.588 9.742 -7.839 1.00 72.56 643 ASP A C 1
ATOM 5187 O O . ASP A 1 643 ? 23.371 9.589 -7.860 1.00 72.56 643 ASP A O 1
ATOM 5191 N N . SER A 1 644 ? 25.139 10.940 -8.066 1.00 70.50 644 SER A N 1
ATOM 5192 C CA . SER A 1 644 ? 24.369 12.149 -8.394 1.00 70.50 644 SER A CA 1
ATOM 5193 C C . SER A 1 644 ? 24.048 12.322 -9.888 1.00 70.50 644 SER A C 1
ATOM 5195 O O . SER A 1 644 ? 23.398 13.298 -10.260 1.00 70.50 644 SER A O 1
ATOM 5197 N N . LEU A 1 645 ? 24.498 11.406 -10.755 1.00 73.56 645 LEU A N 1
ATOM 5198 C CA . LEU A 1 645 ? 24.272 11.474 -12.202 1.00 73.56 645 LEU A CA 1
ATOM 5199 C C . LEU A 1 645 ? 22.943 10.809 -12.594 1.00 73.56 645 LEU A C 1
ATOM 5201 O O . LEU A 1 645 ? 22.905 9.620 -12.905 1.00 73.56 645 LEU A O 1
ATOM 5205 N N . GLU A 1 646 ? 21.852 11.577 -12.619 1.00 59.06 646 GLU A N 1
ATOM 5206 C CA . GLU A 1 646 ? 20.517 11.106 -13.026 1.00 59.06 646 GLU A CA 1
ATOM 5207 C C . GLU A 1 646 ? 20.524 10.477 -14.437 1.00 59.06 646 GLU A C 1
ATOM 5209 O O . GLU A 1 646 ? 20.573 11.161 -15.457 1.00 59.06 646 GLU A O 1
ATOM 5214 N N . GLY A 1 647 ? 20.481 9.141 -14.511 1.00 61.66 647 GLY A N 1
ATOM 5215 C CA . GLY A 1 647 ? 20.354 8.391 -15.770 1.00 61.66 647 GLY A CA 1
ATOM 5216 C C . GLY A 1 647 ? 21.640 8.230 -16.593 1.00 61.66 647 GLY A C 1
ATOM 5217 O O . GLY A 1 647 ? 21.618 7.555 -17.625 1.00 61.66 647 GLY A O 1
ATOM 5218 N N . GLU A 1 648 ? 22.766 8.787 -16.142 1.00 77.62 648 GLU A N 1
ATOM 5219 C CA . GLU A 1 648 ? 24.067 8.670 -16.820 1.00 77.62 648 GLU A CA 1
ATOM 5220 C C . GLU A 1 648 ? 25.086 7.813 -16.057 1.00 77.62 648 GLU A C 1
ATOM 5222 O O . GLU A 1 648 ? 26.133 7.476 -16.617 1.00 77.62 648 GLU A O 1
ATOM 5227 N N . THR A 1 649 ? 24.762 7.369 -14.836 1.00 81.69 649 THR A N 1
ATOM 5228 C CA . THR A 1 649 ? 25.644 6.566 -13.969 1.00 81.69 649 THR A CA 1
ATOM 5229 C C . THR A 1 649 ? 26.258 5.373 -14.699 1.00 81.69 649 THR A C 1
ATOM 5231 O O . THR A 1 649 ? 27.467 5.188 -14.659 1.00 81.69 649 THR A O 1
ATOM 5234 N N . MET A 1 650 ? 25.467 4.588 -15.442 1.00 78.00 650 MET A N 1
ATOM 5235 C CA . MET A 1 650 ? 25.980 3.399 -16.144 1.00 78.00 650 MET A CA 1
ATOM 5236 C C . MET A 1 650 ? 26.912 3.743 -17.310 1.00 78.00 650 MET A C 1
ATOM 5238 O O . MET A 1 650 ? 27.865 3.006 -17.583 1.00 78.00 650 MET A O 1
ATOM 5242 N N . ARG A 1 651 ? 26.657 4.860 -18.000 1.00 83.31 651 ARG A N 1
ATOM 5243 C CA . ARG A 1 651 ? 27.502 5.327 -19.104 1.00 83.31 651 ARG A CA 1
ATOM 5244 C C . ARG A 1 651 ? 28.833 5.839 -18.570 1.00 83.31 651 ARG A C 1
ATOM 5246 O O . ARG A 1 651 ? 29.879 5.464 -19.101 1.00 83.31 651 ARG A O 1
ATOM 5253 N N . GLU A 1 652 ? 28.792 6.635 -17.506 1.00 88.38 652 GLU A N 1
ATOM 5254 C CA . GLU A 1 652 ? 30.000 7.158 -16.872 1.00 88.38 652 GLU A CA 1
ATOM 5255 C C . GLU A 1 652 ? 30.792 6.039 -16.185 1.00 88.38 652 GLU A C 1
ATOM 5257 O O . GLU A 1 652 ? 32.002 5.964 -16.368 1.00 88.38 652 GLU A O 1
ATOM 5262 N N . LEU A 1 653 ? 30.132 5.082 -15.525 1.00 87.75 653 LEU A N 1
ATOM 5263 C CA . LEU A 1 653 ? 30.789 3.907 -14.945 1.00 87.75 653 LEU A CA 1
ATOM 5264 C C . LEU A 1 653 ? 31.477 3.051 -16.016 1.00 87.75 653 LEU A C 1
ATOM 5266 O O . LEU A 1 653 ? 32.601 2.598 -15.823 1.00 87.75 653 LEU A O 1
ATOM 5270 N N . THR A 1 654 ? 30.842 2.853 -17.174 1.00 88.88 654 THR A N 1
ATOM 5271 C CA . THR A 1 654 ? 31.465 2.128 -18.297 1.00 88.88 654 THR A CA 1
ATOM 5272 C C . THR A 1 654 ? 32.694 2.870 -18.821 1.00 88.88 654 THR A C 1
ATOM 5274 O O . THR A 1 654 ? 33.721 2.246 -19.095 1.00 88.88 654 THR A O 1
ATOM 5277 N N . ARG A 1 655 ? 32.628 4.205 -18.909 1.00 93.44 655 ARG A N 1
ATOM 5278 C CA . ARG A 1 655 ? 33.763 5.056 -19.291 1.00 93.44 655 ARG A CA 1
ATOM 5279 C C . ARG A 1 655 ? 34.899 4.995 -18.264 1.00 93.44 655 ARG A C 1
ATOM 5281 O O . ARG A 1 655 ? 36.051 4.869 -18.670 1.00 93.44 655 ARG A O 1
ATOM 5288 N N . ILE A 1 656 ? 34.582 5.045 -16.970 1.00 93.69 656 ILE A N 1
ATOM 5289 C CA . ILE A 1 656 ? 35.532 4.906 -15.856 1.00 93.69 656 ILE A CA 1
ATOM 5290 C C . ILE A 1 656 ? 36.239 3.553 -15.932 1.00 93.69 656 ILE A C 1
ATOM 5292 O O . ILE A 1 656 ? 37.463 3.509 -15.954 1.00 93.69 656 ILE A O 1
ATOM 5296 N N . LEU A 1 657 ? 35.485 2.459 -16.050 1.00 93.56 657 LEU A N 1
ATOM 5297 C CA . LEU A 1 657 ? 36.034 1.103 -16.127 1.00 93.56 657 LEU A CA 1
ATOM 5298 C C . LEU A 1 657 ? 36.926 0.911 -17.357 1.00 93.56 657 LEU A C 1
ATOM 5300 O O . LEU A 1 657 ? 38.047 0.423 -17.232 1.00 93.56 657 LEU A O 1
ATOM 5304 N N . SER A 1 658 ? 36.481 1.390 -18.523 1.00 92.50 658 SER A N 1
ATOM 5305 C CA . SER A 1 658 ? 37.282 1.354 -19.755 1.00 92.50 658 SER A CA 1
ATOM 5306 C C . SER A 1 658 ? 38.584 2.149 -19.601 1.00 92.50 658 SER A C 1
ATOM 5308 O O . SER A 1 658 ? 39.648 1.709 -20.035 1.00 92.50 658 SER A O 1
ATOM 5310 N N . PHE A 1 659 ? 38.526 3.315 -18.947 1.00 95.75 659 PHE A N 1
ATOM 5311 C CA . PHE A 1 659 ? 39.699 4.146 -18.682 1.00 95.75 659 PHE A CA 1
ATOM 5312 C C . PHE A 1 659 ? 40.669 3.485 -17.695 1.00 95.75 659 PHE A C 1
ATOM 5314 O O . PHE A 1 659 ? 41.879 3.482 -17.934 1.00 95.75 659 PHE A O 1
ATOM 5321 N N . LEU A 1 660 ? 40.155 2.906 -16.607 1.00 94.62 660 LEU A N 1
ATOM 5322 C CA . LEU A 1 660 ? 40.955 2.173 -15.627 1.00 94.62 660 LEU A CA 1
ATOM 5323 C C . LEU A 1 660 ? 41.630 0.960 -16.265 1.00 94.62 660 LEU A C 1
ATOM 5325 O O . LEU A 1 660 ? 42.822 0.766 -16.053 1.00 94.62 660 LEU A O 1
ATOM 5329 N N . TYR A 1 661 ? 40.920 0.201 -17.104 1.00 95.88 661 TYR A N 1
ATOM 5330 C CA . TYR A 1 661 ? 41.489 -0.948 -17.807 1.00 95.88 661 TYR A CA 1
ATOM 5331 C C . TYR A 1 661 ? 42.579 -0.536 -18.808 1.00 95.88 661 TYR A C 1
ATOM 5333 O O . TYR A 1 661 ? 43.663 -1.122 -18.830 1.00 95.88 661 TYR A O 1
ATOM 5341 N N . ALA A 1 662 ? 42.349 0.530 -19.582 1.00 94.50 662 ALA A N 1
ATOM 5342 C CA . ALA A 1 662 ? 43.341 1.057 -20.519 1.00 94.50 662 ALA A CA 1
ATOM 5343 C C . ALA A 1 662 ? 44.621 1.552 -19.818 1.00 94.50 662 ALA A C 1
ATOM 5345 O O . ALA A 1 662 ? 45.719 1.390 -20.353 1.00 94.50 662 ALA A O 1
ATOM 5346 N N . ASN A 1 663 ? 44.503 2.143 -18.623 1.00 95.56 663 ASN A N 1
ATOM 5347 C CA . ASN A 1 663 ? 45.666 2.505 -17.807 1.00 95.56 663 ASN A CA 1
ATOM 5348 C C . ASN A 1 663 ? 46.296 1.277 -17.146 1.00 95.56 663 ASN A C 1
ATOM 5350 O O . ASN A 1 663 ? 47.517 1.191 -17.088 1.00 95.56 663 ASN A O 1
ATOM 5354 N N . PHE A 1 664 ? 45.498 0.294 -16.730 1.00 94.62 664 PHE A N 1
ATOM 5355 C CA . PHE A 1 664 ? 45.992 -0.937 -16.121 1.00 94.62 664 PHE A CA 1
ATOM 5356 C C . PHE A 1 664 ? 46.869 -1.726 -17.093 1.00 94.62 664 PHE A C 1
ATOM 5358 O O . PHE A 1 664 ? 47.902 -2.246 -16.692 1.00 94.62 664 PHE A O 1
ATOM 5365 N N . GLN A 1 665 ? 46.528 -1.748 -18.386 1.00 94.06 665 GLN A N 1
ATOM 5366 C CA . GLN A 1 665 ? 47.378 -2.355 -19.415 1.00 94.06 665 GLN A CA 1
ATOM 5367 C C . GLN A 1 665 ? 48.747 -1.666 -19.567 1.00 94.06 665 GLN A C 1
ATOM 5369 O O . GLN A 1 665 ? 49.706 -2.315 -19.978 1.00 94.06 665 GLN A O 1
ATOM 5374 N N . LYS A 1 666 ? 48.848 -0.367 -19.254 1.00 94.88 666 LYS A N 1
ATOM 5375 C CA . LYS A 1 666 ? 50.088 0.418 -19.382 1.00 94.88 666 LYS A CA 1
ATOM 5376 C C . LYS A 1 666 ? 50.922 0.390 -18.105 1.00 94.88 666 LYS A C 1
ATOM 5378 O O . LYS A 1 666 ? 52.127 0.167 -18.164 1.00 94.88 666 LYS A O 1
ATOM 5383 N N . THR A 1 667 ? 50.285 0.638 -16.964 1.00 94.38 667 THR A N 1
ATOM 5384 C CA . THR A 1 667 ? 50.915 0.775 -15.645 1.00 94.38 667 THR A CA 1
ATOM 5385 C C . THR A 1 667 ? 50.080 0.058 -14.569 1.00 94.38 667 THR A C 1
ATOM 5387 O O . THR A 1 667 ? 49.417 0.706 -13.754 1.00 94.38 667 THR A O 1
ATOM 5390 N N . PRO A 1 668 ? 50.112 -1.294 -14.519 1.00 90.56 668 PRO A N 1
ATOM 5391 C CA . PRO A 1 668 ? 49.295 -2.077 -13.587 1.00 90.56 668 PRO A CA 1
ATOM 5392 C C . PRO A 1 668 ? 49.481 -1.669 -12.120 1.00 90.56 668 PRO A C 1
ATOM 5394 O O . PRO A 1 668 ? 48.502 -1.547 -11.383 1.00 90.56 668 PRO A O 1
ATOM 5397 N N . SER A 1 669 ? 50.727 -1.409 -11.702 1.00 87.50 669 SER A N 1
ATOM 5398 C CA . SER A 1 669 ? 51.056 -0.980 -10.336 1.00 87.50 669 SER A CA 1
ATOM 5399 C C . SER A 1 669 ? 50.393 0.347 -9.982 1.00 87.50 669 SER A C 1
ATOM 5401 O O . SER A 1 669 ? 49.750 0.442 -8.948 1.00 87.50 669 SER A O 1
ATOM 5403 N N . GLN A 1 670 ? 50.440 1.334 -10.880 1.00 91.19 670 GLN A N 1
ATOM 5404 C CA . GLN A 1 670 ? 49.853 2.653 -10.652 1.00 91.19 670 GLN A CA 1
ATOM 5405 C C . GLN A 1 670 ? 48.330 2.589 -10.499 1.00 91.19 670 GLN A C 1
ATOM 5407 O O . GLN A 1 670 ? 47.777 3.240 -9.617 1.00 91.19 670 GLN A O 1
ATOM 5412 N N . VAL A 1 671 ? 47.637 1.798 -11.327 1.00 89.19 671 VAL A N 1
ATOM 5413 C CA . VAL A 1 671 ? 46.182 1.618 -11.188 1.00 89.19 671 VAL A CA 1
ATOM 5414 C C . VAL A 1 671 ? 45.846 0.880 -9.897 1.00 89.19 671 VAL A C 1
ATOM 5416 O O . VAL A 1 671 ? 44.916 1.275 -9.201 1.00 89.19 671 VAL A O 1
ATOM 5419 N N . THR A 1 672 ? 46.632 -0.135 -9.537 1.00 86.44 672 THR A N 1
ATOM 5420 C CA . THR A 1 672 ? 46.445 -0.886 -8.287 1.00 86.44 672 THR A CA 1
ATOM 5421 C C . THR A 1 672 ? 46.678 0.003 -7.062 1.00 86.44 672 THR A C 1
ATOM 5423 O O . THR A 1 672 ? 45.884 -0.036 -6.126 1.00 86.44 672 THR A O 1
ATOM 5426 N N . ASP A 1 673 ? 47.698 0.864 -7.089 1.00 84.06 673 ASP A N 1
ATOM 5427 C CA . ASP A 1 673 ? 47.996 1.832 -6.031 1.00 84.06 673 ASP A CA 1
ATOM 5428 C C . ASP A 1 673 ? 46.919 2.917 -5.929 1.00 84.06 673 ASP A C 1
ATOM 5430 O O . ASP A 1 673 ? 46.519 3.277 -4.826 1.00 84.06 673 ASP A O 1
ATOM 5434 N N . MET A 1 674 ? 46.396 3.420 -7.053 1.00 85.94 674 MET A N 1
ATOM 5435 C CA . MET A 1 674 ? 45.304 4.404 -7.043 1.00 85.94 674 MET A CA 1
ATOM 5436 C C . MET A 1 674 ? 43.990 3.799 -6.556 1.00 85.94 674 MET A C 1
ATOM 5438 O O . MET A 1 674 ? 43.292 4.429 -5.766 1.00 85.94 674 MET A O 1
ATOM 5442 N N . LEU A 1 675 ? 43.681 2.563 -6.958 1.00 83.50 675 LEU A N 1
ATOM 5443 C CA . LEU A 1 675 ? 42.554 1.813 -6.412 1.00 83.50 675 LEU A CA 1
ATOM 5444 C C . LEU A 1 675 ? 42.736 1.602 -4.908 1.00 83.50 675 LEU A C 1
ATOM 5446 O O . LEU A 1 675 ? 41.822 1.906 -4.154 1.00 83.50 675 LEU A O 1
ATOM 5450 N N . LYS A 1 676 ? 43.929 1.202 -4.451 1.00 81.00 676 LYS A N 1
ATOM 5451 C CA . LYS A 1 676 ? 44.262 1.050 -3.025 1.00 81.00 676 LYS A CA 1
ATOM 5452 C C . LYS A 1 676 ? 44.155 2.364 -2.243 1.00 81.00 676 LYS A C 1
ATOM 5454 O O . LYS A 1 676 ? 43.656 2.364 -1.125 1.00 81.00 676 LYS A O 1
ATOM 5459 N N . ASN A 1 677 ? 44.576 3.482 -2.827 1.00 75.62 677 ASN A N 1
ATOM 5460 C CA . ASN A 1 677 ? 44.457 4.809 -2.222 1.00 75.62 677 ASN A CA 1
ATOM 5461 C C . ASN A 1 677 ? 43.009 5.324 -2.230 1.00 75.62 677 ASN A C 1
ATOM 5463 O O . ASN A 1 677 ? 42.641 6.104 -1.358 1.00 75.62 677 ASN A O 1
ATOM 5467 N N . SER A 1 678 ? 42.173 4.875 -3.172 1.00 71.81 678 SER A N 1
ATOM 5468 C CA . SER A 1 678 ? 40.732 5.164 -3.166 1.00 71.81 678 SER A CA 1
ATOM 5469 C C . SER A 1 678 ? 39.969 4.387 -2.088 1.00 71.81 678 SER A C 1
ATOM 5471 O O . SER A 1 678 ? 38.890 4.812 -1.694 1.00 71.81 678 SER A O 1
ATOM 5473 N N . LEU A 1 679 ? 40.567 3.321 -1.533 1.00 68.12 679 LEU A N 1
ATOM 5474 C CA . LEU A 1 679 ? 40.040 2.589 -0.371 1.00 68.12 679 LEU A CA 1
ATOM 5475 C C . LEU A 1 679 ? 40.178 3.361 0.939 1.00 68.12 679 LEU A C 1
ATOM 5477 O O . LEU A 1 679 ? 39.816 2.838 1.998 1.00 68.12 679 LEU A O 1
ATOM 5481 N N . VAL A 1 680 ? 40.783 4.552 0.895 1.00 71.25 680 VAL A N 1
ATOM 5482 C CA . VAL A 1 680 ? 41.139 5.262 2.105 1.00 71.25 680 VAL A CA 1
ATOM 5483 C C . VAL A 1 680 ? 39.882 5.810 2.780 1.00 71.25 680 VAL A C 1
ATOM 5485 O O . VAL A 1 680 ? 39.221 6.695 2.242 1.00 71.25 680 VAL A O 1
ATOM 5488 N N . ILE A 1 681 ? 39.569 5.318 3.982 1.00 68.44 681 ILE A N 1
ATOM 5489 C CA . ILE A 1 681 ? 38.484 5.802 4.833 1.00 68.44 681 ILE A CA 1
ATOM 5490 C C . ILE A 1 681 ? 38.660 7.322 4.981 1.00 68.44 681 ILE A C 1
ATOM 5492 O O . ILE A 1 681 ? 39.710 7.774 5.462 1.00 68.44 681 ILE A O 1
ATOM 5496 N N . PRO A 1 682 ? 37.675 8.142 4.578 1.00 64.62 682 PRO A N 1
ATOM 5497 C CA . PRO A 1 682 ? 37.726 9.585 4.773 1.00 64.62 682 PRO A CA 1
ATOM 5498 C C . PRO A 1 682 ? 38.023 9.935 6.235 1.00 64.62 682 PRO A C 1
ATOM 5500 O O . PRO A 1 682 ? 37.484 9.305 7.138 1.00 64.62 682 PRO A O 1
ATOM 5503 N N . ALA A 1 683 ? 38.858 10.945 6.497 1.00 65.88 683 ALA A N 1
ATOM 5504 C CA . ALA A 1 683 ? 39.332 11.253 7.856 1.00 65.88 683 ALA A CA 1
ATOM 5505 C C . ALA A 1 683 ? 38.196 11.460 8.881 1.00 65.88 683 ALA A C 1
ATOM 5507 O O . ALA A 1 683 ? 38.313 11.040 10.027 1.00 65.88 683 ALA A O 1
ATOM 5508 N N . HIS A 1 684 ? 37.069 12.034 8.452 1.00 64.81 684 HIS A N 1
ATOM 5509 C CA . HIS A 1 684 ? 35.880 12.226 9.289 1.00 64.81 684 HIS A CA 1
ATOM 5510 C C . HIS A 1 684 ? 35.114 10.923 9.596 1.00 64.81 684 HIS A C 1
ATOM 5512 O O . HIS A 1 684 ? 34.304 10.894 10.516 1.00 64.81 684 HIS A O 1
ATOM 5518 N N . LEU A 1 685 ? 35.370 9.849 8.841 1.00 62.31 685 LEU A N 1
ATOM 5519 C CA . LEU A 1 685 ? 34.810 8.510 9.040 1.00 62.31 685 LEU A CA 1
ATOM 5520 C C . LEU A 1 685 ? 35.749 7.583 9.826 1.00 62.31 685 LEU A C 1
ATOM 5522 O O . LEU A 1 685 ? 35.292 6.533 10.275 1.00 62.31 685 LEU A O 1
ATOM 5526 N N . ARG A 1 686 ? 37.016 7.969 10.060 1.00 70.31 686 ARG A N 1
ATOM 5527 C CA . ARG A 1 686 ? 38.019 7.214 10.849 1.00 70.31 686 ARG A CA 1
ATOM 5528 C C . ARG A 1 686 ? 37.800 7.307 12.361 1.00 70.31 686 ARG A C 1
ATOM 5530 O O . ARG A 1 686 ? 38.749 7.355 13.140 1.00 70.31 686 ARG A O 1
ATOM 5537 N N . VAL A 1 687 ? 36.551 7.355 12.790 1.00 66.69 687 VAL A N 1
ATOM 5538 C CA . VAL A 1 687 ? 36.187 7.276 14.204 1.00 66.69 687 VAL A CA 1
ATOM 5539 C C . VAL A 1 687 ? 36.069 5.811 14.604 1.00 66.69 687 VAL A C 1
ATOM 5541 O O . VAL A 1 687 ? 35.600 4.973 13.829 1.00 66.69 687 VAL A O 1
ATOM 5544 N N . LEU A 1 688 ? 36.511 5.495 15.817 1.00 62.19 688 LEU A N 1
ATOM 5545 C CA . LEU A 1 688 ? 36.622 4.131 16.335 1.00 62.19 688 LEU A CA 1
ATOM 5546 C C . LEU A 1 688 ? 35.341 3.297 16.129 1.00 62.19 688 LEU A C 1
ATOM 5548 O O . LEU A 1 688 ? 35.407 2.146 15.706 1.00 62.19 688 LEU A O 1
ATOM 5552 N N . GLY A 1 689 ? 34.165 3.906 16.325 1.00 63.09 689 GLY A N 1
ATOM 5553 C CA . GLY A 1 689 ? 32.867 3.236 16.185 1.00 63.09 689 GLY A CA 1
ATOM 5554 C C . GLY A 1 689 ? 32.493 2.789 14.762 1.00 63.09 689 GLY A C 1
ATOM 5555 O O . GLY A 1 689 ? 31.686 1.870 14.620 1.00 63.09 689 GLY A O 1
ATOM 5556 N N . ASN A 1 690 ? 33.077 3.380 13.710 1.00 62.91 690 ASN A N 1
ATOM 5557 C CA . ASN A 1 690 ? 32.914 2.895 12.329 1.00 62.91 690 ASN A CA 1
ATOM 5558 C C . ASN A 1 690 ? 33.766 1.649 12.066 1.00 62.91 690 ASN A C 1
ATOM 5560 O O . ASN A 1 690 ? 33.334 0.725 11.381 1.00 62.91 690 ASN A O 1
ATOM 5564 N N . VAL A 1 691 ? 34.963 1.605 12.651 1.00 65.31 691 VAL A N 1
ATOM 5565 C CA . VAL A 1 691 ? 35.917 0.501 12.488 1.00 65.31 691 VAL A CA 1
ATOM 5566 C C . VAL A 1 691 ? 35.478 -0.733 13.291 1.00 65.31 691 VAL A C 1
ATOM 5568 O O . VAL A 1 691 ? 35.634 -1.861 12.818 1.00 65.31 691 VAL A O 1
ATOM 5571 N N . GLU A 1 692 ? 34.829 -0.527 14.444 1.00 66.62 692 GLU A N 1
ATOM 5572 C CA . GLU A 1 692 ? 34.255 -1.592 15.285 1.00 66.62 692 GLU A CA 1
ATOM 5573 C C . GLU A 1 692 ? 33.253 -2.492 14.529 1.00 66.62 692 GLU A C 1
ATOM 5575 O O . GLU A 1 692 ? 33.095 -3.670 14.873 1.00 66.62 692 GLU A O 1
ATOM 5580 N N . HIS A 1 693 ? 32.569 -1.970 13.498 1.00 69.25 693 HIS A N 1
ATOM 5581 C CA . HIS A 1 693 ? 31.599 -2.747 12.718 1.00 69.25 693 HIS A CA 1
ATOM 5582 C C . HIS A 1 693 ? 32.237 -3.943 12.004 1.00 69.25 693 HIS A C 1
ATOM 5584 O O . HIS A 1 693 ? 31.561 -4.945 11.788 1.00 69.25 693 HIS A O 1
ATOM 5590 N N . TYR A 1 694 ? 33.530 -3.868 11.693 1.00 70.38 694 TYR A N 1
ATOM 5591 C CA . TYR A 1 694 ? 34.237 -4.879 10.910 1.00 70.38 694 TYR A CA 1
ATOM 5592 C C . TYR A 1 694 ? 34.807 -6.032 11.734 1.00 70.38 694 TYR A C 1
ATOM 5594 O O . TYR A 1 694 ? 35.393 -6.951 11.164 1.00 70.38 694 TYR A O 1
ATOM 5602 N N . TRP A 1 695 ? 34.628 -6.015 13.063 1.00 72.31 695 TRP A N 1
ATOM 5603 C CA . TRP A 1 695 ? 35.046 -7.105 13.956 1.00 72.31 695 TRP A CA 1
ATOM 5604 C C . TRP A 1 695 ? 36.505 -7.520 13.768 1.00 72.31 695 TRP A C 1
ATOM 5606 O O . TRP A 1 695 ? 36.831 -8.705 13.732 1.00 72.31 695 TRP A O 1
ATOM 5616 N N . LEU A 1 696 ? 37.383 -6.535 13.631 1.00 78.06 696 LEU A N 1
ATOM 5617 C CA . LEU A 1 696 ? 38.799 -6.741 13.368 1.00 78.06 696 LEU A CA 1
ATOM 5618 C C . LEU A 1 696 ? 39.494 -7.284 14.618 1.00 78.06 696 LEU A C 1
ATOM 5620 O O . LEU A 1 696 ? 39.304 -6.768 15.716 1.00 78.06 696 LEU A O 1
ATOM 5624 N N . GLN A 1 697 ? 40.330 -8.308 14.449 1.00 79.50 697 GLN A N 1
ATOM 5625 C CA . GLN A 1 697 ? 41.044 -8.947 15.560 1.00 79.50 697 GLN A CA 1
ATOM 5626 C C . GLN A 1 697 ? 41.905 -7.962 16.371 1.00 79.50 697 GLN A C 1
ATOM 5628 O O . GLN A 1 697 ? 41.992 -8.086 17.591 1.00 79.50 697 GLN A O 1
ATOM 5633 N N . GLU A 1 698 ? 42.515 -6.988 15.695 1.00 77.69 698 GLU A N 1
ATOM 5634 C CA . GLU A 1 698 ? 43.457 -6.013 16.265 1.00 77.69 698 GLU A CA 1
ATOM 5635 C C . GLU A 1 698 ? 42.784 -4.840 17.004 1.00 77.69 698 GLU A C 1
ATOM 5637 O O . GLU A 1 698 ? 43.477 -3.992 17.567 1.00 77.69 698 GLU A O 1
ATOM 5642 N N . ASP A 1 699 ? 41.449 -4.764 17.013 1.00 76.56 699 ASP A N 1
ATOM 5643 C CA . ASP A 1 699 ? 40.712 -3.678 17.666 1.00 76.56 699 ASP A CA 1
ATOM 5644 C C . ASP A 1 699 ? 40.677 -3.857 19.197 1.00 76.56 699 ASP A C 1
ATOM 5646 O O . ASP A 1 699 ? 39.721 -4.368 19.793 1.00 76.56 699 ASP A O 1
ATOM 5650 N N . TRP A 1 700 ? 41.758 -3.429 19.852 1.00 77.62 700 TRP A N 1
ATOM 5651 C CA . TRP A 1 700 ? 41.917 -3.489 21.308 1.00 77.62 700 TRP A CA 1
ATOM 5652 C C . TRP A 1 700 ? 40.838 -2.726 22.075 1.00 77.62 700 TRP A C 1
ATOM 5654 O O . TRP A 1 700 ? 40.483 -3.129 23.186 1.00 77.62 700 TRP A O 1
ATOM 5664 N N . PHE A 1 701 ? 40.286 -1.652 21.507 1.00 72.62 701 PHE A N 1
ATOM 5665 C CA . PHE A 1 701 ? 39.221 -0.904 22.167 1.00 72.62 701 PHE A CA 1
ATOM 5666 C C . PHE A 1 701 ? 37.911 -1.689 22.170 1.00 72.62 701 PHE A C 1
ATOM 5668 O O . PHE A 1 701 ? 37.259 -1.792 23.216 1.00 72.62 701 PHE A O 1
ATOM 5675 N N . GLY A 1 702 ? 37.570 -2.322 21.043 1.00 72.25 702 GLY A N 1
ATOM 5676 C CA . GLY A 1 702 ? 36.437 -3.240 20.954 1.00 72.25 702 GLY A CA 1
ATOM 5677 C C . GLY A 1 702 ? 36.508 -4.355 22.007 1.00 72.25 702 GLY A C 1
ATOM 5678 O O . GLY A 1 702 ? 35.500 -4.676 22.650 1.00 72.25 702 GLY A O 1
ATOM 5679 N N . TRP A 1 703 ? 37.703 -4.900 22.257 1.00 78.38 703 TRP A N 1
ATOM 5680 C CA . TRP A 1 703 ? 37.951 -5.869 23.331 1.00 78.38 703 TRP A CA 1
ATOM 5681 C C . TRP A 1 703 ? 37.807 -5.265 24.735 1.00 78.38 703 TRP A C 1
ATOM 5683 O O . TRP A 1 703 ? 37.078 -5.816 25.566 1.00 78.38 703 TRP A O 1
ATOM 5693 N N . ALA A 1 704 ? 38.444 -4.121 24.998 1.00 80.00 704 ALA A N 1
ATOM 5694 C CA . ALA A 1 704 ? 38.425 -3.454 26.301 1.00 80.00 704 ALA A CA 1
ATOM 5695 C C . ALA A 1 704 ? 37.004 -3.054 26.738 1.00 80.00 704 ALA A C 1
ATOM 5697 O O . ALA A 1 704 ? 36.612 -3.269 27.890 1.00 80.00 704 ALA A O 1
ATOM 5698 N N . ARG A 1 705 ? 36.189 -2.541 25.811 1.00 75.81 705 ARG A N 1
ATOM 5699 C CA . ARG A 1 705 ? 34.784 -2.186 26.057 1.00 75.81 705 ARG A CA 1
ATOM 5700 C C . ARG A 1 705 ? 33.942 -3.403 26.445 1.00 75.81 705 ARG A C 1
ATOM 5702 O O . ARG A 1 705 ? 33.170 -3.338 27.400 1.00 75.81 705 ARG A O 1
ATOM 5709 N N . ARG A 1 706 ? 34.089 -4.530 25.740 1.00 81.50 706 ARG A N 1
ATOM 5710 C CA . ARG A 1 706 ? 33.339 -5.769 26.037 1.00 81.50 706 ARG A CA 1
ATOM 5711 C C . ARG A 1 706 ? 33.763 -6.380 27.363 1.00 81.50 706 ARG A C 1
ATOM 5713 O O . ARG A 1 706 ? 32.901 -6.776 28.144 1.00 81.50 706 ARG A O 1
ATOM 5720 N N . LEU A 1 707 ? 35.065 -6.388 27.641 1.00 81.81 707 LEU A N 1
ATOM 5721 C CA . LEU A 1 707 ? 35.594 -6.799 28.937 1.00 81.81 707 LEU A CA 1
ATOM 5722 C C . LEU A 1 707 ? 35.012 -5.931 30.061 1.00 81.81 707 LEU A C 1
ATOM 5724 O O . LEU A 1 707 ? 34.556 -6.466 31.066 1.00 81.81 707 LEU A O 1
ATOM 5728 N N . THR A 1 708 ? 34.925 -4.614 29.859 1.00 79.50 708 THR A N 1
ATOM 5729 C CA . THR A 1 708 ? 34.315 -3.686 30.825 1.00 79.50 708 THR A CA 1
ATOM 5730 C C . THR A 1 708 ? 32.838 -4.006 31.081 1.00 79.50 708 THR A C 1
ATOM 5732 O O . THR A 1 708 ? 32.426 -4.076 32.237 1.00 79.50 708 THR A O 1
ATOM 5735 N N . LEU A 1 709 ? 32.040 -4.265 30.036 1.00 78.06 709 LEU A N 1
ATOM 5736 C CA . LEU A 1 709 ? 30.630 -4.662 30.189 1.00 78.06 709 LEU A CA 1
ATOM 5737 C C . LEU A 1 709 ? 30.479 -5.981 30.960 1.00 78.06 709 LEU A C 1
ATOM 5739 O O . LEU A 1 709 ? 29.612 -6.089 31.828 1.00 78.06 709 LEU A O 1
ATOM 5743 N N . ILE A 1 710 ? 31.342 -6.963 30.682 1.00 82.88 710 ILE A N 1
ATOM 5744 C CA . ILE A 1 710 ? 31.367 -8.242 31.402 1.00 82.88 710 ILE A CA 1
ATOM 5745 C C . ILE A 1 710 ? 31.713 -8.017 32.877 1.00 82.88 710 ILE A C 1
ATOM 5747 O O . ILE A 1 710 ? 30.999 -8.511 33.747 1.00 82.88 710 ILE A O 1
ATOM 5751 N N . LEU A 1 711 ? 32.758 -7.238 33.175 1.00 83.25 711 LEU A N 1
ATOM 5752 C CA . LEU A 1 711 ? 33.175 -6.939 34.547 1.00 83.25 711 LEU A CA 1
ATOM 5753 C C . LEU A 1 711 ? 32.083 -6.200 35.332 1.00 83.25 711 LEU A C 1
ATOM 5755 O O . LEU A 1 711 ? 31.814 -6.559 36.477 1.00 83.25 711 LEU A O 1
ATOM 5759 N N . LEU A 1 712 ? 31.400 -5.228 34.716 1.00 76.94 712 LEU A N 1
ATOM 5760 C CA . LEU A 1 712 ? 30.254 -4.540 35.323 1.00 76.94 712 LEU A CA 1
ATOM 5761 C C . LEU A 1 712 ? 29.075 -5.492 35.562 1.00 76.94 712 LEU A C 1
ATOM 5763 O O . LEU A 1 712 ? 28.451 -5.439 36.622 1.00 76.94 712 LEU A O 1
ATOM 5767 N N . GLY A 1 713 ? 28.797 -6.393 34.618 1.00 77.75 713 GLY A N 1
ATOM 5768 C CA . GLY A 1 713 ? 27.781 -7.434 34.773 1.00 77.75 713 GLY A CA 1
ATOM 5769 C C . GLY A 1 713 ? 28.086 -8.390 35.932 1.00 77.75 713 GLY A C 1
ATOM 5770 O O . GLY A 1 713 ? 27.214 -8.644 36.765 1.00 77.75 713 GLY A O 1
ATOM 5771 N N . ILE A 1 714 ? 29.333 -8.862 36.040 1.00 81.50 714 ILE A N 1
ATOM 5772 C CA . ILE A 1 714 ? 29.811 -9.733 37.130 1.00 81.50 714 ILE A CA 1
ATOM 5773 C C . ILE A 1 714 ? 29.773 -9.001 38.477 1.00 81.50 714 ILE A C 1
ATOM 5775 O O . ILE A 1 714 ? 29.309 -9.556 39.474 1.00 81.50 714 ILE A O 1
ATOM 5779 N N . PHE A 1 715 ? 30.208 -7.742 38.523 1.00 78.00 715 PHE A N 1
ATOM 5780 C CA . PHE A 1 715 ? 30.116 -6.916 39.727 1.00 78.00 715 PHE A CA 1
ATOM 5781 C C . PHE A 1 715 ? 28.657 -6.716 40.160 1.00 78.00 715 PHE A C 1
ATOM 5783 O O . PHE A 1 715 ? 28.321 -6.801 41.344 1.00 78.00 715 PHE A O 1
ATOM 5790 N N . GLY A 1 716 ? 27.765 -6.506 39.193 1.00 71.38 716 GLY A N 1
ATOM 5791 C CA . GLY A 1 716 ? 26.326 -6.482 39.400 1.00 71.38 716 GLY A CA 1
ATOM 5792 C C . GLY A 1 716 ? 25.795 -7.769 40.024 1.00 71.38 716 GLY A C 1
ATOM 5793 O O . GLY A 1 716 ? 25.107 -7.726 41.042 1.00 71.38 716 GLY A O 1
ATOM 5794 N N . LEU A 1 717 ? 26.165 -8.912 39.447 1.00 71.69 717 LEU A N 1
ATOM 5795 C CA . LEU A 1 717 ? 25.849 -10.257 39.936 1.00 71.69 717 LEU A CA 1
ATOM 5796 C C . LEU A 1 717 ? 26.295 -10.476 41.384 1.00 71.69 717 LEU A C 1
ATOM 5798 O O . LEU A 1 717 ? 25.505 -10.939 42.204 1.00 71.69 717 LEU A O 1
ATOM 5802 N N . TYR A 1 718 ? 27.531 -10.099 41.711 1.00 78.19 718 TYR A N 1
ATOM 5803 C CA . TYR A 1 718 ? 28.080 -10.241 43.059 1.00 78.19 718 TYR A CA 1
ATOM 5804 C C . TYR A 1 718 ? 27.255 -9.471 44.106 1.00 78.19 718 TYR A C 1
ATOM 5806 O O . TYR A 1 718 ? 26.992 -9.970 45.200 1.00 78.19 718 TYR A O 1
ATOM 5814 N N . ASN A 1 719 ? 26.776 -8.276 43.752 1.00 70.25 719 ASN A N 1
ATOM 5815 C CA . ASN A 1 719 ? 25.976 -7.435 44.645 1.00 70.25 719 ASN A CA 1
ATOM 5816 C C . ASN A 1 719 ? 24.486 -7.828 44.692 1.00 70.25 719 ASN A C 1
ATOM 5818 O O . ASN A 1 719 ? 23.777 -7.537 45.663 1.00 70.25 719 ASN A O 1
ATOM 5822 N N . LEU A 1 720 ? 23.982 -8.507 43.661 1.00 66.19 720 LEU A N 1
ATOM 5823 C CA . LEU A 1 720 ? 22.597 -8.942 43.549 1.00 66.19 720 LEU A CA 1
ATOM 5824 C C . LEU A 1 720 ? 22.493 -10.427 43.949 1.00 66.19 720 LEU A C 1
ATOM 5826 O O . LEU A 1 720 ? 22.455 -11.286 43.081 1.00 66.19 720 LEU A O 1
ATOM 5830 N N . ARG A 1 721 ? 22.402 -10.720 45.265 1.00 58.59 721 ARG A N 1
ATOM 5831 C CA . ARG A 1 721 ? 22.217 -12.082 45.849 1.00 58.59 721 ARG A CA 1
ATOM 5832 C C . ARG A 1 721 ? 21.413 -13.053 44.954 1.00 58.59 721 ARG A C 1
ATOM 5834 O O . ARG A 1 721 ? 20.412 -12.610 44.375 1.00 58.59 721 ARG A O 1
ATOM 5841 N N . PRO A 1 722 ? 21.789 -14.350 44.916 1.00 54.72 722 PRO A N 1
ATOM 5842 C CA . PRO A 1 722 ? 21.413 -15.280 43.856 1.00 54.72 722 PRO A CA 1
ATOM 5843 C C . PRO A 1 722 ? 19.898 -15.436 43.719 1.00 54.72 722 PRO A C 1
ATOM 5845 O O . PRO A 1 722 ? 19.177 -15.638 44.695 1.00 54.72 722 PRO A O 1
ATOM 5848 N N . LEU A 1 723 ? 19.428 -15.339 42.476 1.00 57.66 723 LEU A N 1
ATOM 5849 C CA . LEU A 1 723 ? 18.093 -15.766 42.077 1.00 57.66 723 LEU A CA 1
ATOM 5850 C C . LEU A 1 723 ? 18.050 -17.297 42.111 1.00 57.66 723 LEU A C 1
ATOM 5852 O O . LEU A 1 723 ? 18.884 -17.951 41.492 1.00 57.66 723 LEU A O 1
ATOM 5856 N N . GLU A 1 724 ? 17.076 -17.865 42.821 1.00 56.09 724 GLU A N 1
ATOM 5857 C CA . GLU A 1 724 ? 16.798 -19.302 42.766 1.00 56.09 724 GLU A CA 1
ATOM 5858 C C . GLU A 1 724 ? 16.389 -19.690 41.338 1.00 56.09 724 GLU A C 1
ATOM 5860 O O . GLU A 1 724 ? 15.312 -19.315 40.854 1.00 56.09 724 GLU A O 1
ATOM 5865 N N . LEU A 1 725 ? 17.268 -20.423 40.654 1.00 49.59 725 LEU A N 1
ATOM 5866 C CA . LEU A 1 725 ? 17.004 -20.993 39.339 1.00 49.59 725 LEU A CA 1
ATOM 5867 C C . LEU A 1 725 ? 16.071 -22.198 39.478 1.00 49.59 725 LEU A C 1
ATOM 5869 O O . LEU A 1 725 ? 16.426 -23.206 40.083 1.00 49.59 725 LEU A O 1
ATOM 5873 N N . LYS A 1 726 ? 14.893 -22.127 38.853 1.00 59.62 726 LYS A N 1
ATOM 5874 C CA . LYS A 1 726 ? 14.077 -23.318 38.596 1.00 59.62 726 LYS A CA 1
ATOM 5875 C C . LYS A 1 726 ? 14.520 -23.928 37.267 1.00 59.62 726 LYS A C 1
ATOM 5877 O O . LYS A 1 726 ? 14.209 -23.385 36.208 1.00 59.62 726 LYS A O 1
ATOM 5882 N N . VAL A 1 727 ? 15.267 -25.028 37.345 1.00 61.06 727 VAL A N 1
ATOM 5883 C CA . VAL A 1 727 ? 15.959 -25.672 36.212 1.00 61.06 727 VAL A CA 1
ATOM 5884 C C . VAL A 1 727 ? 14.994 -26.036 35.073 1.00 61.06 727 VAL A C 1
ATOM 5886 O O . VAL A 1 727 ? 15.258 -25.691 33.921 1.00 61.06 727 VAL A O 1
ATOM 5889 N N . ASP A 1 728 ? 13.833 -26.610 35.393 1.00 69.62 728 ASP A N 1
ATOM 5890 C CA . ASP A 1 728 ? 12.882 -27.111 34.387 1.00 69.62 728 ASP A CA 1
ATOM 5891 C C . ASP A 1 728 ? 12.294 -25.996 33.510 1.00 69.62 728 ASP A C 1
ATOM 5893 O O . ASP A 1 728 ? 12.142 -26.143 32.297 1.00 69.62 728 ASP A O 1
ATOM 5897 N N . PHE A 1 729 ? 12.013 -24.834 34.106 1.00 65.25 729 PHE A N 1
ATOM 5898 C CA . PHE A 1 729 ? 11.444 -23.700 33.378 1.00 65.25 729 PHE A CA 1
ATOM 5899 C C . PHE A 1 729 ? 12.503 -22.940 32.567 1.00 65.25 729 PHE A C 1
ATOM 5901 O O . PHE A 1 729 ? 12.208 -22.378 31.514 1.00 65.25 729 PHE A O 1
ATOM 5908 N N . ALA A 1 730 ? 13.761 -22.938 33.016 1.00 61.28 730 ALA A N 1
ATOM 5909 C CA . ALA A 1 730 ? 14.858 -22.372 32.236 1.00 61.28 730 ALA A CA 1
ATOM 5910 C C . ALA A 1 730 ? 15.120 -23.180 30.955 1.00 61.28 730 ALA A C 1
ATOM 5912 O O . ALA A 1 730 ? 15.428 -22.589 29.918 1.00 61.28 730 ALA A O 1
ATOM 5913 N N . PHE A 1 731 ? 14.941 -24.502 30.993 1.00 67.69 731 PHE A N 1
ATOM 5914 C CA . PHE A 1 731 ? 15.114 -25.362 29.824 1.00 67.69 731 PHE A CA 1
ATOM 5915 C C . PHE A 1 731 ? 14.085 -25.064 28.720 1.00 67.69 731 PHE A C 1
ATOM 5917 O O . PHE A 1 731 ? 14.467 -24.786 27.582 1.00 67.69 731 PHE A O 1
ATOM 5924 N N . SER A 1 732 ? 12.789 -25.013 29.053 1.00 67.56 732 SER A N 1
ATOM 5925 C CA . SER A 1 732 ? 11.730 -24.715 28.070 1.00 67.56 732 SER A CA 1
ATOM 5926 C C . SER A 1 732 ? 11.886 -23.327 27.444 1.00 67.56 732 SER A C 1
ATOM 5928 O O . SER A 1 732 ? 11.724 -23.151 26.236 1.00 67.56 732 SER A O 1
ATOM 5930 N N . MET A 1 733 ? 12.260 -22.335 28.257 1.00 64.81 733 MET A N 1
ATOM 5931 C CA . MET A 1 733 ? 12.510 -20.978 27.773 1.00 64.81 733 MET A CA 1
ATOM 5932 C C . MET A 1 733 ? 13.766 -20.905 26.893 1.00 64.81 733 MET A C 1
ATOM 5934 O O . MET A 1 733 ? 13.795 -20.108 25.959 1.00 64.81 733 MET A O 1
ATOM 5938 N N . SER A 1 734 ? 14.776 -21.747 27.143 1.00 63.78 734 SER A N 1
ATOM 5939 C CA . SER A 1 734 ? 15.984 -21.840 26.306 1.00 63.78 734 SER A CA 1
ATOM 5940 C C . SER A 1 734 ? 15.678 -22.409 24.920 1.00 63.78 734 SER A C 1
ATOM 5942 O O . SER A 1 734 ? 16.172 -21.883 23.927 1.00 63.78 734 SER A O 1
ATOM 5944 N N . ALA A 1 735 ? 14.810 -23.421 24.825 1.00 70.69 735 ALA A N 1
ATOM 5945 C CA . ALA A 1 735 ? 14.371 -23.960 23.536 1.00 70.69 735 ALA A CA 1
ATOM 5946 C C . ALA A 1 735 ? 13.618 -22.907 22.699 1.00 70.69 735 ALA A C 1
ATOM 5948 O O . ALA A 1 735 ? 13.930 -22.710 21.523 1.00 70.69 735 ALA A O 1
ATOM 5949 N N . MET A 1 736 ? 12.685 -22.166 23.314 1.00 65.75 736 MET A N 1
ATOM 5950 C CA . MET A 1 736 ? 11.996 -21.055 22.642 1.00 65.75 736 MET A CA 1
ATOM 5951 C C . MET A 1 736 ? 12.959 -19.951 22.201 1.00 65.75 736 MET A C 1
ATOM 5953 O O . MET A 1 736 ? 12.829 -19.431 21.094 1.00 65.75 736 MET A O 1
ATOM 5957 N N . ALA A 1 737 ? 13.931 -19.611 23.048 1.00 59.91 737 ALA A N 1
ATOM 5958 C CA . ALA A 1 737 ? 14.961 -18.626 22.751 1.00 59.91 737 ALA A CA 1
ATOM 5959 C C . ALA A 1 737 ? 15.794 -19.002 21.516 1.00 59.91 737 ALA A C 1
ATOM 5961 O O . ALA A 1 737 ? 16.033 -18.143 20.670 1.00 59.91 737 ALA A O 1
ATOM 5962 N N . ILE A 1 738 ? 16.178 -20.275 21.374 1.00 68.25 738 ILE A N 1
ATOM 5963 C CA . ILE A 1 738 ? 16.925 -20.776 20.211 1.00 68.25 738 ILE A CA 1
ATOM 5964 C C . ILE A 1 738 ? 16.085 -20.690 18.932 1.00 68.25 738 ILE A C 1
ATOM 5966 O O . ILE A 1 738 ? 16.564 -20.148 17.937 1.00 68.25 738 ILE A O 1
ATOM 5970 N N . ILE A 1 739 ? 14.836 -21.178 18.945 1.00 69.69 739 ILE A N 1
ATOM 5971 C CA . ILE A 1 739 ? 13.939 -21.131 17.769 1.00 69.69 739 ILE A CA 1
ATOM 5972 C C . ILE A 1 739 ? 13.745 -19.684 17.313 1.00 69.69 739 ILE A C 1
ATOM 5974 O O . ILE A 1 739 ? 13.896 -19.356 16.137 1.00 69.69 739 ILE A O 1
ATOM 5978 N N . TYR A 1 740 ? 13.450 -18.810 18.269 1.00 67.94 740 TYR A N 1
ATOM 5979 C CA . TYR A 1 740 ? 13.220 -17.399 18.021 1.00 67.94 740 TYR A CA 1
ATOM 5980 C C . TYR A 1 740 ? 14.469 -16.684 17.489 1.00 67.94 740 TYR A C 1
ATOM 5982 O O . TYR A 1 740 ? 14.407 -16.024 16.451 1.00 67.94 740 TYR A O 1
ATOM 5990 N N . GLY A 1 741 ? 15.610 -16.852 18.167 1.00 58.62 741 GLY A N 1
ATOM 5991 C CA . GLY A 1 741 ? 16.884 -16.293 17.724 1.00 58.62 741 GLY A CA 1
ATOM 5992 C C . GLY A 1 741 ? 17.272 -16.806 16.340 1.00 58.62 741 GLY A C 1
ATOM 5993 O O . GLY A 1 741 ? 17.838 -16.054 15.553 1.00 58.62 741 GLY A O 1
ATOM 5994 N N . SER A 1 742 ? 16.873 -18.035 15.998 1.00 69.12 742 SER A N 1
ATOM 5995 C CA . SER A 1 742 ? 17.132 -18.600 14.678 1.00 69.12 742 SER A CA 1
ATOM 5996 C C . SER A 1 742 ? 16.311 -17.979 13.564 1.00 69.12 742 SER A C 1
ATOM 5998 O O . SER A 1 742 ? 16.855 -17.635 12.515 1.00 69.12 742 SER A O 1
ATOM 6000 N N . LEU A 1 743 ? 15.020 -17.773 13.808 1.00 66.31 743 LEU A N 1
ATOM 6001 C CA . LEU A 1 743 ? 14.127 -17.135 12.848 1.00 66.31 743 LEU A CA 1
ATOM 6002 C C . LEU A 1 743 ? 14.537 -15.679 12.583 1.00 66.31 743 LEU A C 1
ATOM 6004 O O . LEU A 1 743 ? 14.631 -15.260 11.433 1.00 66.31 743 LEU A O 1
ATOM 6008 N N . VAL A 1 744 ? 14.845 -14.919 13.638 1.00 59.94 744 VAL A N 1
ATOM 6009 C CA . VAL A 1 744 ? 15.262 -13.512 13.506 1.00 59.94 744 VAL A CA 1
ATOM 6010 C C . VAL A 1 744 ? 16.680 -13.394 12.938 1.00 59.94 744 VAL A C 1
ATOM 6012 O O . VAL A 1 744 ? 16.933 -12.538 12.090 1.00 59.94 744 VAL A O 1
ATOM 6015 N N . GLY A 1 745 ? 17.599 -14.273 13.346 1.00 56.69 745 GLY A N 1
ATOM 6016 C CA . GLY A 1 745 ? 18.948 -14.337 12.788 1.00 56.69 745 GLY A CA 1
ATOM 6017 C C . GLY A 1 745 ? 18.931 -14.627 11.287 1.00 56.69 745 GLY A C 1
ATOM 6018 O O . GLY A 1 745 ? 19.629 -13.964 10.529 1.00 56.69 745 GLY A O 1
ATOM 6019 N N . TYR A 1 746 ? 18.071 -15.535 10.819 1.00 65.94 746 TYR A N 1
ATOM 6020 C CA . TYR A 1 746 ? 17.942 -15.825 9.387 1.00 65.94 746 TYR A CA 1
ATOM 6021 C C . TYR A 1 746 ? 17.471 -14.610 8.575 1.00 65.94 746 TYR A C 1
ATOM 6023 O O . TYR A 1 746 ? 17.890 -14.422 7.435 1.00 65.94 746 TYR A O 1
ATOM 6031 N N . LEU A 1 747 ? 16.629 -13.762 9.167 1.00 62.41 747 LEU A N 1
ATOM 6032 C CA . LEU A 1 747 ? 16.117 -12.545 8.534 1.00 62.41 747 LEU A CA 1
ATOM 6033 C C . LEU A 1 747 ? 17.083 -11.355 8.625 1.00 62.41 747 LEU A C 1
ATOM 6035 O O . LEU A 1 747 ? 16.899 -10.366 7.919 1.00 62.41 747 LEU A O 1
ATOM 6039 N N . SER A 1 748 ? 18.111 -11.437 9.470 1.00 58.03 748 SER A N 1
ATOM 6040 C CA . SER A 1 748 ? 19.084 -10.358 9.651 1.00 58.03 748 SER A CA 1
ATOM 6041 C C . SER A 1 748 ? 20.092 -10.322 8.486 1.00 58.03 748 SER A C 1
ATOM 6043 O O . SER A 1 748 ? 20.359 -11.361 7.873 1.00 58.03 748 SER A O 1
ATOM 6045 N N . PRO A 1 749 ? 20.654 -9.154 8.122 1.00 56.75 749 PRO A N 1
ATOM 6046 C CA . PRO A 1 749 ? 21.667 -9.045 7.066 1.00 56.75 749 PRO A CA 1
ATOM 6047 C C . PRO A 1 749 ? 22.928 -9.854 7.409 1.00 56.75 749 PRO A C 1
ATOM 6049 O O . PRO A 1 749 ? 23.293 -9.977 8.576 1.00 56.75 749 PRO A O 1
ATOM 6052 N N . ALA A 1 750 ? 23.565 -10.447 6.391 1.00 58.53 750 ALA A N 1
ATOM 6053 C CA . ALA A 1 750 ? 24.769 -11.257 6.582 1.00 58.53 750 ALA A CA 1
ATOM 6054 C C . ALA A 1 750 ? 25.952 -10.320 6.834 1.00 58.53 750 ALA A C 1
ATOM 6056 O O . ALA A 1 750 ? 26.031 -9.261 6.217 1.00 58.53 750 ALA A O 1
ATOM 6057 N N . PHE A 1 751 ? 26.845 -10.701 7.746 1.00 65.19 751 PHE A N 1
ATOM 6058 C CA . PHE A 1 751 ? 28.027 -9.901 8.053 1.00 65.19 751 PHE A CA 1
ATOM 6059 C C . PHE A 1 751 ? 29.201 -10.368 7.202 1.00 65.19 751 PHE A C 1
ATOM 6061 O O . PHE A 1 751 ? 29.569 -11.541 7.250 1.00 65.19 751 PHE A O 1
ATOM 6068 N N . THR A 1 752 ? 29.819 -9.436 6.491 1.00 60.59 752 THR A N 1
ATOM 6069 C CA . THR A 1 752 ? 31.133 -9.602 5.875 1.00 60.59 752 THR A CA 1
ATOM 6070 C C . THR A 1 752 ? 32.185 -9.074 6.841 1.00 60.59 752 THR A C 1
ATOM 6072 O O . THR A 1 752 ? 32.128 -7.932 7.287 1.00 60.59 752 THR A O 1
ATOM 6075 N N . ALA A 1 753 ? 33.139 -9.919 7.223 1.00 74.81 753 ALA A N 1
ATOM 6076 C CA . ALA A 1 753 ? 34.279 -9.509 8.032 1.00 74.81 753 ALA A CA 1
ATOM 6077 C C . ALA A 1 753 ? 35.537 -10.221 7.521 1.00 74.81 753 ALA A C 1
ATOM 6079 O O . ALA A 1 753 ? 35.462 -11.399 7.170 1.00 74.81 753 ALA A O 1
ATOM 6080 N N . PRO A 1 754 ? 36.694 -9.539 7.482 1.00 70.19 754 PRO A N 1
ATOM 6081 C CA . PRO A 1 754 ? 37.951 -10.146 7.042 1.00 70.19 754 PRO A CA 1
ATOM 6082 C C . PRO A 1 754 ? 38.577 -11.054 8.113 1.00 70.19 754 PRO A C 1
ATOM 6084 O O . PRO A 1 754 ? 39.559 -11.738 7.848 1.00 70.19 754 PRO A O 1
ATOM 6087 N N . THR A 1 755 ? 38.057 -11.018 9.340 1.00 79.19 755 THR A N 1
ATOM 6088 C CA . THR A 1 755 ? 38.576 -11.772 10.481 1.00 79.19 755 THR A CA 1
ATOM 6089 C C . THR A 1 755 ? 38.284 -13.256 10.328 1.00 79.19 755 THR A C 1
ATOM 6091 O O . THR A 1 755 ? 37.164 -13.645 9.997 1.00 79.19 755 THR A O 1
ATOM 6094 N N . GLU A 1 756 ? 39.276 -14.093 10.636 1.00 82.00 756 GLU A N 1
ATOM 6095 C CA . GLU A 1 756 ? 39.113 -15.542 10.598 1.00 82.00 756 GLU A CA 1
ATOM 6096 C C . GLU A 1 756 ? 37.920 -15.996 11.448 1.00 82.00 756 GLU A C 1
ATOM 6098 O O . GLU A 1 756 ? 37.698 -15.520 12.568 1.00 82.00 756 GLU A O 1
ATOM 6103 N N . LEU A 1 757 ? 37.160 -16.958 10.921 1.00 83.44 757 LEU A N 1
ATOM 6104 C CA . LEU A 1 757 ? 35.906 -17.412 11.515 1.00 83.44 757 LEU A CA 1
ATOM 6105 C C . LEU A 1 757 ? 36.013 -17.808 13.003 1.00 83.44 757 LEU A C 1
ATOM 6107 O O . LEU A 1 757 ? 35.112 -17.425 13.758 1.00 83.44 757 LEU A O 1
ATOM 6111 N N . PRO A 1 758 ? 37.057 -18.521 13.482 1.00 85.12 758 PRO A N 1
ATOM 6112 C CA . PRO A 1 758 ? 37.174 -18.856 14.905 1.00 85.12 758 PRO A CA 1
ATOM 6113 C C . PRO A 1 758 ? 37.282 -17.611 15.795 1.00 85.12 758 PRO A C 1
ATOM 6115 O O . PRO A 1 758 ? 36.630 -17.516 16.838 1.00 85.12 758 PRO A O 1
ATOM 6118 N N . ILE A 1 759 ? 38.056 -16.621 15.351 1.00 83.75 759 ILE A N 1
ATOM 6119 C CA . ILE A 1 759 ? 38.300 -15.373 16.076 1.00 83.75 759 ILE A CA 1
ATOM 6120 C C . ILE A 1 759 ? 37.032 -14.524 16.062 1.00 83.75 759 ILE A C 1
ATOM 6122 O O . ILE A 1 759 ? 36.564 -14.091 17.116 1.00 83.75 759 ILE A O 1
ATOM 6126 N N . LEU A 1 760 ? 36.397 -14.390 14.903 1.00 81.44 760 LEU A N 1
ATOM 6127 C CA . LEU A 1 760 ? 35.122 -13.698 14.754 1.00 81.44 760 LEU A CA 1
ATOM 6128 C C . LEU A 1 760 ? 34.010 -14.323 15.615 1.00 81.44 760 LEU A C 1
ATOM 6130 O O . LEU A 1 760 ? 33.266 -13.611 16.292 1.00 81.44 760 LEU A O 1
ATOM 6134 N N . SER A 1 761 ? 33.946 -15.655 15.664 1.00 84.12 761 SER A N 1
ATOM 6135 C CA . SER A 1 761 ? 33.016 -16.401 16.520 1.00 84.12 761 SER A CA 1
ATOM 6136 C C . SER A 1 761 ? 33.268 -16.114 18.000 1.00 84.12 761 SER A C 1
ATOM 6138 O O . SER A 1 761 ? 32.334 -15.787 18.735 1.00 84.12 761 SER A O 1
ATOM 6140 N N . SER A 1 762 ? 34.531 -16.153 18.442 1.00 85.62 762 SER A N 1
ATOM 6141 C CA . SER A 1 762 ? 34.902 -15.828 19.829 1.00 85.62 762 SER A CA 1
ATOM 6142 C C . SER A 1 762 ? 34.529 -14.388 20.200 1.00 85.62 762 SER A C 1
ATOM 6144 O O . SER A 1 762 ? 33.946 -14.143 21.258 1.00 85.62 762 SER A O 1
ATOM 6146 N N . MET A 1 763 ? 34.763 -13.439 19.288 1.00 83.38 763 MET A N 1
ATOM 6147 C CA . MET A 1 763 ? 34.396 -12.042 19.466 1.00 83.38 763 MET A CA 1
ATOM 6148 C C . MET A 1 763 ? 32.883 -11.889 19.641 1.00 83.38 763 MET A C 1
ATOM 6150 O O . MET A 1 763 ? 32.447 -11.160 20.536 1.00 83.38 763 MET A O 1
ATOM 6154 N N . LYS A 1 764 ? 32.074 -12.567 18.815 1.00 83.94 764 LYS A N 1
ATOM 6155 C CA . LYS A 1 764 ? 30.602 -12.522 18.874 1.00 83.94 764 LYS A CA 1
ATOM 6156 C C . LYS A 1 764 ? 30.055 -13.150 20.154 1.00 83.94 764 LYS A C 1
ATOM 6158 O O . LYS A 1 764 ? 29.112 -12.603 20.730 1.00 83.94 764 LYS A O 1
ATOM 6163 N N . ILE A 1 765 ? 30.669 -14.232 20.638 1.00 87.38 765 ILE A N 1
ATOM 6164 C CA . ILE A 1 765 ? 30.326 -14.843 21.933 1.00 87.38 765 ILE A CA 1
ATOM 6165 C C . ILE A 1 765 ? 30.582 -13.850 23.064 1.00 87.38 765 ILE A C 1
ATOM 6167 O O . ILE A 1 765 ? 29.679 -13.565 23.849 1.00 87.38 765 ILE A O 1
ATOM 6171 N N . ILE A 1 766 ? 31.787 -13.281 23.116 1.00 85.31 766 ILE A N 1
ATOM 6172 C CA . ILE A 1 766 ? 32.199 -12.345 24.170 1.00 85.31 766 ILE A CA 1
ATOM 6173 C C . ILE A 1 766 ? 31.333 -11.081 24.145 1.00 85.31 766 ILE A C 1
ATOM 6175 O O . ILE A 1 766 ? 30.923 -10.578 25.189 1.00 85.31 766 ILE A O 1
ATOM 6179 N N . HIS A 1 767 ? 30.985 -10.599 22.954 1.00 85.25 767 HIS A N 1
ATOM 6180 C CA . HIS A 1 767 ? 30.069 -9.479 22.783 1.00 85.25 767 HIS A CA 1
ATOM 6181 C C . HIS A 1 767 ? 28.657 -9.780 23.297 1.00 85.25 767 HIS A C 1
ATOM 6183 O O . HIS A 1 767 ? 28.138 -9.030 24.123 1.00 85.25 767 HIS A O 1
ATOM 6189 N N . SER A 1 768 ? 28.058 -10.888 22.850 1.00 86.25 768 SER A N 1
ATOM 6190 C CA . SER A 1 768 ? 26.707 -11.289 23.261 1.00 86.25 768 SER A CA 1
ATOM 6191 C C . SER A 1 768 ? 26.638 -11.504 24.772 1.00 86.25 768 SER A C 1
ATOM 6193 O O . SER A 1 768 ? 25.687 -11.073 25.423 1.00 86.25 768 SER A O 1
ATOM 6195 N N . LEU A 1 769 ? 27.681 -12.112 25.346 1.00 86.88 769 LEU A N 1
ATOM 6196 C CA . LEU A 1 769 ? 27.809 -12.309 26.783 1.00 86.88 769 LEU A CA 1
ATOM 6197 C C . LEU A 1 769 ? 27.846 -10.975 27.535 1.00 86.88 769 LEU A C 1
ATOM 6199 O O . LEU A 1 769 ? 27.081 -10.798 28.481 1.00 86.88 769 LEU A O 1
ATOM 6203 N N . GLY A 1 770 ? 28.683 -10.027 27.100 1.00 84.69 770 GLY A N 1
ATOM 6204 C CA . GLY A 1 770 ? 28.773 -8.703 27.720 1.00 84.69 770 GLY A CA 1
ATOM 6205 C C . GLY A 1 770 ? 27.449 -7.941 27.688 1.00 84.69 770 GLY A C 1
ATOM 6206 O O . GLY A 1 770 ? 27.031 -7.385 28.702 1.00 84.69 770 GLY A O 1
ATOM 6207 N N . GLU A 1 771 ? 26.743 -7.971 26.558 1.00 85.12 771 GLU A N 1
ATOM 6208 C CA . GLU A 1 771 ? 25.455 -7.289 26.406 1.00 85.12 771 GLU A CA 1
ATOM 6209 C C . GLU A 1 771 ? 24.348 -7.896 27.278 1.00 85.12 771 GLU A C 1
ATOM 6211 O O . GLU A 1 771 ? 23.615 -7.164 27.948 1.00 85.12 771 GLU A O 1
ATOM 6216 N N . VAL A 1 772 ? 24.244 -9.227 27.316 1.00 86.50 772 VAL A N 1
ATOM 6217 C CA . VAL A 1 772 ? 23.243 -9.940 28.129 1.00 86.50 772 VAL A CA 1
ATOM 6218 C C . VAL A 1 772 ? 23.515 -9.755 29.621 1.00 86.50 772 VAL A C 1
ATOM 6220 O O . VAL A 1 772 ? 22.597 -9.438 30.384 1.00 86.50 772 VAL A O 1
ATOM 6223 N N . MET A 1 773 ? 24.774 -9.903 30.040 1.00 83.06 773 MET A N 1
ATOM 6224 C CA . MET A 1 773 ? 25.183 -9.720 31.436 1.00 83.06 773 MET A CA 1
ATOM 6225 C C . MET A 1 773 ? 24.895 -8.306 31.934 1.00 83.06 773 MET A C 1
ATOM 6227 O O . MET A 1 773 ? 24.386 -8.131 33.041 1.00 83.06 773 MET A O 1
ATOM 6231 N N . PHE A 1 774 ? 25.173 -7.296 31.114 1.00 83.31 774 PHE A N 1
ATOM 6232 C CA . PHE A 1 774 ? 24.993 -5.911 31.513 1.00 83.31 774 PHE A CA 1
ATOM 6233 C C . PHE A 1 774 ? 23.524 -5.455 31.464 1.00 83.31 774 PHE A C 1
ATOM 6235 O O . PHE A 1 774 ? 22.952 -5.074 32.488 1.00 83.31 774 PHE A O 1
ATOM 6242 N N . PHE A 1 775 ? 22.889 -5.494 30.289 1.00 83.00 775 PHE A N 1
ATOM 6243 C CA . PHE A 1 775 ? 21.580 -4.860 30.090 1.00 83.00 775 PHE A CA 1
ATOM 6244 C C . PHE A 1 775 ? 20.430 -5.675 30.667 1.00 83.00 775 PHE A C 1
ATOM 6246 O O . PHE A 1 775 ? 19.528 -5.136 31.307 1.00 83.00 775 PHE A O 1
ATOM 6253 N N . GLN A 1 776 ? 20.438 -6.983 30.436 1.00 82.69 776 GLN A N 1
ATOM 6254 C CA . GLN A 1 776 ? 19.308 -7.822 30.818 1.00 82.69 776 GLN A CA 1
ATOM 6255 C C . GLN A 1 776 ? 19.468 -8.299 32.253 1.00 82.69 776 GLN A C 1
ATOM 6257 O O . GLN A 1 776 ? 18.510 -8.253 33.020 1.00 82.69 776 GLN A O 1
ATOM 6262 N N . PHE A 1 777 ? 20.675 -8.712 32.638 1.00 81.25 777 PHE A N 1
ATOM 6263 C CA . PHE A 1 777 ? 20.887 -9.278 33.959 1.00 81.25 777 PHE A CA 1
ATOM 6264 C C . PHE A 1 777 ? 21.154 -8.209 35.023 1.00 81.25 777 PHE A C 1
ATOM 6266 O O . PHE A 1 777 ? 20.346 -8.060 35.933 1.00 81.25 777 PHE A O 1
ATOM 6273 N N . PHE A 1 778 ? 22.224 -7.418 34.919 1.00 82.31 778 PHE A N 1
ATOM 6274 C CA . PHE A 1 778 ? 22.519 -6.400 35.934 1.00 82.31 778 PHE A CA 1
ATOM 6275 C C . PHE A 1 778 ? 21.444 -5.305 35.994 1.00 82.31 778 PHE A C 1
ATOM 6277 O O . PHE A 1 778 ? 20.768 -5.151 37.016 1.00 82.31 778 PHE A O 1
ATOM 6284 N N . LEU A 1 779 ? 21.249 -4.576 34.894 1.00 80.31 779 LEU A N 1
ATOM 6285 C CA . LEU A 1 779 ? 20.314 -3.453 34.845 1.00 80.31 779 LEU A CA 1
ATOM 6286 C C . LEU A 1 779 ? 18.858 -3.923 34.984 1.00 80.31 779 LEU A C 1
ATOM 6288 O O . LEU A 1 779 ? 18.086 -3.346 35.752 1.00 80.31 779 LEU A O 1
ATOM 6292 N N . GLY A 1 780 ? 18.490 -5.009 34.300 1.00 83.06 780 GLY A N 1
ATOM 6293 C CA . GLY A 1 780 ? 17.142 -5.563 34.375 1.00 83.06 780 GLY A CA 1
ATOM 6294 C C . GLY A 1 780 ? 16.750 -6.054 35.770 1.00 83.06 780 GLY A C 1
ATOM 6295 O O . GLY A 1 780 ? 15.664 -5.717 36.250 1.00 83.06 780 GLY A O 1
ATOM 6296 N N . VAL A 1 781 ? 17.629 -6.778 36.473 1.00 82.88 781 VAL A N 1
ATOM 6297 C CA . VAL A 1 781 ? 17.360 -7.228 37.853 1.00 82.88 781 VAL A CA 1
ATOM 6298 C C . VAL A 1 781 ? 17.350 -6.051 38.830 1.00 82.88 781 VAL A C 1
ATOM 6300 O O . VAL A 1 781 ? 16.499 -6.018 39.725 1.00 82.88 781 VAL A O 1
ATOM 6303 N N . ALA A 1 782 ? 18.241 -5.069 38.663 1.00 78.69 782 ALA A N 1
ATOM 6304 C CA . ALA A 1 782 ? 18.252 -3.862 39.491 1.00 78.69 782 ALA A CA 1
ATOM 6305 C C . ALA A 1 782 ? 16.922 -3.091 39.388 1.00 78.69 782 ALA A C 1
ATOM 6307 O O . ALA A 1 782 ? 16.324 -2.747 40.412 1.00 78.69 782 ALA A O 1
ATOM 6308 N N . LEU A 1 783 ? 16.407 -2.897 38.169 1.00 81.06 783 LEU A N 1
ATOM 6309 C CA . LEU A 1 783 ? 15.126 -2.227 37.931 1.00 81.06 783 LEU A CA 1
ATOM 6310 C C . LEU A 1 783 ? 13.933 -3.052 38.439 1.00 81.06 783 LEU A C 1
ATOM 6312 O O . LEU A 1 783 ? 13.046 -2.502 39.092 1.00 81.06 783 LEU A O 1
ATOM 6316 N N . LEU A 1 784 ? 13.918 -4.373 38.225 1.00 81.00 784 LEU A N 1
ATOM 6317 C CA . LEU A 1 784 ? 12.856 -5.251 38.743 1.00 81.00 784 LEU A CA 1
ATOM 6318 C C . LEU A 1 784 ? 12.766 -5.237 40.278 1.00 81.00 784 LEU A C 1
ATOM 6320 O O . LEU A 1 784 ? 11.671 -5.352 40.828 1.00 81.00 784 LEU A O 1
ATOM 6324 N N . ARG A 1 785 ? 13.889 -5.064 40.988 1.00 77.12 785 ARG A N 1
ATOM 6325 C CA . ARG A 1 785 ? 13.883 -4.901 42.454 1.00 77.12 785 ARG A CA 1
ATOM 6326 C C . ARG A 1 785 ? 13.305 -3.553 42.894 1.00 77.12 785 ARG A C 1
ATOM 6328 O O . ARG A 1 785 ? 12.663 -3.499 43.943 1.00 77.12 785 ARG A O 1
ATOM 6335 N N . GLY A 1 786 ? 13.520 -2.493 42.111 1.00 72.50 786 GLY A N 1
ATOM 6336 C CA . GLY A 1 786 ? 12.984 -1.154 42.378 1.00 72.50 786 GLY A CA 1
ATOM 6337 C C . GLY A 1 786 ? 11.477 -1.032 42.119 1.00 72.50 786 GLY A C 1
ATOM 6338 O O . GLY A 1 786 ? 10.774 -0.370 42.880 1.00 72.50 786 GLY A O 1
ATOM 6339 N N . PHE A 1 787 ? 10.959 -1.721 41.098 1.00 75.44 787 PHE A N 1
ATOM 6340 C CA . PHE A 1 787 ? 9.559 -1.638 40.667 1.00 75.44 787 PHE A CA 1
ATOM 6341 C C . PHE A 1 787 ? 8.797 -2.944 40.953 1.00 75.44 787 PHE A C 1
ATOM 6343 O O . PHE A 1 787 ? 8.624 -3.791 40.080 1.00 75.44 787 PHE A O 1
ATOM 6350 N N . ARG A 1 788 ? 8.300 -3.105 42.190 1.00 63.69 788 ARG A N 1
ATOM 6351 C CA . ARG A 1 788 ? 7.680 -4.363 42.670 1.00 63.69 788 ARG A CA 1
ATOM 6352 C C . ARG A 1 788 ? 6.385 -4.794 41.966 1.00 63.69 788 ARG A C 1
ATOM 6354 O O . ARG A 1 788 ? 6.034 -5.966 42.059 1.00 63.69 788 ARG A O 1
ATOM 6361 N N . TRP A 1 789 ? 5.664 -3.888 41.302 1.00 63.12 789 TRP A N 1
ATOM 6362 C CA . TRP A 1 789 ? 4.276 -4.146 40.879 1.00 63.12 789 TRP A CA 1
ATOM 6363 C C . TRP A 1 789 ? 4.048 -4.149 39.362 1.00 63.12 789 TRP A C 1
ATOM 6365 O O . TRP A 1 789 ? 2.982 -4.576 38.922 1.00 63.12 789 TRP A O 1
ATOM 6375 N N . THR A 1 7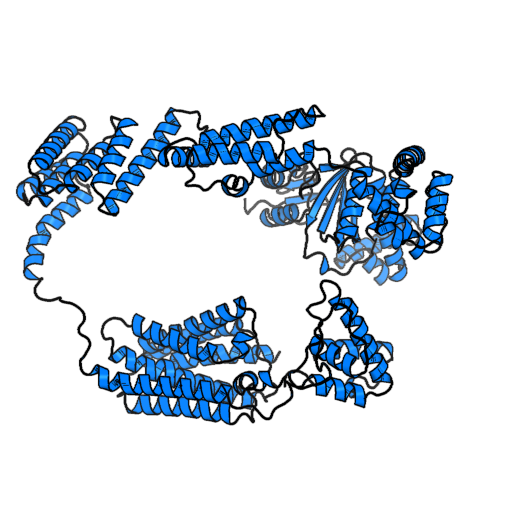90 ? 5.026 -3.727 38.551 1.00 78.62 790 THR A N 1
ATOM 6376 C CA . THR A 1 790 ? 4.880 -3.649 37.087 1.00 78.62 790 THR A CA 1
ATOM 6377 C C . THR A 1 790 ? 6.188 -4.014 36.363 1.00 78.62 790 THR A C 1
ATOM 6379 O O . THR A 1 790 ? 7.039 -3.156 36.156 1.00 78.62 790 THR A O 1
ATOM 6382 N N . PRO A 1 791 ? 6.363 -5.270 35.913 1.00 75.88 791 PRO A N 1
ATOM 6383 C CA . PRO A 1 791 ? 7.577 -5.726 35.216 1.00 75.88 791 PRO A CA 1
ATOM 6384 C C . PRO A 1 791 ? 7.763 -5.062 33.842 1.00 75.88 791 PRO A C 1
ATOM 6386 O O . PRO A 1 791 ? 8.870 -5.028 33.310 1.00 75.88 791 PRO A O 1
ATOM 6389 N N . TYR A 1 792 ? 6.686 -4.504 33.285 1.00 81.88 792 TYR A N 1
ATOM 6390 C CA . TYR A 1 792 ? 6.681 -3.841 31.985 1.00 81.88 792 TYR A CA 1
ATOM 6391 C C . TYR A 1 792 ? 7.507 -2.554 31.970 1.00 81.88 792 TYR A C 1
ATOM 6393 O O . TYR A 1 792 ? 8.179 -2.292 30.985 1.00 81.88 792 TYR A O 1
ATOM 6401 N N . LEU A 1 793 ? 7.510 -1.767 33.052 1.00 80.06 793 LEU A N 1
ATOM 6402 C CA . LEU A 1 793 ? 8.257 -0.507 33.082 1.00 80.06 793 LEU A CA 1
ATOM 6403 C C . LEU A 1 793 ? 9.786 -0.742 33.087 1.00 80.06 793 LEU A C 1
ATOM 6405 O O . LEU A 1 793 ? 10.457 -0.178 32.224 1.00 80.06 793 LEU A O 1
ATOM 6409 N N . PRO A 1 794 ? 10.348 -1.614 33.953 1.00 80.00 794 PRO A N 1
ATOM 6410 C CA . PRO A 1 794 ? 11.730 -2.081 33.837 1.00 80.00 794 PRO A CA 1
ATOM 6411 C C . PRO A 1 794 ? 12.073 -2.630 32.452 1.00 80.00 794 PRO A C 1
ATOM 6413 O O . PRO A 1 794 ? 13.112 -2.269 31.907 1.00 80.00 794 PRO A O 1
ATOM 6416 N N . ALA A 1 795 ? 11.193 -3.452 31.867 1.00 79.94 795 ALA A N 1
ATOM 6417 C CA . ALA A 1 795 ? 11.401 -4.011 30.533 1.00 79.94 795 ALA A CA 1
ATOM 6418 C C . ALA A 1 795 ? 11.540 -2.907 29.476 1.00 79.94 795 ALA A C 1
ATOM 6420 O O . ALA A 1 795 ? 12.498 -2.908 28.708 1.00 79.94 795 ALA A O 1
ATOM 6421 N N . THR A 1 796 ? 10.624 -1.935 29.474 1.00 80.75 796 THR A N 1
ATOM 6422 C CA . THR A 1 796 ? 10.644 -0.802 28.540 1.00 80.75 796 THR A CA 1
ATOM 6423 C C . THR A 1 796 ? 11.903 0.044 28.707 1.00 80.75 796 THR A C 1
ATOM 6425 O O . THR A 1 796 ? 12.508 0.437 27.713 1.00 80.75 796 THR A O 1
ATOM 6428 N N . ILE A 1 797 ? 12.344 0.291 29.944 1.00 81.12 797 ILE A N 1
ATOM 6429 C CA . ILE A 1 797 ? 13.580 1.042 30.210 1.00 81.12 797 ILE A CA 1
ATOM 6430 C C . ILE A 1 797 ? 14.801 0.280 29.675 1.00 81.12 797 ILE A C 1
ATOM 6432 O O . ILE A 1 797 ? 15.634 0.877 28.997 1.00 81.12 797 ILE A O 1
ATOM 6436 N N . VAL A 1 798 ? 14.896 -1.033 29.917 1.00 83.19 798 VAL A N 1
ATOM 6437 C CA . VAL A 1 798 ? 15.991 -1.868 29.387 1.00 83.19 798 VAL A CA 1
ATOM 6438 C C . VAL A 1 798 ? 15.982 -1.884 27.857 1.00 83.19 798 VAL A C 1
ATOM 6440 O O . VAL A 1 798 ? 17.038 -1.719 27.252 1.00 83.19 798 VAL A O 1
ATOM 6443 N N . VAL A 1 799 ? 14.810 -2.014 27.228 1.00 82.94 799 VAL A N 1
ATOM 6444 C CA . VAL A 1 799 ? 14.640 -1.959 25.764 1.00 82.94 799 VAL A CA 1
ATOM 6445 C C . VAL A 1 799 ? 15.139 -0.636 25.194 1.00 82.94 799 VAL A C 1
ATOM 6447 O O . VAL A 1 799 ? 15.923 -0.640 24.248 1.00 82.94 799 VAL A O 1
ATOM 6450 N N . LEU A 1 800 ? 14.714 0.491 25.771 1.00 80.25 800 LEU A N 1
ATOM 6451 C CA . LEU A 1 800 ? 15.102 1.821 25.300 1.00 80.25 800 LEU A CA 1
ATOM 6452 C C . LEU A 1 800 ? 16.603 2.060 25.459 1.00 80.25 800 LEU A C 1
ATOM 6454 O O . LEU A 1 800 ? 17.249 2.538 24.531 1.00 80.25 800 LEU A O 1
ATOM 6458 N N . LEU A 1 801 ? 17.174 1.688 26.606 1.00 79.94 801 LEU A N 1
ATOM 6459 C CA . LEU A 1 801 ? 18.606 1.844 26.857 1.00 79.94 801 LEU A CA 1
ATOM 6460 C C . LEU A 1 801 ? 19.451 0.937 25.960 1.00 79.94 801 LEU A C 1
ATOM 6462 O O . LEU A 1 801 ? 20.485 1.374 25.458 1.00 79.94 801 LEU A O 1
ATOM 6466 N N . PHE A 1 802 ? 18.993 -0.288 25.701 1.00 83.06 802 PHE A N 1
ATOM 6467 C CA . PHE A 1 802 ? 19.645 -1.190 24.757 1.00 83.06 802 PHE A CA 1
ATOM 6468 C C . PHE A 1 802 ? 19.565 -0.664 23.317 1.00 83.06 802 PHE A C 1
ATOM 6470 O O . PHE A 1 802 ? 20.561 -0.685 22.597 1.00 83.06 802 PHE A O 1
ATOM 6477 N N . ALA A 1 803 ? 18.410 -0.135 22.903 1.00 78.81 803 ALA A N 1
ATOM 6478 C CA . ALA A 1 803 ? 18.241 0.482 21.590 1.00 78.81 803 ALA A CA 1
ATOM 6479 C C . ALA A 1 803 ? 19.155 1.706 21.418 1.00 78.81 803 ALA A C 1
ATOM 6481 O O . ALA A 1 803 ? 19.853 1.802 20.414 1.00 78.81 803 ALA A O 1
ATOM 6482 N N . LEU A 1 804 ? 19.235 2.593 22.418 1.00 76.50 804 LEU A N 1
ATOM 6483 C CA . LEU A 1 804 ? 20.155 3.739 22.415 1.00 76.50 804 LEU A CA 1
ATOM 6484 C C . LEU A 1 804 ? 21.623 3.300 22.364 1.00 76.50 804 LEU A C 1
ATOM 6486 O O . LEU A 1 804 ? 22.416 3.859 21.609 1.00 76.50 804 LEU A O 1
ATOM 6490 N N . PHE A 1 805 ? 21.983 2.252 23.105 1.00 79.62 805 PHE A N 1
ATOM 6491 C CA . PHE A 1 805 ? 23.307 1.646 23.004 1.00 79.62 805 PHE A CA 1
ATOM 6492 C C . PHE A 1 805 ? 23.578 1.070 21.606 1.00 79.62 805 PHE A C 1
ATOM 6494 O O . PHE A 1 805 ? 24.717 1.076 21.154 1.00 79.62 805 PHE A O 1
ATOM 6501 N N . LYS A 1 806 ? 22.566 0.603 20.873 1.00 77.25 806 LYS A N 1
ATOM 6502 C CA . LYS A 1 806 ? 22.750 0.099 19.505 1.00 77.25 806 LYS A CA 1
ATOM 6503 C C . LYS A 1 806 ? 22.818 1.213 18.460 1.00 77.25 806 LYS A C 1
ATOM 6505 O O . LYS A 1 806 ? 23.616 1.115 17.537 1.00 77.25 806 LYS A O 1
ATOM 6510 N N . VAL A 1 807 ? 22.101 2.316 18.674 1.00 69.12 807 VAL A N 1
ATOM 6511 C CA . VAL A 1 807 ? 22.265 3.575 17.918 1.00 69.12 807 VAL A CA 1
ATOM 6512 C C . VAL A 1 807 ? 23.690 4.127 18.050 1.00 69.12 807 VAL A C 1
ATOM 6514 O O . VAL A 1 807 ? 24.168 4.844 17.178 1.00 69.12 807 VAL A O 1
ATOM 6517 N N . SER A 1 808 ? 24.398 3.757 19.117 1.00 66.25 808 SER A N 1
ATOM 6518 C CA . SER A 1 808 ? 25.799 4.117 19.331 1.00 66.25 808 SER A CA 1
ATOM 6519 C C . SER A 1 808 ? 26.760 3.551 18.269 1.00 66.25 808 SER A C 1
ATOM 6521 O O . SER A 1 808 ? 27.848 4.096 18.092 1.00 66.25 808 SER A O 1
ATOM 6523 N N . TYR A 1 809 ? 26.363 2.501 17.536 1.00 67.94 809 TYR A N 1
ATOM 6524 C CA . TYR A 1 809 ? 27.138 1.948 16.426 1.00 67.94 809 TYR A CA 1
ATOM 6525 C C . TYR A 1 809 ? 26.896 2.772 15.159 1.00 67.94 809 TYR A C 1
ATOM 6527 O O . TYR A 1 809 ? 25.822 2.708 14.564 1.00 67.94 809 TYR A O 1
ATOM 6535 N N . LEU A 1 810 ? 27.907 3.526 14.723 1.00 56.00 810 LEU A N 1
ATOM 6536 C CA . LEU A 1 810 ? 27.806 4.468 13.605 1.00 56.00 810 LEU A CA 1
ATOM 6537 C C . LEU A 1 810 ? 27.327 3.846 12.286 1.00 56.00 810 LEU A C 1
ATOM 6539 O O . LEU A 1 810 ? 26.627 4.523 11.542 1.00 56.00 810 LEU A O 1
ATOM 6543 N N . ASN A 1 811 ? 27.594 2.560 12.019 1.00 64.00 811 ASN A N 1
ATOM 6544 C CA . ASN A 1 811 ? 27.107 1.922 10.788 1.00 64.00 811 ASN A CA 1
ATOM 6545 C C . ASN A 1 811 ? 25.569 1.954 10.661 1.00 64.00 811 ASN A C 1
ATOM 6547 O O . ASN A 1 811 ? 25.025 2.014 9.565 1.00 64.00 811 ASN A O 1
ATOM 6551 N N . VAL A 1 812 ? 24.850 1.999 11.786 1.00 65.19 812 VAL A N 1
ATOM 6552 C CA . VAL A 1 812 ? 23.388 2.151 11.800 1.00 65.19 812 VAL A CA 1
ATOM 6553 C C . VAL A 1 812 ? 22.966 3.479 11.154 1.00 65.19 812 VAL A C 1
ATOM 6555 O O . VAL A 1 812 ? 21.963 3.515 10.450 1.00 65.19 812 VAL A O 1
ATOM 6558 N N . TRP A 1 813 ? 23.763 4.540 11.301 1.00 66.75 813 TRP A N 1
ATOM 6559 C CA . TRP A 1 813 ? 23.490 5.868 10.739 1.00 66.75 813 TRP A CA 1
ATOM 6560 C C . TRP A 1 813 ? 23.804 5.999 9.247 1.00 66.75 813 TRP A C 1
ATOM 6562 O O . TRP A 1 813 ? 23.282 6.907 8.604 1.00 66.75 813 TRP A O 1
ATOM 6572 N N . TYR A 1 814 ? 24.629 5.108 8.692 1.00 65.31 814 TYR A N 1
ATOM 6573 C CA . TYR A 1 814 ? 24.918 5.067 7.252 1.00 65.31 814 TYR A CA 1
ATOM 6574 C C . TYR A 1 814 ? 23.915 4.209 6.472 1.00 65.31 814 TYR A C 1
ATOM 6576 O O . TYR A 1 814 ? 23.893 4.243 5.243 1.00 65.31 814 TYR A O 1
ATOM 6584 N N . MET A 1 815 ? 23.047 3.468 7.166 1.00 68.00 815 MET A N 1
ATOM 6585 C CA . MET A 1 815 ? 21.929 2.778 6.530 1.00 68.00 815 MET A CA 1
ATOM 6586 C C . MET A 1 815 ? 20.852 3.786 6.100 1.00 68.00 815 MET A C 1
ATOM 6588 O O . MET A 1 815 ? 20.645 4.796 6.777 1.00 68.00 815 MET A O 1
ATOM 6592 N N . PRO A 1 816 ? 20.088 3.503 5.026 1.00 72.19 816 PRO A N 1
ATOM 6593 C CA . PRO A 1 816 ? 18.891 4.274 4.714 1.00 72.19 816 PRO A CA 1
ATOM 6594 C C . PRO A 1 816 ? 17.992 4.393 5.951 1.00 72.19 816 PRO A C 1
ATOM 6596 O O . PRO A 1 816 ? 17.804 3.411 6.669 1.00 72.19 816 PRO A O 1
ATOM 6599 N N . LEU A 1 817 ? 17.409 5.573 6.191 1.00 74.62 817 LEU A N 1
ATOM 6600 C CA . LEU A 1 817 ? 16.653 5.883 7.416 1.00 74.62 817 LEU A CA 1
ATOM 6601 C C . LEU A 1 817 ? 15.601 4.814 7.774 1.00 74.62 817 LEU A C 1
ATOM 6603 O O . LEU A 1 817 ? 15.416 4.484 8.943 1.00 74.62 817 LEU A O 1
ATOM 6607 N N . SER A 1 818 ? 14.934 4.237 6.774 1.00 68.81 818 SER A N 1
ATOM 6608 C CA . SER A 1 818 ? 13.974 3.144 6.958 1.00 68.81 818 SER A CA 1
ATOM 6609 C C . SER A 1 818 ? 14.628 1.872 7.511 1.00 68.81 818 SER A C 1
ATOM 6611 O O . SER A 1 818 ? 14.127 1.295 8.474 1.00 68.81 818 SER A O 1
ATOM 6613 N N . VAL A 1 819 ? 15.768 1.462 6.953 1.00 70.81 819 VAL A N 1
ATOM 6614 C CA . VAL A 1 819 ? 16.546 0.292 7.388 1.00 70.81 819 VAL A CA 1
ATOM 6615 C C . VAL A 1 819 ? 17.149 0.529 8.768 1.00 70.81 819 VAL A C 1
ATOM 6617 O O . VAL A 1 819 ? 17.118 -0.370 9.605 1.00 70.81 819 VAL A O 1
ATOM 6620 N N . MET A 1 820 ? 17.618 1.749 9.040 1.00 77.44 820 MET A N 1
ATOM 6621 C CA . MET A 1 820 ? 18.095 2.171 10.354 1.00 77.44 820 MET A CA 1
ATOM 6622 C C . MET A 1 820 ? 17.003 2.015 11.419 1.00 77.44 820 MET A C 1
ATOM 6624 O O . MET A 1 820 ? 17.213 1.351 12.433 1.00 77.44 820 MET A O 1
ATOM 6628 N N . LEU A 1 821 ? 15.821 2.597 11.187 1.00 73.56 821 LEU A N 1
ATOM 6629 C CA . LEU A 1 821 ? 14.701 2.548 12.130 1.00 73.56 821 LEU A CA 1
ATOM 6630 C C . LEU A 1 821 ? 14.196 1.120 12.340 1.00 73.56 821 LEU A C 1
ATOM 6632 O O . LEU A 1 821 ? 13.950 0.727 13.480 1.00 73.56 821 LEU A O 1
ATOM 6636 N N . ILE A 1 822 ? 14.090 0.332 11.266 1.00 73.31 822 ILE A N 1
ATOM 6637 C CA . ILE A 1 822 ? 13.713 -1.082 11.347 1.00 73.31 822 ILE A CA 1
ATOM 6638 C C . ILE A 1 822 ? 14.765 -1.860 12.137 1.00 73.31 822 ILE A C 1
ATOM 6640 O O . ILE A 1 822 ? 14.393 -2.600 13.038 1.00 73.31 822 ILE A O 1
ATOM 6644 N N . SER A 1 823 ? 16.057 -1.651 11.882 1.00 72.31 823 SER A N 1
ATOM 6645 C CA . SER A 1 823 ? 17.137 -2.328 12.607 1.00 72.31 823 SER A CA 1
ATOM 6646 C C . SER A 1 823 ? 17.137 -1.950 14.087 1.00 72.31 823 SER A C 1
ATOM 6648 O O . SER A 1 823 ? 17.200 -2.830 14.937 1.00 72.31 823 SER A O 1
ATOM 6650 N N . CYS A 1 824 ? 16.980 -0.669 14.427 1.00 74.81 824 CYS A N 1
ATOM 6651 C CA . CYS A 1 824 ? 16.872 -0.206 15.813 1.00 74.81 824 CYS A CA 1
ATOM 6652 C C . CYS A 1 824 ? 15.639 -0.771 16.525 1.00 74.81 824 CYS A C 1
ATOM 6654 O O . CYS A 1 824 ? 15.737 -1.190 17.679 1.00 74.81 824 CYS A O 1
ATOM 6656 N N . LEU A 1 825 ? 14.489 -0.814 15.845 1.00 74.00 825 LEU A N 1
ATOM 6657 C CA . LEU A 1 825 ? 13.257 -1.387 16.382 1.00 74.00 825 LEU A CA 1
ATOM 6658 C C . LEU A 1 825 ? 13.402 -2.898 16.578 1.00 74.00 825 LEU A C 1
ATOM 6660 O O . LEU A 1 825 ? 13.116 -3.398 17.661 1.00 74.00 825 LEU A O 1
ATOM 6664 N N . GLN A 1 826 ? 13.881 -3.617 15.562 1.00 74.12 826 GLN A N 1
ATOM 6665 C CA . GLN A 1 826 ? 14.112 -5.057 15.615 1.00 74.12 826 GLN A CA 1
ATOM 6666 C C . GLN A 1 826 ? 15.099 -5.387 16.733 1.00 74.12 826 GLN A C 1
ATOM 6668 O O . GLN A 1 826 ? 14.781 -6.163 17.623 1.00 74.12 826 GLN A O 1
ATOM 6673 N N . ILE A 1 827 ? 16.262 -4.744 16.767 1.00 75.81 827 ILE A N 1
ATOM 6674 C CA . ILE A 1 827 ? 17.294 -4.996 17.775 1.00 75.81 827 ILE A CA 1
ATOM 6675 C C . ILE A 1 827 ? 16.804 -4.606 19.181 1.00 75.81 827 ILE A C 1
ATOM 6677 O O . ILE A 1 827 ? 16.964 -5.381 20.125 1.00 75.81 827 ILE A O 1
ATOM 6681 N N . GLY A 1 828 ? 16.162 -3.447 19.340 1.00 73.94 828 GLY A N 1
ATOM 6682 C CA . GLY A 1 828 ? 15.649 -2.972 20.626 1.00 73.94 828 GLY A CA 1
ATOM 6683 C C . GLY A 1 828 ? 14.532 -3.854 21.185 1.00 73.94 828 GLY A C 1
ATOM 6684 O O . GLY A 1 828 ? 14.615 -4.333 22.317 1.00 73.94 828 GLY A O 1
ATOM 6685 N N . VAL A 1 829 ? 13.497 -4.118 20.386 1.00 72.94 829 VAL A N 1
ATOM 6686 C CA . VAL A 1 829 ? 12.334 -4.915 20.801 1.00 72.94 829 VAL A CA 1
ATOM 6687 C C . VAL A 1 829 ? 12.716 -6.382 20.979 1.00 72.94 829 VAL A C 1
ATOM 6689 O O . VAL A 1 829 ? 12.327 -7.005 21.970 1.00 72.94 829 VAL A O 1
ATOM 6692 N N . PHE A 1 830 ? 13.506 -6.942 20.063 1.00 70.50 830 PHE A N 1
ATOM 6693 C CA . PHE A 1 830 ? 13.782 -8.374 20.050 1.00 70.50 830 PHE A CA 1
ATOM 6694 C C . PHE A 1 830 ? 14.952 -8.772 20.947 1.00 70.50 830 PHE A C 1
ATOM 6696 O O . PHE A 1 830 ? 14.804 -9.719 21.715 1.00 70.50 830 PHE A O 1
ATOM 6703 N N . ILE A 1 831 ? 16.076 -8.052 20.924 1.00 72.12 831 ILE A N 1
ATOM 6704 C CA . ILE A 1 831 ? 17.219 -8.372 21.794 1.00 72.12 831 ILE A CA 1
ATOM 6705 C C . ILE A 1 831 ? 17.052 -7.723 23.168 1.00 72.12 831 ILE A C 1
ATOM 6707 O O . ILE A 1 831 ? 17.365 -8.344 24.177 1.00 72.12 831 ILE A O 1
ATOM 6711 N N . GLY A 1 832 ? 16.529 -6.500 23.253 1.00 74.00 832 GLY A N 1
ATOM 6712 C CA . GLY A 1 832 ? 16.257 -5.865 24.545 1.00 74.00 832 GLY A CA 1
ATOM 6713 C C . GLY A 1 832 ? 15.045 -6.480 25.249 1.00 74.00 832 GLY A C 1
ATOM 6714 O O . GLY A 1 832 ? 15.128 -6.864 26.414 1.00 74.00 832 GLY A O 1
ATOM 6715 N N . GLY A 1 833 ? 13.920 -6.607 24.540 1.00 76.94 833 GLY A N 1
ATOM 6716 C CA . GLY A 1 833 ? 12.619 -6.929 25.137 1.00 76.94 833 GLY A CA 1
ATOM 6717 C C . GLY A 1 833 ? 12.371 -8.420 25.332 1.00 76.94 833 GLY A C 1
ATOM 6718 O O . GLY A 1 833 ? 12.046 -8.847 26.442 1.00 76.94 833 GLY A O 1
ATOM 6719 N N . ALA A 1 834 ? 12.544 -9.231 24.283 1.00 76.25 834 ALA A N 1
ATOM 6720 C CA . ALA A 1 834 ? 12.279 -10.670 24.370 1.00 76.25 834 ALA A CA 1
ATOM 6721 C C . ALA A 1 834 ? 13.279 -11.378 25.297 1.00 76.25 834 ALA A C 1
ATOM 6723 O O . ALA A 1 834 ? 12.879 -12.165 26.153 1.00 76.25 834 ALA A O 1
ATOM 6724 N N . CYS A 1 835 ? 14.565 -11.032 25.213 1.00 78.12 835 CYS A N 1
ATOM 6725 C CA . CYS A 1 835 ? 15.579 -11.572 26.115 1.00 78.12 835 CYS A CA 1
ATOM 6726 C C . CYS A 1 835 ? 15.361 -11.124 27.573 1.00 78.12 835 CYS A C 1
ATOM 6728 O O . CYS A 1 835 ? 15.522 -11.931 28.487 1.00 78.12 835 CYS A O 1
ATOM 6730 N N . PHE A 1 836 ? 14.904 -9.888 27.820 1.00 79.25 836 PHE A N 1
ATOM 6731 C CA . PHE A 1 836 ? 14.477 -9.476 29.162 1.00 79.25 836 PHE A CA 1
ATOM 6732 C C . PHE A 1 836 ? 13.275 -10.295 29.655 1.00 79.25 836 PHE A C 1
ATOM 6734 O O . PHE A 1 836 ? 13.255 -10.737 30.802 1.00 79.25 836 PHE A O 1
ATOM 6741 N N . LEU A 1 837 ? 12.280 -10.543 28.799 1.00 79.00 837 LEU A N 1
ATOM 6742 C CA . LEU A 1 837 ? 11.110 -11.349 29.151 1.00 79.00 837 LEU A CA 1
ATOM 6743 C C . LEU A 1 837 ? 11.500 -12.799 29.474 1.00 79.00 837 LEU A C 1
ATOM 6745 O O . LEU A 1 837 ? 11.019 -13.360 30.460 1.00 79.00 837 LEU A O 1
ATOM 6749 N N . PHE A 1 838 ? 12.410 -13.385 28.692 1.00 77.56 838 PHE A N 1
ATOM 6750 C CA . PHE A 1 838 ? 12.982 -14.705 28.951 1.00 77.56 838 PHE A CA 1
ATOM 6751 C C . PHE A 1 838 ? 13.731 -14.751 30.280 1.00 77.56 838 PHE A C 1
ATOM 6753 O O . PHE A 1 838 ? 13.512 -15.677 31.062 1.00 77.56 838 PHE A O 1
ATOM 6760 N N . MET A 1 839 ? 14.544 -13.738 30.577 1.00 83.12 839 MET A N 1
ATOM 6761 C CA . MET A 1 839 ? 15.252 -13.595 31.851 1.00 83.12 839 MET A CA 1
ATOM 6762 C C . MET A 1 839 ? 14.275 -13.480 33.024 1.00 83.12 839 MET A C 1
ATOM 6764 O O . MET A 1 839 ? 14.373 -14.235 33.990 1.00 83.12 839 MET A O 1
ATOM 6768 N N . TRP A 1 840 ? 13.271 -12.610 32.912 1.00 80.00 840 TRP A N 1
ATOM 6769 C CA . TRP A 1 840 ? 12.272 -12.388 33.955 1.00 80.00 840 TRP A CA 1
ATOM 6770 C C . TRP A 1 840 ? 11.448 -13.646 34.253 1.00 80.00 840 TRP A C 1
ATOM 6772 O O . TRP A 1 840 ? 11.226 -13.986 35.417 1.00 80.00 840 TRP A O 1
ATOM 6782 N N . LYS A 1 841 ? 11.019 -14.362 33.210 1.00 79.94 841 LYS A N 1
ATOM 6783 C CA . LYS A 1 841 ? 10.246 -15.601 33.338 1.00 79.94 841 LYS A CA 1
ATOM 6784 C C . LYS A 1 841 ? 11.104 -16.736 33.900 1.00 79.94 841 LYS A C 1
ATOM 6786 O O . LYS A 1 841 ? 10.715 -17.347 34.893 1.00 79.94 841 LYS A O 1
ATOM 6791 N N . SER A 1 842 ? 12.260 -17.005 33.297 1.00 77.06 842 SER A N 1
ATOM 6792 C CA . SER A 1 842 ? 13.128 -18.128 33.687 1.00 77.06 842 SER A CA 1
ATOM 6793 C C . SER A 1 842 ? 13.897 -17.899 34.988 1.00 77.06 842 SER A C 1
ATOM 6795 O O . SER A 1 842 ? 14.381 -18.863 35.578 1.00 77.06 842 SER A O 1
ATOM 6797 N N . LYS A 1 843 ? 14.038 -16.637 35.420 1.00 80.69 843 LYS A N 1
ATOM 6798 C CA . LYS A 1 843 ? 14.984 -16.209 36.462 1.00 80.69 843 LYS A CA 1
ATOM 6799 C C . LYS A 1 843 ? 16.427 -16.651 36.168 1.00 80.69 843 LYS A C 1
ATOM 6801 O O . LYS A 1 843 ? 17.216 -16.842 37.088 1.00 80.69 843 LYS A O 1
ATOM 6806 N N . SER A 1 844 ? 16.764 -16.818 34.888 1.00 80.12 844 SER A N 1
ATOM 6807 C CA . SER A 1 844 ? 18.050 -17.308 34.394 1.00 80.12 844 SER A CA 1
ATOM 6808 C C . SER A 1 844 ? 18.585 -16.402 33.290 1.00 80.12 844 SER A C 1
ATOM 6810 O O . SER A 1 844 ? 17.824 -15.854 32.494 1.00 80.12 844 SER A O 1
ATOM 6812 N N . PHE A 1 845 ? 19.908 -16.273 33.209 1.00 82.31 845 PHE A N 1
ATOM 6813 C CA . PHE A 1 845 ? 20.566 -15.581 32.098 1.00 82.31 845 PHE A CA 1
ATOM 6814 C C . PHE A 1 845 ? 20.799 -16.490 30.880 1.00 82.31 845 PHE A C 1
ATOM 6816 O O . PHE A 1 845 ? 21.107 -15.986 29.801 1.00 82.31 845 PHE A O 1
ATOM 6823 N N . ILE A 1 846 ? 20.634 -17.811 31.033 1.00 82.38 846 ILE A N 1
ATOM 6824 C CA . ILE A 1 846 ? 20.941 -18.798 29.987 1.00 82.38 846 ILE A CA 1
ATOM 6825 C C . ILE A 1 846 ? 20.008 -18.658 28.769 1.00 82.38 846 ILE A C 1
ATOM 6827 O O . ILE A 1 846 ? 20.532 -18.499 27.666 1.00 82.38 846 ILE A O 1
ATOM 6831 N N . PRO A 1 847 ? 18.661 -18.639 28.905 1.00 81.19 847 PRO A N 1
ATOM 6832 C CA . PRO A 1 847 ? 17.790 -18.471 27.737 1.00 81.19 847 PRO A CA 1
ATOM 6833 C C . PRO A 1 847 ? 18.033 -17.164 26.955 1.00 81.19 847 PRO A C 1
ATOM 6835 O O . PRO A 1 847 ? 18.160 -17.222 25.734 1.00 81.19 847 PRO A O 1
ATOM 6838 N N . PRO A 1 848 ? 18.158 -15.990 27.610 1.00 80.94 848 PRO A N 1
ATOM 6839 C CA . PRO A 1 848 ? 18.529 -14.742 26.939 1.00 80.94 848 PRO A CA 1
ATOM 6840 C C . PRO A 1 848 ? 19.849 -14.825 26.159 1.00 80.94 848 PRO A C 1
ATOM 6842 O O . PRO A 1 848 ? 19.926 -14.346 25.027 1.00 80.94 848 PRO A O 1
ATOM 6845 N N . LEU A 1 849 ? 20.875 -15.458 26.741 1.00 85.19 849 LEU A N 1
ATOM 6846 C CA . LEU A 1 849 ? 22.176 -15.644 26.097 1.00 85.19 849 LEU A CA 1
ATOM 6847 C C . LEU A 1 849 ? 22.067 -16.520 24.847 1.00 85.19 849 LEU A C 1
ATOM 6849 O O . LEU A 1 849 ? 22.603 -16.158 23.805 1.00 85.19 849 LEU A O 1
ATOM 6853 N N . LEU A 1 850 ? 21.333 -17.631 24.925 1.00 81.69 850 LEU A N 1
ATOM 6854 C CA . LEU A 1 850 ? 21.125 -18.528 23.786 1.00 81.69 850 LEU A CA 1
ATOM 6855 C C . LEU A 1 850 ? 20.333 -17.859 22.653 1.00 81.69 850 LEU A C 1
ATOM 6857 O O . LEU A 1 850 ? 20.710 -18.013 21.493 1.00 81.69 850 LEU A O 1
ATOM 6861 N N . ALA A 1 851 ? 19.298 -17.068 22.970 1.00 80.88 851 ALA A N 1
ATOM 6862 C CA . ALA A 1 851 ? 18.581 -16.266 21.970 1.00 80.88 851 ALA A CA 1
ATOM 6863 C C . ALA A 1 851 ? 19.519 -15.290 21.249 1.00 80.88 851 ALA A C 1
ATOM 6865 O O . ALA A 1 851 ? 19.491 -15.188 20.023 1.00 80.88 851 ALA A O 1
ATOM 6866 N N . HIS A 1 852 ? 20.362 -14.585 22.006 1.00 84.25 852 HIS A N 1
ATOM 6867 C CA . HIS A 1 852 ? 21.290 -13.607 21.448 1.00 84.25 852 HIS A CA 1
ATOM 6868 C C . HIS A 1 852 ? 22.380 -14.271 20.591 1.00 84.25 852 HIS A C 1
ATOM 6870 O O . HI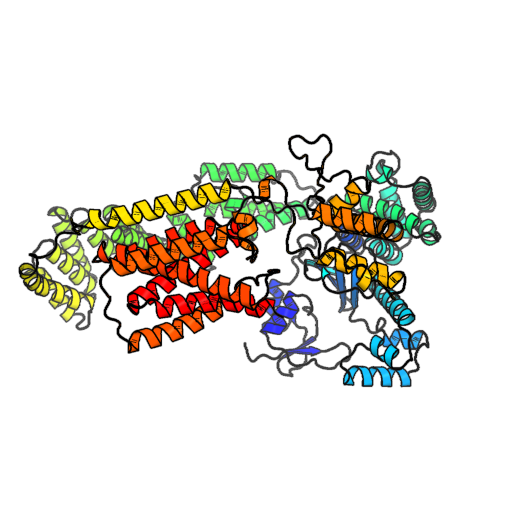S A 1 852 ? 22.685 -13.806 19.492 1.00 84.25 852 HIS A O 1
ATOM 6876 N N . LEU A 1 853 ? 22.934 -15.394 21.053 1.00 86.06 853 LEU A N 1
ATOM 6877 C CA . LEU A 1 853 ? 23.908 -16.168 20.286 1.00 86.06 853 LEU A CA 1
ATOM 6878 C C . LEU A 1 853 ? 23.295 -16.683 18.979 1.00 86.06 853 LEU A C 1
ATOM 6880 O O . LEU A 1 853 ? 23.876 -16.466 17.924 1.00 86.06 853 LEU A O 1
ATOM 6884 N N . ALA A 1 854 ? 22.096 -17.270 19.003 1.00 81.50 854 ALA A N 1
ATOM 6885 C CA . ALA A 1 854 ? 21.430 -17.722 17.778 1.00 81.50 854 ALA A CA 1
ATOM 6886 C C . ALA A 1 854 ? 21.210 -16.568 16.778 1.00 81.50 854 ALA A C 1
ATOM 6888 O O . ALA A 1 854 ? 21.524 -16.697 15.594 1.00 81.50 854 ALA A O 1
ATOM 6889 N N . LEU A 1 855 ? 20.766 -15.408 17.273 1.00 79.56 855 LEU A N 1
ATOM 6890 C CA . LEU A 1 855 ? 20.522 -14.218 16.456 1.00 79.56 855 LEU A CA 1
ATOM 6891 C C . LEU A 1 855 ? 21.803 -13.655 15.821 1.00 79.56 855 LEU A C 1
ATOM 6893 O O . LEU A 1 855 ? 21.755 -13.122 14.716 1.00 79.56 855 LEU A O 1
ATOM 6897 N N . THR A 1 856 ? 22.953 -13.790 16.485 1.00 81.19 856 THR A N 1
ATOM 6898 C CA . THR A 1 856 ? 24.243 -13.283 15.987 1.00 81.19 856 THR A CA 1
ATOM 6899 C C . THR A 1 856 ? 25.010 -14.287 15.127 1.00 81.19 856 THR A C 1
ATOM 6901 O O . THR A 1 856 ? 25.702 -13.870 14.198 1.00 81.19 856 THR A O 1
ATOM 6904 N N . PHE A 1 857 ? 24.883 -15.590 15.393 1.00 81.50 857 PHE A N 1
ATOM 6905 C CA . PHE A 1 857 ? 25.609 -16.644 14.676 1.00 81.50 857 PHE A CA 1
ATOM 6906 C C . PHE A 1 857 ? 24.963 -17.050 13.353 1.00 81.50 857 PHE A C 1
ATOM 6908 O O . PHE A 1 857 ? 25.672 -17.409 12.422 1.00 81.50 857 PHE A O 1
ATOM 6915 N N . ILE A 1 858 ? 23.642 -16.984 13.216 1.00 80.88 858 ILE A N 1
ATOM 6916 C CA . ILE A 1 858 ? 22.990 -17.405 11.965 1.00 80.88 858 ILE A CA 1
ATOM 6917 C C . ILE A 1 858 ? 23.310 -16.491 10.774 1.00 80.88 858 ILE A C 1
ATOM 6919 O O . ILE A 1 858 ? 23.630 -17.020 9.708 1.00 80.88 858 ILE A O 1
ATOM 6923 N N . PRO A 1 859 ? 23.343 -15.155 10.924 1.00 75.44 859 PRO A N 1
ATOM 6924 C CA . PRO A 1 859 ? 23.862 -14.273 9.880 1.00 75.44 859 PRO A CA 1
ATOM 6925 C C . PRO A 1 859 ? 25.314 -14.568 9.505 1.00 75.44 859 PRO A C 1
ATOM 6927 O O . PRO A 1 859 ? 25.677 -14.475 8.335 1.00 75.44 859 PRO A O 1
ATOM 6930 N N . LEU A 1 860 ? 26.136 -14.919 10.502 1.00 77.75 860 LEU A N 1
ATOM 6931 C CA . LEU A 1 860 ? 27.542 -15.264 10.318 1.00 77.75 860 LEU A CA 1
ATOM 6932 C C . LEU A 1 860 ? 27.682 -16.548 9.490 1.00 77.75 860 LEU A C 1
ATOM 6934 O O . LEU A 1 860 ? 28.433 -16.570 8.525 1.00 77.75 860 LEU A O 1
ATOM 6938 N N . LEU A 1 861 ? 26.912 -17.586 9.826 1.00 76.88 861 LEU A N 1
ATOM 6939 C CA . LEU A 1 861 ? 26.891 -18.848 9.084 1.00 76.88 861 LEU A CA 1
ATOM 6940 C C . LEU A 1 861 ? 26.365 -18.672 7.655 1.00 76.88 861 LEU A C 1
ATOM 6942 O O . LEU A 1 861 ? 26.848 -19.339 6.748 1.00 76.88 861 LEU A O 1
ATOM 6946 N N . ARG A 1 862 ? 25.413 -17.755 7.431 1.00 75.12 862 ARG A N 1
ATOM 6947 C CA . ARG A 1 862 ? 24.913 -17.446 6.083 1.00 75.12 862 ARG A CA 1
ATOM 6948 C C . ARG A 1 862 ? 25.965 -16.758 5.213 1.00 75.12 862 ARG A C 1
ATOM 6950 O O . ARG A 1 862 ? 25.973 -16.998 4.017 1.00 75.12 862 ARG A O 1
ATOM 6957 N N . GLY A 1 863 ? 26.819 -15.921 5.802 1.00 64.56 863 GLY A N 1
ATOM 6958 C CA . GLY A 1 863 ? 27.903 -15.231 5.092 1.00 64.56 863 GLY A CA 1
ATOM 6959 C C . GLY A 1 863 ? 29.112 -16.111 4.751 1.00 64.56 863 GLY A C 1
ATOM 6960 O O . GLY A 1 863 ? 30.034 -15.627 4.105 1.00 64.56 863 GLY A O 1
ATOM 6961 N N . LEU A 1 864 ? 29.135 -17.373 5.200 1.00 66.38 864 LEU A N 1
ATOM 6962 C CA . LEU A 1 864 ? 30.162 -18.354 4.827 1.00 66.38 864 LEU A CA 1
ATOM 6963 C C . LEU A 1 864 ? 29.862 -19.077 3.506 1.00 66.38 864 LEU A C 1
ATOM 6965 O O . LEU A 1 864 ? 30.759 -19.732 2.975 1.00 66.38 864 LEU A O 1
ATOM 6969 N N . ASN A 1 865 ? 28.624 -18.976 3.012 1.00 48.97 865 ASN A N 1
ATOM 6970 C CA . ASN A 1 865 ? 28.208 -19.454 1.693 1.00 48.97 865 ASN A CA 1
ATOM 6971 C C . ASN A 1 865 ? 28.377 -18.340 0.665 1.00 48.97 865 ASN A C 1
ATOM 6973 O O . ASN A 1 865 ? 28.775 -18.670 -0.473 1.00 48.97 865 ASN A O 1
#